Protein AF-A0A0V0QFM5-F1 (afdb_monomer)

Nearest PDB structures (foldseek):
  8ran-assembly1_O  TM=7.224E-01  e=2.387E-29  Saccharomyces cerevisiae
  2xzp-assembly1_A  TM=6.918E-01  e=2.657E-29  Homo sapiens
  8rap-assembly1_O  TM=6.846E-01  e=1.014E-28  Saccharomyces cerevisiae
  6ej5-assembly1_A  TM=7.082E-01  e=2.965E-26  Homo sapiens
  6i59-assembly1_A  TM=6.365E-01  e=1.072E-25  Saccharomyces cerevisiae S288C

Solvent-accessible surface area (backbone atoms only — not comparable to full-atom values): 64674 Å² total; per-residue (Å²): 109,86,78,59,77,82,50,79,75,51,70,72,55,48,51,50,42,64,74,36,41,45,44,37,43,36,54,76,48,43,46,67,66,60,52,52,48,52,51,51,48,54,50,59,77,44,34,83,80,78,42,88,81,52,44,21,42,34,37,30,14,74,39,69,65,56,36,50,58,51,51,62,57,42,52,79,74,45,85,51,45,36,39,47,70,78,87,66,93,48,76,87,48,42,75,32,21,54,72,46,48,50,58,56,49,50,74,79,39,91,77,76,68,96,43,72,65,62,51,32,55,58,53,37,71,21,58,32,38,38,22,26,42,70,41,34,51,75,41,31,70,47,49,58,74,45,42,36,42,35,41,38,30,43,55,26,14,44,35,41,37,72,56,58,56,51,63,60,56,94,52,51,60,36,44,38,38,33,26,32,68,68,34,59,54,19,90,65,92,50,63,74,47,47,77,68,52,63,32,54,9,52,52,37,50,40,52,76,68,70,47,77,60,49,74,48,36,54,28,61,48,38,27,66,84,62,43,53,64,50,28,80,77,68,38,86,66,54,37,79,38,78,80,24,75,74,67,76,80,46,74,48,36,65,61,42,48,39,40,30,29,57,88,68,75,49,87,72,46,46,46,70,44,87,99,52,96,36,51,32,25,58,62,61,26,42,35,51,33,43,49,50,48,45,42,40,72,75,55,64,48,57,50,76,40,41,29,41,37,18,73,36,65,47,31,34,57,47,28,54,47,39,36,47,50,52,50,53,63,72,54,59,49,70,78,69,51,55,51,51,51,52,48,45,67,74,51,41,47,68,39,26,44,90,74,46,65,99,55,74,25,42,26,32,40,35,39,60,57,54,49,57,84,81,44,66,63,70,75,69,63,40,56,25,56,48,43,54,53,59,68,27,25,30,56,20,42,40,37,41,34,34,50,67,47,50,50,64,43,103,51,102,76,46,54,48,42,57,48,50,53,50,26,53,77,70,65,26,52,26,80,50,29,45,52,34,23,43,82,90,74,67,49,76,44,82,33,68,47,42,67,46,45,48,47,46,72,76,63,54,80,67,88,67,87,75,90,73,83,76,70,97,81,80,84,88,84,77,45,54,38,80,42,77,44,76,45,68,75,78,84,85,50,101,83,72,66,95,78,43,81,84,50,60,32,61,42,20,30,33,38,40,22,46,93,82,62,46,76,96,52,52,45,50,27,29,22,72,40,45,47,73,42,73,66,35,52,55,41,31,75,73,69,58,34,41,65,39,34,33,34,28,61,67,52,55,65,65,61,49,50,57,54,53,58,70,40,78,88,55,71,78,43,77,50,74,49,87,52,48,38,78,68,46,48,32,26,54,56,36,49,72,67,64,47,94,88,55,52,58,62,46,52,48,76,74,65,50,41,56,80,65,55,56,24,78,67,58,44,89,95,57,65,81,74,72,84,80,90,61,95,78,62,86,67,76,93,78,82,90,84,70,98,79,81,80,90,71,92,82,68,99,84,68,76,68,69,69,53,61,77,74,35,55,73,39,52,36,51,37,54,53,48,41,76,48,20,22,62,24,41,38,38,29,54,78,46,30,44,54,69,58,53,53,48,52,51,50,51,52,49,60,72,38,35,78,64,68,36,79,80,37,46,29,38,38,38,31,13,70,41,61,66,59,36,50,57,53,48,54,57,48,50,76,78,41,81,52,46,39,41,50,63,84,80,77,84,58,71,88,49,42,84,34,18,51,53,50,61,67,70,62,80,81,85,83,86,67,99,83,59,91,56,55,71,59,41,55,54,47,76,71,41,76,91,68,72,51,78,73,52,58,59,42,50,24,68,35,50,34,40,37,24,25,42,62,50,39,18,68,42,39,67,57,48,64,71,56,37,35,39,37,40,39,30,42,52,29,12,42,31,43,34,67,51,56,57,19,65,65,46,65,49,41,43,30,43,40,35,33,26,32,66,66,33,58,54,28,88,77,74,53,63,72,50,49,74,69,54,70,43,51,7,52,54,37,52,41,51,77,56,61,34,68,63,30,61,32,30,51,27,63,48,37,27,62,82,56,43,54,66,49,30,77,77,66,36,85,64,55,36,78,40,76,83,24,73,73,63,74,79,42,80,44,36,82,54,42,47,40,40,32,26,50,76,92,83,60,99,67,56,45,42,72,45,96,68,70,81,30,52,30,24,59,65,57,30,47,33,50,33,37,50,51,48,52,52,48,52,36,68,81,55,61,52,67,42,37,33,40,35,17,74,36,68,45,29,32,54,52,33,50,52,50,36,52,54,52,52,52,57,51,23,75,74,40,76,69,36,34,64,70,46,53,68,44,83,80,44,40,49,72,39,30,43,83,80,46,64,97,54,74,28,44,27,33,42,37,38,57,53,53,60,58,94,84,33,68,52,69,76,71,61,40,60,25,57,48,44,52,54,61,61,26,25,28,54,22,43,39,36,41,34,30,50,70,40,45,48,64,27,90,54,90,84,43,51,44,42,58,53,50,53,51,26,51,77,70,65,24,51,26,80,48,30,48,63,37,22,46,75,86,76,68,50,73,43,81,34,67,45,41,67,48,43,46,45,49,68,74,62,41,73,52,78,49,73,42,61,48,68,34,100,72,68,52,60,39,87,49,57,33,60,71,47,74,84,83,77,78,92,60,95,73,121

Organism: Pseudocohnilembus persalinus (NCBI:txid266149)

Foldseek 3Di:
DLVPLPDFDDPVRLVLCLQANAFAAEAFQLCLLVVLLVVLLVCLVCVVVPPPPLFAAEEEEQDLVVLCVSVVVNVVRDPQEAEEDDAHPDPVCRCRYPVNVVVVVCVVDVPPDVDLVVSLVSNSRGNYYYDHLVRLLVNLVSLQSSLDQHYEYAQQQQDQQVSVVSNDDPSHRHYYYGHHVLADFHDDPDPVVVVSVSSGGPSNSCVVSVRDYHYRQEHQFAAPLLCVLVCVRVPDSNYYDPNLPPDDAQAFAPGFFAEEAADDDLPPAKDQDPPDRWIEGLFLLLQLLLVVVCCCPVVVDDLQQEAEEEQTQVHLVSNVVNNVVVLVQVPPDDPVVVVVVVVCVVRHHRGYLVVCPPAAHQEYEYEQRDRHPVLDSDCSQSSNSVSSRSSRHHGHYYYYDNLVSVCPDPDPDGSSVVVQVVCVVVVNYDYQWGWTADPQPRDIDTHRGSVSSVCCVPVVPPPDDGPDDDDPDDDDFDFWDKDKDWDQDDCPDPLDDPLFQQPLDAQWKKWKAFPVPDVLGIWIWHWHHRQPDPVNVVVCVVPVITITITITGTDDPVSNVVSVVVCVPTDMDMGTFNDGVVLCVLLVVLVVPDDPVQFPPCCCLPVVDLDFAAQPLQDPVRVDQDDDDDPPDPDPPDPPPDPDDDDDDDDDPDDDPVVPVVAPPLLVVLLVVQRGGLEAFAAEAFQLCLLVSVLVNLLSCVSRVVSRLVVLFAEEEEEQDLVVLLVSVLSVCVVDPLEAEEDDPHPDPSCLVRYLVNVVPPPPPDDDVPPVQVVLVSVCVVCVPDDDPVSLVSNSNRHYYYDYLSRLSVVLSVCQVSLHQHYEYEQQQQDQQSSVSSNRYSSHRHYHYGHHVLADFHDTDDPVVVVVVSSGGSSRVSVVSVRDHRYRAEGQFAAPLLCVLVCLRVPPSNYYDPNLPPDDAQFFAPHQFAEEAEDPPDPPQWDQDPHHRWIEGLQLLLQLLLVLVLSVQLVPDAQLQEAEEEQIQVHLVSNCVNNVVVLVVQLPPDVVSVVRSPPVVVRHHRYYLVVQPPAAHQEYEYEQRDDDPVLASDCSQSSNSVSSRSSRHHHHYYYYDNLVSQCPRDDDPRSSVVVVVSCVVVVNYDYQWGWTAQRQPRDTDTDRGSVSSVCVQVVLVQQDQRQDQEPLRDGRRDRRHSYDDHDDPDDRD

Secondary structure (DSSP, 8-state):
-TTTSSSPPPHHHHHHHHHHEEEEE--TTS-HHHHHHHHHHHHHHTHHHH-TT-PPEEEEESSHHHHHHHHHHHTTT-S-EEEESSPPSSHHHHTTBHHHHHHHHHHH-TT----HHHHHHHHHT-SEEEEEHHHHHHTHHHHHHH--SEEEEETGGGSBHHHHHHT--TT--EEEEEE-TTSPPPP-S-HHHHHTTTT-BHHHHHHHTT--EEE--EE-SS-HHHHHHHHHHH-TT-EE-GGGTTPPPPTTBSSSEEEEE----TTSSEEEPTTSS-EEEHHHHHHHHHHHHIIIIIS---GGGEEEEESSHHHHHHHHHHHHHHHHHH--S-HHHHHHHHHHHHHSEEEEGGG-TT--EEEEEEE-----TT---GGGG-HHHHHHHHTTEEEEEEEEE-HHHHHS-S-TT-HHHHHHHHHHHTT-EEES-EEEE-TTT--EEEE-SHHHHHHHHHH----SPP-----TTS------EEEEEEE------TT--TT-TTSS-TTEEEEEE-TT--GGG-EEEEESS-TTSHHHHHHHHHHS-EEEEEEESS--HHHHHHHHHTTTTSPPEEEEEEEEHHHHHHHHHHHTT--TTT-TTHHHHTS--S--PPPTT--GGG--------TTS---TT-------------TT---HHHHHHS-HHHHHHHHHHHH-SEEEEE--TTS-HHHHHHHHHHHHHHTHHHH-TT-PPEEEEESSHHHHHHHHHHHHHH-S-EEEESS----GGGGGGBHHHHHH----SS-TT-TTHHHHHHHTT-TT---HHHHHHHTT-SEEEEEHHHHHHTHHHHHHH--SEEEEESGGGSBHHHHHTT--TT--EEEEEE-TTSPPPP-S-HHHHHTTTT-BHHHHHHHTT--EEE--EE-SS-HHHHHHHHHHH-TT-EE-GGGTTPPP-TTBS-SEEEEEPP--STTSEEE-TTT--EEEHHHHHHHHHHHHHHHHTSSS-GGGEEEEESSHHHHHHHHHHHHHHHHHHHTT-HHHHHHHTTHHHHSEEEETGGGTT--EEEEEEE-----TT---GGGG-HHHHHHHHTTEEEEEEEEE-HHHHHH---TT-HHHHHHHHHHHTT-EEES-EEEE-TTT--EEEE-SHHHHHHHHHTT---SB--PBPTTSPBP-SB--SS------S---

pLDDT: mean 77.88, std 17.02, range [24.41, 98.19]

Mean predicted aligned error: 19.74 Å

Sequence (1165 aa):
MATVLDTPFTEDQKEYYVQYGRVNARPPGTGKTYLGLKIVEQLLLNKKKWNKNHAPVIVFCQTNHALDQFLRQALKITDNLIRVGSQSKEPLLEKYNLTEIRQEQQKYDFFIKNSLEDNVQILRGADIVGFTISGGAKYSEHIKLIEPQIVVIEEASEILESQTLSVINEGLKHLIMIGDHRQLTPILQCHELKEKNWNISLFERLIRNNIPSSFLGIQKRMRPEIANYIREIYGEDYKDDESVKSYEDVKGFQGNVQLFSYQVDQNKIEHRKKNTKTIVNKYEAEILANLLFYILEIQQYTMEQVTVLSMYTGQVDELQKQIYEILKFQLCISQEKYKQYFEYKEKLKITSVDSFQGQESEIILLSTVRSNKDNFAGFLTEENRVNVAFSRARKGLFVIGNFELLYDQWQEDNIWTKIIDLSKKQGHYQENHFKLQCLCHKQNFSVYSANDIQKFIYYQPCKLKCGQKLSCAQFFYRSGSLLRFEIKPHQIDNDFDWNDPGRLIYNQLVVITNKTFDEDKTFMATVVNTAFSEESKKQYKKNKRIKVKLLLFNQDICQFMDQIDSFKSEEIFIYESVTYFDQYRNTLNALKRIEKNNFPFQNQILKLSTSIKQPTYINDSNKVFSFTLNKQDPISYSDINNPSIQYQNLTSDQWNLDYKQVLNKFQYEAFKNTFQRELSLIQGPPGTGKTYLGLKIVEYLIQNKKKWSSNKRPIVIFCQTNHALDQFLRLVLQITKNLVRVGGQSKELELQENNLQYLKQKGKFRSTLQILKMADVVGILQNFKLIQQTQLQLIAILLFLGFTISGGAKYIDLLAELQPQIVIIEEAAEILESQTLSVINEGLKHLIMIGDHKQLRPIMQSQEIINNNWNISLFERLIRNNIPSSFLGIQKRMRPEIADYIRLIYGNEYQDDESVKTYEDVKGFSSNVQLFSYQVCDRKIEQKQKYTKTIVNKYEAETLANLLLYILEIKQYTMEQITVLSMYTGQVKELKQQIYIMLRNQMFKSKENEKYYQNFKERIRITSVDSFQGEESEIILLSTVRSNRKQIAGFLTEENRINVAFSRARKGLFVIGNFELLYKARQENNIWTKVVDLSKKKGHYQQNHFKLQCRCHKKSYIVQSAKEIQNFIDQKICKQPCGQKLGCGHECDQICHIQPCTKCTQECV

Radius of gyration: 39.43 Å; Cα contacts (8 Å, |Δi|>4): 1997; chains: 1; bounding box: 92×88×111 Å

Structure (mmCIF, N/CA/C/O backbone):
data_AF-A0A0V0QFM5-F1
#
_entry.id   AF-A0A0V0QFM5-F1
#
loop_
_atom_site.group_PDB
_atom_site.id
_atom_site.type_symbol
_atom_site.label_atom_id
_atom_site.label_alt_id
_atom_site.label_comp_id
_atom_site.label_asym_id
_atom_site.label_entity_id
_atom_site.label_seq_id
_atom_site.pdbx_PDB_ins_code
_atom_site.Cartn_x
_atom_site.Cartn_y
_atom_site.Cartn_z
_atom_site.occupancy
_atom_site.B_iso_or_equiv
_atom_site.auth_seq_id
_atom_site.auth_comp_id
_atom_site.auth_asym_id
_atom_site.auth_atom_id
_atom_site.pdbx_PDB_model_num
ATOM 1 N N . MET A 1 1 ? -13.012 48.674 20.396 1.00 36.03 1 MET A N 1
ATOM 2 C CA . MET A 1 1 ? -13.111 47.335 21.025 1.00 36.03 1 MET A CA 1
ATOM 3 C C . MET A 1 1 ? -12.049 47.116 22.102 1.00 36.03 1 MET A C 1
ATOM 5 O O . MET A 1 1 ? -12.454 46.766 23.195 1.00 36.03 1 MET A O 1
ATOM 9 N N . ALA A 1 2 ? -10.748 47.381 21.879 1.00 35.00 2 ALA A N 1
ATOM 10 C CA . ALA A 1 2 ? -9.710 47.217 22.923 1.00 35.00 2 ALA A CA 1
ATOM 11 C C . ALA A 1 2 ? -9.987 48.001 24.223 1.00 35.00 2 ALA A C 1
ATOM 13 O O . ALA A 1 2 ? -9.751 47.498 25.308 1.00 35.00 2 ALA A O 1
ATOM 14 N N . THR A 1 3 ? -10.544 49.208 24.110 1.00 41.72 3 THR A N 1
ATOM 15 C CA . THR A 1 3 ? -10.947 50.068 25.236 1.00 41.72 3 THR A CA 1
ATOM 16 C C . THR A 1 3 ? -12.261 49.651 25.917 1.00 41.72 3 THR A C 1
ATOM 18 O O . THR A 1 3 ? -12.597 50.200 26.960 1.00 41.72 3 THR A O 1
ATOM 21 N N . VAL A 1 4 ? -13.009 48.696 25.342 1.00 52.12 4 VAL A N 1
ATOM 22 C CA . VAL A 1 4 ? -14.375 48.298 25.759 1.00 52.12 4 VAL A CA 1
ATOM 23 C C . VAL A 1 4 ? -14.376 47.076 26.697 1.00 52.12 4 VAL A C 1
ATOM 25 O O . VAL A 1 4 ? -15.362 46.806 27.375 1.00 52.12 4 VAL A O 1
ATOM 28 N N . LEU A 1 5 ? -13.289 46.299 26.736 1.00 49.91 5 LEU A N 1
ATOM 29 C CA . LEU A 1 5 ? -13.230 45.056 27.522 1.00 49.91 5 LEU A CA 1
ATOM 30 C C . LEU A 1 5 ? -12.796 45.276 28.982 1.00 49.91 5 LEU A C 1
ATOM 32 O O . LEU A 1 5 ? -13.247 44.530 29.846 1.00 49.91 5 LEU A O 1
ATOM 36 N N . ASP A 1 6 ? -12.018 46.329 29.254 1.00 49.66 6 ASP A N 1
ATOM 37 C CA . ASP A 1 6 ? -11.597 46.735 30.608 1.00 49.66 6 ASP A CA 1
ATOM 38 C C . ASP A 1 6 ? -12.456 47.874 31.199 1.00 49.66 6 ASP A C 1
ATOM 40 O O . ASP A 1 6 ? -12.203 48.338 32.310 1.00 49.66 6 ASP A O 1
ATOM 44 N N . THR A 1 7 ? -13.468 48.359 30.472 1.00 60.91 7 THR A N 1
ATOM 45 C CA . THR A 1 7 ? -14.376 49.400 30.973 1.00 60.91 7 THR A CA 1
ATOM 46 C C . THR A 1 7 ? -15.475 48.774 31.838 1.00 60.91 7 THR A C 1
ATOM 48 O O . THR A 1 7 ? -16.159 47.856 31.376 1.00 60.91 7 THR A O 1
ATOM 51 N N . PRO A 1 8 ? -15.680 49.254 33.080 1.00 64.62 8 PRO A N 1
ATOM 52 C CA . PRO A 1 8 ? -16.818 48.844 33.894 1.00 64.62 8 PRO A CA 1
ATOM 53 C C . PRO A 1 8 ? -18.133 49.143 33.170 1.00 64.62 8 PRO A C 1
ATOM 55 O O . PRO A 1 8 ? -18.246 50.174 32.502 1.00 64.62 8 PRO A O 1
ATOM 58 N N . PHE A 1 9 ? -19.137 48.277 33.326 1.00 70.75 9 PHE A N 1
ATOM 59 C CA . PHE A 1 9 ? -20.483 48.604 32.846 1.00 70.75 9 PHE A CA 1
ATOM 60 C C . PHE A 1 9 ? -21.006 49.865 33.546 1.00 70.75 9 PHE A C 1
ATOM 62 O O . PHE A 1 9 ? -20.836 50.018 34.760 1.00 70.75 9 PHE A O 1
ATOM 69 N N . THR A 1 10 ? -21.666 50.748 32.792 1.00 74.69 10 THR A N 1
ATOM 70 C CA . THR A 1 10 ? -22.434 51.857 33.378 1.00 74.69 10 THR A CA 1
ATOM 71 C C . THR A 1 10 ? -23.592 51.306 34.217 1.00 74.69 10 THR A C 1
ATOM 73 O O . THR A 1 10 ? -24.007 50.162 34.024 1.00 74.69 10 THR A O 1
ATOM 76 N N . GLU A 1 11 ? -24.133 52.094 35.150 1.00 69.38 11 GLU A N 1
ATOM 77 C CA . GLU A 1 11 ? -25.279 51.649 35.964 1.00 69.38 11 GLU A CA 1
ATOM 78 C C . GLU A 1 11 ? -26.490 51.266 35.093 1.00 69.38 11 GLU A C 1
ATOM 80 O O . GLU A 1 11 ? -27.050 50.190 35.289 1.00 69.38 11 GLU A O 1
ATOM 85 N N . ASP A 1 12 ? -26.785 52.024 34.031 1.00 66.06 12 ASP A N 1
ATOM 86 C CA . ASP A 1 12 ? -27.843 51.685 33.060 1.00 66.06 12 ASP A CA 1
ATOM 87 C C . ASP A 1 12 ? -27.603 50.327 32.371 1.00 66.06 12 ASP A C 1
ATOM 89 O O . ASP A 1 12 ? -28.524 49.540 32.139 1.00 66.06 12 ASP A O 1
ATOM 93 N N . GLN A 1 13 ? -26.343 50.016 32.045 1.00 68.31 13 GLN A N 1
ATOM 94 C CA . GLN A 1 13 ? -25.974 48.730 31.449 1.00 68.31 13 GLN A CA 1
ATOM 95 C C . GLN A 1 13 ? -26.125 47.589 32.456 1.00 68.31 13 GLN A C 1
ATOM 97 O O . GLN A 1 13 ? -26.590 46.506 32.089 1.00 68.31 13 GLN A O 1
ATOM 102 N N . LYS A 1 14 ? -25.759 47.814 33.724 1.00 67.44 14 LYS A N 1
ATOM 103 C CA . LYS A 1 14 ? -25.972 46.831 34.792 1.00 67.44 14 LYS A CA 1
ATOM 104 C C . LYS A 1 14 ? -27.460 46.569 34.995 1.00 67.44 14 LYS A C 1
ATOM 106 O O . LYS A 1 14 ? -27.849 45.405 35.044 1.00 67.44 14 LYS A O 1
ATOM 111 N N . GLU A 1 15 ? -28.287 47.611 35.040 1.00 64.81 15 GLU A N 1
ATOM 112 C CA . GLU A 1 15 ? -29.737 47.490 35.208 1.00 64.81 15 GLU A CA 1
ATOM 113 C C . GLU A 1 15 ? -30.377 46.692 34.060 1.00 64.81 15 GLU A C 1
ATOM 115 O O . GLU A 1 15 ? -31.138 45.752 34.310 1.00 64.81 15 GLU A O 1
ATOM 120 N N . TYR A 1 16 ? -29.969 46.946 32.811 1.00 69.94 16 TYR A N 1
ATOM 121 C CA . TYR A 1 16 ? -30.407 46.166 31.648 1.00 69.94 16 TYR A CA 1
ATOM 122 C C . TYR A 1 16 ? -30.093 44.665 31.791 1.00 69.94 16 TYR A C 1
ATOM 124 O O . TYR A 1 16 ? -30.970 43.812 31.612 1.00 69.94 16 TYR A O 1
ATOM 132 N N . TYR A 1 17 ? -28.857 44.305 32.157 1.00 63.50 17 TYR A N 1
ATOM 133 C CA . TYR A 1 17 ? -28.485 42.896 32.333 1.00 63.50 17 TYR A CA 1
ATOM 134 C C . TYR A 1 17 ? -29.125 42.254 33.569 1.00 63.50 17 TYR A C 1
ATOM 136 O O . TYR A 1 17 ? -29.419 41.061 33.535 1.00 63.50 17 TYR A O 1
ATOM 144 N N . VAL A 1 18 ? -29.392 43.012 34.634 1.00 61.53 18 VAL A N 1
ATOM 145 C CA . VAL A 1 18 ? -30.143 42.533 35.807 1.00 61.53 18 VAL A CA 1
ATOM 146 C C . VAL A 1 18 ? -31.600 42.227 35.439 1.00 61.53 18 VAL A C 1
ATOM 148 O O . VAL A 1 18 ? -32.165 41.229 35.908 1.00 61.53 18 VAL A O 1
ATOM 151 N N . GLN A 1 19 ? -32.202 43.052 34.579 1.00 54.91 19 GLN A N 1
ATOM 152 C CA . GLN A 1 19 ? -33.594 42.921 34.160 1.00 54.91 19 GLN A CA 1
ATOM 153 C C . GLN A 1 19 ? -33.806 41.771 33.159 1.00 54.91 19 GLN A C 1
ATOM 155 O O . GLN A 1 19 ? -34.750 40.994 33.320 1.00 54.91 19 GLN A O 1
ATOM 160 N N . TYR A 1 20 ? -32.923 41.618 32.163 1.00 57.22 20 TYR A N 1
ATOM 161 C CA . TYR A 1 20 ? -33.127 40.697 31.029 1.00 57.22 20 TYR A CA 1
ATOM 162 C C . TYR A 1 20 ? -32.134 39.524 30.955 1.00 57.22 20 TYR A C 1
ATOM 164 O O . TYR A 1 20 ? -32.384 38.537 30.254 1.00 57.22 20 TYR A O 1
ATOM 172 N N . GLY A 1 21 ? -31.012 39.604 31.674 1.00 57.50 21 GLY A N 1
ATOM 173 C CA . GLY A 1 21 ? -29.964 38.588 31.706 1.00 57.50 21 GLY A CA 1
ATOM 174 C C . GLY A 1 21 ? -30.049 37.684 32.938 1.00 57.50 21 GLY A C 1
ATOM 175 O O . GLY A 1 21 ? -30.325 38.113 34.063 1.00 57.50 21 GLY A O 1
ATOM 176 N N . ARG A 1 22 ? -29.784 36.390 32.742 1.00 73.62 22 ARG A N 1
ATOM 177 C CA . ARG A 1 22 ? -29.572 35.435 33.838 1.00 73.62 22 ARG A CA 1
ATOM 178 C C . ARG A 1 22 ? -28.256 34.695 33.628 1.00 73.62 22 ARG A C 1
ATOM 180 O O . ARG A 1 22 ? -28.117 33.900 32.697 1.00 73.62 22 ARG A O 1
ATOM 187 N N . VAL A 1 23 ? -27.300 34.945 34.522 1.00 67.44 23 VAL A N 1
ATOM 188 C CA . VAL A 1 23 ? -25.955 34.358 34.496 1.00 67.44 23 VAL A CA 1
ATOM 189 C C . VAL A 1 23 ? -25.882 33.223 35.513 1.00 67.44 23 VAL A C 1
ATOM 191 O O . VAL A 1 23 ? -26.128 33.412 36.701 1.00 67.44 23 VAL A O 1
ATOM 194 N N . ASN A 1 24 ? -25.556 32.018 35.056 1.00 72.81 24 ASN A N 1
ATOM 195 C CA . ASN A 1 24 ? -25.462 30.844 35.917 1.00 72.81 24 ASN A CA 1
ATOM 196 C C . ASN A 1 24 ? -24.032 30.291 35.924 1.00 72.81 24 ASN A C 1
ATOM 198 O O . ASN A 1 24 ? -23.650 29.574 34.995 1.00 72.81 24 ASN A O 1
ATOM 202 N N . ALA A 1 25 ? -23.269 30.604 36.977 1.00 65.81 25 ALA A N 1
ATOM 203 C CA . ALA A 1 25 ? -21.909 30.118 37.209 1.00 65.81 25 ALA A CA 1
ATOM 204 C C . ALA A 1 25 ? -21.942 28.733 37.850 1.00 65.81 25 ALA A C 1
ATOM 206 O O . ALA A 1 25 ? -22.452 28.543 38.951 1.00 65.81 25 ALA A O 1
ATOM 207 N N . ARG A 1 26 ? -21.430 27.729 37.142 1.00 73.62 26 ARG A N 1
ATOM 208 C CA . ARG A 1 26 ? -21.587 26.341 37.576 1.00 73.62 26 ARG A CA 1
ATOM 209 C C . ARG A 1 26 ? -20.247 25.626 37.543 1.00 73.62 26 ARG A C 1
ATOM 211 O O . ARG A 1 26 ? -19.782 25.353 36.443 1.00 73.62 26 ARG A O 1
ATOM 218 N N . PRO A 1 27 ? -19.658 25.287 38.698 1.00 78.25 27 PRO A N 1
ATOM 219 C CA . PRO A 1 27 ? -18.465 24.449 38.791 1.00 78.25 27 PRO A CA 1
ATOM 220 C C . PRO A 1 27 ? -18.647 23.054 38.159 1.00 78.25 27 PRO A C 1
ATOM 222 O O . PRO A 1 27 ? -19.777 22.632 37.868 1.00 78.25 27 PRO A O 1
ATOM 225 N N . PRO A 1 28 ? -17.568 22.277 37.963 1.00 75.19 28 PRO A N 1
ATOM 226 C CA . PRO A 1 28 ? -17.642 20.912 37.450 1.00 75.19 28 PRO A CA 1
ATOM 227 C C . PRO A 1 28 ? -18.543 20.015 38.312 1.00 75.19 28 PRO A C 1
ATOM 229 O O . PRO A 1 28 ? -18.620 20.169 39.524 1.00 75.19 28 PRO A O 1
ATOM 232 N N . GLY A 1 29 ? -19.234 19.049 37.702 1.00 67.81 29 GLY A N 1
ATOM 233 C CA . GLY A 1 29 ? -20.018 18.046 38.442 1.00 67.81 29 GLY A CA 1
ATOM 234 C C . GLY A 1 29 ? -21.326 18.529 39.083 1.00 67.81 29 GLY A C 1
ATOM 235 O O . GLY A 1 29 ? -22.009 17.729 39.709 1.00 67.81 29 GLY A O 1
ATOM 236 N N . THR A 1 30 ? -21.715 19.791 38.890 1.00 79.31 30 THR A N 1
ATOM 237 C CA . THR A 1 30 ? -22.919 20.402 39.500 1.00 79.31 30 THR A CA 1
ATOM 238 C C . THR A 1 30 ? -24.183 20.292 38.633 1.00 79.31 30 THR A C 1
ATOM 240 O O . THR A 1 30 ? -25.245 20.794 38.991 1.00 79.31 30 THR A O 1
ATOM 243 N N . GLY A 1 31 ? -24.093 19.628 37.471 1.00 74.75 31 GLY A N 1
ATOM 244 C CA . GLY A 1 31 ? -25.234 19.392 36.575 1.00 74.75 31 GLY A CA 1
ATOM 245 C C . GLY A 1 31 ? -25.560 20.542 35.610 1.00 74.75 31 GLY A C 1
ATOM 246 O O . GLY A 1 31 ? -26.734 20.823 35.372 1.00 74.75 31 GLY A O 1
ATOM 247 N N . LYS A 1 32 ? -24.544 21.201 35.023 1.00 78.25 32 LYS A N 1
ATOM 248 C CA . LYS A 1 32 ? -24.706 22.379 34.136 1.00 78.25 32 LYS A CA 1
ATOM 249 C C . LYS A 1 32 ? -25.735 22.165 33.020 1.00 78.25 32 LYS A C 1
ATOM 251 O O . LYS A 1 32 ? -26.712 22.912 32.956 1.00 78.25 32 LYS A O 1
ATOM 256 N N . THR A 1 33 ? -25.540 21.124 32.208 1.00 76.25 33 THR A N 1
ATOM 257 C CA . THR A 1 33 ? -26.409 20.767 31.077 1.00 76.25 33 THR A CA 1
ATOM 258 C C . THR A 1 33 ? -27.793 20.318 31.553 1.00 76.25 33 THR A C 1
ATOM 260 O O . THR A 1 33 ? -28.795 20.736 30.984 1.00 76.25 33 THR A O 1
ATOM 263 N N . TYR A 1 34 ? -27.874 19.553 32.651 1.00 82.50 34 TYR A N 1
ATOM 264 C CA . TYR A 1 34 ? -29.149 19.113 33.235 1.00 82.50 34 TYR A CA 1
ATOM 265 C C . TYR A 1 34 ? -30.040 20.294 33.633 1.00 82.50 34 TYR A C 1
ATOM 267 O O . TYR A 1 34 ? -31.208 20.341 33.259 1.00 82.50 34 TYR A O 1
ATOM 275 N N . LEU A 1 35 ? -29.495 21.286 34.341 1.00 81.50 35 LEU A N 1
ATOM 276 C CA . LEU A 1 35 ? -30.279 22.462 34.707 1.00 81.50 35 LEU A CA 1
ATOM 277 C C . LEU A 1 35 ? -30.577 23.352 33.487 1.00 81.50 35 LEU A C 1
ATOM 279 O O . LEU A 1 35 ? -31.652 23.935 33.427 1.00 81.50 35 LEU A O 1
ATOM 283 N N . GLY A 1 36 ? -29.690 23.420 32.485 1.00 83.44 36 GLY A N 1
ATOM 284 C CA . GLY A 1 36 ? -30.018 24.053 31.198 1.00 83.44 36 GLY A CA 1
ATOM 285 C C . GLY A 1 36 ? -31.244 23.426 30.529 1.00 83.44 36 GLY A C 1
ATOM 286 O O . GLY A 1 36 ? -32.158 24.137 30.121 1.00 83.44 36 GLY A O 1
ATOM 287 N N . LEU A 1 37 ? -31.322 22.096 30.521 1.00 86.19 37 LEU A N 1
ATOM 288 C CA . LEU A 1 37 ? -32.476 21.355 30.012 1.00 86.19 37 LEU A CA 1
ATOM 289 C C . LEU A 1 37 ? -33.730 21.563 30.858 1.00 86.19 37 LEU A C 1
ATOM 291 O O . LEU A 1 37 ? -34.798 21.758 30.293 1.00 86.19 37 LEU A O 1
ATOM 295 N N . LYS A 1 38 ? -33.621 21.580 32.192 1.00 86.75 38 LYS A N 1
ATOM 296 C CA . LYS A 1 38 ? -34.759 21.878 33.079 1.00 86.75 38 LYS A CA 1
ATOM 297 C C . LYS A 1 38 ? -35.301 23.290 32.883 1.00 86.75 38 LYS A C 1
ATOM 299 O O . LYS A 1 38 ? -36.511 23.481 32.920 1.00 86.75 38 LYS A O 1
ATOM 304 N N . ILE A 1 39 ? -34.432 24.265 32.623 1.00 87.44 39 ILE A N 1
ATOM 305 C CA . ILE A 1 39 ? -34.851 25.619 32.251 1.00 87.44 39 ILE A CA 1
ATOM 306 C C . ILE A 1 39 ? -35.631 25.577 30.932 1.00 87.44 39 ILE A C 1
ATOM 308 O O . ILE A 1 39 ? -36.747 26.084 30.880 1.00 87.44 39 ILE A O 1
ATOM 312 N N . VAL A 1 40 ? -35.094 24.929 29.891 1.00 89.62 40 VAL A N 1
ATOM 313 C CA . VAL A 1 40 ? -35.786 24.796 28.596 1.00 89.62 40 VAL A CA 1
ATOM 314 C C . VAL A 1 40 ? -37.122 24.057 28.739 1.00 89.62 40 VAL A C 1
ATOM 316 O O . VAL A 1 40 ? -38.122 24.518 28.201 1.00 89.62 40 VAL A O 1
ATOM 319 N N . GLU A 1 41 ? -37.182 22.976 29.518 1.00 91.62 41 GLU A N 1
ATOM 320 C CA . GLU A 1 41 ? -38.417 22.244 29.832 1.00 91.62 41 GLU A CA 1
ATOM 321 C C . GLU A 1 41 ? -39.475 23.169 30.447 1.00 91.62 41 GLU A C 1
ATOM 323 O O . GLU A 1 41 ? -40.605 23.225 29.965 1.00 91.62 41 GLU A O 1
ATOM 328 N N . GLN A 1 42 ? -39.108 23.963 31.458 1.00 89.00 42 GLN A N 1
ATOM 329 C CA . GLN A 1 42 ? -40.030 24.912 32.089 1.00 89.00 42 GLN A CA 1
ATOM 330 C C . GLN A 1 42 ? -40.473 26.035 31.143 1.00 89.00 42 GLN A C 1
ATOM 332 O O . GLN A 1 42 ? -41.638 26.448 31.175 1.00 89.00 42 GLN A O 1
ATOM 337 N N . LEU A 1 43 ? -39.572 26.513 30.279 1.00 89.88 43 LEU A N 1
ATOM 338 C CA . LEU A 1 43 ? -39.891 27.506 29.255 1.00 89.88 43 LEU A CA 1
ATOM 339 C C . LEU A 1 43 ? -40.894 26.955 28.238 1.00 89.88 43 LEU A C 1
ATOM 341 O O . LEU A 1 43 ? -41.858 27.648 27.910 1.00 89.88 43 LEU A O 1
ATOM 345 N N . LEU A 1 44 ? -40.712 25.714 27.782 1.00 88.88 44 LEU A N 1
ATOM 346 C CA . LEU A 1 44 ? -41.622 25.059 26.843 1.00 88.88 44 LEU A CA 1
ATOM 347 C C . LEU A 1 44 ? -42.984 24.748 27.476 1.00 88.88 44 LEU A C 1
ATOM 349 O O . LEU A 1 44 ? -44.011 25.052 26.870 1.00 88.88 44 LEU A O 1
ATOM 353 N N . LEU A 1 45 ? -43.022 24.263 28.723 1.00 87.12 45 LEU A N 1
ATOM 354 C CA . LEU A 1 45 ? -44.274 24.054 29.470 1.00 87.12 45 LEU A CA 1
ATOM 355 C C . LEU A 1 45 ? -45.100 25.344 29.592 1.00 87.12 45 LEU A C 1
ATOM 357 O O . LEU A 1 45 ? -46.330 25.312 29.584 1.00 87.12 45 LEU A O 1
ATOM 361 N N . ASN A 1 46 ? -44.430 26.497 29.657 1.00 84.88 46 ASN A N 1
ATOM 362 C CA . ASN A 1 46 ? -45.065 27.808 29.746 1.00 84.88 46 ASN A CA 1
ATOM 363 C C . ASN A 1 46 ? -45.049 28.591 28.419 1.00 84.88 46 ASN A C 1
ATOM 365 O O . ASN A 1 46 ? -45.326 29.792 28.443 1.00 84.88 46 ASN A O 1
ATOM 369 N N . LYS A 1 47 ? -44.779 27.950 27.264 1.00 84.00 47 LYS A N 1
ATOM 370 C CA . LYS A 1 47 ? -44.614 28.611 25.946 1.00 84.00 47 LYS A CA 1
ATOM 371 C C . LYS A 1 47 ? -45.748 29.589 25.631 1.00 84.00 47 LYS A C 1
ATOM 373 O O . LYS A 1 47 ? -45.491 30.717 25.227 1.00 84.00 47 LYS A O 1
ATOM 378 N N . LYS A 1 48 ? -47.000 29.220 25.932 1.00 80.94 48 LYS A N 1
ATOM 379 C CA . LYS A 1 48 ? -48.193 30.063 25.705 1.00 80.94 48 LYS A CA 1
ATOM 380 C C . LYS A 1 48 ? -48.183 31.405 26.458 1.00 80.94 48 LYS A C 1
ATOM 382 O O . LYS A 1 48 ? -48.854 32.333 26.023 1.00 80.94 48 LYS A O 1
ATOM 387 N N . LYS A 1 49 ? -47.457 31.522 27.578 1.00 80.25 49 LYS A N 1
ATOM 388 C CA . LYS A 1 49 ? -47.435 32.738 28.414 1.00 80.25 49 LYS A CA 1
ATOM 389 C C . LYS A 1 49 ? -46.494 33.814 27.879 1.00 80.25 49 LYS A C 1
ATOM 391 O O . LYS A 1 49 ? -46.784 34.995 28.028 1.00 80.25 49 LYS A O 1
ATOM 396 N N . TRP A 1 50 ? -45.375 33.415 27.276 1.00 81.12 50 TRP A N 1
ATOM 397 C CA . TRP A 1 50 ? -44.350 34.348 26.801 1.00 81.12 50 TRP A CA 1
ATOM 398 C C . TRP A 1 50 ? -44.305 34.458 25.273 1.00 81.12 50 TRP A C 1
ATOM 400 O O . TRP A 1 50 ? -43.926 35.499 24.748 1.00 81.12 50 TRP A O 1
ATOM 410 N N . ASN A 1 51 ? -44.757 33.439 24.540 1.00 75.25 51 ASN A N 1
ATOM 411 C CA . ASN A 1 51 ? -44.543 33.338 23.103 1.00 75.25 51 ASN A CA 1
ATOM 412 C C . ASN A 1 51 ? -45.808 33.589 22.267 1.00 75.25 51 ASN A C 1
ATOM 414 O O . ASN A 1 51 ? -46.452 32.656 21.788 1.00 75.25 51 ASN A O 1
ATOM 418 N N . LYS A 1 52 ? -46.152 34.863 22.050 1.00 69.12 52 LYS A N 1
ATOM 419 C CA . LYS A 1 52 ? -47.290 35.242 21.187 1.00 69.12 52 LYS A CA 1
ATOM 420 C C . LYS A 1 52 ? -47.038 34.969 19.691 1.00 69.12 52 LYS A C 1
ATOM 422 O O . LYS A 1 52 ? -47.981 34.671 18.968 1.00 69.12 52 LYS A O 1
ATOM 427 N N . ASN A 1 53 ? -45.775 34.978 19.250 1.00 69.00 53 ASN A N 1
ATOM 428 C CA . ASN A 1 53 ? -45.380 34.881 17.832 1.00 69.00 53 ASN A CA 1
ATOM 429 C C . ASN A 1 53 ? -44.901 33.478 17.411 1.00 69.00 53 ASN A C 1
ATOM 431 O O . ASN A 1 53 ? -44.378 33.317 16.315 1.00 69.00 53 ASN A O 1
ATOM 435 N N . HIS A 1 54 ? -45.064 32.469 18.274 1.00 72.81 54 HIS A N 1
ATOM 436 C CA . HIS A 1 54 ? -44.651 31.081 18.022 1.00 72.81 54 HIS A CA 1
ATOM 437 C C . HIS A 1 54 ? -43.143 30.895 17.732 1.00 72.81 54 HIS A C 1
ATOM 439 O O . HIS A 1 54 ? -42.748 29.885 17.167 1.00 72.81 54 HIS A O 1
ATOM 445 N N . ALA A 1 55 ? -42.275 31.813 18.172 1.00 84.38 55 ALA A N 1
ATOM 446 C CA . ALA A 1 55 ? -40.829 31.729 17.951 1.00 84.38 55 ALA A CA 1
ATOM 447 C C . ALA A 1 55 ? -40.169 30.579 18.754 1.00 84.38 55 ALA A C 1
ATOM 449 O O . ALA A 1 55 ? -40.554 30.332 19.900 1.00 84.38 55 ALA A O 1
ATOM 450 N N . PRO A 1 56 ? -39.166 29.871 18.217 1.00 92.62 56 PRO A N 1
ATOM 451 C CA . PRO A 1 56 ? -38.478 28.803 18.939 1.00 92.62 56 PRO A CA 1
ATOM 452 C C . PRO A 1 56 ? -37.605 29.342 20.081 1.00 92.62 56 PRO A C 1
ATOM 454 O O . PRO A 1 56 ? -37.159 30.492 20.059 1.00 92.62 56 PRO A O 1
ATOM 457 N N . VAL A 1 57 ? -37.288 28.479 21.050 1.00 94.12 57 VAL A N 1
ATOM 458 C CA . VAL A 1 57 ? -36.151 28.708 21.955 1.00 94.12 57 VAL A CA 1
ATOM 459 C C . VAL A 1 57 ? -34.873 28.393 21.181 1.00 94.12 57 VAL A C 1
ATOM 461 O O . VAL A 1 57 ? -34.698 27.266 20.710 1.00 94.12 57 VAL A O 1
ATOM 464 N N . ILE A 1 58 ? -33.974 29.369 21.042 1.00 94.00 58 ILE A N 1
ATOM 465 C CA . ILE A 1 58 ? -32.695 29.140 20.362 1.00 94.00 58 ILE A CA 1
ATOM 466 C C . ILE A 1 58 ? -31.628 28.734 21.374 1.00 94.00 58 ILE A C 1
ATOM 468 O O . ILE A 1 58 ? -31.444 29.399 22.391 1.00 94.00 58 ILE A O 1
ATOM 472 N N . VAL A 1 59 ? -30.910 27.651 21.072 1.00 94.69 59 VAL A N 1
ATOM 473 C CA . VAL A 1 59 ? -29.796 27.143 21.877 1.00 94.69 59 VAL A CA 1
ATOM 474 C C . VAL A 1 59 ? -28.495 27.269 21.089 1.00 94.69 59 VAL A C 1
ATOM 476 O O . VAL A 1 59 ? -28.380 26.728 19.988 1.00 94.69 59 VAL A O 1
ATOM 479 N N . PHE A 1 60 ? -27.507 27.950 21.667 1.00 93.38 60 PHE A N 1
ATOM 480 C CA . PHE A 1 60 ? -26.145 28.024 21.146 1.00 93.38 60 PHE A CA 1
ATOM 481 C C . PHE A 1 60 ? -25.179 27.235 22.024 1.00 93.38 60 PHE A C 1
ATOM 483 O O . PHE A 1 60 ? -25.160 27.412 23.241 1.00 93.38 60 PHE A O 1
ATOM 490 N N . CYS A 1 61 ? -24.332 26.430 21.385 1.00 90.12 61 CYS A N 1
ATOM 491 C CA . CYS A 1 61 ? -23.200 25.754 22.021 1.00 90.12 61 CYS A CA 1
ATOM 492 C C . CYS A 1 61 ? -21.896 26.100 21.288 1.00 90.12 61 CYS A C 1
ATOM 494 O O . CYS A 1 61 ? -21.903 26.382 20.085 1.00 90.12 61 CYS A O 1
ATOM 496 N N . GLN A 1 62 ? -20.754 26.031 21.973 1.00 85.06 62 GLN A N 1
ATOM 497 C CA . GLN A 1 62 ? -19.454 26.322 21.357 1.00 85.06 62 GLN A CA 1
ATOM 498 C C . GLN A 1 62 ? -19.056 25.269 20.307 1.00 85.06 62 GLN A C 1
ATOM 500 O O . GLN A 1 62 ? -18.531 25.596 19.238 1.00 85.06 62 GLN A O 1
ATOM 505 N N . THR A 1 63 ? -19.340 23.990 20.575 1.00 84.19 63 THR A N 1
ATOM 506 C CA . THR A 1 63 ? -18.930 22.865 19.721 1.00 84.19 63 THR A CA 1
ATOM 507 C C . THR A 1 63 ? -20.117 22.047 19.208 1.00 84.19 63 THR A C 1
ATOM 509 O O . THR A 1 63 ? -21.184 22.009 19.817 1.00 84.19 63 THR A O 1
ATOM 512 N N . ASN A 1 64 ? -19.924 21.331 18.089 1.00 85.75 64 ASN A N 1
ATOM 513 C CA . ASN A 1 64 ? -20.920 20.371 17.588 1.00 85.75 64 ASN A CA 1
ATOM 514 C C . ASN A 1 64 ? -21.209 19.259 18.610 1.00 85.75 64 ASN A C 1
ATOM 516 O O . ASN A 1 64 ? -22.334 18.792 18.688 1.00 85.75 64 ASN A O 1
ATOM 520 N N . HIS A 1 65 ? -20.206 18.828 19.382 1.00 81.88 65 HIS A N 1
ATOM 521 C CA . HIS A 1 65 ? -20.391 17.781 20.387 1.00 81.88 65 HIS A CA 1
ATOM 522 C C . HIS A 1 65 ? -21.299 18.254 21.529 1.00 81.88 65 HIS A C 1
ATOM 524 O O . HIS A 1 65 ? -22.238 17.546 21.881 1.00 81.88 65 HIS A O 1
ATOM 530 N N . ALA A 1 66 ? -21.050 19.451 22.071 1.00 82.50 66 ALA A N 1
ATOM 531 C CA . ALA A 1 66 ? -21.897 20.049 23.103 1.00 82.50 66 ALA A CA 1
ATOM 532 C C . ALA A 1 66 ? -23.338 20.244 22.602 1.00 82.50 66 ALA A C 1
ATOM 534 O O . ALA A 1 66 ? -24.287 19.837 23.271 1.00 82.50 66 ALA A O 1
ATOM 535 N N . LEU A 1 67 ? -23.495 20.736 21.365 1.00 89.94 67 LEU A N 1
ATOM 536 C CA . LEU A 1 67 ? -24.806 20.870 20.729 1.00 89.94 67 LEU A CA 1
ATOM 537 C C . LEU A 1 67 ? -25.541 19.527 20.624 1.00 89.94 67 LEU A C 1
ATOM 539 O O . LEU A 1 67 ? -26.706 19.428 21.005 1.00 89.94 67 LEU A O 1
ATOM 543 N N . ASP A 1 68 ? -24.866 18.490 20.125 1.00 90.00 68 ASP A N 1
ATOM 544 C CA . ASP A 1 68 ? -25.451 17.159 19.953 1.00 90.00 68 ASP A CA 1
ATOM 545 C C . ASP A 1 68 ? -25.839 16.554 21.315 1.00 90.00 68 ASP A C 1
ATOM 547 O O . ASP A 1 68 ? -26.929 16.006 21.469 1.00 90.00 68 ASP A O 1
ATOM 551 N N . GLN A 1 69 ? -24.997 16.714 22.340 1.00 85.62 69 GLN A N 1
ATOM 552 C CA . GLN A 1 69 ? -25.273 16.236 23.696 1.00 85.62 69 GLN A CA 1
ATOM 553 C C . GLN A 1 69 ? -26.458 16.962 24.349 1.00 85.62 69 GLN A C 1
ATOM 555 O O . GLN A 1 69 ? -27.260 16.323 25.042 1.00 85.62 69 GLN A O 1
ATOM 560 N N . PHE A 1 70 ? -26.579 18.274 24.135 1.00 89.31 70 PHE A N 1
ATOM 561 C CA . PHE A 1 70 ? -27.706 19.064 24.619 1.00 89.31 70 PHE A CA 1
ATOM 562 C C . PHE A 1 70 ? -29.000 18.639 23.916 1.00 89.31 70 PHE A C 1
ATOM 564 O O . PHE A 1 70 ? -29.964 18.246 24.575 1.00 89.31 70 PHE A O 1
ATOM 571 N N . LEU A 1 71 ? -29.015 18.639 22.578 1.00 92.50 71 LEU A N 1
ATOM 572 C CA . LEU A 1 71 ? -30.207 18.315 21.788 1.00 92.50 71 LEU A CA 1
ATOM 573 C C . LEU A 1 71 ? -30.664 16.867 21.983 1.00 92.50 71 LEU A C 1
ATOM 575 O O . LEU A 1 71 ? -31.861 16.614 22.082 1.00 92.50 71 LEU A O 1
ATOM 579 N N . ARG A 1 72 ? -29.737 15.912 22.127 1.00 90.69 72 ARG A N 1
ATOM 580 C CA . ARG A 1 72 ? -30.077 14.513 22.424 1.00 90.69 72 ARG A CA 1
ATOM 581 C C . ARG A 1 72 ? -30.847 14.370 23.733 1.00 90.69 72 ARG A C 1
ATOM 583 O O . ARG A 1 72 ? -31.726 13.521 23.841 1.00 90.69 72 ARG A O 1
ATOM 590 N N . GLN A 1 73 ? -30.512 15.165 24.744 1.00 88.69 73 GLN A N 1
ATOM 591 C CA . GLN A 1 73 ? -31.272 15.169 25.990 1.00 88.69 73 GLN A CA 1
ATOM 592 C C . GLN A 1 73 ? -32.568 15.975 25.865 1.00 88.69 73 GLN A C 1
ATOM 594 O O . GLN A 1 73 ? -33.561 15.598 26.482 1.00 88.69 73 GLN A O 1
ATOM 599 N N . ALA A 1 74 ? -32.584 17.022 25.037 1.00 91.38 74 ALA A N 1
ATOM 600 C CA . ALA A 1 74 ? -33.789 17.787 24.733 1.00 91.38 74 ALA A CA 1
ATOM 601 C C . ALA A 1 74 ? -34.863 16.953 24.009 1.00 91.38 74 ALA A C 1
ATOM 603 O O . ALA A 1 74 ? -36.045 17.216 24.208 1.00 91.38 74 ALA A O 1
ATOM 604 N N . LEU A 1 75 ? -34.483 15.888 23.286 1.00 91.31 75 LEU A N 1
ATOM 605 C CA . LEU A 1 75 ? -35.429 14.899 22.738 1.00 91.31 75 LEU A CA 1
ATOM 606 C C . LEU A 1 75 ? -36.286 14.210 23.812 1.00 91.31 75 LEU A C 1
ATOM 608 O O . LEU A 1 75 ? -37.351 13.693 23.508 1.00 91.31 75 LEU A O 1
ATOM 612 N N . LYS A 1 76 ? -35.859 14.205 25.083 1.00 89.31 76 LYS A N 1
ATOM 613 C CA . LYS A 1 76 ? -36.696 13.708 26.190 1.00 89.31 76 LYS A CA 1
ATOM 614 C C . LYS A 1 76 ? -37.816 14.684 26.575 1.00 89.31 76 LYS A C 1
ATOM 616 O O . LYS A 1 76 ? -38.677 14.316 27.364 1.00 89.31 76 LYS A O 1
ATOM 621 N N . ILE A 1 77 ? -37.754 15.922 26.082 1.00 91.06 77 ILE A N 1
ATOM 622 C CA . ILE A 1 77 ? -38.667 17.026 26.402 1.00 91.06 77 ILE A CA 1
ATOM 623 C C . ILE A 1 77 ? -39.609 17.298 25.221 1.00 91.06 77 ILE A C 1
ATOM 625 O O . ILE A 1 77 ? -40.807 17.464 25.427 1.00 91.06 77 ILE A O 1
ATOM 629 N N . THR A 1 78 ? -39.080 17.365 23.995 1.00 89.88 78 THR A N 1
ATOM 630 C CA . THR A 1 78 ? -39.862 17.599 22.771 1.00 89.88 78 THR A CA 1
ATOM 631 C C . THR A 1 78 ? -39.240 16.879 21.577 1.00 89.88 78 THR A C 1
ATOM 633 O O . THR A 1 78 ? -38.018 16.852 21.425 1.00 89.88 78 THR A O 1
ATOM 636 N N . ASP A 1 79 ? -40.092 16.347 20.701 1.00 90.44 79 ASP A N 1
ATOM 637 C CA . ASP A 1 79 ? -39.699 15.826 19.389 1.00 90.44 79 ASP A CA 1
ATOM 638 C C . ASP A 1 79 ? -39.662 16.922 18.311 1.00 90.44 79 ASP A C 1
ATOM 640 O O . ASP A 1 79 ? -39.181 16.689 17.207 1.00 90.44 79 ASP A O 1
ATOM 644 N N . ASN A 1 80 ? -40.146 18.133 18.603 1.00 92.38 80 ASN A N 1
ATOM 645 C CA . ASN A 1 80 ? -40.180 19.239 17.651 1.00 92.38 80 ASN A CA 1
ATOM 646 C C . ASN A 1 80 ? -38.940 20.133 17.801 1.00 92.38 80 ASN A C 1
ATOM 648 O O . ASN A 1 80 ? -39.019 21.288 18.224 1.00 92.38 80 ASN A O 1
ATOM 652 N N . LEU A 1 81 ? -37.766 19.590 17.488 1.00 94.94 81 LEU A N 1
ATOM 653 C CA . LEU A 1 81 ? -36.510 20.338 17.503 1.00 94.94 81 LEU A CA 1
ATOM 654 C C . LEU A 1 81 ? -35.803 20.288 16.153 1.00 94.94 81 LEU A C 1
ATOM 656 O O . LEU A 1 81 ? -35.945 19.327 15.400 1.00 94.94 81 LEU A O 1
ATOM 660 N N . ILE A 1 82 ? -35.009 21.318 15.863 1.00 95.00 82 ILE A N 1
ATOM 661 C CA . ILE A 1 82 ? -34.208 21.399 14.642 1.00 95.00 82 ILE A CA 1
ATOM 662 C C . ILE A 1 82 ? -32.756 21.693 14.988 1.00 95.00 82 ILE A C 1
ATOM 664 O O . ILE A 1 82 ? -32.433 22.626 15.722 1.00 95.00 82 ILE A O 1
ATOM 668 N N . ARG A 1 83 ? -31.858 20.907 14.401 1.00 94.25 83 ARG A N 1
ATOM 669 C CA . ARG A 1 83 ? -30.413 21.083 14.496 1.00 94.25 83 ARG A CA 1
ATOM 670 C C . ARG A 1 83 ? -29.878 21.753 13.233 1.00 94.25 83 ARG A C 1
ATOM 672 O O . ARG A 1 83 ? -30.030 21.221 12.132 1.00 94.25 83 ARG A O 1
ATOM 679 N N . VAL A 1 84 ? -29.181 22.877 13.380 1.00 90.81 84 VAL A N 1
ATOM 680 C CA . VAL A 1 84 ? -28.644 23.657 12.255 1.00 90.81 84 VAL A CA 1
ATOM 681 C C . VAL A 1 84 ? -27.113 23.644 12.257 1.00 90.81 84 VAL A C 1
ATOM 683 O O . VAL A 1 84 ? -26.470 24.043 13.225 1.00 90.81 84 VAL A O 1
ATOM 686 N N . GLY A 1 85 ? -26.509 23.188 11.153 1.00 82.44 85 GLY A N 1
ATOM 687 C CA . GLY A 1 85 ? -25.053 23.067 10.998 1.00 82.44 85 GLY A CA 1
ATOM 688 C C . GLY A 1 85 ? -24.641 21.858 10.151 1.00 82.44 85 GLY A C 1
ATOM 689 O O . GLY A 1 85 ? -25.491 21.176 9.580 1.00 82.44 85 GLY A O 1
ATOM 690 N N . SER A 1 86 ? -23.334 21.577 10.066 1.00 74.25 86 SER A N 1
ATOM 691 C CA . SER A 1 86 ? -22.783 20.368 9.416 1.00 74.25 86 SER A CA 1
ATOM 692 C C . SER A 1 86 ? -23.408 19.079 9.967 1.00 74.25 86 SER A C 1
ATOM 694 O O . SER A 1 86 ? -23.926 19.108 11.078 1.00 74.25 86 SER A O 1
ATOM 696 N N . GLN A 1 87 ? -23.337 17.948 9.252 1.00 68.00 87 GLN A N 1
ATOM 697 C CA . GLN A 1 87 ? -23.914 16.667 9.705 1.00 68.00 87 GLN A CA 1
ATOM 698 C C . GLN A 1 87 ? -23.524 16.320 11.157 1.00 68.00 87 GLN A C 1
ATOM 700 O O . GLN A 1 87 ? -22.376 16.516 11.568 1.00 68.00 87 GLN A O 1
ATOM 705 N N . SER A 1 88 ? -24.512 15.867 11.939 1.00 75.12 88 SER A N 1
ATOM 706 C CA . SER A 1 88 ? -24.313 15.404 13.318 1.00 75.12 88 SER A CA 1
ATOM 707 C C . SER A 1 88 ? -23.542 14.090 13.312 1.00 75.12 88 SER A C 1
ATOM 709 O O . SER A 1 88 ? -23.686 13.297 12.385 1.00 75.12 88 SER A O 1
ATOM 711 N N . LYS A 1 89 ? -22.729 13.849 14.345 1.00 71.75 89 LYS A N 1
ATOM 712 C CA . LYS A 1 89 ? -22.136 12.520 14.573 1.00 71.75 89 LYS A CA 1
ATOM 713 C C . LYS A 1 89 ? -23.049 11.613 15.405 1.00 71.75 89 LYS A C 1
ATOM 715 O O . LYS A 1 89 ? -22.710 10.452 15.600 1.00 71.75 89 LYS A O 1
ATOM 720 N N . GLU A 1 90 ? -24.169 12.138 15.898 1.00 79.38 90 GLU A N 1
ATOM 721 C CA . GLU A 1 90 ? -25.181 11.411 16.659 1.00 79.38 90 GLU A CA 1
ATOM 722 C C . GLU A 1 90 ? -26.305 10.953 15.708 1.00 79.38 90 GLU A C 1
ATOM 724 O O . GLU A 1 90 ? -27.070 11.795 15.226 1.00 79.38 90 GLU A O 1
ATOM 729 N N . PRO A 1 91 ? -26.449 9.639 15.446 1.00 81.75 91 PRO A N 1
ATOM 730 C CA . PRO A 1 91 ? -27.438 9.122 14.495 1.00 81.75 91 PRO A CA 1
ATOM 731 C C . PRO A 1 91 ? -28.882 9.509 14.841 1.00 81.75 91 PRO A C 1
ATOM 733 O O . PRO A 1 91 ? -29.696 9.748 13.954 1.00 81.75 91 PRO A O 1
ATOM 736 N N . LEU A 1 92 ? -29.204 9.635 16.135 1.00 85.62 92 LEU A N 1
ATOM 737 C CA . LEU A 1 92 ? -30.541 10.033 16.590 1.00 85.62 92 LEU A CA 1
ATOM 738 C C . LEU A 1 92 ? -30.929 11.453 16.152 1.00 85.62 92 LEU A C 1
ATOM 740 O O . LEU A 1 92 ? -32.117 11.737 16.008 1.00 85.62 92 LEU A O 1
ATOM 744 N N . LEU A 1 93 ? -29.9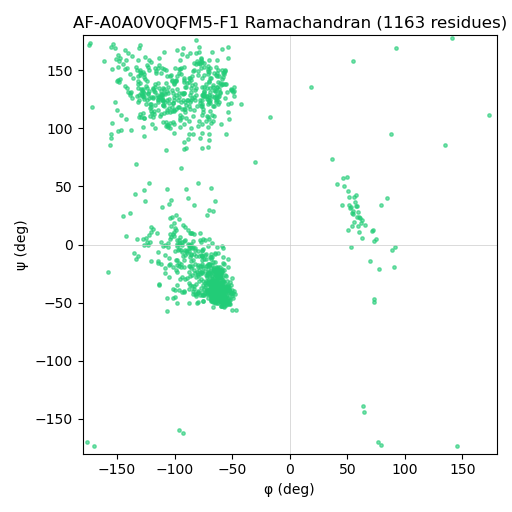47 12.336 15.942 1.00 90.19 93 LEU A N 1
ATOM 745 C CA . LEU A 1 93 ? -30.164 13.736 15.571 1.00 90.19 93 LEU A CA 1
ATOM 746 C C . LEU A 1 93 ? -30.136 13.982 14.059 1.00 90.19 93 LEU A C 1
ATOM 748 O O . LEU A 1 93 ? -30.439 15.092 13.623 1.00 90.19 93 LEU A O 1
ATOM 752 N N . GLU A 1 94 ? -29.795 12.974 13.253 1.00 87.00 94 GLU A N 1
ATOM 753 C CA . GLU A 1 94 ? -29.645 13.114 11.801 1.00 87.00 94 GLU A CA 1
ATOM 754 C C . GLU A 1 94 ? -30.958 13.547 11.133 1.00 87.00 94 GLU A C 1
ATOM 756 O O . GLU A 1 94 ? -30.974 14.537 10.401 1.00 87.00 94 GLU A O 1
ATOM 761 N N . LYS A 1 95 ? -32.078 12.909 11.499 1.00 88.19 95 LYS A N 1
ATOM 762 C CA . LYS A 1 95 ? -33.422 13.256 10.998 1.00 88.19 95 LYS A CA 1
ATOM 763 C C . LYS A 1 95 ? -33.918 14.645 11.425 1.00 88.19 95 LYS A C 1
ATOM 765 O O . LYS A 1 95 ? -34.803 15.199 10.789 1.00 88.19 95 LYS A O 1
ATOM 770 N N . TYR A 1 96 ? -33.342 15.218 12.482 1.00 92.25 96 TYR A N 1
ATOM 771 C CA . TYR A 1 96 ? -33.677 16.561 12.964 1.00 92.25 96 TYR A CA 1
ATOM 772 C C . TYR A 1 96 ? -32.753 17.642 12.373 1.00 92.25 96 TYR A C 1
ATOM 774 O O . TYR A 1 96 ? -32.851 18.817 12.732 1.00 92.25 96 TYR A O 1
ATOM 782 N N . ASN A 1 97 ? -31.817 17.278 11.487 1.00 91.75 97 ASN A N 1
ATOM 783 C CA . ASN A 1 97 ? -30.947 18.246 10.828 1.00 91.75 97 ASN A CA 1
ATOM 784 C C . ASN A 1 97 ? -31.720 19.020 9.754 1.00 91.75 97 ASN A C 1
ATOM 786 O O . ASN A 1 97 ? -32.342 18.415 8.882 1.00 91.75 97 ASN A O 1
ATOM 790 N N . LEU A 1 98 ? -31.600 20.352 9.743 1.00 89.31 98 LEU A N 1
ATOM 791 C CA . LEU A 1 98 ? -32.255 21.215 8.750 1.00 89.31 98 LEU A CA 1
ATOM 792 C C . LEU A 1 98 ? -31.992 20.765 7.298 1.00 89.31 98 LEU A C 1
ATOM 794 O O . LEU A 1 98 ? -32.865 20.877 6.444 1.00 89.31 98 LEU A O 1
ATOM 798 N N . THR A 1 99 ? -30.801 20.234 7.010 1.00 86.12 99 THR A N 1
ATOM 799 C CA . THR A 1 99 ? -30.424 19.764 5.665 1.00 86.12 99 THR A CA 1
ATOM 800 C C . THR A 1 99 ? -31.173 18.494 5.250 1.00 86.12 99 THR A C 1
ATOM 802 O O . THR A 1 99 ? -31.476 18.330 4.069 1.00 86.12 99 THR A O 1
ATOM 805 N N . GLU A 1 100 ? -31.468 17.602 6.196 1.00 86.75 100 GLU A N 1
ATOM 806 C CA . GLU A 1 100 ? -32.234 16.374 5.944 1.00 86.75 100 GLU A CA 1
ATOM 807 C C . GLU A 1 100 ? -33.729 16.681 5.848 1.00 86.75 100 GLU A C 1
ATOM 809 O O . GLU A 1 100 ? -34.368 16.268 4.884 1.00 86.75 100 GLU A O 1
ATOM 814 N N . ILE A 1 101 ? -34.250 17.528 6.746 1.00 85.38 101 ILE A N 1
ATOM 815 C CA . ILE A 1 101 ? -35.642 18.009 6.705 1.00 85.38 101 ILE A CA 1
ATOM 816 C C . ILE A 1 101 ? -35.956 18.643 5.338 1.00 85.38 101 ILE A C 1
ATOM 818 O O . ILE A 1 101 ? -36.981 18.343 4.728 1.00 85.38 101 ILE A O 1
ATOM 822 N N . ARG A 1 102 ? -35.039 19.457 4.793 1.00 79.69 102 ARG A N 1
ATOM 823 C CA . ARG A 1 102 ? -35.175 20.027 3.439 1.00 79.69 102 ARG A CA 1
ATOM 824 C C . ARG A 1 102 ? -35.194 18.970 2.339 1.00 79.69 102 ARG A C 1
ATOM 826 O O . ARG A 1 102 ? -36.003 19.064 1.420 1.00 79.69 102 ARG A O 1
ATOM 833 N N . GLN A 1 103 ? -34.274 18.005 2.395 1.00 79.88 103 GLN A N 1
ATOM 834 C CA . GLN A 1 103 ? -34.193 16.935 1.396 1.00 79.88 103 GLN A CA 1
ATOM 835 C C . GLN A 1 103 ? -35.459 16.078 1.401 1.00 79.88 103 GLN A C 1
ATOM 837 O O . GLN A 1 103 ? -35.879 15.603 0.349 1.00 79.88 103 GLN A O 1
ATOM 842 N N . GLU A 1 104 ? -36.063 15.876 2.569 1.00 77.19 104 GLU A N 1
ATOM 843 C CA . GLU A 1 104 ? -37.320 15.155 2.702 1.00 77.19 104 GLU A CA 1
ATOM 844 C C . GLU A 1 104 ? -38.496 15.961 2.140 1.00 77.19 104 GLU A C 1
ATOM 846 O O . GLU A 1 104 ? -39.242 15.431 1.323 1.00 77.19 104 GLU A O 1
ATOM 851 N N . GLN A 1 105 ? -38.610 17.253 2.460 1.00 71.44 105 GLN A N 1
ATOM 852 C CA . GLN A 1 105 ? -39.674 18.114 1.925 1.00 71.44 105 GLN A CA 1
ATOM 853 C C . GLN A 1 105 ? -39.591 18.296 0.398 1.00 71.44 105 GLN A C 1
ATOM 855 O O . GLN A 1 105 ? -40.614 18.251 -0.282 1.00 71.44 105 GLN A O 1
ATOM 860 N N . GLN A 1 106 ? -38.384 18.387 -0.174 1.00 70.31 106 GLN A N 1
ATOM 861 C CA . GLN A 1 106 ? -38.178 18.461 -1.631 1.00 70.31 106 GLN A CA 1
ATOM 862 C C . GLN A 1 106 ? -38.623 17.203 -2.391 1.00 70.31 106 GLN A C 1
ATOM 864 O O . GLN A 1 106 ? -38.835 17.272 -3.600 1.00 70.31 106 GLN A O 1
ATOM 869 N N . LYS A 1 107 ? -38.767 16.049 -1.722 1.00 68.50 107 LYS A N 1
ATOM 870 C CA . LYS A 1 107 ? -39.319 14.842 -2.363 1.00 68.50 107 LYS A CA 1
ATOM 871 C C . LYS A 1 107 ? -40.821 14.950 -2.614 1.00 68.50 107 LYS A C 1
ATOM 873 O O . LYS A 1 107 ? -41.311 14.276 -3.515 1.00 68.50 107 LYS A O 1
ATOM 878 N N . TYR A 1 108 ? -41.525 15.759 -1.824 1.00 58.97 108 TYR A N 1
ATOM 879 C CA . TYR A 1 108 ? -42.982 15.875 -1.871 1.00 58.97 108 TYR A CA 1
ATOM 880 C C . TYR A 1 108 ? -43.451 17.170 -2.544 1.00 58.97 108 TYR A C 1
ATOM 882 O O . TYR A 1 108 ? -44.504 17.152 -3.173 1.00 58.97 108 TYR A O 1
ATOM 890 N N . ASP A 1 109 ? -42.655 18.245 -2.496 1.00 55.47 109 ASP A N 1
ATOM 891 C CA . ASP A 1 109 ? -42.987 19.531 -3.117 1.00 55.47 109 ASP A CA 1
ATOM 892 C C . ASP A 1 109 ? -41.877 20.035 -4.055 1.00 55.47 109 ASP A C 1
ATOM 894 O O . ASP A 1 109 ? -40.812 20.492 -3.632 1.00 55.47 109 ASP A O 1
ATOM 898 N N . PHE A 1 110 ? -42.148 19.994 -5.366 1.00 52.75 110 PHE A N 1
ATOM 899 C CA . PHE A 1 110 ? -41.200 20.365 -6.431 1.00 52.75 110 PHE A CA 1
ATOM 900 C C . PHE A 1 110 ? -40.879 21.876 -6.473 1.00 52.75 110 PHE A C 1
ATOM 902 O O . PHE A 1 110 ? -39.942 22.297 -7.150 1.00 52.75 110 PHE A O 1
ATOM 909 N N . PHE A 1 111 ? -41.641 22.705 -5.749 1.00 51.81 111 PHE A N 1
ATOM 910 C CA . PHE A 1 111 ? -41.563 24.170 -5.797 1.00 51.81 111 PHE A CA 1
ATOM 911 C C . PHE A 1 111 ? -40.737 24.825 -4.676 1.00 51.81 111 PHE A C 1
ATOM 913 O O . PHE A 1 111 ? -40.567 26.045 -4.709 1.00 51.81 111 PHE A O 1
ATOM 920 N N . ILE A 1 112 ? -40.176 24.064 -3.724 1.00 56.34 112 ILE A N 1
ATOM 921 C CA . ILE A 1 112 ? -39.343 24.622 -2.641 1.00 56.34 112 ILE A CA 1
ATOM 922 C C . ILE A 1 112 ? -38.006 25.117 -3.217 1.00 56.34 112 ILE A C 1
ATOM 924 O O . ILE A 1 112 ? -37.038 24.366 -3.388 1.00 56.34 112 ILE A O 1
ATOM 928 N N . LYS A 1 113 ? -37.939 26.411 -3.535 1.00 53.94 113 LYS A N 1
ATOM 929 C CA . LYS A 1 113 ? -36.714 27.095 -3.956 1.00 53.94 113 LYS A CA 1
ATOM 930 C C . LYS A 1 113 ? -35.905 27.420 -2.712 1.00 53.94 113 LYS A C 1
ATOM 932 O O . LYS A 1 113 ? -36.226 28.426 -2.123 1.00 53.94 113 LYS A O 1
ATOM 937 N N . ASN A 1 114 ? -34.850 26.661 -2.382 1.00 61.75 114 ASN A N 1
ATOM 938 C CA . ASN A 1 114 ? -33.888 26.877 -1.271 1.00 61.75 114 ASN A CA 1
ATOM 939 C C . ASN A 1 114 ? -33.636 28.360 -0.866 1.00 61.75 114 ASN A C 1
ATOM 941 O O . ASN A 1 114 ? -32.549 28.898 -1.099 1.00 61.75 114 ASN A O 1
ATOM 945 N N . SER A 1 115 ? -34.610 29.013 -0.238 1.00 73.06 115 SER A N 1
ATOM 946 C CA . SER A 1 115 ? -34.640 30.458 -0.027 1.00 73.06 115 SER A CA 1
ATOM 947 C C . SER A 1 115 ? -34.423 30.764 1.448 1.00 73.06 115 SER A C 1
ATOM 949 O O . SER A 1 115 ? -34.455 29.886 2.317 1.00 73.06 115 SER A O 1
ATOM 951 N N . LEU A 1 116 ? -34.128 32.024 1.752 1.00 80.81 116 LEU A N 1
ATOM 952 C CA . LEU A 1 116 ? -34.046 32.497 3.131 1.00 80.81 116 LEU A CA 1
ATOM 953 C C . LEU A 1 116 ? -35.393 32.304 3.854 1.00 80.81 116 LEU A C 1
ATOM 955 O O . LEU A 1 116 ? -35.410 31.821 4.984 1.00 80.81 116 LEU A O 1
ATOM 959 N N . GLU A 1 117 ? -36.497 32.599 3.170 1.00 83.88 117 GLU A N 1
ATOM 960 C CA . GLU A 1 117 ? -37.865 32.575 3.700 1.00 83.88 117 GLU A CA 1
ATOM 961 C C . GLU A 1 117 ? -38.327 31.161 4.069 1.00 83.88 117 GLU A C 1
ATOM 963 O O . GLU A 1 117 ? -38.780 30.954 5.196 1.00 83.88 117 GLU A O 1
ATOM 968 N N . ASP A 1 118 ? -38.095 30.170 3.200 1.00 81.38 118 ASP A N 1
ATOM 969 C CA . ASP A 1 118 ? -38.457 28.766 3.469 1.00 81.38 118 ASP A CA 1
ATOM 970 C C . ASP A 1 118 ? -37.793 28.258 4.753 1.00 81.38 118 ASP A C 1
ATOM 972 O O . ASP A 1 118 ? -38.384 27.562 5.578 1.00 81.38 118 ASP A O 1
ATOM 976 N N . ASN A 1 119 ? -36.536 28.650 4.959 1.00 86.75 119 ASN A N 1
ATOM 977 C CA . ASN A 1 119 ? -35.783 28.261 6.141 1.00 86.75 119 ASN A CA 1
ATOM 978 C C . ASN A 1 119 ? -36.301 28.916 7.402 1.00 86.75 119 ASN A C 1
ATOM 980 O O . ASN A 1 119 ? -36.379 28.260 8.435 1.00 86.75 119 ASN A O 1
ATOM 984 N N . VAL A 1 120 ? -36.644 30.197 7.330 1.00 88.94 120 VAL A N 1
ATOM 985 C CA . VAL A 1 120 ? -37.242 30.898 8.464 1.00 88.94 120 VAL A CA 1
ATOM 986 C C . VAL A 1 120 ? -38.577 30.254 8.824 1.00 88.94 120 VAL A C 1
ATOM 988 O O . VAL A 1 120 ? -38.836 30.044 10.006 1.00 88.94 120 VAL A O 1
ATOM 991 N N . GLN A 1 121 ? -39.387 29.862 7.838 1.00 86.50 121 GLN A N 1
ATOM 992 C CA . GLN A 1 121 ? -40.659 29.185 8.078 1.00 86.50 121 GLN A CA 1
ATOM 993 C C . GLN A 1 121 ? -40.472 27.822 8.760 1.00 86.50 121 GLN A C 1
ATOM 995 O O . GLN A 1 121 ? -41.118 27.558 9.773 1.00 86.50 121 GLN A O 1
ATOM 1000 N N . ILE A 1 122 ? -39.547 26.992 8.265 1.00 88.69 122 ILE A N 1
ATOM 1001 C CA . ILE A 1 122 ? -39.212 25.695 8.877 1.00 88.69 122 ILE A CA 1
ATOM 1002 C C . ILE A 1 122 ? -38.712 25.889 10.316 1.00 88.69 122 ILE A C 1
ATOM 1004 O O . ILE A 1 122 ? -39.174 25.215 11.234 1.00 88.69 122 ILE A O 1
ATOM 1008 N N . LEU A 1 123 ? -37.792 26.833 10.532 1.00 91.94 123 LEU A N 1
ATOM 1009 C CA . LEU A 1 123 ? -37.193 27.083 11.844 1.00 91.94 123 LEU A CA 1
ATOM 1010 C C . LEU A 1 123 ? -38.193 27.674 12.848 1.00 91.94 123 LEU A C 1
ATOM 1012 O O . LEU A 1 123 ? -38.147 27.311 14.021 1.00 91.94 123 LEU A O 1
ATOM 1016 N N . ARG A 1 124 ? -39.130 28.523 12.403 1.00 89.88 124 ARG A N 1
ATOM 1017 C CA . ARG A 1 124 ? -40.240 29.024 13.235 1.00 89.88 124 ARG A CA 1
ATOM 1018 C C . ARG A 1 124 ? -41.201 27.914 13.669 1.00 89.88 124 ARG A C 1
ATOM 1020 O O . ARG A 1 124 ? -41.837 28.050 14.706 1.00 89.88 124 ARG A O 1
ATOM 1027 N N . GLY A 1 125 ? -41.292 26.824 12.908 1.00 86.88 125 GLY A N 1
ATOM 1028 C CA . GLY A 1 125 ? -42.121 25.668 13.254 1.00 86.88 125 GLY A CA 1
ATOM 1029 C C . GLY A 1 125 ? -41.612 24.856 14.450 1.00 86.88 125 GLY A C 1
ATOM 1030 O O . GLY A 1 125 ? -42.383 24.087 15.021 1.00 86.88 125 GLY A O 1
ATOM 1031 N N . ALA A 1 126 ? -40.350 25.025 14.853 1.00 92.94 126 ALA A N 1
ATOM 1032 C CA . ALA A 1 126 ? -39.734 24.245 15.922 1.00 92.94 126 ALA A CA 1
ATOM 1033 C C . ALA A 1 126 ? -40.052 24.778 17.335 1.00 92.94 126 ALA A C 1
ATOM 1035 O O . ALA A 1 126 ? -40.309 25.962 17.557 1.00 92.94 126 ALA A O 1
ATOM 1036 N N . ASP A 1 127 ? -39.966 23.904 18.338 1.00 92.75 127 ASP A N 1
ATOM 1037 C CA . ASP A 1 127 ? -39.913 24.301 19.748 1.00 92.75 127 ASP A CA 1
ATOM 1038 C C . ASP A 1 127 ? -38.510 24.751 20.148 1.00 92.75 127 ASP A C 1
ATOM 1040 O O . ASP A 1 127 ? -38.355 25.750 20.855 1.00 92.75 127 ASP A O 1
ATOM 1044 N N . ILE A 1 128 ? -37.497 24.021 19.675 1.00 95.38 128 ILE A N 1
ATOM 1045 C CA . ILE A 1 128 ? -36.084 24.279 19.952 1.00 95.38 128 ILE A CA 1
ATOM 1046 C C . ILE A 1 128 ? -35.317 24.314 18.634 1.00 95.38 128 ILE A C 1
ATOM 1048 O O . ILE A 1 128 ? -35.400 23.376 17.841 1.00 95.38 128 ILE A O 1
ATOM 1052 N N . VAL A 1 129 ? -34.505 25.350 18.432 1.00 95.50 129 VAL A N 1
ATOM 1053 C CA . VAL A 1 129 ? -33.527 25.377 17.339 1.00 95.50 129 VAL A CA 1
ATOM 1054 C C . VAL A 1 129 ? -32.122 25.454 17.917 1.00 95.50 129 VAL A C 1
ATOM 1056 O O . VAL A 1 129 ? -31.779 26.392 18.631 1.00 95.50 129 VAL A O 1
ATOM 1059 N N . GLY A 1 130 ? -31.304 24.457 17.600 1.00 95.00 130 GLY A N 1
ATOM 1060 C CA . GLY A 1 130 ? -29.929 24.361 18.065 1.00 95.00 130 GLY A CA 1
ATOM 1061 C C . GLY A 1 130 ? -28.913 24.764 17.000 1.00 95.00 130 GLY A C 1
ATOM 1062 O O . GLY A 1 130 ? -28.955 24.262 15.875 1.00 95.00 130 GLY A O 1
ATOM 1063 N N . PHE A 1 131 ? -27.953 25.602 17.381 1.00 94.00 131 PHE A N 1
ATOM 1064 C CA . PHE A 1 131 ? -26.830 26.032 16.551 1.00 94.00 131 PHE A CA 1
ATOM 1065 C C . PHE A 1 131 ? -25.506 25.867 17.303 1.00 94.00 131 PHE A C 1
ATOM 1067 O O . PHE A 1 131 ? -25.429 26.053 18.518 1.00 94.00 131 PHE A O 1
ATOM 1074 N N . THR A 1 132 ? -24.413 25.619 16.578 1.00 91.38 132 THR A N 1
ATOM 1075 C CA . THR A 1 132 ? -23.102 26.021 17.108 1.00 91.38 132 THR A CA 1
ATOM 1076 C C . THR A 1 132 ? -23.012 27.544 17.058 1.00 91.38 132 THR A C 1
ATOM 1078 O O . THR A 1 132 ? -23.596 28.145 16.159 1.00 91.38 132 THR A O 1
ATOM 1081 N N . ILE A 1 133 ? -22.266 28.200 17.948 1.00 88.44 133 ILE A N 1
ATOM 1082 C CA . ILE A 1 133 ? -22.187 29.673 17.939 1.00 88.44 133 ILE A CA 1
ATOM 1083 C C . ILE A 1 133 ? -21.665 30.223 16.598 1.00 88.44 133 ILE A C 1
ATOM 1085 O O . ILE A 1 133 ? -22.179 31.203 16.064 1.00 88.44 133 ILE A O 1
ATOM 1089 N N . SER A 1 134 ? -20.711 29.520 15.981 1.00 84.94 134 SER A N 1
ATOM 1090 C CA . SER A 1 134 ? -20.210 29.816 14.634 1.00 84.94 134 SER A CA 1
ATOM 1091 C C . SER A 1 134 ? -21.265 29.602 13.544 1.00 84.94 134 SER A C 1
ATOM 1093 O O . SER A 1 134 ? -21.324 30.357 12.574 1.00 84.94 134 SER A O 1
ATOM 1095 N N . GLY A 1 135 ? -22.120 28.589 13.710 1.00 85.56 135 GLY A N 1
ATOM 1096 C CA . GLY A 1 135 ? -23.300 28.377 12.881 1.00 85.56 135 GLY A CA 1
ATOM 1097 C C . GLY A 1 135 ? -24.290 29.525 13.046 1.00 85.56 135 GLY A C 1
ATOM 1098 O O . GLY A 1 135 ? -24.732 30.077 12.048 1.00 85.56 135 GLY A O 1
ATOM 1099 N N . GLY A 1 136 ? -24.559 29.951 14.278 1.00 86.12 136 GLY A N 1
ATOM 1100 C CA . GLY A 1 136 ? -25.395 31.108 14.582 1.00 86.12 136 GLY A CA 1
ATOM 1101 C C . GLY A 1 136 ? -24.951 32.360 13.835 1.00 86.12 136 GLY A C 1
ATOM 1102 O O . GLY A 1 136 ? -25.745 32.953 13.117 1.00 86.12 136 GLY A O 1
ATOM 1103 N N . ALA A 1 137 ? -23.660 32.691 13.891 1.00 84.88 137 ALA A N 1
ATOM 1104 C CA . ALA A 1 137 ? -23.112 33.825 13.146 1.00 84.88 137 ALA A CA 1
ATOM 1105 C C . ALA A 1 137 ? -23.339 33.706 11.622 1.00 84.88 137 ALA A C 1
ATOM 1107 O O . ALA A 1 137 ? -23.696 34.684 10.961 1.00 84.88 137 ALA A O 1
ATOM 1108 N N . LYS A 1 138 ? -23.188 32.498 11.056 1.00 85.25 138 LYS A N 1
ATOM 1109 C CA . LYS A 1 138 ? -23.449 32.219 9.631 1.00 85.25 138 LYS A CA 1
ATOM 1110 C C . LYS A 1 138 ? -24.932 32.350 9.259 1.00 85.25 138 LYS A C 1
ATOM 1112 O O . LYS A 1 138 ? -25.239 32.768 8.148 1.00 85.25 138 LYS A O 1
ATOM 1117 N N . TYR A 1 139 ? -25.830 31.971 10.162 1.00 87.88 139 TYR A N 1
ATOM 1118 C CA . TYR A 1 139 ? -27.285 32.037 9.998 1.00 87.88 139 TYR A CA 1
ATOM 1119 C C . TYR A 1 139 ? -27.879 33.285 10.674 1.00 87.88 139 TYR A C 1
ATOM 1121 O O . TYR A 1 139 ? -29.048 33.291 11.052 1.00 87.88 139 TYR A O 1
ATOM 1129 N N . SER A 1 140 ? -27.086 34.350 10.830 1.00 87.50 140 SER A N 1
ATOM 1130 C CA . SER A 1 140 ? -27.498 35.576 11.523 1.00 87.50 140 SER A CA 1
ATOM 1131 C C . SER A 1 140 ? -28.709 36.241 10.865 1.00 87.50 140 SER A C 1
ATOM 1133 O O . SER A 1 140 ? -29.614 36.663 11.575 1.00 87.50 140 SER A O 1
ATOM 1135 N N . GLU A 1 141 ? -28.794 36.249 9.532 1.00 87.19 141 GLU A N 1
ATOM 1136 C CA . GLU A 1 141 ? -29.974 36.741 8.802 1.00 87.19 141 GLU A CA 1
ATOM 1137 C C . GLU A 1 141 ? -31.231 35.901 9.082 1.00 87.19 141 GLU A C 1
ATOM 1139 O O . GLU A 1 141 ? -32.306 36.449 9.318 1.00 87.19 141 GLU A O 1
ATOM 1144 N N . HIS A 1 142 ? -31.108 34.571 9.158 1.00 90.31 142 HIS A N 1
ATOM 1145 C CA . HIS A 1 142 ? -32.221 33.708 9.567 1.00 90.31 142 HIS A CA 1
ATOM 1146 C C . HIS A 1 142 ? -32.650 34.002 11.001 1.00 90.31 142 HIS A C 1
ATOM 1148 O O . HIS A 1 142 ? -33.840 34.110 11.263 1.00 90.31 142 HIS A O 1
ATOM 1154 N N . ILE A 1 143 ? -31.699 34.150 11.926 1.00 89.31 143 ILE A N 1
ATOM 1155 C CA . ILE A 1 143 ? -31.979 34.432 13.340 1.00 89.31 143 ILE A CA 1
ATOM 1156 C C . ILE A 1 143 ? -32.668 35.791 13.502 1.00 89.31 143 ILE A C 1
ATOM 1158 O O . ILE A 1 143 ? -33.629 35.879 14.264 1.00 89.31 143 ILE A O 1
ATOM 1162 N N . LYS A 1 144 ? -32.230 36.819 12.761 1.00 87.81 144 LYS A N 1
ATOM 1163 C CA . LYS A 1 144 ? -32.894 38.131 12.723 1.00 87.81 144 LYS A CA 1
ATOM 1164 C C . LYS A 1 144 ? -34.347 37.999 12.288 1.00 87.81 144 LYS A C 1
ATOM 1166 O O . LYS A 1 144 ? -35.213 38.522 12.966 1.00 87.81 144 LYS A O 1
ATOM 1171 N N . LEU A 1 145 ? -34.618 37.253 11.216 1.00 89.00 145 LEU A N 1
ATOM 1172 C CA . LEU A 1 145 ? -35.982 37.045 10.722 1.00 89.00 145 LEU A CA 1
ATOM 1173 C C . LEU A 1 145 ? -36.820 36.126 11.622 1.00 89.00 145 LEU A C 1
ATOM 1175 O O . LEU A 1 145 ? -38.041 36.245 11.654 1.00 89.00 145 LEU A O 1
ATOM 1179 N N . ILE A 1 146 ? -36.208 35.194 12.356 1.00 89.31 146 ILE A N 1
ATOM 1180 C CA . ILE A 1 146 ? -36.915 34.350 13.331 1.00 89.31 146 ILE A CA 1
ATOM 1181 C C . ILE A 1 146 ? -37.390 35.178 14.535 1.00 89.31 146 ILE A C 1
ATOM 1183 O O . ILE A 1 146 ? -38.431 34.842 15.095 1.00 89.31 146 ILE A O 1
ATOM 1187 N N . GLU A 1 147 ? -36.659 36.239 14.900 1.00 89.31 147 GLU A N 1
ATOM 1188 C CA . GLU A 1 147 ? -36.916 37.099 16.069 1.00 89.31 147 GLU A CA 1
ATOM 1189 C C . GLU A 1 147 ? -37.118 36.299 17.377 1.00 89.31 147 GLU A C 1
ATOM 1191 O O . GLU A 1 147 ? -38.169 36.375 18.024 1.00 89.31 147 GLU A O 1
ATOM 1196 N N . PRO A 1 148 ? -36.135 35.473 17.788 1.00 89.75 148 PRO A N 1
ATOM 1197 C CA . PRO A 1 148 ? -36.234 34.685 19.011 1.00 89.75 148 PRO A CA 1
ATOM 1198 C C . PRO A 1 148 ? -36.341 35.575 20.255 1.00 89.75 148 PRO A C 1
ATOM 1200 O O . PRO A 1 148 ? -35.468 36.392 20.534 1.00 89.75 148 PRO A O 1
ATOM 1203 N N . GLN A 1 149 ? -37.369 35.341 21.072 1.00 90.81 149 GLN A N 1
ATOM 1204 C CA . GLN A 1 149 ? -37.532 36.054 22.346 1.00 90.81 149 GLN A CA 1
ATOM 1205 C C . GLN A 1 149 ? -36.633 35.504 23.458 1.00 90.81 149 GLN A C 1
ATOM 1207 O O . GLN A 1 149 ? -36.368 36.212 24.430 1.00 90.81 149 GLN A O 1
ATOM 1212 N N . ILE A 1 150 ? -36.184 34.250 23.332 1.00 91.06 150 ILE A N 1
ATOM 1213 C CA . ILE A 1 150 ? -35.360 33.568 24.330 1.00 91.06 150 ILE A CA 1
ATOM 1214 C C . ILE A 1 150 ? -34.175 32.889 23.651 1.00 91.06 150 ILE A C 1
ATOM 1216 O O . ILE A 1 150 ? -34.348 32.086 22.730 1.00 91.06 150 ILE A O 1
ATOM 1220 N N . VAL A 1 151 ? -32.982 33.179 24.164 1.00 92.19 151 VAL A N 1
ATOM 1221 C CA . VAL A 1 151 ? -31.726 32.556 23.745 1.00 92.19 151 VAL A CA 1
ATOM 1222 C C . VAL A 1 151 ? -31.055 31.919 24.955 1.00 92.19 151 VAL A C 1
ATOM 1224 O O . VAL A 1 151 ? -30.877 32.554 25.996 1.00 92.19 151 VAL A O 1
ATOM 1227 N N . VAL A 1 152 ? -30.663 30.657 24.800 1.00 92.50 152 VAL A N 1
ATOM 1228 C CA . VAL A 1 152 ? -29.868 29.902 25.767 1.00 92.50 152 VAL A CA 1
ATOM 1229 C C . VAL A 1 152 ? -28.480 29.684 25.184 1.00 92.50 152 VAL A C 1
ATOM 1231 O O . VAL A 1 152 ? -28.337 29.131 24.099 1.00 92.50 152 VAL A O 1
ATOM 1234 N N . ILE A 1 153 ? -27.452 30.102 25.911 1.00 91.88 153 ILE A N 1
ATOM 1235 C CA . ILE A 1 153 ? -26.054 29.874 25.557 1.00 91.88 153 ILE A CA 1
ATOM 1236 C C . ILE A 1 153 ? -25.467 28.902 26.575 1.00 91.88 153 ILE A C 1
ATOM 1238 O O . ILE A 1 153 ? -25.330 29.235 27.756 1.00 91.88 153 ILE A O 1
ATOM 1242 N N . GLU A 1 154 ? -25.144 27.698 26.118 1.00 88.31 154 GLU A N 1
ATOM 1243 C CA . GLU A 1 154 ? -24.455 26.679 26.903 1.00 88.31 154 GLU A CA 1
ATOM 1244 C C . GLU A 1 154 ? -22.944 26.721 26.621 1.00 88.31 154 GLU A C 1
ATOM 1246 O O . GLU A 1 154 ? -22.522 27.104 25.530 1.00 88.31 154 GLU A O 1
ATOM 1251 N N . GLU A 1 155 ? -22.130 26.400 27.634 1.00 86.38 155 GLU A N 1
ATOM 1252 C CA . GLU A 1 155 ? -20.671 26.615 27.622 1.00 86.38 155 GLU A CA 1
ATOM 1253 C C . GLU A 1 155 ? -20.293 28.091 27.372 1.00 86.38 155 GLU A C 1
ATOM 1255 O O . GLU A 1 155 ? -19.290 28.420 26.744 1.00 86.38 155 GLU A O 1
ATOM 1260 N N . ALA A 1 156 ? -21.092 29.019 27.915 1.00 88.88 156 ALA A N 1
ATOM 1261 C CA . ALA A 1 156 ? -20.978 30.455 27.651 1.00 88.88 156 ALA A CA 1
ATOM 1262 C C . ALA A 1 156 ? -19.617 31.068 28.039 1.00 88.88 156 ALA A C 1
ATOM 1264 O O . ALA A 1 156 ? -19.238 32.112 27.508 1.00 88.88 156 ALA A O 1
ATOM 1265 N N . SER A 1 157 ? -18.882 30.424 28.950 1.00 87.88 157 SER A N 1
ATOM 1266 C CA . SER A 1 157 ? -17.536 30.830 29.360 1.00 87.88 157 SER A CA 1
ATOM 1267 C C . SER A 1 157 ? -16.467 30.601 28.293 1.00 87.88 157 SER A C 1
ATOM 1269 O O . SER A 1 157 ? -15.404 31.192 28.418 1.00 87.88 157 SER A O 1
ATOM 1271 N N . GLU A 1 158 ?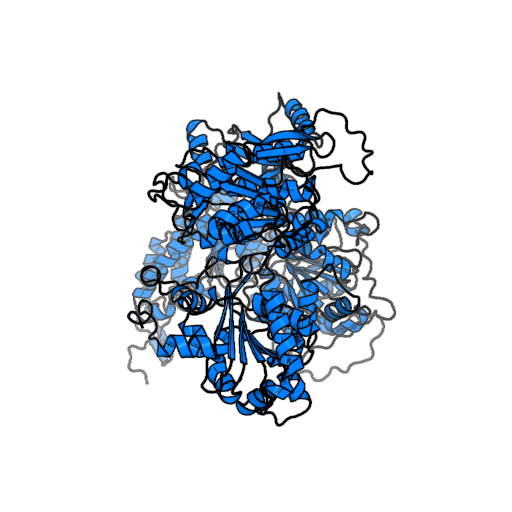 -16.736 29.783 27.268 1.00 87.06 158 GLU A N 1
ATOM 1272 C CA . GLU A 1 158 ? -15.797 29.386 26.202 1.00 87.06 158 GLU A CA 1
ATOM 1273 C C . GLU A 1 158 ? -15.985 30.173 24.896 1.00 87.06 158 GLU A C 1
ATOM 1275 O O . GLU A 1 158 ? -15.226 30.009 23.937 1.00 87.06 158 GLU A O 1
ATOM 1280 N N . ILE A 1 159 ? -17.016 31.017 24.841 1.00 88.69 159 ILE A N 1
ATOM 1281 C CA . ILE A 1 159 ? -17.435 31.733 23.637 1.00 88.69 159 ILE A CA 1
ATOM 1282 C C . ILE A 1 159 ? -16.884 33.158 23.672 1.00 88.69 159 ILE A C 1
ATOM 1284 O O . ILE A 1 159 ? -17.070 33.885 24.652 1.00 88.69 159 ILE A O 1
ATOM 1288 N N . LEU A 1 160 ? -16.212 33.571 22.590 1.00 87.31 160 LEU A N 1
ATOM 1289 C CA . LEU A 1 160 ? -15.719 34.944 22.458 1.00 87.31 160 LEU A CA 1
ATOM 1290 C C . LEU A 1 160 ? -16.892 35.923 22.537 1.00 87.31 160 LEU A C 1
ATOM 1292 O O . LEU A 1 160 ? -17.928 35.709 21.907 1.00 87.31 160 LEU A O 1
ATOM 1296 N N . GLU A 1 161 ? -16.712 37.038 23.245 1.00 87.19 161 GLU A N 1
ATOM 1297 C CA . GLU A 1 161 ? -17.749 38.067 23.373 1.00 87.19 161 GLU A CA 1
ATOM 1298 C C . GLU A 1 161 ? -18.311 38.507 22.012 1.00 87.19 161 GLU A C 1
ATOM 1300 O O . GLU A 1 161 ? -19.525 38.591 21.844 1.00 87.19 161 GLU A O 1
ATOM 1305 N N . SER A 1 162 ? -17.448 38.694 21.011 1.00 84.25 162 SER A N 1
ATOM 1306 C CA . SER A 1 162 ? -17.857 39.071 19.653 1.00 84.25 162 SER A CA 1
ATOM 1307 C C . SER A 1 162 ? -18.802 38.058 18.997 1.00 84.25 162 SER A C 1
ATOM 1309 O O . SER A 1 162 ? -19.718 38.446 18.274 1.00 84.25 162 SER A O 1
ATOM 1311 N N . GLN A 1 163 ? -18.615 36.764 19.265 1.00 86.69 163 GLN A N 1
ATOM 1312 C CA . GLN A 1 163 ? -19.478 35.705 18.743 1.00 86.69 163 GLN A CA 1
ATOM 1313 C C . GLN A 1 163 ? -20.828 35.701 19.460 1.00 86.69 163 GLN A C 1
ATOM 1315 O O . GLN A 1 163 ? -21.859 35.601 18.799 1.00 86.69 163 GLN A O 1
ATOM 1320 N N . THR A 1 164 ? -20.835 35.892 20.781 1.00 87.50 164 THR A N 1
ATOM 1321 C CA . THR A 1 164 ? -22.072 36.046 21.560 1.00 87.50 164 THR A CA 1
ATOM 1322 C C . THR A 1 164 ? -22.889 37.249 21.086 1.00 87.50 164 THR A C 1
ATOM 1324 O O . THR A 1 164 ? -24.087 37.123 20.858 1.00 87.50 164 THR A O 1
ATOM 1327 N N . LEU A 1 165 ? -22.247 38.398 20.860 1.00 85.75 165 LEU A N 1
ATOM 1328 C CA . LEU A 1 165 ? -22.923 39.604 20.373 1.00 85.75 165 LEU A CA 1
ATOM 1329 C C . LEU A 1 165 ? -23.505 39.430 18.963 1.00 85.75 165 LEU A C 1
ATOM 1331 O O . LEU A 1 165 ? -24.545 40.002 18.663 1.00 85.75 165 LEU A O 1
ATOM 1335 N N . SER A 1 166 ? -22.883 38.609 18.109 1.00 83.38 166 SER A N 1
ATOM 1336 C CA . SER A 1 166 ? -23.350 38.389 16.730 1.00 83.38 166 SER A CA 1
ATOM 1337 C C . SER A 1 166 ? -24.688 37.648 16.612 1.00 83.38 166 SER A C 1
ATOM 1339 O O . SER A 1 166 ? -25.307 37.675 15.548 1.00 83.38 166 SER A O 1
ATOM 1341 N N . VAL A 1 167 ? -25.124 36.974 17.681 1.00 83.75 167 VAL A N 1
ATOM 1342 C CA . VAL A 1 167 ? -26.363 36.179 17.707 1.00 83.75 167 VAL A CA 1
ATOM 1343 C C . VAL A 1 167 ? -27.463 36.796 18.578 1.00 83.75 167 VAL A C 1
ATOM 1345 O O . VAL A 1 167 ? -28.563 36.249 18.651 1.00 83.75 167 VAL A O 1
ATOM 1348 N N . ILE A 1 168 ? -27.184 37.935 19.217 1.00 83.94 168 ILE A N 1
ATOM 1349 C CA . ILE A 1 168 ? -28.165 38.742 19.948 1.00 83.94 168 ILE A CA 1
ATOM 1350 C C . ILE A 1 168 ? -28.853 39.683 18.949 1.00 83.94 168 ILE A C 1
ATOM 1352 O O . ILE A 1 168 ? -28.196 40.305 18.118 1.00 83.94 168 ILE A O 1
ATOM 1356 N N . ASN A 1 169 ? -30.180 39.782 19.017 1.00 80.38 169 ASN A N 1
ATOM 1357 C CA . ASN A 1 169 ? -30.989 40.650 18.156 1.00 80.38 169 ASN A CA 1
ATOM 1358 C C . ASN A 1 169 ? -31.970 41.491 18.986 1.00 80.38 169 ASN A C 1
ATOM 1360 O O . ASN A 1 169 ? -32.170 41.226 20.169 1.00 80.38 169 ASN A O 1
ATOM 1364 N N . GLU A 1 170 ? -32.597 42.482 18.348 1.00 79.50 170 GLU A N 1
ATOM 1365 C CA . GLU A 1 170 ? -33.538 43.416 18.988 1.00 79.50 170 GLU A CA 1
ATOM 1366 C C . GLU A 1 170 ? -34.793 42.735 19.567 1.00 79.50 170 GLU A C 1
ATOM 1368 O O . GLU A 1 170 ? -35.397 43.249 20.504 1.00 79.50 170 GLU A O 1
ATOM 1373 N N . GLY A 1 171 ? -35.173 41.559 19.055 1.00 79.50 171 GLY A N 1
ATOM 1374 C CA . GLY A 1 171 ? -36.323 40.787 19.536 1.00 79.50 171 GLY A CA 1
ATOM 1375 C C . GLY A 1 171 ? -36.067 39.996 20.827 1.00 79.50 171 GLY A C 1
ATOM 1376 O O . GLY A 1 171 ? -37.017 39.467 21.417 1.00 79.50 171 GLY A O 1
ATOM 1377 N N . LEU A 1 172 ? -34.812 39.910 21.281 1.00 87.06 172 LEU A N 1
ATOM 1378 C CA . LEU A 1 172 ? -34.418 39.127 22.448 1.00 87.06 172 LEU A CA 1
ATOM 1379 C C . LEU A 1 172 ? -34.915 39.770 23.750 1.00 87.06 172 LEU A C 1
ATOM 1381 O O . LEU A 1 172 ? -34.536 40.883 24.098 1.00 87.06 172 LEU A O 1
ATOM 1385 N N . LYS A 1 173 ? -35.716 39.025 24.518 1.00 86.81 173 LYS A N 1
ATOM 1386 C CA . LYS A 1 173 ? -36.249 39.459 25.822 1.00 86.81 173 LYS A CA 1
ATOM 1387 C C . LYS A 1 173 ? -35.615 38.741 27.004 1.00 86.81 173 LYS A C 1
ATOM 1389 O O . LYS A 1 173 ? -35.743 39.197 28.135 1.00 86.81 173 LYS A O 1
ATOM 1394 N N . HIS A 1 174 ? -35.001 37.584 26.771 1.00 88.31 174 HIS A N 1
ATOM 1395 C CA . HIS A 1 174 ? -34.441 36.776 27.842 1.00 88.31 174 HIS A CA 1
ATOM 1396 C C . HIS A 1 174 ? -33.185 36.037 27.373 1.00 88.31 174 HIS A C 1
ATOM 1398 O O . HIS A 1 174 ? -33.259 35.123 26.546 1.00 88.31 174 HIS A O 1
ATOM 1404 N N . LEU A 1 175 ? -32.033 36.430 27.918 1.00 89.81 175 LEU A N 1
ATOM 1405 C CA . LEU A 1 175 ? -30.738 35.814 27.633 1.00 89.81 175 LEU A CA 1
ATOM 1406 C C . LEU A 1 175 ? -30.300 34.944 28.815 1.00 89.81 175 LEU A C 1
ATOM 1408 O O . LEU A 1 175 ? -30.052 35.444 29.915 1.00 89.81 175 LEU A O 1
ATOM 1412 N N . ILE A 1 176 ? -30.166 33.638 28.578 1.00 90.38 176 ILE A N 1
ATOM 1413 C CA . ILE A 1 176 ? -29.738 32.662 29.585 1.00 90.38 176 ILE A CA 1
ATOM 1414 C C . ILE A 1 176 ? -28.334 32.195 29.245 1.00 90.38 176 ILE A C 1
ATOM 1416 O O . ILE A 1 176 ? -28.133 31.502 28.252 1.00 90.38 176 ILE A O 1
ATOM 1420 N N . MET A 1 177 ? -27.362 32.535 30.087 1.00 90.50 177 MET A N 1
ATOM 1421 C CA . MET A 1 177 ? -25.975 32.119 29.896 1.00 90.50 177 MET A CA 1
ATOM 1422 C C . MET A 1 177 ? -25.586 31.102 30.967 1.00 90.50 177 MET A C 1
ATOM 1424 O O . MET A 1 177 ? -25.697 31.365 32.169 1.00 90.50 177 MET A O 1
ATOM 1428 N N . ILE A 1 178 ? -25.141 29.928 30.527 1.00 89.00 178 ILE A N 1
ATOM 1429 C CA . ILE A 1 178 ? -24.759 28.806 31.383 1.00 89.00 178 ILE A CA 1
ATOM 1430 C C . ILE A 1 178 ? -23.301 28.477 31.092 1.00 89.00 178 ILE A C 1
ATOM 1432 O O . ILE A 1 178 ? -22.956 28.098 29.975 1.00 89.00 178 ILE A O 1
ATOM 1436 N N . GLY A 1 179 ? -22.438 28.605 32.096 1.00 88.06 179 GLY A N 1
ATOM 1437 C CA . GLY A 1 179 ? -21.005 28.420 31.904 1.00 88.06 179 GLY A CA 1
ATOM 1438 C C . GLY A 1 179 ? -20.222 28.364 33.206 1.00 88.06 179 GLY A C 1
ATOM 1439 O O . GLY A 1 179 ? -20.782 28.327 34.305 1.00 88.06 179 GLY A O 1
ATOM 1440 N N . ASP A 1 180 ? -18.903 28.336 33.069 1.00 87.88 180 ASP A N 1
ATOM 1441 C CA . ASP A 1 180 ? -17.961 28.236 34.175 1.00 87.88 180 ASP A CA 1
ATOM 1442 C C . ASP A 1 180 ? -16.691 29.010 33.863 1.00 87.88 180 ASP A C 1
ATOM 1444 O O . ASP A 1 180 ? -15.800 28.545 33.157 1.00 87.88 180 ASP A O 1
ATOM 1448 N N . HIS A 1 181 ? -16.636 30.225 34.395 1.00 87.31 181 HIS A N 1
ATOM 1449 C CA . HIS A 1 181 ? -15.564 31.178 34.139 1.00 87.31 181 HIS A CA 1
ATOM 1450 C C . HIS A 1 181 ? -14.208 30.749 34.729 1.00 87.31 181 HIS A C 1
ATOM 1452 O O . HIS A 1 181 ? -13.193 31.348 34.396 1.00 87.31 181 HIS A O 1
ATOM 1458 N N . ARG A 1 182 ? -14.176 29.712 35.581 1.00 86.88 182 ARG A N 1
ATOM 1459 C CA . ARG A 1 182 ? -12.944 29.124 36.139 1.00 86.88 182 ARG A CA 1
ATOM 1460 C C . ARG A 1 182 ? -12.465 27.889 35.357 1.00 86.88 182 ARG A C 1
ATOM 1462 O O . ARG A 1 182 ? -11.470 27.274 35.733 1.00 86.88 182 ARG A O 1
ATOM 1469 N N . GLN A 1 183 ? -13.172 27.482 34.297 1.00 86.31 183 GLN A N 1
ATOM 1470 C CA . GLN A 1 183 ? -12.719 26.477 33.321 1.00 86.31 183 GLN A CA 1
ATOM 1471 C C . GLN A 1 183 ? -12.100 27.163 32.089 1.00 86.31 183 GLN A C 1
ATOM 1473 O O . GLN A 1 183 ? -11.625 28.292 32.177 1.00 86.31 183 GLN A O 1
ATOM 1478 N N . LEU A 1 184 ? -12.007 26.483 30.941 1.00 84.06 184 LEU A N 1
ATOM 1479 C CA . LEU A 1 184 ? -11.334 27.031 29.761 1.00 84.06 184 LEU A CA 1
ATOM 1480 C C . LEU A 1 184 ? -12.019 28.307 29.250 1.00 84.06 184 LEU A C 1
ATOM 1482 O O . LEU A 1 184 ? -13.244 28.408 29.216 1.00 84.06 184 LEU A O 1
ATOM 1486 N N . THR A 1 185 ? -11.186 29.265 28.848 1.00 84.81 185 THR A N 1
ATOM 1487 C CA . THR A 1 185 ? -11.590 30.521 28.209 1.00 84.81 185 THR A CA 1
ATOM 1488 C C . THR A 1 185 ? -11.547 30.389 26.683 1.00 84.81 185 THR A C 1
ATOM 1490 O O . THR A 1 185 ? -10.914 29.463 26.161 1.00 84.81 185 THR A O 1
ATOM 1493 N N . PRO A 1 186 ? -12.192 31.305 25.941 1.00 85.50 186 PRO A N 1
ATOM 1494 C CA . PRO A 1 186 ? -12.157 31.312 24.491 1.00 85.50 186 PRO A CA 1
ATOM 1495 C C . PRO A 1 186 ? -10.737 31.249 23.915 1.00 85.50 186 PRO A C 1
ATOM 1497 O O . PRO A 1 186 ? -9.835 31.989 24.311 1.00 85.50 186 PRO A O 1
ATOM 1500 N N . ILE A 1 187 ? -10.535 30.378 22.926 1.00 77.75 187 ILE A N 1
ATOM 1501 C CA . ILE A 1 187 ? -9.220 30.171 22.310 1.00 77.75 187 ILE A CA 1
ATOM 1502 C C . ILE A 1 187 ? -8.889 31.341 21.368 1.00 77.75 187 ILE A C 1
ATOM 1504 O O . ILE A 1 187 ? -9.528 31.510 20.329 1.00 77.75 187 ILE A O 1
ATOM 1508 N N . LEU A 1 188 ? -7.831 32.097 21.684 1.00 73.94 188 LEU A N 1
ATOM 1509 C CA . LEU A 1 188 ? -7.225 33.104 20.804 1.00 73.94 188 LEU A CA 1
ATOM 1510 C C . LEU A 1 188 ? -5.891 32.612 20.233 1.00 73.94 188 LEU A C 1
ATOM 1512 O O . LEU A 1 188 ? -5.010 32.174 20.968 1.00 73.94 188 LEU A O 1
ATOM 1516 N N . GLN A 1 189 ? -5.720 32.721 18.912 1.00 72.50 189 GLN A N 1
ATOM 1517 C CA . GLN A 1 189 ? -4.464 32.349 18.241 1.00 72.50 189 GLN A CA 1
ATOM 1518 C C . GLN A 1 189 ? -3.352 33.396 18.422 1.00 72.50 189 GLN A C 1
ATOM 1520 O O . GLN A 1 189 ? -2.172 33.061 18.331 1.00 72.50 189 GLN A O 1
ATOM 1525 N N . CYS A 1 190 ? -3.720 34.656 18.670 1.00 75.31 190 CYS A N 1
ATOM 1526 C CA . CYS A 1 190 ? -2.783 35.756 18.877 1.00 75.31 190 CYS A CA 1
ATOM 1527 C C . CYS A 1 190 ? -2.449 35.896 20.369 1.00 75.31 190 CYS A C 1
ATOM 1529 O O . CYS A 1 190 ? -3.327 36.192 21.181 1.00 75.31 190 CYS A O 1
ATOM 1531 N N . HIS A 1 191 ? -1.175 35.691 20.714 1.00 72.31 191 HIS A N 1
ATOM 1532 C CA . HIS A 1 191 ? -0.685 35.793 22.092 1.00 72.31 191 HIS A CA 1
ATOM 1533 C C . HIS A 1 191 ? -0.818 37.217 22.647 1.00 72.31 191 HIS A C 1
ATOM 1535 O O . HIS A 1 191 ? -1.265 37.393 23.773 1.00 72.31 191 HIS A O 1
ATOM 1541 N N . GLU A 1 192 ? -0.517 38.228 21.829 1.00 76.56 192 GLU A N 1
ATOM 1542 C CA . GLU A 1 192 ? -0.584 39.647 22.211 1.00 76.56 192 GLU A CA 1
ATOM 1543 C C . GLU A 1 192 ? -2.012 40.052 22.611 1.00 76.56 192 GLU A C 1
ATOM 1545 O O . GLU A 1 192 ? -2.208 40.790 23.570 1.00 76.56 192 GLU A O 1
ATOM 1550 N N . LEU A 1 193 ? -3.034 39.524 21.925 1.00 77.25 193 LEU A N 1
ATOM 1551 C CA . LEU A 1 193 ? -4.435 39.768 22.285 1.00 77.25 193 LEU A CA 1
ATOM 1552 C C . LEU A 1 193 ? -4.846 39.034 23.568 1.00 77.25 193 LEU A C 1
ATOM 1554 O O . LEU A 1 193 ? -5.650 39.556 24.340 1.00 77.25 193 LEU A O 1
ATOM 1558 N N . LYS A 1 194 ? -4.280 37.849 23.824 1.00 73.06 194 LYS A N 1
ATOM 1559 C CA . LYS A 1 194 ? -4.505 37.110 25.074 1.00 73.06 194 LYS A CA 1
ATOM 1560 C C . LYS A 1 194 ? -3.920 37.860 26.276 1.00 73.06 194 LYS A C 1
ATOM 1562 O O . LYS A 1 194 ? -4.591 37.963 27.293 1.00 73.06 194 LYS A O 1
ATOM 1567 N N . GLU A 1 195 ? -2.732 38.452 26.143 1.00 74.94 195 GLU A N 1
ATOM 1568 C CA . GLU A 1 195 ? -2.141 39.326 27.177 1.00 74.94 195 GLU A CA 1
ATOM 1569 C C . GLU A 1 195 ? -2.992 40.572 27.462 1.00 74.94 195 GLU A C 1
ATOM 1571 O O . GLU A 1 195 ? -2.936 41.136 28.550 1.00 74.94 195 GLU A O 1
ATOM 1576 N N . LYS A 1 196 ? -3.811 40.992 26.493 1.00 77.19 196 LYS A N 1
ATOM 1577 C CA . LYS A 1 196 ? -4.789 42.077 26.637 1.00 77.19 196 LYS A CA 1
ATOM 1578 C C . LYS A 1 196 ? -6.168 41.591 27.100 1.00 77.19 196 LYS A C 1
ATOM 1580 O O . LYS A 1 196 ? -7.130 42.337 26.963 1.00 77.19 196 LYS A O 1
ATOM 1585 N N . ASN A 1 197 ? -6.289 40.359 27.604 1.00 80.88 197 ASN A N 1
ATOM 1586 C CA . ASN A 1 197 ? -7.535 39.770 28.110 1.00 80.88 197 ASN A CA 1
ATOM 1587 C C . ASN A 1 197 ? -8.679 39.643 27.082 1.00 80.88 197 ASN A C 1
ATOM 1589 O O . ASN A 1 197 ? -9.846 39.510 27.448 1.00 80.88 197 ASN A O 1
ATOM 1593 N N . TRP A 1 198 ? -8.382 39.612 25.779 1.00 80.75 198 TRP A N 1
ATOM 1594 C CA . TRP A 1 198 ? -9.422 39.459 24.746 1.00 80.75 198 TRP A CA 1
ATOM 1595 C C . TRP A 1 198 ? -10.070 38.070 24.722 1.00 80.75 198 TRP A C 1
ATOM 1597 O O . TRP A 1 198 ? -11.050 37.849 24.012 1.00 80.75 198 TRP A O 1
ATOM 1607 N N . ASN A 1 199 ? -9.503 37.114 25.454 1.00 83.06 199 ASN A N 1
ATOM 1608 C CA . ASN A 1 199 ? -10.068 35.787 25.650 1.00 83.06 199 ASN A CA 1
ATOM 1609 C C . ASN A 1 199 ? -11.100 35.750 26.785 1.00 83.06 199 ASN A C 1
ATOM 1611 O O . ASN A 1 199 ? -11.589 34.669 27.084 1.00 83.06 199 ASN A O 1
ATOM 1615 N N . ILE A 1 200 ? -11.440 36.873 27.427 1.00 86.19 200 ILE A N 1
ATOM 1616 C CA . ILE A 1 200 ? -12.550 36.919 28.384 1.00 86.19 200 ILE A CA 1
ATOM 1617 C C . ILE A 1 200 ? -13.874 36.824 27.615 1.00 86.19 200 ILE A C 1
ATOM 1619 O O . ILE A 1 200 ? -14.126 37.562 26.662 1.00 86.19 200 ILE A O 1
ATOM 1623 N N . SER A 1 201 ? -14.732 35.893 28.027 1.00 90.06 201 SER A N 1
ATOM 1624 C CA . SER A 1 201 ? -16.083 35.755 27.475 1.00 90.06 201 SER A CA 1
ATOM 1625 C C . SER A 1 201 ? -17.026 36.824 28.037 1.00 90.06 201 SER A C 1
ATOM 1627 O O . SER A 1 201 ? -16.835 37.310 29.153 1.00 90.06 201 SER A O 1
ATOM 1629 N N . LEU A 1 202 ? -18.121 37.124 27.324 1.00 89.00 202 LEU A N 1
ATOM 1630 C CA . LEU A 1 202 ? -19.176 38.000 27.860 1.00 89.00 202 LEU A CA 1
ATOM 1631 C C . LEU A 1 202 ? -19.706 37.473 29.205 1.00 89.00 202 LEU A C 1
ATOM 1633 O O . LEU A 1 202 ? -19.969 38.252 30.115 1.00 89.00 202 LEU A O 1
ATOM 1637 N N . PHE A 1 203 ? -19.811 36.148 29.340 1.00 89.94 203 PHE A N 1
ATOM 1638 C CA . PHE A 1 203 ? -20.223 35.476 30.570 1.00 89.94 203 PHE A CA 1
ATOM 1639 C C . PHE A 1 203 ? -19.318 35.831 31.752 1.00 89.94 203 PHE A C 1
ATOM 1641 O O . PHE A 1 203 ? -19.790 36.266 32.799 1.00 89.94 203 PHE A O 1
ATOM 1648 N N . GLU A 1 204 ? -18.010 35.661 31.574 1.00 88.88 204 GLU A N 1
ATOM 1649 C CA . GLU A 1 204 ? -17.029 35.972 32.604 1.00 88.88 204 GLU A CA 1
ATOM 1650 C C . GLU A 1 204 ? -16.984 37.474 32.899 1.00 88.88 204 GLU A C 1
ATOM 1652 O O . GLU A 1 204 ? -16.935 37.863 34.065 1.00 88.88 204 GLU A O 1
ATOM 1657 N N . ARG A 1 205 ? -17.081 38.329 31.873 1.00 86.94 205 ARG A N 1
ATOM 1658 C CA . ARG A 1 205 ? -17.112 39.783 32.064 1.00 86.94 205 ARG A CA 1
ATOM 1659 C C . ARG A 1 205 ? -18.321 40.234 32.887 1.00 86.94 205 ARG A C 1
ATOM 1661 O O . ARG A 1 205 ? -18.161 41.094 33.749 1.00 86.94 205 ARG A O 1
ATOM 1668 N N . LEU A 1 206 ? -19.505 39.652 32.667 1.00 87.44 206 LEU A N 1
ATOM 1669 C CA . LEU A 1 206 ? -20.706 39.935 33.468 1.00 87.44 206 LEU A CA 1
ATOM 1670 C C . LEU A 1 206 ? -20.490 39.571 34.946 1.00 87.44 206 LEU A C 1
ATOM 1672 O O . LEU A 1 206 ? -20.812 40.370 35.821 1.00 87.44 206 LEU A O 1
ATOM 1676 N N . ILE A 1 207 ? -19.877 38.416 35.227 1.00 86.88 207 ILE A N 1
ATOM 1677 C CA . ILE A 1 207 ? -19.552 37.990 36.601 1.00 86.88 207 ILE A CA 1
ATOM 1678 C C . ILE A 1 207 ? -18.543 38.946 37.246 1.00 86.88 207 ILE A C 1
ATOM 1680 O O . ILE A 1 207 ? -18.765 39.405 38.362 1.00 86.88 207 ILE A O 1
ATOM 1684 N N . ARG A 1 208 ? -17.464 39.297 36.532 1.00 85.94 208 ARG A N 1
ATOM 1685 C CA . ARG A 1 208 ? -16.436 40.238 37.017 1.00 85.94 208 ARG A CA 1
ATOM 1686 C C . ARG A 1 208 ? -16.995 41.637 37.313 1.00 85.94 208 ARG A C 1
ATOM 1688 O O . ARG A 1 208 ? -16.430 42.349 38.132 1.00 85.94 208 ARG A O 1
ATOM 1695 N N . ASN A 1 209 ? -18.103 42.017 36.675 1.00 82.69 209 ASN A N 1
ATOM 1696 C CA . ASN A 1 209 ? -18.807 43.283 36.904 1.00 82.69 209 ASN A CA 1
ATOM 1697 C C . ASN A 1 209 ? -19.938 43.179 37.948 1.00 82.69 209 ASN A C 1
ATOM 1699 O O . ASN A 1 209 ? -20.786 44.069 38.017 1.00 82.69 209 ASN A O 1
ATOM 1703 N N . ASN A 1 210 ? -19.956 42.121 38.766 1.00 82.12 210 ASN A N 1
ATOM 1704 C CA . ASN A 1 210 ? -20.933 41.899 39.838 1.00 82.12 210 ASN A CA 1
ATOM 1705 C C . ASN A 1 210 ? -22.395 41.839 39.363 1.00 82.12 210 ASN A C 1
ATOM 1707 O O . ASN A 1 210 ? -23.312 42.142 40.127 1.00 82.12 210 ASN A O 1
ATOM 1711 N N . ILE A 1 211 ? -22.639 41.421 38.115 1.00 82.75 211 ILE A N 1
ATOM 1712 C CA . ILE A 1 211 ? -23.999 41.090 37.682 1.00 82.75 211 ILE A CA 1
ATOM 1713 C C . ILE A 1 211 ? -24.472 39.868 38.488 1.00 82.75 211 ILE A C 1
ATOM 1715 O O . ILE A 1 211 ? -23.724 38.885 38.574 1.00 82.75 211 ILE A O 1
ATOM 1719 N N . PRO A 1 212 ? -25.691 39.890 39.068 1.00 80.00 212 PRO A N 1
ATOM 1720 C CA . PRO A 1 212 ? -26.209 38.784 39.861 1.00 80.00 212 PRO A CA 1
ATOM 1721 C C . PRO A 1 212 ? -26.091 37.457 39.114 1.00 80.00 212 PRO A C 1
ATOM 1723 O O . PRO A 1 212 ? -26.632 37.283 38.018 1.00 80.00 212 PRO A O 1
ATOM 1726 N N . SER A 1 213 ? -25.376 36.513 39.722 1.00 83.50 213 SER A N 1
ATOM 1727 C CA . SER A 1 213 ? -25.172 35.184 39.163 1.00 83.50 213 SER A CA 1
ATOM 1728 C C . SER A 1 213 ? -25.493 34.105 40.187 1.00 83.50 213 SER A C 1
ATOM 1730 O O . SER A 1 213 ? -25.305 34.282 41.389 1.00 83.50 213 SER A O 1
ATOM 1732 N N . SER A 1 214 ? -26.024 32.981 39.713 1.00 83.75 214 SER A N 1
ATOM 1733 C CA . SER A 1 214 ? -26.327 31.831 40.567 1.00 83.75 214 SER A CA 1
ATOM 1734 C C . SER A 1 214 ? -25.162 30.847 40.558 1.00 83.75 214 SER A C 1
ATOM 1736 O O . SER A 1 214 ? -24.796 30.356 39.488 1.00 83.75 214 SER A O 1
ATOM 1738 N N . PHE A 1 215 ? -24.619 30.545 41.742 1.00 83.56 215 PHE A N 1
ATOM 1739 C CA . PHE A 1 215 ? -23.573 29.544 41.956 1.00 83.56 215 PHE A CA 1
ATOM 1740 C C . PHE A 1 215 ? -24.173 28.198 42.381 1.00 83.56 215 PHE A C 1
ATOM 1742 O O . PHE A 1 215 ? -24.983 28.140 43.305 1.00 83.56 215 PHE A O 1
ATOM 1749 N N . LEU A 1 216 ? -23.779 27.103 41.725 1.00 83.94 216 LEU A N 1
ATOM 1750 C CA . LEU A 1 216 ? -24.160 25.749 42.148 1.00 83.94 216 LEU A CA 1
ATOM 1751 C C . LEU A 1 216 ? -23.016 25.082 42.914 1.00 83.94 216 LEU A C 1
ATOM 1753 O O . LEU A 1 216 ? -22.065 24.612 42.304 1.00 83.94 216 LEU A O 1
ATOM 1757 N N . GLY A 1 217 ? -23.120 24.997 44.239 1.00 84.75 217 GLY A N 1
ATOM 1758 C CA . GLY A 1 217 ? -22.039 24.471 45.081 1.00 84.75 217 GLY A CA 1
ATOM 1759 C C . GLY A 1 217 ? -21.958 22.946 45.207 1.00 84.75 217 GLY A C 1
ATOM 1760 O O . GLY A 1 217 ? -20.927 22.432 45.614 1.00 84.75 217 GLY A O 1
ATOM 1761 N N . ILE A 1 218 ? -23.007 22.188 44.871 1.00 88.56 218 ILE A N 1
ATOM 1762 C CA . ILE A 1 218 ? -23.053 20.738 45.146 1.00 88.56 218 ILE A CA 1
ATOM 1763 C C . ILE A 1 218 ? -22.557 19.934 43.939 1.00 88.56 218 ILE A C 1
ATOM 1765 O O . ILE A 1 218 ? -23.200 19.934 42.886 1.00 88.56 218 ILE A O 1
ATOM 1769 N N . GLN A 1 219 ? -21.454 19.202 44.096 1.00 89.81 219 GLN A N 1
ATOM 1770 C CA . GLN A 1 219 ? -20.881 18.343 43.061 1.00 89.81 219 GLN A CA 1
ATOM 1771 C C . GLN A 1 219 ? -21.290 16.876 43.236 1.00 89.81 219 GLN A C 1
ATOM 1773 O O . GLN A 1 219 ? -21.220 16.319 44.330 1.00 89.81 219 GLN A O 1
ATOM 1778 N N . LYS A 1 220 ? -21.706 16.244 42.133 1.00 89.31 220 LYS A N 1
ATOM 1779 C CA . LYS A 1 220 ? -22.210 14.858 42.079 1.00 89.31 220 LYS A CA 1
ATOM 1780 C C . LYS A 1 220 ? -21.388 13.944 41.164 1.00 89.31 220 LYS A C 1
ATOM 1782 O O . LYS A 1 220 ? -21.867 12.902 40.725 1.00 89.31 220 LYS A O 1
ATOM 1787 N N . ARG A 1 221 ? -20.180 14.363 40.776 1.00 88.19 221 ARG A N 1
ATOM 1788 C CA . ARG A 1 221 ? -19.378 13.692 39.741 1.00 88.19 221 ARG A CA 1
ATOM 1789 C C . ARG A 1 221 ? -18.203 12.923 40.321 1.00 88.19 221 ARG A C 1
ATOM 1791 O O . ARG A 1 221 ? -18.053 11.743 40.010 1.00 88.19 221 ARG A O 1
ATOM 1798 N N . MET A 1 222 ? -17.347 13.618 41.060 1.00 93.50 222 MET A N 1
ATOM 1799 C CA . MET A 1 222 ? -15.997 13.182 41.419 1.00 93.50 222 MET A CA 1
ATOM 1800 C C . MET A 1 222 ? -15.971 12.605 42.827 1.00 93.50 222 MET A C 1
ATOM 1802 O O . MET A 1 222 ? -16.731 13.049 43.679 1.00 93.50 222 MET A O 1
ATOM 1806 N N . ARG A 1 223 ? -15.058 11.676 43.114 1.00 93.31 223 ARG A N 1
ATOM 1807 C CA . ARG A 1 223 ? -14.756 11.309 44.506 1.00 93.31 223 ARG A CA 1
ATOM 1808 C C . ARG A 1 223 ? -14.328 12.530 45.334 1.00 93.31 223 ARG A C 1
ATOM 1810 O O . ARG A 1 223 ? -13.630 13.385 44.783 1.00 93.31 223 ARG A O 1
ATOM 1817 N N . PRO A 1 224 ? -14.602 12.551 46.653 1.00 93.56 224 PRO A N 1
ATOM 1818 C CA . PRO A 1 224 ? -14.109 13.594 47.558 1.00 93.56 224 PRO A CA 1
ATOM 1819 C C . PRO A 1 224 ? -12.593 13.838 47.464 1.00 93.56 224 PRO A C 1
ATOM 1821 O O . PRO A 1 224 ? -12.159 14.984 47.407 1.00 93.56 224 PRO A O 1
ATOM 1824 N N . GLU A 1 225 ? -11.795 12.767 47.356 1.00 93.31 225 GLU A N 1
ATOM 1825 C CA . GLU A 1 225 ? -10.328 12.823 47.199 1.00 93.31 225 GLU A CA 1
ATOM 1826 C C . GLU A 1 225 ? -9.883 13.620 45.961 1.00 93.31 225 GLU A C 1
ATOM 1828 O O . GLU A 1 225 ? -8.891 14.340 46.005 1.00 93.31 225 GLU A O 1
ATOM 1833 N N . ILE A 1 226 ? -10.633 13.521 44.857 1.00 94.62 226 ILE A N 1
ATOM 1834 C CA . ILE A 1 226 ? -10.366 14.261 43.615 1.00 94.62 226 ILE A CA 1
ATOM 1835 C C . ILE A 1 226 ? -10.936 15.682 43.725 1.00 94.62 226 ILE A C 1
ATOM 1837 O O . ILE A 1 226 ? -10.273 16.650 43.350 1.00 94.62 226 ILE A O 1
ATOM 1841 N N . ALA A 1 227 ? -12.149 15.820 44.272 1.00 92.69 227 ALA A N 1
ATOM 1842 C CA . ALA A 1 227 ? -12.833 17.100 44.443 1.00 92.69 227 ALA A CA 1
ATOM 1843 C C . ALA A 1 227 ? -12.057 18.071 45.348 1.00 92.69 227 ALA A C 1
ATOM 1845 O O . ALA A 1 227 ? -12.122 19.276 45.123 1.00 92.69 227 ALA A O 1
ATOM 1846 N N . ASN A 1 228 ? -11.268 17.567 46.305 1.00 93.12 228 ASN A N 1
ATOM 1847 C CA . ASN A 1 228 ? -10.382 18.378 47.142 1.00 93.12 228 ASN A CA 1
ATOM 1848 C C . ASN A 1 228 ? -9.440 19.275 46.323 1.00 93.12 228 ASN A C 1
ATOM 1850 O O . ASN A 1 228 ? -9.292 20.445 46.650 1.00 93.12 228 ASN A O 1
ATOM 1854 N N . TYR A 1 229 ? -8.862 18.776 45.226 1.00 93.56 229 TYR A N 1
ATOM 1855 C CA . TYR A 1 229 ? -8.004 19.598 44.361 1.00 93.56 229 TYR A CA 1
ATOM 1856 C C . TYR A 1 229 ? -8.774 20.702 43.632 1.00 93.56 229 TYR A C 1
ATOM 1858 O O . TYR A 1 229 ? -8.214 21.745 43.316 1.00 93.56 229 TYR A O 1
ATOM 1866 N N . ILE A 1 230 ? -10.061 20.479 43.363 1.00 92.38 230 ILE A N 1
ATOM 1867 C CA . ILE A 1 230 ? -10.943 21.459 42.722 1.00 92.38 230 ILE A CA 1
ATOM 1868 C C . ILE A 1 230 ? -11.430 22.510 43.735 1.00 92.38 230 ILE A C 1
ATOM 1870 O O . ILE A 1 230 ? -11.681 23.651 43.355 1.00 92.38 230 ILE A O 1
ATOM 1874 N N . ARG A 1 231 ? -11.509 22.180 45.032 1.00 91.38 231 ARG A N 1
ATOM 1875 C CA . ARG A 1 231 ? -11.843 23.148 46.097 1.00 91.38 231 ARG A CA 1
ATOM 1876 C C . ARG A 1 231 ? -10.815 24.261 46.240 1.00 91.38 231 ARG A C 1
ATOM 1878 O O . ARG A 1 231 ? -11.211 25.376 46.549 1.00 91.38 231 ARG A O 1
ATOM 1885 N N . GLU A 1 232 ? -9.548 24.003 45.924 1.00 90.56 232 GLU A N 1
ATOM 1886 C CA . GLU A 1 232 ? -8.513 25.050 45.878 1.00 90.56 232 GLU A CA 1
ATOM 1887 C C . GLU A 1 232 ? -8.835 26.160 44.856 1.00 90.56 232 GLU A C 1
ATOM 1889 O O . GLU A 1 232 ? -8.343 27.276 44.991 1.00 90.56 232 GLU A O 1
ATOM 1894 N N . ILE A 1 233 ? -9.682 25.867 43.857 1.00 89.00 233 ILE A N 1
ATOM 1895 C CA . ILE A 1 233 ? -10.083 26.785 42.775 1.00 89.00 233 ILE A CA 1
ATOM 1896 C C . ILE A 1 233 ? -11.420 27.480 43.087 1.00 89.00 233 ILE A C 1
ATOM 1898 O O . ILE A 1 233 ? -11.605 28.659 42.782 1.00 89.00 233 ILE A O 1
ATOM 1902 N N . TYR A 1 234 ? -12.381 26.755 43.673 1.00 88.25 234 TYR A N 1
ATOM 1903 C CA . TYR A 1 234 ? -13.754 27.246 43.890 1.00 88.25 234 TYR A CA 1
ATOM 1904 C C . TYR A 1 234 ? -14.090 27.631 45.337 1.00 88.25 234 TYR A C 1
ATOM 1906 O O . TYR A 1 234 ? -15.134 28.242 45.559 1.00 88.25 234 TYR A O 1
ATOM 1914 N N . GLY A 1 235 ? -13.242 27.294 46.308 1.00 86.81 235 GLY A N 1
ATOM 1915 C CA . GLY A 1 235 ? -13.471 27.555 47.728 1.00 86.81 235 GLY A CA 1
ATOM 1916 C C . GLY A 1 235 ? -14.418 26.564 48.417 1.00 86.81 235 GLY A C 1
ATOM 1917 O O . GLY A 1 235 ? -14.823 25.538 47.861 1.00 86.81 235 GLY A O 1
ATOM 1918 N N . GLU A 1 236 ? -14.768 26.876 49.666 1.00 82.75 236 GLU A N 1
ATOM 1919 C CA . GLU A 1 236 ? -15.485 25.976 50.588 1.00 82.75 236 GLU A CA 1
ATOM 1920 C C . GLU A 1 236 ? -16.968 25.757 50.245 1.00 82.75 236 GLU A C 1
ATOM 1922 O O . GLU A 1 236 ? -17.572 24.764 50.663 1.00 82.75 236 GLU A O 1
ATOM 1927 N N . ASP A 1 237 ? -17.557 26.639 49.436 1.00 83.94 237 ASP A N 1
ATOM 1928 C CA . ASP A 1 237 ? -18.937 26.496 48.965 1.00 83.94 237 ASP A CA 1
ATOM 1929 C C . ASP A 1 237 ? -19.111 25.319 47.988 1.00 83.94 237 ASP A C 1
ATOM 1931 O O . ASP A 1 237 ? -20.239 24.912 47.694 1.00 83.94 237 ASP A O 1
ATOM 1935 N N . TYR A 1 238 ? -18.006 24.729 47.514 1.00 90.19 238 TYR A N 1
ATOM 1936 C CA . TYR A 1 238 ? -17.987 23.551 46.654 1.00 90.19 238 TYR A CA 1
ATOM 1937 C C . TYR A 1 238 ? -17.999 22.233 47.460 1.00 90.19 238 TYR A C 1
ATOM 1939 O O . TYR A 1 238 ? -16.968 21.709 47.903 1.00 90.19 238 TYR A O 1
ATOM 1947 N N . LYS A 1 239 ? -19.198 21.673 47.649 1.00 90.69 239 LYS A N 1
ATOM 1948 C CA . LYS A 1 239 ? -19.501 20.544 48.547 1.00 90.69 239 LYS A CA 1
ATOM 1949 C C . LYS A 1 239 ? -19.828 19.257 47.789 1.00 90.69 239 LYS A C 1
ATOM 1951 O O . LYS A 1 239 ? -20.367 19.293 46.686 1.00 90.69 239 LYS A O 1
ATOM 1956 N N . ASP A 1 240 ? -19.529 18.114 48.401 1.00 92.50 240 ASP A N 1
ATOM 1957 C CA . ASP A 1 240 ? -19.850 16.793 47.844 1.00 92.50 240 ASP A CA 1
ATOM 1958 C C . ASP A 1 240 ? -21.296 16.389 48.139 1.00 92.50 240 ASP A C 1
ATOM 1960 O O . ASP A 1 240 ? -21.784 16.541 49.258 1.00 92.50 240 ASP A O 1
ATOM 1964 N N . ASP A 1 241 ? -21.959 15.816 47.141 1.00 93.25 241 ASP A N 1
ATOM 1965 C CA . ASP A 1 241 ? -23.214 15.086 47.312 1.00 93.25 241 ASP A CA 1
ATOM 1966 C C . ASP A 1 241 ? -22.960 13.685 47.901 1.00 93.25 241 ASP A C 1
ATOM 1968 O O . ASP A 1 241 ? -21.910 13.083 47.675 1.00 93.25 241 ASP A O 1
ATOM 1972 N N . GLU A 1 242 ? -23.927 13.118 48.626 1.00 91.00 242 GLU A N 1
ATOM 1973 C CA . GLU A 1 242 ? -23.781 11.768 49.199 1.00 91.00 242 GLU A CA 1
ATOM 1974 C C . GLU A 1 242 ? -23.526 10.689 48.130 1.00 91.00 242 GLU A C 1
ATOM 1976 O O . GLU A 1 242 ? -22.830 9.706 48.388 1.00 91.00 242 GLU A O 1
ATOM 1981 N N . SER A 1 243 ? -24.009 10.892 46.898 1.00 89.44 243 SER A N 1
ATOM 1982 C CA . SER A 1 243 ? -23.846 9.934 45.794 1.00 89.44 243 SER A CA 1
ATOM 1983 C C . SER A 1 243 ? -22.396 9.655 45.382 1.00 89.44 243 SER A C 1
ATOM 1985 O O . SER A 1 243 ? -22.134 8.598 44.811 1.00 89.44 243 SER A O 1
ATOM 1987 N N . VAL A 1 244 ? -21.443 10.551 45.665 1.00 90.56 244 VAL A N 1
ATOM 1988 C CA . VAL A 1 244 ? -20.034 10.363 45.263 1.00 90.56 244 VAL A CA 1
ATOM 1989 C C . VAL A 1 244 ? -19.168 9.685 46.324 1.00 90.56 244 VAL A C 1
ATOM 1991 O O . VAL A 1 244 ? -18.031 9.301 46.040 1.00 90.56 244 VAL A O 1
ATOM 1994 N N . LYS A 1 245 ? -19.687 9.526 47.547 1.00 89.19 245 LYS A N 1
ATOM 1995 C CA . LYS A 1 245 ? -18.951 8.911 48.662 1.00 89.19 245 LYS A CA 1
ATOM 1996 C C . LYS A 1 245 ? -18.936 7.382 48.589 1.00 89.19 245 LYS A C 1
ATOM 1998 O O . LYS A 1 245 ? -18.094 6.754 49.219 1.00 89.19 245 LYS A O 1
ATOM 2003 N N . SER A 1 246 ? -19.833 6.785 47.804 1.00 88.00 246 SER A N 1
ATOM 2004 C CA . SER A 1 246 ? -20.043 5.333 47.705 1.00 88.00 246 SER A CA 1
ATOM 2005 C C . SER A 1 246 ? -19.389 4.671 46.486 1.00 88.00 246 SER A C 1
ATOM 2007 O O . SER A 1 246 ? -19.670 3.511 46.190 1.00 88.00 246 SER A O 1
ATOM 2009 N N . TYR A 1 247 ? -18.525 5.373 45.745 1.00 90.06 247 TYR A N 1
ATOM 2010 C CA . TYR A 1 247 ? -17.840 4.772 44.600 1.00 90.06 247 TYR A CA 1
ATOM 2011 C C . TYR A 1 247 ? -16.905 3.617 45.020 1.00 90.06 247 TYR A C 1
ATOM 2013 O O . TYR A 1 247 ? -16.218 3.692 46.040 1.00 90.06 247 TYR A O 1
ATOM 2021 N N . GLU A 1 248 ? -16.792 2.589 44.171 1.00 89.81 248 GLU A N 1
ATOM 2022 C CA . GLU A 1 248 ? -15.865 1.448 44.323 1.00 89.81 248 GLU A CA 1
ATOM 2023 C C . GLU A 1 248 ? -14.405 1.799 44.003 1.00 89.81 248 GLU A C 1
ATOM 2025 O O . GLU A 1 248 ? -14.140 2.468 42.993 1.00 89.81 248 GLU A O 1
ATOM 2030 N N . ASP A 1 249 ? -13.464 1.354 44.839 1.00 90.38 249 ASP A N 1
ATOM 2031 C CA . ASP A 1 249 ? -12.031 1.635 44.675 1.00 90.38 249 ASP A CA 1
ATOM 2032 C C . ASP A 1 249 ? -11.468 1.172 43.324 1.00 90.38 249 ASP A C 1
ATOM 2034 O O . ASP A 1 249 ? -11.887 0.167 42.739 1.00 90.38 249 ASP A O 1
ATOM 2038 N N . VAL A 1 250 ? -10.473 1.910 42.831 1.00 92.06 250 VAL A N 1
ATOM 2039 C CA . VAL A 1 250 ? -9.794 1.599 41.574 1.00 92.06 250 VAL A CA 1
ATOM 2040 C C . VAL A 1 250 ? -8.939 0.334 41.731 1.00 92.06 250 VAL A C 1
ATOM 2042 O O . VAL A 1 250 ? -8.032 0.250 42.556 1.00 92.06 250 VAL A O 1
ATOM 2045 N N . LYS A 1 251 ? -9.209 -0.669 40.894 1.00 89.31 251 LYS A N 1
ATOM 2046 C CA . LYS A 1 251 ? -8.509 -1.953 40.831 1.00 89.31 251 LYS A CA 1
ATOM 2047 C C . LYS A 1 251 ? -7.070 -1.763 40.349 1.00 89.31 251 LYS A C 1
ATOM 2049 O O . LYS A 1 251 ? -6.819 -1.063 39.370 1.00 89.31 251 LYS A O 1
ATOM 2054 N N . GLY A 1 252 ? -6.134 -2.437 41.013 1.00 84.62 252 GLY A N 1
ATOM 2055 C CA . GLY A 1 252 ? -4.729 -2.507 40.603 1.00 84.62 252 GLY A CA 1
ATOM 2056 C C . GLY A 1 252 ? -3.826 -1.403 41.145 1.00 84.62 252 GLY A C 1
ATOM 2057 O O . GLY A 1 252 ? -2.611 -1.467 40.971 1.00 84.62 252 GLY A O 1
ATOM 2058 N N . PHE A 1 253 ? -4.376 -0.419 41.850 1.00 89.69 253 PHE A N 1
ATOM 2059 C CA . PHE A 1 253 ? -3.602 0.664 42.451 1.00 89.69 253 PHE A CA 1
ATOM 2060 C C . PHE A 1 253 ? -3.730 0.651 43.966 1.00 89.69 253 PHE A C 1
ATOM 2062 O O . PHE A 1 253 ? -4.736 0.218 44.524 1.00 89.69 253 PHE A O 1
ATOM 2069 N N . GLN A 1 254 ? -2.693 1.141 44.639 1.00 88.94 254 GLN A N 1
ATOM 2070 C CA . GLN A 1 254 ? -2.791 1.483 46.049 1.00 88.94 254 GLN A CA 1
ATOM 2071 C C . GLN A 1 254 ? -3.377 2.900 46.162 1.00 88.94 254 GLN A C 1
ATOM 2073 O O . GLN A 1 254 ? -2.645 3.883 46.050 1.00 88.94 254 GLN A O 1
ATOM 2078 N N . GLY A 1 255 ? -4.695 2.988 46.347 1.00 90.75 255 GLY A N 1
ATOM 2079 C CA . GLY A 1 255 ? -5.443 4.249 46.404 1.00 90.75 255 GLY A CA 1
ATOM 2080 C C . GLY A 1 255 ? -6.004 4.701 45.051 1.00 90.75 255 GLY A C 1
ATOM 2081 O O . GLY A 1 255 ? -5.674 4.146 44.001 1.00 90.75 255 GLY A O 1
ATOM 2082 N N . ASN A 1 256 ? -6.869 5.716 45.090 1.00 94.56 256 ASN A N 1
ATOM 2083 C CA . ASN A 1 256 ? -7.617 6.203 43.926 1.00 94.56 256 ASN A CA 1
ATOM 2084 C C . ASN A 1 256 ? -6.955 7.414 43.244 1.00 94.56 256 ASN A C 1
ATOM 2086 O O . ASN A 1 256 ? -7.278 7.735 42.096 1.00 94.56 256 ASN A O 1
ATOM 2090 N N . VAL A 1 257 ? -6.021 8.076 43.934 1.00 95.88 257 VAL A N 1
ATOM 2091 C CA . VAL A 1 257 ? -5.272 9.226 43.423 1.00 95.88 257 VAL A CA 1
ATOM 2092 C C . VAL A 1 257 ? -3.777 9.037 43.666 1.00 95.88 257 VAL A C 1
ATOM 2094 O O . VAL A 1 257 ? -3.358 8.769 44.790 1.00 95.88 257 VAL A O 1
ATOM 2097 N N . GLN A 1 258 ? -2.957 9.198 42.621 1.00 95.50 258 GLN A N 1
ATOM 2098 C CA . GLN A 1 258 ? -1.495 9.262 42.757 1.00 95.50 258 GLN A CA 1
ATOM 2099 C C . GLN A 1 258 ? -0.903 10.340 41.840 1.00 95.50 258 GLN A C 1
ATOM 2101 O O . GLN A 1 258 ? -1.185 10.372 40.639 1.00 95.50 258 GLN A O 1
ATOM 2106 N N . LEU A 1 259 ? -0.052 11.199 42.406 1.00 94.75 259 LEU A N 1
ATOM 2107 C CA . LEU A 1 259 ? 0.758 12.180 41.680 1.00 94.75 259 LEU A CA 1
ATOM 2108 C C . LEU A 1 259 ? 2.208 11.691 41.674 1.00 94.75 259 LEU A C 1
ATOM 2110 O O . LEU A 1 259 ? 2.907 11.798 42.678 1.00 94.75 259 LEU A O 1
ATOM 2114 N N . PHE A 1 260 ? 2.651 11.140 40.549 1.00 92.44 260 PHE A N 1
ATOM 2115 C CA . PHE A 1 260 ? 3.991 10.593 40.368 1.00 92.44 260 PHE A CA 1
ATOM 2116 C C . PHE A 1 260 ? 4.967 11.656 39.842 1.00 92.44 260 PHE A C 1
ATOM 2118 O O . PHE A 1 260 ? 4.894 12.059 38.676 1.00 92.44 260 PHE A O 1
ATOM 2125 N N . SER A 1 261 ? 5.883 12.083 40.718 1.00 90.88 261 SER A N 1
ATOM 2126 C CA . SER A 1 261 ? 7.006 12.963 40.382 1.00 90.88 261 SER A CA 1
ATOM 2127 C C . SER A 1 261 ? 8.220 12.134 39.988 1.00 90.88 261 SER A C 1
ATOM 2129 O O . SER A 1 261 ? 8.676 11.320 40.792 1.00 90.88 261 SER A O 1
ATOM 2131 N N . TYR A 1 262 ? 8.771 12.335 38.793 1.00 85.62 262 TYR A N 1
ATOM 2132 C CA . TYR A 1 262 ? 10.013 11.675 38.381 1.00 85.62 262 TYR A CA 1
ATOM 2133 C C . TYR A 1 262 ? 11.222 12.617 38.463 1.00 85.62 262 TYR A C 1
ATOM 2135 O O . TYR A 1 262 ? 11.143 13.779 38.071 1.00 85.62 262 TYR A O 1
ATOM 2143 N N . GLN A 1 263 ? 12.370 12.084 38.886 1.00 71.44 263 GLN A N 1
ATOM 2144 C CA . GLN A 1 263 ? 13.673 12.754 38.848 1.00 71.44 263 GLN A CA 1
ATOM 2145 C C . GLN A 1 263 ? 14.535 12.127 37.743 1.00 71.44 263 GLN A C 1
ATOM 2147 O O . GLN A 1 263 ? 15.073 11.030 37.889 1.00 71.44 263 GLN A O 1
ATOM 2152 N N . VAL A 1 264 ? 14.642 12.797 36.591 1.00 63.03 264 VAL A N 1
ATOM 2153 C CA . VAL A 1 264 ? 15.424 12.323 35.431 1.00 63.03 264 VAL A CA 1
ATOM 2154 C C . VAL A 1 264 ? 16.304 13.458 34.897 1.00 63.03 264 VAL A C 1
ATOM 2156 O O . VAL A 1 264 ? 15.936 14.625 34.996 1.00 63.03 264 VAL A O 1
ATOM 2159 N N . ASP A 1 265 ? 17.462 13.126 34.308 1.00 60.88 265 ASP A N 1
ATOM 2160 C CA . ASP A 1 265 ? 18.374 14.087 33.661 1.00 60.88 265 ASP A CA 1
ATOM 2161 C C . ASP A 1 265 ? 17.623 14.955 32.632 1.00 60.88 265 ASP A C 1
ATOM 2163 O O . ASP A 1 265 ? 17.239 14.499 31.546 1.00 60.88 265 ASP A O 1
ATOM 2167 N N . GLN A 1 266 ? 17.432 16.227 32.995 1.00 58.09 266 GLN A N 1
ATOM 2168 C CA . GLN A 1 266 ? 16.618 17.220 32.285 1.00 58.09 266 GLN A CA 1
ATOM 2169 C C . GLN A 1 266 ? 17.074 17.454 30.829 1.00 58.09 266 GLN A C 1
ATOM 2171 O O . GLN A 1 266 ? 16.320 17.987 30.022 1.00 58.09 266 GLN A O 1
ATOM 2176 N N . ASN A 1 267 ? 18.286 17.029 30.448 1.00 49.34 267 ASN A N 1
ATOM 2177 C CA . ASN A 1 267 ? 18.847 17.244 29.108 1.00 49.34 267 ASN A CA 1
ATOM 2178 C C . ASN A 1 267 ? 18.295 16.341 27.992 1.00 49.34 267 ASN A C 1
ATOM 2180 O O . ASN A 1 267 ? 18.681 16.531 26.836 1.00 49.34 267 ASN A O 1
ATOM 2184 N N . LYS A 1 268 ? 17.507 15.298 28.296 1.00 55.41 268 LYS A N 1
ATOM 2185 C CA . LYS A 1 268 ? 17.257 14.210 27.320 1.00 55.41 268 LYS A CA 1
ATOM 2186 C C . LYS A 1 268 ? 15.813 13.732 27.173 1.00 55.41 268 LYS A C 1
ATOM 2188 O O . LYS A 1 268 ? 15.564 12.906 26.293 1.00 55.41 268 LYS A O 1
ATOM 2193 N N . ILE A 1 269 ? 14.880 14.196 28.003 1.00 68.31 269 ILE A N 1
ATOM 2194 C CA . ILE A 1 269 ? 13.531 13.605 28.075 1.00 68.31 269 ILE A CA 1
ATOM 2195 C C . ILE A 1 269 ? 12.452 14.396 27.338 1.00 68.31 269 ILE A C 1
ATOM 2197 O O . ILE A 1 269 ? 11.617 13.777 26.667 1.00 68.31 269 ILE A O 1
ATOM 2201 N N . GLU A 1 270 ? 12.501 15.731 27.380 1.00 76.25 270 GLU A N 1
ATOM 2202 C CA . GLU A 1 270 ? 11.633 16.573 26.561 1.00 76.25 270 GLU A CA 1
ATOM 2203 C C . GLU A 1 270 ? 12.345 17.059 25.294 1.00 76.25 270 GLU A C 1
ATOM 2205 O O . GLU A 1 270 ? 13.550 17.308 25.277 1.00 76.25 270 GLU A O 1
ATOM 2210 N N . HIS A 1 271 ? 11.600 17.183 24.199 1.00 80.31 271 HIS A N 1
ATOM 2211 C CA . HIS A 1 271 ? 12.092 17.805 22.974 1.00 80.31 271 HIS A CA 1
ATOM 2212 C C . HIS A 1 271 ? 10.957 18.486 22.211 1.00 80.31 271 HIS A C 1
ATOM 2214 O O . HIS A 1 271 ? 9.790 18.091 22.279 1.00 80.31 271 HIS A O 1
ATOM 2220 N N . ARG A 1 272 ? 11.307 19.516 21.435 1.00 78.50 272 ARG A N 1
ATOM 2221 C CA . ARG A 1 272 ? 10.366 20.159 20.515 1.00 78.50 272 ARG A CA 1
ATOM 2222 C C . ARG A 1 272 ? 10.140 19.257 19.302 1.00 78.50 272 ARG A C 1
ATOM 2224 O O . ARG A 1 272 ? 11.092 18.811 18.655 1.00 78.50 272 ARG A O 1
ATOM 2231 N N . LYS A 1 273 ? 8.878 19.006 18.959 1.00 72.75 273 LYS A N 1
ATOM 2232 C CA . LYS A 1 273 ? 8.521 18.197 17.788 1.00 72.75 273 LYS A CA 1
ATOM 2233 C C . LYS A 1 273 ? 8.878 18.944 16.494 1.00 72.75 273 LYS A C 1
ATOM 2235 O O . LYS A 1 273 ? 8.537 20.118 16.334 1.00 72.75 273 LYS A O 1
ATOM 2240 N N . LYS A 1 274 ? 9.566 18.267 15.560 1.00 62.75 274 LYS A N 1
ATOM 2241 C CA . LYS A 1 274 ? 10.038 18.849 14.284 1.00 62.75 274 LYS A CA 1
ATOM 2242 C C . LYS A 1 274 ? 8.899 19.570 13.549 1.00 62.75 274 LYS A C 1
ATOM 2244 O O . LYS A 1 274 ? 7.822 19.003 13.396 1.00 62.75 274 LYS A O 1
ATOM 2249 N N . ASN A 1 275 ? 9.164 20.789 13.076 1.00 57.97 275 ASN A N 1
ATOM 2250 C CA . ASN A 1 275 ? 8.224 21.651 12.343 1.00 57.97 275 ASN A CA 1
ATOM 2251 C C . ASN A 1 275 ? 6.962 22.076 13.127 1.00 57.97 275 ASN A C 1
ATOM 2253 O O . ASN A 1 275 ? 5.986 22.504 12.519 1.00 57.97 275 ASN A O 1
ATOM 2257 N N . THR A 1 276 ? 6.962 21.990 14.462 1.00 64.88 276 THR A N 1
ATOM 2258 C CA . THR A 1 276 ? 5.850 22.458 15.312 1.00 64.88 276 THR A CA 1
ATOM 2259 C C . THR A 1 276 ? 6.369 23.214 16.540 1.00 64.88 276 THR A C 1
ATOM 2261 O O . THR A 1 276 ? 7.533 23.079 16.915 1.00 64.88 276 THR A O 1
ATOM 2264 N N . LYS A 1 277 ? 5.504 24.001 17.197 1.00 67.19 277 LYS A N 1
ATOM 2265 C CA . LYS A 1 277 ? 5.817 24.659 18.482 1.00 67.19 277 LYS A CA 1
ATOM 2266 C C . LYS A 1 277 ? 5.548 23.766 19.710 1.00 67.19 277 LYS A C 1
ATOM 2268 O O . LYS A 1 277 ? 5.808 24.194 20.828 1.00 67.19 277 LYS A O 1
ATOM 2273 N N . THR A 1 278 ? 5.032 22.546 19.530 1.00 76.94 278 THR A N 1
ATOM 2274 C CA . THR A 1 278 ? 4.601 21.671 20.636 1.00 76.94 278 THR A CA 1
ATOM 2275 C C . THR A 1 278 ? 5.755 20.870 21.239 1.00 76.94 278 THR A C 1
ATOM 2277 O O . THR A 1 278 ? 6.690 20.484 20.529 1.00 76.94 278 THR A O 1
ATOM 2280 N N . ILE A 1 279 ? 5.655 20.580 22.536 1.00 83.44 279 ILE A N 1
ATOM 2281 C CA . ILE A 1 279 ? 6.658 19.859 23.328 1.00 83.44 279 ILE A CA 1
ATOM 2282 C C . ILE A 1 279 ? 6.192 18.414 23.538 1.00 83.44 279 ILE A C 1
ATOM 2284 O O . ILE A 1 279 ? 4.990 18.154 23.621 1.00 83.44 279 ILE A O 1
ATOM 2288 N N . VAL A 1 280 ? 7.147 17.484 23.566 1.00 89.75 280 VAL A N 1
ATOM 2289 C CA . VAL A 1 280 ? 6.920 16.048 23.749 1.00 89.75 280 VAL A CA 1
ATOM 2290 C C . VAL A 1 280 ? 7.875 15.521 24.808 1.00 89.75 280 VAL A C 1
ATOM 2292 O O . VAL A 1 280 ? 9.072 15.795 24.733 1.00 89.75 280 VAL A O 1
ATOM 2295 N N . ASN A 1 281 ? 7.362 14.713 25.731 1.00 90.69 281 ASN A N 1
ATOM 2296 C CA . ASN A 1 281 ? 8.125 14.009 26.750 1.00 90.69 281 ASN A CA 1
ATOM 2297 C C . ASN A 1 281 ? 7.935 12.503 26.602 1.00 90.69 281 ASN A C 1
ATOM 2299 O O . ASN A 1 281 ? 6.899 11.932 26.953 1.00 90.69 281 ASN A O 1
ATOM 2303 N N . LYS A 1 282 ? 8.962 11.855 26.054 1.00 88.38 282 LYS A N 1
ATOM 2304 C CA . LYS A 1 282 ? 8.890 10.436 25.709 1.00 88.38 282 LYS A CA 1
ATOM 2305 C C . LYS A 1 282 ? 8.824 9.542 26.950 1.00 88.38 282 LYS A C 1
ATOM 2307 O O . LYS A 1 282 ? 8.176 8.505 26.897 1.00 88.38 282 LYS A O 1
ATOM 2312 N N . TYR A 1 283 ? 9.470 9.948 28.043 1.00 87.69 283 TYR A N 1
ATOM 2313 C CA . TYR A 1 283 ? 9.499 9.184 29.290 1.00 87.69 283 TYR A CA 1
ATOM 2314 C C . TYR A 1 283 ? 8.102 9.092 29.914 1.00 87.69 283 TYR A C 1
ATOM 2316 O O . TYR A 1 283 ? 7.623 7.992 30.189 1.00 87.69 283 TYR A O 1
ATOM 2324 N N . GLU A 1 284 ? 7.401 10.226 30.029 1.00 91.25 284 GLU A N 1
ATOM 2325 C CA . GLU A 1 284 ? 6.013 10.233 30.505 1.00 91.25 284 GLU A CA 1
ATOM 2326 C C . GLU A 1 284 ? 5.095 9.400 29.609 1.00 91.25 284 GLU A C 1
ATOM 2328 O O . GLU A 1 284 ? 4.278 8.619 30.100 1.00 91.25 284 GLU A O 1
ATOM 2333 N N . ALA A 1 285 ? 5.256 9.543 28.288 1.00 91.38 285 ALA A N 1
ATOM 2334 C CA . ALA A 1 285 ? 4.445 8.819 27.320 1.00 91.38 285 ALA A CA 1
ATOM 2335 C C . ALA A 1 285 ? 4.636 7.299 27.430 1.00 91.38 285 ALA A C 1
ATOM 2337 O O . ALA A 1 285 ? 3.666 6.549 27.346 1.00 91.38 285 ALA A O 1
ATOM 2338 N N . GLU A 1 286 ? 5.870 6.841 27.647 1.00 88.81 286 GLU A N 1
ATOM 2339 C CA . GLU A 1 286 ? 6.186 5.423 27.810 1.00 88.81 286 GLU A CA 1
ATOM 2340 C C . GLU A 1 286 ? 5.564 4.853 29.093 1.00 88.81 286 GLU A C 1
ATOM 2342 O O . GLU A 1 286 ? 4.966 3.777 29.061 1.00 88.81 286 GLU A O 1
ATOM 2347 N N . ILE A 1 287 ? 5.632 5.579 30.212 1.00 88.31 287 ILE A N 1
ATOM 2348 C CA . ILE A 1 287 ? 5.029 5.136 31.477 1.00 88.31 287 ILE A CA 1
ATOM 2349 C C . ILE A 1 287 ? 3.507 5.067 31.369 1.00 88.31 287 ILE A C 1
ATOM 2351 O O . ILE A 1 287 ? 2.930 4.028 31.692 1.00 88.31 287 ILE A O 1
ATOM 2355 N N . LEU A 1 288 ? 2.852 6.118 30.862 1.00 92.00 288 LEU A N 1
ATOM 2356 C CA . LEU A 1 288 ? 1.394 6.120 30.716 1.00 92.00 288 LEU A CA 1
ATOM 2357 C C . LEU A 1 288 ? 0.900 5.041 29.757 1.00 92.00 288 LEU A C 1
ATOM 2359 O O . LEU A 1 288 ? -0.126 4.423 30.022 1.00 92.00 288 LEU A O 1
ATOM 2363 N N . ALA A 1 289 ? 1.626 4.781 28.669 1.00 89.12 289 ALA A N 1
ATOM 2364 C CA . ALA A 1 289 ? 1.260 3.734 27.725 1.00 89.12 289 ALA A CA 1
ATOM 2365 C C . ALA A 1 289 ? 1.306 2.336 28.374 1.00 89.12 289 ALA A C 1
ATOM 2367 O O . ALA A 1 289 ? 0.401 1.528 28.165 1.00 89.12 289 ALA A O 1
ATOM 2368 N N . ASN A 1 290 ? 2.313 2.063 29.213 1.00 85.75 290 ASN A N 1
ATOM 2369 C CA . ASN A 1 290 ? 2.405 0.797 29.946 1.00 85.75 290 ASN A CA 1
ATOM 2370 C C . ASN A 1 290 ? 1.388 0.708 31.100 1.00 85.75 290 ASN A C 1
ATOM 2372 O O . ASN A 1 290 ? 0.828 -0.364 31.324 1.00 85.75 290 ASN A O 1
ATOM 2376 N N . LEU A 1 291 ? 1.103 1.811 31.805 1.00 88.19 291 LEU A N 1
ATOM 2377 C CA . LEU A 1 291 ? 0.040 1.856 32.820 1.00 88.19 291 LEU A CA 1
ATOM 2378 C C . LEU A 1 291 ? -1.336 1.609 32.208 1.00 88.19 291 LEU A C 1
ATOM 2380 O O . LEU A 1 291 ? -2.122 0.840 32.751 1.00 88.19 291 LEU A O 1
ATOM 2384 N N . LEU A 1 292 ? -1.620 2.228 31.065 1.00 88.62 292 LEU A N 1
ATOM 2385 C CA . LEU A 1 292 ? -2.871 2.016 30.354 1.00 88.62 292 LEU A CA 1
ATOM 2386 C C . LEU A 1 292 ? -3.044 0.547 29.976 1.00 88.62 292 LEU A C 1
ATOM 2388 O O . LEU A 1 292 ? -4.105 -0.028 30.196 1.00 88.62 292 LEU A O 1
ATOM 2392 N N . PHE A 1 293 ? -1.984 -0.073 29.463 1.00 82.06 293 PHE A N 1
ATOM 2393 C CA . PHE A 1 293 ? -2.000 -1.494 29.152 1.00 82.06 293 PHE A CA 1
ATOM 2394 C C . PHE A 1 293 ? -2.260 -2.358 30.396 1.00 82.06 293 PHE A C 1
ATOM 2396 O O . PHE A 1 293 ? -3.091 -3.262 30.363 1.00 82.06 293 PHE A O 1
ATOM 2403 N N . TYR A 1 294 ? -1.599 -2.051 31.515 1.00 83.56 294 TYR A N 1
ATOM 2404 C CA . TYR A 1 294 ? -1.835 -2.721 32.793 1.00 83.56 294 TYR A CA 1
ATOM 2405 C C . TYR A 1 294 ? -3.307 -2.629 33.241 1.00 83.56 294 TYR A C 1
ATOM 2407 O O . TYR A 1 294 ? -3.896 -3.633 33.647 1.00 83.56 294 TYR A O 1
ATOM 2415 N N . ILE A 1 295 ? -3.916 -1.448 33.119 1.00 85.50 295 ILE A N 1
ATOM 2416 C CA . ILE A 1 295 ? -5.318 -1.198 33.478 1.00 85.50 295 ILE A CA 1
ATOM 2417 C C . ILE A 1 295 ? -6.281 -2.002 32.596 1.00 85.50 295 ILE A C 1
ATOM 2419 O O . ILE A 1 295 ? -7.227 -2.606 33.104 1.00 85.50 295 ILE A O 1
ATOM 2423 N N . LEU A 1 296 ? -6.053 -2.018 31.284 1.00 81.38 296 LEU A N 1
ATOM 2424 C CA . LEU A 1 296 ? -6.965 -2.665 30.341 1.00 81.38 296 LEU A CA 1
ATOM 2425 C C . LEU A 1 296 ? -6.840 -4.193 30.388 1.00 81.38 296 LEU A C 1
ATOM 2427 O O . LEU A 1 296 ? -7.846 -4.881 30.538 1.00 81.38 296 LEU A O 1
ATOM 2431 N N . GLU A 1 297 ? -5.622 -4.735 30.336 1.00 74.44 297 GLU A N 1
ATOM 2432 C CA . GLU A 1 297 ? -5.434 -6.185 30.199 1.00 74.44 297 GLU A CA 1
ATOM 2433 C C . GLU A 1 297 ? -5.405 -6.935 31.530 1.00 74.44 297 GLU A C 1
ATOM 2435 O O . GLU A 1 297 ? -5.923 -8.045 31.626 1.00 74.44 297 GLU A O 1
ATOM 2440 N N . ILE A 1 298 ? -4.793 -6.357 32.569 1.00 72.75 298 ILE A N 1
ATOM 2441 C CA . ILE A 1 298 ? -4.624 -7.057 33.852 1.00 72.75 298 ILE A CA 1
ATOM 2442 C C . ILE A 1 298 ? -5.773 -6.730 34.802 1.00 72.75 298 ILE A C 1
ATOM 2444 O O . ILE A 1 298 ? -6.265 -7.617 35.496 1.00 72.75 298 ILE A O 1
ATOM 2448 N N . GLN A 1 299 ? -6.213 -5.469 34.838 1.00 79.50 299 GLN A N 1
ATOM 2449 C CA . GLN A 1 299 ? -7.296 -5.036 35.730 1.00 79.50 299 GLN A CA 1
ATOM 2450 C C . GLN A 1 299 ? -8.693 -5.145 35.097 1.00 79.50 299 GLN A C 1
ATOM 2452 O O . GLN A 1 299 ? -9.687 -4.968 35.803 1.00 79.50 299 GLN A O 1
ATOM 2457 N N . GLN A 1 300 ? -8.770 -5.491 33.805 1.00 79.06 300 GLN A N 1
ATOM 2458 C CA . GLN A 1 300 ? -10.010 -5.740 33.057 1.00 79.06 300 GLN A CA 1
ATOM 2459 C C . GLN A 1 300 ? -10.973 -4.542 33.029 1.00 79.06 300 GLN A C 1
ATOM 2461 O O . GLN A 1 300 ? -12.195 -4.709 33.017 1.00 79.06 300 GLN A O 1
ATOM 2466 N N . TYR A 1 301 ? -10.438 -3.319 33.020 1.00 85.44 301 TYR A N 1
ATOM 2467 C CA . TYR A 1 301 ? -11.245 -2.140 32.717 1.00 85.44 301 TYR A CA 1
ATOM 2468 C C . TYR A 1 301 ? -11.560 -2.072 31.222 1.00 85.44 301 TYR A C 1
ATOM 2470 O O . TYR A 1 301 ? -10.743 -2.422 30.373 1.00 85.44 301 TYR A O 1
ATOM 2478 N N . THR A 1 302 ? -12.746 -1.570 30.890 1.00 84.69 302 THR A N 1
ATOM 2479 C CA . THR A 1 302 ? -13.130 -1.310 29.496 1.00 84.69 302 THR A CA 1
ATOM 2480 C C . THR A 1 302 ? -12.494 -0.015 28.985 1.00 84.69 302 THR A C 1
ATOM 2482 O O . THR A 1 302 ? -12.192 0.899 29.754 1.00 84.69 302 THR A O 1
ATOM 2485 N N . MET A 1 303 ? -12.322 0.102 27.666 1.00 82.19 303 MET A N 1
ATOM 2486 C CA . MET A 1 303 ? -11.699 1.284 27.045 1.00 82.19 303 MET A CA 1
ATOM 2487 C C . MET A 1 303 ? -12.492 2.578 27.272 1.00 82.19 303 MET A C 1
ATOM 2489 O O . MET A 1 303 ? -11.910 3.655 27.288 1.00 82.19 303 MET A O 1
ATOM 2493 N N . GLU A 1 304 ? -13.808 2.483 27.470 1.00 84.44 304 GLU A N 1
ATOM 2494 C CA . GLU A 1 304 ? -14.681 3.633 27.736 1.00 84.44 304 GLU A CA 1
ATOM 2495 C C . GLU A 1 304 ? -14.534 4.162 29.173 1.00 84.44 304 GLU A C 1
ATOM 2497 O O . GLU A 1 304 ? -14.871 5.313 29.446 1.00 84.44 304 GLU A O 1
ATOM 2502 N N . GLN A 1 305 ? -14.010 3.341 30.091 1.00 90.31 305 GLN A N 1
ATOM 2503 C CA . GLN A 1 305 ? -13.790 3.714 31.491 1.00 90.31 305 GLN A CA 1
ATOM 2504 C C . GLN A 1 305 ? -12.466 4.459 31.708 1.00 90.31 305 GLN A C 1
ATOM 2506 O O . GLN A 1 305 ? -12.269 5.037 32.777 1.00 90.31 305 GLN A O 1
ATOM 2511 N N . VAL A 1 306 ? -11.551 4.454 30.734 1.00 91.88 306 VAL A N 1
ATOM 2512 C CA . VAL A 1 306 ? -10.194 4.986 30.901 1.00 91.88 306 VAL A CA 1
ATOM 2513 C C . VAL A 1 306 ? -9.882 5.986 29.800 1.00 91.88 306 VAL A C 1
ATOM 2515 O O . VAL A 1 306 ? -9.984 5.684 28.615 1.00 91.88 306 VAL A O 1
ATOM 2518 N N . THR A 1 307 ? -9.443 7.178 30.190 1.00 93.25 307 THR A N 1
ATOM 2519 C CA . THR A 1 307 ? -9.019 8.224 29.256 1.00 93.25 307 THR A CA 1
ATOM 2520 C C . THR A 1 307 ? -7.601 8.668 29.591 1.00 93.25 307 THR A C 1
ATOM 2522 O O . THR A 1 307 ? -7.263 8.885 30.756 1.00 93.25 307 THR A O 1
ATOM 2525 N N . VAL A 1 308 ? -6.777 8.837 28.556 1.00 94.38 308 VAL A N 1
ATOM 2526 C CA . VAL A 1 308 ? -5.432 9.408 28.679 1.00 94.38 308 VAL A CA 1
ATOM 2527 C C . VAL A 1 308 ? -5.463 10.860 28.218 1.00 94.38 308 VAL A C 1
ATOM 2529 O O . VAL A 1 308 ? -5.762 11.153 27.059 1.00 94.38 308 VAL A O 1
ATOM 2532 N N . LEU A 1 309 ? -5.145 11.773 29.130 1.00 94.50 309 LEU A N 1
ATOM 2533 C CA . LEU A 1 309 ? -5.089 13.204 28.879 1.00 94.50 309 LEU A CA 1
ATOM 2534 C C . LEU A 1 309 ? -3.648 13.696 28.834 1.00 94.50 309 LEU A C 1
ATOM 2536 O O . LEU A 1 309 ? -2.781 13.251 29.588 1.00 94.50 309 LEU A O 1
ATOM 2540 N N . SER A 1 310 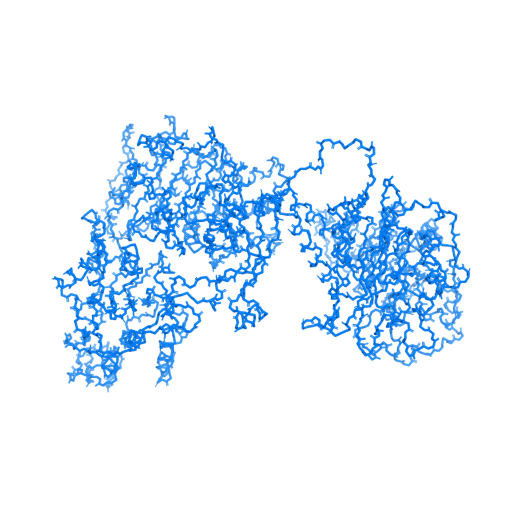? -3.401 14.677 27.974 1.00 94.19 310 SER A N 1
ATOM 2541 C CA . SER A 1 310 ? -2.159 15.437 28.010 1.00 94.19 310 SER A CA 1
ATOM 2542 C C . SER A 1 310 ? -2.400 16.936 27.954 1.00 94.19 310 SER A C 1
ATOM 2544 O O . SER A 1 310 ? -3.287 17.423 27.252 1.00 94.19 310 SER A O 1
ATOM 2546 N N . MET A 1 311 ? -1.555 17.681 28.658 1.00 90.25 311 MET A N 1
ATOM 2547 C CA . MET A 1 311 ? -1.531 19.137 28.590 1.00 90.25 311 MET A CA 1
ATOM 2548 C C . MET A 1 311 ? -1.064 19.663 27.222 1.00 90.25 311 MET A C 1
ATOM 2550 O O . MET A 1 311 ? -1.429 20.771 26.844 1.00 90.25 311 MET A O 1
ATOM 2554 N N . TYR A 1 312 ? -0.308 18.878 26.440 1.00 88.50 312 TYR A N 1
ATOM 2555 C CA . TYR A 1 312 ? 0.194 19.286 25.122 1.00 88.50 312 TYR A CA 1
ATOM 2556 C C . TYR A 1 312 ? -0.332 18.386 24.002 1.00 88.50 312 TYR A C 1
ATOM 2558 O O . TYR A 1 312 ? -0.244 17.163 24.061 1.00 88.50 312 TYR A O 1
ATOM 2566 N N . THR A 1 313 ? -0.780 18.990 22.901 1.00 85.62 313 THR A N 1
ATOM 2567 C CA . THR A 1 313 ? -1.245 18.253 21.711 1.00 85.62 313 THR A CA 1
ATOM 2568 C C . THR A 1 313 ? -0.144 17.409 21.066 1.00 85.62 313 THR A C 1
ATOM 2570 O O . THR A 1 313 ? -0.404 16.295 20.628 1.00 85.62 313 THR A O 1
ATOM 2573 N N . GLY A 1 314 ? 1.110 17.875 21.068 1.00 85.38 314 GLY A N 1
ATOM 2574 C CA . GLY A 1 314 ? 2.243 17.093 20.554 1.00 85.38 314 GLY A CA 1
ATOM 2575 C C . GLY A 1 314 ? 2.481 15.784 21.318 1.00 85.38 314 GLY A C 1
ATOM 2576 O O . GLY A 1 314 ? 2.890 14.792 20.715 1.00 85.38 314 GLY A O 1
ATOM 2577 N N . GLN A 1 315 ? 2.190 15.771 22.621 1.00 91.81 315 GLN A N 1
ATOM 2578 C CA . GLN A 1 315 ? 2.311 14.591 23.476 1.00 91.81 315 GLN A CA 1
ATOM 2579 C C . GLN A 1 315 ? 1.215 13.562 23.188 1.00 91.81 315 GLN A C 1
ATOM 2581 O O . GLN A 1 315 ? 1.479 12.369 23.291 1.00 91.81 315 GLN A O 1
ATOM 2586 N N . VAL A 1 316 ? 0.016 13.991 22.774 1.00 90.19 316 VAL A N 1
ATOM 2587 C CA . VAL A 1 316 ? -1.065 13.086 22.337 1.00 90.19 316 VAL A CA 1
ATOM 2588 C C . VAL A 1 316 ? -0.573 12.183 21.205 1.00 90.19 316 VAL A C 1
ATOM 2590 O O . VAL A 1 316 ? -0.750 10.969 21.269 1.00 90.19 316 VAL A O 1
ATOM 2593 N N . ASP A 1 317 ? 0.123 12.752 20.218 1.00 85.38 317 ASP A N 1
ATOM 2594 C CA . ASP A 1 317 ? 0.683 11.984 19.101 1.00 85.38 317 ASP A CA 1
ATOM 2595 C C . ASP A 1 317 ? 1.764 10.990 19.561 1.00 85.38 317 ASP A C 1
ATOM 2597 O O . ASP A 1 317 ? 1.838 9.868 19.054 1.00 85.38 317 ASP A O 1
ATOM 2601 N N . GLU A 1 318 ? 2.618 11.376 20.517 1.00 89.88 318 GLU A N 1
ATOM 2602 C CA . GLU A 1 318 ? 3.642 10.470 21.052 1.00 89.88 318 GLU A CA 1
ATOM 2603 C C . GLU A 1 318 ? 3.021 9.374 21.927 1.00 89.88 318 GLU A C 1
ATOM 2605 O O . GLU A 1 318 ? 3.422 8.224 21.796 1.00 89.88 318 GLU A O 1
ATOM 2610 N N . LEU A 1 319 ? 2.007 9.675 22.743 1.00 89.44 319 LEU A N 1
ATOM 2611 C CA . LEU A 1 319 ? 1.235 8.687 23.505 1.00 89.44 319 LEU A CA 1
ATOM 2612 C C . LEU A 1 319 ? 0.569 7.672 22.576 1.00 89.44 319 LEU A C 1
ATOM 2614 O O . LEU A 1 319 ? 0.733 6.469 22.764 1.00 89.44 319 LEU A O 1
ATOM 2618 N N . GLN A 1 320 ? -0.119 8.141 21.532 1.00 86.94 320 GLN A N 1
ATOM 2619 C CA . GLN A 1 320 ? -0.723 7.272 20.519 1.00 86.94 320 GLN A CA 1
ATOM 2620 C C . GLN A 1 320 ? 0.321 6.381 19.846 1.00 86.94 320 GLN A C 1
ATOM 2622 O O . GLN A 1 320 ? 0.075 5.197 19.621 1.00 86.94 320 GLN A O 1
ATOM 2627 N N . LYS A 1 321 ? 1.504 6.927 19.556 1.00 84.75 321 LYS A N 1
ATOM 2628 C CA . LYS A 1 321 ? 2.623 6.174 18.992 1.00 84.75 321 LYS A CA 1
ATOM 2629 C C . LYS A 1 321 ? 3.200 5.155 19.980 1.00 84.75 321 LYS A C 1
ATOM 2631 O O . LYS A 1 321 ? 3.442 4.030 19.569 1.00 84.75 321 LYS A O 1
ATOM 2636 N N . GLN A 1 322 ? 3.409 5.499 21.251 1.00 84.00 322 GLN A N 1
ATOM 2637 C CA . GLN A 1 322 ? 3.916 4.560 22.262 1.00 84.00 322 GLN A CA 1
ATOM 2638 C C . GLN A 1 322 ? 2.918 3.425 22.514 1.00 84.00 322 GLN A C 1
ATOM 2640 O O . GLN A 1 322 ? 3.300 2.259 22.503 1.00 84.00 322 GLN A O 1
ATOM 2645 N N . ILE A 1 323 ? 1.630 3.749 22.646 1.00 77.75 323 ILE A N 1
ATOM 2646 C CA . ILE A 1 323 ? 0.554 2.759 22.771 1.00 77.75 323 ILE A CA 1
ATOM 2647 C C . ILE A 1 323 ? 0.498 1.886 21.516 1.00 77.75 323 ILE A C 1
ATOM 2649 O O . ILE A 1 323 ? 0.405 0.668 21.628 1.00 77.75 323 ILE A O 1
ATOM 2653 N N . TYR A 1 324 ? 0.634 2.476 20.324 1.00 72.06 324 TYR A N 1
ATOM 2654 C CA . TYR A 1 324 ? 0.736 1.714 19.081 1.00 72.06 324 TYR A CA 1
ATOM 2655 C C . TYR A 1 324 ? 1.928 0.759 19.081 1.00 72.06 324 TYR A C 1
ATOM 2657 O O . TYR A 1 324 ? 1.763 -0.385 18.680 1.00 72.06 324 TYR A O 1
ATOM 2665 N N . GLU A 1 325 ? 3.108 1.190 19.522 1.00 70.69 325 GLU A N 1
ATOM 2666 C CA . GLU A 1 325 ? 4.290 0.328 19.576 1.00 70.69 325 GLU A CA 1
ATOM 2667 C C . GLU A 1 325 ? 4.128 -0.803 20.604 1.00 70.69 325 GLU A C 1
ATOM 2669 O O . GLU A 1 325 ? 4.472 -1.937 20.285 1.00 70.69 325 GLU A O 1
ATOM 2674 N N . ILE A 1 326 ? 3.544 -0.549 21.784 1.00 67.38 326 ILE A N 1
ATOM 2675 C CA . ILE A 1 326 ? 3.249 -1.588 22.794 1.00 67.38 326 ILE A CA 1
ATOM 2676 C C . ILE A 1 326 ? 2.226 -2.592 22.255 1.00 67.38 326 ILE A C 1
ATOM 2678 O O . ILE A 1 326 ? 2.464 -3.801 22.283 1.00 67.38 326 ILE A O 1
ATOM 2682 N N . LEU A 1 327 ? 1.123 -2.096 21.687 1.00 61.38 327 LEU A N 1
ATOM 2683 C CA . LEU A 1 327 ? 0.109 -2.937 21.062 1.00 61.38 327 LEU A CA 1
ATOM 2684 C C . LEU A 1 327 ? 0.705 -3.707 19.881 1.00 61.38 327 LEU A C 1
ATOM 2686 O O . LEU A 1 327 ? 0.478 -4.897 19.762 1.00 61.38 327 LEU A O 1
ATOM 2690 N N . LYS A 1 328 ? 1.532 -3.099 19.031 1.00 56.75 328 LYS A N 1
ATOM 2691 C CA . LYS A 1 328 ? 2.212 -3.788 17.922 1.00 56.75 328 LYS A CA 1
ATOM 2692 C C . LYS A 1 328 ? 3.185 -4.863 18.419 1.00 56.75 328 LYS A C 1
ATOM 2694 O O . LYS A 1 328 ? 3.258 -5.930 17.815 1.00 56.75 328 LYS A O 1
ATOM 2699 N N . PHE A 1 329 ? 3.910 -4.586 19.501 1.00 51.38 329 PHE A N 1
ATOM 2700 C CA . PHE A 1 329 ? 4.843 -5.502 20.156 1.00 51.38 329 PHE A CA 1
ATOM 2701 C C . PHE A 1 329 ? 4.125 -6.741 20.719 1.00 51.38 329 PHE A C 1
ATOM 2703 O O . PHE A 1 329 ? 4.613 -7.854 20.539 1.00 51.38 329 PHE A O 1
ATOM 2710 N N . GLN A 1 330 ? 2.937 -6.578 21.314 1.00 47.84 330 GLN A N 1
ATOM 2711 C CA . GLN A 1 330 ? 2.147 -7.687 21.874 1.00 47.84 330 GLN A CA 1
ATOM 2712 C C . GLN A 1 330 ? 1.182 -8.349 20.874 1.00 47.84 330 GLN A C 1
ATOM 2714 O O . GLN A 1 330 ? 0.907 -9.544 20.979 1.00 47.84 330 GLN A O 1
ATOM 2719 N N . LEU A 1 331 ? 0.691 -7.617 19.869 1.00 43.78 331 LEU A N 1
ATOM 2720 C CA . LEU A 1 331 ? -0.235 -8.089 18.828 1.00 43.78 331 LEU A CA 1
ATOM 2721 C C . LEU A 1 331 ? 0.502 -8.687 17.622 1.00 43.78 331 LEU A C 1
ATOM 2723 O O . LEU A 1 331 ? 0.063 -8.539 16.478 1.00 43.78 331 LEU A O 1
ATOM 2727 N N . CYS A 1 332 ? 1.576 -9.439 17.844 1.00 40.66 332 CYS A N 1
ATOM 2728 C CA . CYS A 1 332 ? 2.190 -10.268 16.806 1.00 40.66 332 CYS A CA 1
ATOM 2729 C C . CYS A 1 332 ? 1.261 -11.411 16.319 1.00 40.66 332 CYS A C 1
ATOM 2731 O O . CYS A 1 332 ? 1.717 -12.521 16.116 1.00 40.66 332 CYS A O 1
ATOM 2733 N N . ILE A 1 333 ? -0.061 -11.237 16.189 1.00 37.06 333 ILE A N 1
ATOM 2734 C CA . ILE A 1 333 ? -1.009 -12.358 16.112 1.00 37.06 333 ILE A CA 1
ATOM 2735 C C . ILE A 1 333 ? -2.263 -11.978 15.300 1.00 37.06 333 ILE A C 1
ATOM 2737 O O . ILE A 1 333 ? -2.995 -11.089 15.702 1.00 37.06 333 ILE A O 1
ATOM 2741 N N . SER A 1 334 ? -2.562 -12.731 14.228 1.00 43.47 334 SER A N 1
ATOM 2742 C CA . SER A 1 334 ? -3.886 -12.928 13.571 1.00 43.47 334 SER A CA 1
ATOM 2743 C C . SER A 1 334 ? -4.719 -11.715 13.076 1.00 43.47 334 SER A C 1
ATOM 2745 O O . SER A 1 334 ? -4.604 -10.585 13.540 1.00 43.47 334 SER A O 1
ATOM 2747 N N . GLN A 1 335 ? -5.635 -11.958 12.129 1.00 41.19 335 GLN A N 1
ATOM 2748 C CA . GLN A 1 335 ? -6.592 -10.948 11.645 1.00 41.19 335 GLN A CA 1
ATOM 2749 C C . GLN A 1 335 ? -7.652 -10.537 12.682 1.00 41.19 335 GLN A C 1
ATOM 2751 O O . GLN A 1 335 ? -8.281 -9.489 12.529 1.00 41.19 335 GLN A O 1
ATOM 2756 N N . GLU A 1 336 ? -7.905 -11.335 13.721 1.00 42.31 336 GLU A N 1
ATOM 2757 C CA . GLU A 1 336 ? -8.880 -11.017 14.777 1.00 42.31 336 GLU A CA 1
ATOM 2758 C C . GLU A 1 336 ? -8.400 -9.893 15.686 1.00 42.31 336 GLU A C 1
ATOM 2760 O O . GLU A 1 336 ? -9.147 -8.951 15.941 1.00 42.31 336 GLU A O 1
ATOM 2765 N N . LYS A 1 337 ? -7.116 -9.891 16.039 1.00 42.84 337 LYS A N 1
ATOM 2766 C CA . LYS A 1 337 ? -6.544 -8.886 16.939 1.00 42.84 337 LYS A CA 1
ATOM 2767 C C . LYS A 1 337 ? -6.228 -7.539 16.267 1.00 42.84 337 LYS A C 1
ATOM 2769 O O . LYS A 1 337 ? -6.191 -6.510 16.933 1.00 42.84 337 LYS A O 1
ATOM 2774 N N . TYR A 1 338 ? -6.116 -7.492 14.933 1.00 47.97 338 TYR A N 1
ATOM 2775 C CA . TYR A 1 338 ? -6.087 -6.217 14.188 1.00 47.97 338 TYR A CA 1
ATOM 2776 C C . TYR A 1 338 ? -7.437 -5.477 14.258 1.00 47.97 338 TYR A C 1
ATOM 2778 O O . TYR A 1 338 ? -7.474 -4.250 14.197 1.00 47.97 338 TYR A O 1
ATOM 2786 N N . LYS A 1 339 ? -8.545 -6.218 14.432 1.00 49.09 339 LYS A N 1
ATOM 2787 C CA . LYS A 1 339 ? -9.882 -5.651 14.681 1.00 49.09 339 LYS A CA 1
ATOM 2788 C C . LYS A 1 339 ? -9.930 -4.989 16.060 1.00 49.09 339 LYS A C 1
ATOM 2790 O O . LYS A 1 339 ? -10.352 -3.844 16.149 1.00 49.09 339 LYS A O 1
ATOM 2795 N N . GLN A 1 340 ? -9.376 -5.657 17.077 1.00 51.50 340 GLN A N 1
ATOM 2796 C CA . GLN A 1 340 ? -9.158 -5.071 18.401 1.00 51.50 340 GLN A CA 1
ATOM 2797 C C . GLN A 1 340 ? -8.329 -3.786 18.313 1.00 51.50 340 GLN A C 1
ATOM 2799 O O . GLN A 1 340 ? -8.733 -2.802 18.901 1.00 51.50 340 GLN A O 1
ATOM 2804 N N . TYR A 1 341 ? -7.239 -3.724 17.534 1.00 55.12 341 TYR A N 1
ATOM 2805 C CA . TYR A 1 341 ? -6.467 -2.479 17.344 1.00 55.12 341 TYR A CA 1
ATOM 2806 C C . TYR A 1 341 ? -7.294 -1.310 16.776 1.00 55.12 341 TYR A C 1
ATOM 2808 O O . TYR A 1 341 ? -7.167 -0.183 17.258 1.00 55.12 341 TYR A O 1
ATOM 2816 N N . PHE A 1 342 ? -8.139 -1.552 15.768 1.00 56.47 342 PHE A N 1
ATOM 2817 C CA . PHE A 1 342 ? -9.052 -0.515 15.274 1.00 56.47 342 PHE A CA 1
ATOM 2818 C C . PHE A 1 342 ? -10.103 -0.137 16.320 1.00 56.47 342 PHE A C 1
ATOM 2820 O O . PHE A 1 342 ? -10.373 1.049 16.477 1.00 56.47 342 PHE A O 1
ATOM 2827 N N . GLU A 1 343 ? -10.607 -1.100 17.095 1.00 58.94 343 GLU A N 1
ATOM 2828 C CA . GLU A 1 343 ? -11.463 -0.820 18.252 1.00 58.94 343 GLU A CA 1
ATOM 2829 C C . GLU A 1 343 ? -10.726 -0.006 19.331 1.00 58.94 343 GLU A C 1
ATOM 2831 O O . GLU A 1 343 ? -11.306 0.953 19.823 1.00 58.94 343 GLU A O 1
ATOM 2836 N N . TYR A 1 344 ? -9.446 -0.277 19.639 1.00 64.00 344 TYR A N 1
ATOM 2837 C CA . TYR A 1 344 ? -8.623 0.568 20.519 1.00 64.00 344 TYR A CA 1
ATOM 2838 C C . TYR A 1 344 ? -8.532 1.978 19.946 1.00 64.00 344 TYR A C 1
ATOM 2840 O O . TYR A 1 344 ? -8.759 2.940 20.662 1.00 64.00 344 TYR A O 1
ATOM 2848 N N . LYS A 1 345 ? -8.246 2.136 18.652 1.00 61.62 345 LYS A N 1
ATOM 2849 C CA . LYS A 1 345 ? -8.114 3.464 18.043 1.00 61.62 345 LYS A CA 1
ATOM 2850 C C . LYS A 1 345 ? -9.431 4.254 18.018 1.00 61.62 345 LYS A C 1
ATOM 2852 O O . LYS A 1 345 ? -9.386 5.478 18.096 1.00 61.62 345 LYS A O 1
ATOM 2857 N N . GLU A 1 346 ? -10.573 3.583 17.879 1.00 63.44 346 GLU A N 1
ATOM 2858 C CA . GLU A 1 346 ? -11.891 4.231 17.856 1.00 63.44 346 GLU A CA 1
ATOM 2859 C C . GLU A 1 346 ? -12.478 4.467 19.255 1.00 63.44 346 GLU A C 1
ATOM 2861 O O . GLU A 1 346 ? -13.125 5.492 19.466 1.00 63.44 346 GLU A O 1
ATOM 2866 N N . LYS A 1 347 ? -12.251 3.556 20.211 1.00 68.38 347 LYS A N 1
ATOM 2867 C CA . LYS A 1 347 ? -12.864 3.600 21.550 1.00 68.38 347 LYS A CA 1
ATOM 2868 C C . LYS A 1 347 ? -11.969 4.205 22.627 1.00 68.38 347 LYS A C 1
ATOM 2870 O O . LYS A 1 347 ? -12.484 4.857 23.533 1.00 68.38 347 LYS A O 1
ATOM 2875 N N . LEU A 1 348 ? -10.651 4.001 22.563 1.00 75.25 348 LEU A N 1
ATOM 2876 C CA . LEU A 1 348 ? -9.727 4.522 23.568 1.00 75.25 348 LEU A CA 1
ATOM 2877 C C . LEU A 1 348 ? -9.510 6.023 23.362 1.00 75.25 348 LEU A C 1
ATOM 2879 O O . LEU A 1 348 ? -8.979 6.468 22.341 1.00 75.25 348 LEU A O 1
ATOM 2883 N N . LYS A 1 349 ? -9.874 6.816 24.368 1.00 84.75 349 LYS A N 1
ATOM 2884 C CA . LYS A 1 349 ? -9.771 8.274 24.301 1.00 84.75 349 LYS A CA 1
ATOM 2885 C C . LYS A 1 349 ? -8.384 8.739 24.744 1.00 84.75 349 LYS A C 1
ATOM 2887 O O . LYS A 1 349 ? -8.065 8.740 25.930 1.00 84.75 349 LYS A O 1
ATOM 2892 N N . ILE A 1 350 ? -7.567 9.157 23.776 1.00 89.88 350 ILE A N 1
ATOM 2893 C CA . ILE A 1 350 ? -6.275 9.821 24.002 1.00 89.88 350 ILE A CA 1
ATOM 2894 C C . ILE A 1 350 ? -6.364 11.209 23.375 1.00 89.88 350 ILE A C 1
ATOM 2896 O O . ILE A 1 350 ? -6.433 11.326 22.150 1.00 89.88 350 ILE A O 1
ATOM 2900 N N . THR A 1 351 ? -6.400 12.256 24.194 1.00 90.81 351 THR A N 1
ATOM 2901 C CA . THR A 1 351 ? -6.632 13.622 23.706 1.00 90.81 351 THR A CA 1
ATOM 2902 C C . THR A 1 351 ? -5.974 14.678 24.594 1.00 90.81 351 THR A C 1
ATOM 2904 O O . THR A 1 351 ? -5.475 14.376 25.680 1.00 90.81 351 THR A O 1
ATOM 2907 N N . SER A 1 352 ? -5.929 15.924 24.122 1.00 90.50 352 SER A N 1
ATOM 2908 C CA . SER A 1 352 ? -5.466 17.038 24.943 1.00 90.50 352 SER A CA 1
ATOM 2909 C C . SER A 1 352 ? -6.563 17.509 25.896 1.00 90.50 352 SER A C 1
ATOM 2911 O O . SER A 1 352 ? -7.751 17.348 25.616 1.00 90.50 352 SER A O 1
ATOM 2913 N N . VAL A 1 353 ? -6.164 18.138 27.002 1.00 88.19 353 VAL A N 1
ATOM 2914 C CA . VAL A 1 353 ? -7.086 18.745 27.980 1.00 88.19 353 VAL A CA 1
ATOM 2915 C C . VAL A 1 353 ? -8.056 19.721 27.298 1.00 88.19 353 VAL A C 1
ATOM 2917 O O . VAL A 1 353 ? -9.265 19.599 27.481 1.00 88.19 353 VAL A O 1
ATOM 2920 N N . ASP A 1 354 ? -7.543 20.594 26.424 1.00 81.56 354 ASP A N 1
ATOM 2921 C CA . ASP A 1 354 ? -8.338 21.577 25.668 1.00 81.56 354 ASP A CA 1
ATOM 2922 C C . ASP A 1 354 ? -9.397 20.919 24.757 1.00 81.56 354 ASP A C 1
ATOM 2924 O O . ASP A 1 354 ? -10.431 21.508 24.471 1.00 81.56 354 ASP A O 1
ATOM 2928 N N . SER A 1 355 ? -9.160 19.686 24.292 1.00 79.50 355 SER A N 1
ATOM 2929 C CA . SER A 1 355 ? -10.083 18.947 23.413 1.00 79.50 355 SER A CA 1
ATOM 2930 C C . SER A 1 355 ? -10.996 17.961 24.157 1.00 79.50 355 SER A C 1
ATOM 2932 O O . SER A 1 355 ? -11.850 17.340 23.524 1.00 79.50 355 SER A O 1
ATOM 2934 N N . PHE A 1 356 ? -10.830 17.783 25.474 1.00 79.75 356 PHE A N 1
ATOM 2935 C CA . PHE A 1 356 ? -11.636 16.868 26.301 1.00 79.75 356 PHE A CA 1
ATOM 2936 C C . PHE A 1 356 ? -12.766 17.567 27.076 1.00 79.75 356 PHE A C 1
ATOM 2938 O O . PHE A 1 356 ? -13.377 17.004 27.988 1.00 79.75 356 PHE A O 1
ATOM 2945 N N . GLN A 1 357 ? -13.049 18.818 26.730 1.00 69.38 357 GLN A N 1
ATOM 2946 C CA . GLN A 1 357 ? -14.102 19.609 27.349 1.00 69.38 357 GLN A CA 1
ATOM 2947 C C . GLN A 1 357 ? -15.494 18.993 27.125 1.00 69.38 357 GLN A C 1
ATOM 2949 O O . GLN A 1 357 ? -15.714 18.245 26.175 1.00 69.38 357 GLN A O 1
ATOM 2954 N N . GLY A 1 358 ? -16.412 19.207 28.072 1.00 66.75 358 GLY A N 1
ATOM 2955 C CA . GLY A 1 358 ? -17.732 18.552 28.089 1.00 66.75 358 GLY A CA 1
ATOM 2956 C C . GLY A 1 358 ? -17.748 17.038 28.387 1.00 66.75 358 GLY A C 1
ATOM 2957 O O . GLY A 1 358 ? -18.796 16.509 28.747 1.00 66.75 358 GLY A O 1
ATOM 2958 N N . GLN A 1 359 ? -16.609 16.338 28.323 1.00 75.94 359 GLN A N 1
ATOM 2959 C CA . GLN A 1 359 ? -16.521 14.886 28.548 1.00 75.94 359 GLN A CA 1
ATOM 2960 C C . GLN A 1 359 ? -16.081 14.527 29.978 1.00 75.94 359 GLN A C 1
ATOM 2962 O O . GLN A 1 359 ? -15.623 15.384 30.738 1.00 75.94 359 GLN A O 1
ATOM 2967 N N . GLU A 1 360 ? -16.229 13.255 30.350 1.00 84.19 360 GLU A N 1
ATOM 2968 C CA . GLU A 1 360 ? -15.783 12.674 31.624 1.00 84.19 360 GLU A CA 1
ATOM 2969 C C . GLU A 1 360 ? -15.361 11.206 31.436 1.00 84.19 360 GLU A C 1
ATOM 2971 O O . GLU A 1 360 ? -15.714 10.579 30.434 1.00 84.19 360 GLU A O 1
ATOM 2976 N N . SER A 1 361 ? -14.576 10.680 32.381 1.00 90.75 361 SER A N 1
ATOM 2977 C CA . SER A 1 361 ? -14.065 9.303 32.390 1.00 90.75 361 SER A CA 1
ATOM 2978 C C . SER A 1 361 ? -14.035 8.755 33.817 1.00 90.75 361 SER A C 1
ATOM 2980 O O . SER A 1 361 ? -13.844 9.509 34.775 1.00 90.75 361 SER A O 1
ATOM 2982 N N . GLU A 1 362 ? -14.188 7.439 33.984 1.00 93.44 362 GLU A N 1
ATOM 2983 C CA . GLU A 1 362 ? -14.074 6.819 35.311 1.00 93.44 362 GLU A CA 1
ATOM 2984 C C . GLU A 1 362 ? -12.646 6.976 35.851 1.00 93.44 362 GLU A C 1
ATOM 2986 O O . GLU A 1 362 ? -12.460 7.372 37.001 1.00 93.44 362 GLU A O 1
ATOM 2991 N N . ILE A 1 363 ? -11.650 6.738 34.995 1.00 95.00 363 ILE A N 1
ATOM 2992 C CA . ILE A 1 363 ? -10.223 6.862 35.298 1.00 95.00 363 ILE A CA 1
ATOM 2993 C C . ILE A 1 363 ? -9.567 7.829 34.306 1.00 95.00 363 ILE A C 1
ATOM 2995 O O . ILE A 1 363 ? -9.795 7.733 33.093 1.00 95.00 363 ILE A O 1
ATOM 2999 N N . ILE A 1 364 ? -8.738 8.740 34.822 1.00 95.69 364 ILE A N 1
ATOM 3000 C CA . ILE A 1 364 ? -7.878 9.640 34.044 1.00 95.69 364 ILE A CA 1
ATOM 3001 C C . ILE A 1 364 ? -6.408 9.320 34.308 1.00 95.69 364 ILE A C 1
ATOM 3003 O O . ILE A 1 364 ? -5.961 9.307 35.455 1.00 95.69 364 ILE A O 1
ATOM 3007 N N . LEU A 1 365 ? -5.657 9.131 33.222 1.00 96.00 365 LEU A N 1
ATOM 3008 C CA . LEU A 1 365 ? -4.196 9.135 33.206 1.00 96.00 365 LEU A CA 1
ATOM 3009 C C . LEU A 1 365 ? -3.718 10.459 32.598 1.00 96.00 365 LEU A C 1
ATOM 3011 O O . LEU A 1 365 ? -3.970 10.703 31.421 1.00 96.00 365 LEU A O 1
ATOM 3015 N N . LEU A 1 366 ? -3.057 11.323 33.367 1.00 96.06 366 LEU A N 1
ATOM 3016 C CA . LEU A 1 366 ? -2.702 12.686 32.952 1.00 96.06 366 LEU A CA 1
ATOM 3017 C C . LEU A 1 366 ? -1.184 12.878 32.842 1.00 96.06 366 LEU A C 1
ATOM 3019 O O . LEU A 1 366 ? -0.473 12.658 33.814 1.00 96.06 366 LEU A O 1
ATOM 3023 N N . SER A 1 367 ? -0.700 13.357 31.691 1.00 95.25 367 SER A N 1
ATOM 3024 C CA . SER A 1 367 ? 0.703 13.767 31.468 1.00 95.25 367 SER A CA 1
ATOM 3025 C C . SER A 1 367 ? 0.852 15.293 31.448 1.00 95.25 367 SER A C 1
ATOM 3027 O O . SER A 1 367 ? 0.181 15.971 30.655 1.00 95.25 367 SER A O 1
ATOM 3029 N N . THR A 1 368 ? 1.744 15.834 32.292 1.00 93.00 368 THR A N 1
ATOM 3030 C CA . THR A 1 368 ? 2.062 17.277 32.348 1.00 93.00 368 THR A CA 1
ATOM 3031 C C . THR A 1 368 ? 3.148 17.694 31.352 1.00 93.00 368 THR A C 1
ATOM 3033 O O . THR A 1 368 ? 3.197 18.856 30.956 1.00 93.00 368 THR A O 1
ATOM 3036 N N . VAL A 1 369 ? 3.940 16.751 30.835 1.00 90.81 369 VAL A N 1
ATOM 3037 C CA . VAL A 1 369 ? 4.914 16.885 29.736 1.00 90.81 369 VAL A CA 1
ATOM 3038 C C . VAL A 1 369 ? 6.187 17.652 30.095 1.00 90.81 369 VAL A C 1
ATOM 3040 O O . VAL A 1 369 ? 7.275 17.217 29.718 1.00 90.81 369 VAL A O 1
ATOM 3043 N N . ARG A 1 370 ? 6.095 18.810 30.753 1.00 88.00 370 ARG A N 1
ATOM 3044 C CA . ARG A 1 370 ? 7.246 19.715 30.902 1.00 88.00 370 ARG A CA 1
ATOM 3045 C C . ARG A 1 370 ? 8.256 19.214 31.928 1.00 88.00 370 ARG A C 1
ATOM 3047 O O . ARG A 1 370 ? 7.922 18.956 33.075 1.00 88.00 370 ARG A O 1
ATOM 3054 N N . SER A 1 371 ? 9.510 19.159 31.497 1.00 86.38 371 SER A N 1
ATOM 3055 C CA . SER A 1 371 ? 10.700 18.888 32.291 1.00 86.38 371 SER A CA 1
ATOM 3056 C C . SER A 1 371 ? 11.935 19.475 31.590 1.00 86.38 371 SER A C 1
ATOM 3058 O O . SER A 1 371 ? 12.626 18.775 30.849 1.00 86.38 371 SER A O 1
ATOM 3060 N N . ASN A 1 372 ? 12.213 20.762 31.820 1.00 82.44 372 ASN A N 1
ATOM 3061 C CA . ASN A 1 372 ? 13.329 21.512 31.224 1.00 82.44 372 ASN A CA 1
ATOM 3062 C C . ASN A 1 372 ? 14.214 22.179 32.278 1.00 82.44 372 ASN A C 1
ATOM 3064 O O . ASN A 1 372 ? 13.782 22.402 33.400 1.00 82.44 372 ASN A O 1
ATOM 3068 N N . LYS A 1 373 ? 15.434 22.537 31.864 1.00 75.25 373 LYS A N 1
ATOM 3069 C CA . LYS A 1 373 ? 16.433 23.230 32.690 1.00 75.25 373 LYS A CA 1
ATOM 3070 C C . LYS A 1 373 ? 16.109 24.686 32.992 1.00 75.25 373 LYS A C 1
ATOM 3072 O O . LYS A 1 373 ? 16.597 25.217 33.980 1.00 75.25 373 LYS A O 1
ATOM 3077 N N . ASP A 1 374 ? 15.316 25.321 32.137 1.00 73.75 374 ASP A N 1
ATOM 3078 C CA . ASP A 1 374 ? 14.955 26.732 32.284 1.00 73.75 374 ASP A CA 1
ATOM 3079 C C . ASP A 1 374 ? 13.863 26.933 33.356 1.00 73.75 374 ASP A C 1
ATOM 3081 O O . ASP A 1 374 ? 13.359 28.043 33.505 1.00 73.75 374 ASP A O 1
ATOM 3085 N N . ASN A 1 375 ? 13.448 25.860 34.053 1.00 74.75 375 ASN A N 1
ATOM 3086 C CA . ASN A 1 375 ? 12.329 25.823 35.000 1.00 74.75 375 ASN A CA 1
ATOM 3087 C C . ASN A 1 375 ? 11.068 26.522 34.468 1.00 74.75 375 ASN A C 1
ATOM 3089 O O . ASN A 1 375 ? 10.294 27.115 35.210 1.00 74.75 375 ASN A O 1
ATOM 3093 N N . PHE A 1 376 ? 10.826 26.443 33.159 1.00 78.94 376 PHE A N 1
ATOM 3094 C CA . PHE A 1 376 ? 9.710 27.127 32.524 1.00 78.94 376 PHE A CA 1
ATOM 3095 C C . PHE A 1 376 ? 8.520 26.176 32.389 1.00 78.94 376 PHE A C 1
ATOM 3097 O O . PHE A 1 376 ? 8.541 25.278 31.542 1.00 78.94 376 PHE A O 1
ATOM 3104 N N . ALA A 1 377 ? 7.449 26.372 33.160 1.00 78.06 377 ALA A N 1
ATOM 3105 C CA . ALA A 1 377 ? 6.235 25.553 33.049 1.00 78.06 377 ALA A CA 1
ATOM 3106 C C . ALA A 1 377 ? 5.368 25.913 31.821 1.00 78.06 377 ALA A C 1
ATOM 3108 O O . ALA A 1 377 ? 4.653 25.065 31.281 1.00 78.06 377 ALA A O 1
ATOM 3109 N N . GLY A 1 378 ? 5.477 27.139 31.295 1.00 78.56 378 GLY A N 1
ATOM 3110 C CA . GLY A 1 378 ? 4.605 27.632 30.222 1.00 78.56 378 GLY A CA 1
ATOM 3111 C C . GLY A 1 378 ? 3.144 27.725 30.675 1.00 78.56 378 GLY A C 1
ATOM 3112 O O . GLY A 1 378 ? 2.878 28.107 31.804 1.00 78.56 378 GLY A O 1
ATOM 3113 N N . PHE A 1 379 ? 2.190 27.336 29.822 1.00 78.75 379 PHE A N 1
ATOM 3114 C CA . PHE A 1 379 ? 0.755 27.404 30.146 1.00 78.75 379 PHE A CA 1
ATOM 3115 C C . PHE A 1 379 ? 0.287 26.372 31.187 1.00 78.75 379 PHE A C 1
ATOM 3117 O O . PHE A 1 379 ? -0.897 26.336 31.512 1.00 78.75 379 PHE A O 1
ATOM 3124 N N . LEU A 1 380 ? 1.165 25.493 31.689 1.00 83.38 380 LEU A N 1
ATOM 3125 C CA . LEU A 1 380 ? 0.786 24.520 32.718 1.00 83.38 380 LEU A CA 1
ATOM 3126 C C . LEU A 1 380 ? 0.304 25.190 34.006 1.00 83.38 380 LEU A C 1
ATOM 3128 O O . LEU A 1 380 ? -0.489 24.585 34.717 1.00 83.38 380 LEU A O 1
ATOM 3132 N N . THR A 1 381 ? 0.749 26.415 34.289 1.00 83.19 381 THR A N 1
ATOM 3133 C CA . THR A 1 381 ? 0.312 27.210 35.446 1.00 83.19 381 THR A CA 1
ATOM 3134 C C . THR A 1 381 ? -1.078 27.825 35.267 1.00 83.19 381 THR A C 1
ATOM 3136 O O . THR A 1 381 ? -1.610 28.403 36.209 1.00 83.19 381 THR A O 1
ATOM 3139 N N . GLU A 1 382 ? -1.708 27.691 34.091 1.00 84.75 382 GLU A N 1
ATOM 3140 C CA . GLU A 1 382 ? -3.082 28.149 33.877 1.00 84.75 382 GLU A CA 1
ATOM 3141 C C . GLU A 1 382 ? -4.062 27.291 34.692 1.00 84.75 382 GLU A C 1
ATOM 3143 O O . GLU A 1 382 ? -4.406 26.167 34.311 1.00 84.75 382 GLU A O 1
ATOM 3148 N N . GLU A 1 383 ? -4.557 27.859 35.792 1.00 87.44 383 GLU A N 1
ATOM 3149 C CA . GLU A 1 383 ? -5.520 27.253 36.722 1.00 87.44 383 GLU A CA 1
ATOM 3150 C C . GLU A 1 383 ? -6.728 26.632 36.002 1.00 87.44 383 GLU A C 1
ATOM 3152 O O . GLU A 1 383 ? -7.124 25.502 36.287 1.00 87.44 383 GLU A O 1
ATOM 3157 N N . ASN A 1 384 ? -7.231 27.304 34.966 1.00 87.12 384 ASN A N 1
ATOM 3158 C CA . ASN A 1 384 ? -8.349 26.849 34.142 1.00 87.12 384 ASN A CA 1
ATOM 3159 C C . ASN A 1 384 ? -8.103 25.482 33.474 1.00 87.12 384 ASN A C 1
ATOM 3161 O O . ASN A 1 384 ? -9.012 24.650 33.390 1.00 87.12 384 ASN A O 1
ATOM 3165 N N . ARG A 1 385 ? -6.877 25.221 32.997 1.00 87.44 385 ARG A N 1
ATOM 3166 C CA . ARG A 1 385 ? -6.507 23.939 32.368 1.00 87.44 385 ARG A CA 1
ATOM 3167 C C . ARG A 1 385 ? -6.349 22.846 33.410 1.00 87.44 385 ARG A C 1
ATOM 3169 O O . ARG A 1 385 ? -6.750 21.712 33.166 1.00 87.44 385 ARG A O 1
ATOM 3176 N N . VAL A 1 386 ? -5.796 23.182 34.571 1.00 89.81 386 VAL A N 1
ATOM 3177 C CA . VAL A 1 386 ? -5.652 22.252 35.695 1.00 89.81 386 VAL A CA 1
ATOM 3178 C C . VAL A 1 386 ? -7.026 21.829 36.214 1.00 89.81 386 VAL A C 1
ATOM 3180 O O . VAL A 1 386 ? -7.292 20.631 36.323 1.00 89.81 386 VAL A O 1
ATOM 3183 N N . ASN A 1 387 ? -7.938 22.789 36.389 1.00 90.56 387 ASN A N 1
ATOM 3184 C CA . ASN A 1 387 ? -9.341 22.542 36.707 1.00 90.56 387 ASN A CA 1
ATOM 3185 C C . ASN A 1 387 ? -9.969 21.568 35.704 1.00 90.56 387 ASN A C 1
ATOM 3187 O O . ASN A 1 387 ? -10.538 20.540 36.079 1.00 90.56 387 ASN A O 1
ATOM 3191 N N . VAL A 1 388 ? -9.824 21.845 34.404 1.00 89.25 388 VAL A N 1
ATOM 3192 C CA . VAL A 1 388 ? -10.359 20.970 33.360 1.00 89.25 388 VAL A CA 1
ATOM 3193 C C . VAL A 1 388 ? -9.658 19.622 33.307 1.00 89.25 388 VAL A C 1
ATOM 3195 O O . VAL A 1 388 ? -10.329 18.668 32.965 1.00 89.25 388 VAL A O 1
ATOM 3198 N N . ALA A 1 389 ? -8.381 19.481 33.645 1.00 90.38 389 ALA A N 1
ATOM 3199 C CA . ALA A 1 389 ? -7.708 18.185 33.625 1.00 90.38 389 ALA A CA 1
ATOM 3200 C C . ALA A 1 389 ? -8.135 17.290 34.802 1.00 90.38 389 ALA A C 1
ATOM 3202 O O . ALA A 1 389 ? -8.415 16.106 34.611 1.00 90.38 389 ALA A O 1
ATOM 3203 N N . PHE A 1 390 ? -8.229 17.860 36.007 1.00 93.00 390 PHE A N 1
ATOM 3204 C CA . PHE A 1 390 ? -8.537 17.123 37.235 1.00 93.00 390 PHE A CA 1
ATOM 3205 C C . PHE A 1 390 ? -10.032 16.796 37.327 1.00 93.00 390 PHE A C 1
ATOM 3207 O O . PHE A 1 390 ? -10.404 15.682 37.695 1.00 93.00 390 PHE A O 1
ATOM 3214 N N . SER A 1 391 ? -10.905 17.714 36.893 1.00 90.88 391 SER A N 1
ATOM 3215 C CA . SER A 1 391 ? -12.361 17.564 37.040 1.00 90.88 391 SER A CA 1
ATOM 3216 C C . SER A 1 391 ? -13.038 16.548 36.104 1.00 90.88 391 SER A C 1
ATOM 3218 O O . SER A 1 391 ? -14.270 16.414 36.092 1.00 90.88 391 SER A O 1
ATOM 3220 N N . ARG A 1 392 ? -12.245 15.836 35.294 1.00 88.88 392 ARG A N 1
ATOM 3221 C CA . ARG A 1 392 ? -12.703 14.843 34.301 1.00 88.88 392 ARG A CA 1
ATOM 3222 C C . ARG A 1 392 ? -12.702 13.427 34.848 1.00 88.88 392 ARG A C 1
ATOM 3224 O O . ARG A 1 392 ? -13.347 12.566 34.253 1.00 88.88 392 ARG A O 1
ATOM 3231 N N . ALA A 1 393 ? -11.995 13.205 35.953 1.00 93.31 393 ALA A N 1
ATOM 3232 C CA . ALA A 1 393 ? -11.907 11.927 36.636 1.00 93.31 393 ALA A CA 1
ATOM 3233 C C . ALA A 1 393 ? -13.073 11.751 37.609 1.00 93.31 393 ALA A C 1
ATOM 3235 O O . ALA A 1 393 ? -13.263 12.571 38.503 1.00 93.31 393 ALA A O 1
ATOM 3236 N N . ARG A 1 394 ? -13.839 10.665 37.474 1.00 93.38 394 ARG A N 1
ATOM 3237 C CA . ARG A 1 394 ? -14.906 10.337 38.434 1.00 93.38 394 ARG A CA 1
ATOM 3238 C C . ARG A 1 394 ? -14.397 9.517 39.614 1.00 93.38 394 ARG A C 1
ATOM 3240 O O . ARG A 1 394 ? -14.671 9.877 40.756 1.00 93.38 394 ARG A O 1
ATOM 3247 N N . LYS A 1 395 ? -13.661 8.434 39.337 1.00 94.44 395 LYS A N 1
ATOM 3248 C CA . LYS A 1 395 ? -13.217 7.443 40.331 1.00 94.44 395 LYS A CA 1
ATOM 3249 C C . LYS A 1 395 ? -11.712 7.412 40.556 1.00 94.44 395 LYS A C 1
ATOM 3251 O O . LYS A 1 395 ? -11.321 7.128 41.679 1.00 94.44 395 LYS A O 1
ATOM 3256 N N . GLY A 1 396 ? -10.894 7.665 39.532 1.00 95.38 396 GLY A N 1
ATOM 3257 C CA . GLY A 1 396 ? -9.436 7.565 39.642 1.00 95.38 396 GLY A CA 1
ATOM 3258 C C . GLY A 1 396 ? -8.683 8.647 38.881 1.00 95.38 396 GLY A C 1
ATOM 3259 O O . GLY A 1 396 ? -8.997 8.910 37.718 1.00 95.38 396 GLY A O 1
ATOM 3260 N N . LEU A 1 397 ? -7.672 9.242 39.517 1.00 96.38 397 LEU A N 1
ATOM 3261 C CA . LEU A 1 397 ? -6.818 10.275 38.925 1.00 96.38 397 LEU A CA 1
ATOM 3262 C C . LEU A 1 397 ? -5.337 9.939 39.137 1.00 96.38 397 LEU A C 1
ATOM 3264 O O . LEU A 1 397 ? -4.825 10.001 40.252 1.00 96.38 397 LEU A O 1
ATOM 3268 N N . PHE A 1 398 ? -4.633 9.634 38.050 1.00 96.06 398 PHE A N 1
ATOM 3269 C CA . PHE A 1 398 ? -3.207 9.314 38.080 1.00 96.06 398 PHE A CA 1
ATOM 3270 C C . PHE A 1 398 ? -2.446 10.314 37.216 1.00 96.06 398 PHE A C 1
ATOM 3272 O O . PHE A 1 398 ? -2.623 10.350 35.997 1.00 96.06 398 PHE A O 1
ATOM 3279 N N . VAL A 1 399 ? -1.614 11.143 37.844 1.00 95.56 399 VAL A N 1
ATOM 3280 C CA . VAL A 1 399 ? -0.889 12.230 37.175 1.00 95.56 399 VAL A CA 1
ATOM 3281 C C . VAL A 1 399 ? 0.601 11.920 37.168 1.00 95.56 399 VAL A C 1
ATOM 3283 O O . VAL A 1 399 ? 1.165 11.586 38.206 1.00 95.56 399 VAL A O 1
ATOM 3286 N N . ILE A 1 400 ? 1.241 12.058 36.010 1.00 93.19 400 ILE A N 1
ATOM 3287 C CA . ILE A 1 400 ? 2.692 11.973 35.847 1.00 93.19 400 ILE A CA 1
ATOM 3288 C C . ILE A 1 400 ? 3.248 13.333 35.431 1.00 93.19 400 ILE A C 1
ATOM 3290 O O . ILE A 1 400 ? 2.707 13.986 34.534 1.00 93.19 400 ILE A O 1
ATOM 3294 N N . GLY A 1 401 ? 4.338 13.747 36.070 1.00 91.75 401 GLY A N 1
ATOM 3295 C CA . GLY A 1 401 ? 4.978 15.016 35.763 1.00 91.75 401 GLY A CA 1
ATOM 3296 C C . GLY A 1 401 ? 6.285 15.235 36.505 1.00 91.75 401 GLY A C 1
ATOM 3297 O O . GLY A 1 401 ? 6.631 14.489 37.415 1.00 91.75 401 GLY A O 1
ATOM 3298 N N . ASN A 1 402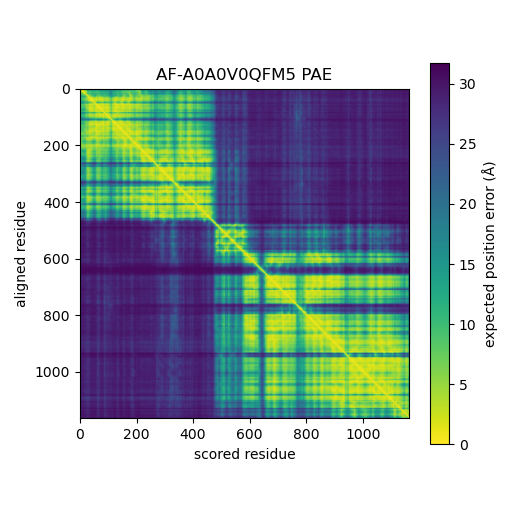 ? 7.000 16.293 36.131 1.00 89.31 402 ASN A N 1
ATOM 3299 C CA . ASN A 1 402 ? 8.078 16.839 36.946 1.00 89.31 402 ASN A CA 1
ATOM 3300 C C . ASN A 1 402 ? 7.479 17.879 37.909 1.00 89.31 402 ASN A C 1
ATOM 3302 O O . ASN A 1 402 ? 7.318 19.048 37.553 1.00 89.31 402 ASN A O 1
ATOM 3306 N N . PHE A 1 403 ? 7.079 17.444 39.108 1.00 89.75 403 PHE A N 1
ATOM 3307 C CA . PHE A 1 403 ? 6.437 18.339 40.076 1.00 89.75 403 PHE A CA 1
ATOM 3308 C C . PHE A 1 403 ? 7.422 19.267 40.785 1.00 89.75 403 PHE A C 1
ATOM 3310 O O . PHE A 1 403 ? 6.997 20.296 41.289 1.00 89.75 403 PHE A O 1
ATOM 3317 N N . GLU A 1 404 ? 8.720 18.963 40.773 1.00 85.50 404 GLU A N 1
ATOM 3318 C CA . GLU A 1 404 ? 9.754 19.873 41.278 1.00 85.50 404 GLU A CA 1
ATOM 3319 C C . GLU A 1 404 ? 9.806 21.150 40.428 1.00 85.50 404 GLU A C 1
ATOM 3321 O O . GLU A 1 404 ? 9.703 22.252 40.960 1.00 85.50 404 GLU A O 1
ATOM 3326 N N . LEU A 1 405 ? 9.806 21.000 39.096 1.00 85.50 405 LEU A N 1
ATOM 3327 C CA . LEU A 1 405 ? 9.694 22.128 38.168 1.00 85.50 405 LEU A CA 1
ATOM 3328 C C . LEU A 1 405 ? 8.398 22.916 38.388 1.00 85.50 405 LEU A C 1
ATOM 3330 O O . LEU A 1 405 ? 8.409 24.142 38.346 1.00 85.50 405 LEU A O 1
ATOM 3334 N N . LEU A 1 406 ? 7.269 22.232 38.596 1.00 86.31 406 LEU A N 1
ATOM 3335 C CA . LEU A 1 406 ? 5.965 22.887 38.762 1.00 86.31 406 LEU A CA 1
ATOM 3336 C C . LEU A 1 406 ? 5.793 23.581 40.119 1.00 86.31 406 LEU A C 1
ATOM 3338 O O . LEU A 1 406 ? 4.977 24.497 40.211 1.00 86.31 406 LEU A O 1
ATOM 3342 N N . TYR A 1 407 ? 6.546 23.158 41.134 1.00 84.44 407 TYR A N 1
ATOM 3343 C CA . TYR A 1 407 ? 6.568 23.769 42.460 1.00 84.44 407 TYR A CA 1
ATOM 3344 C C . TYR A 1 407 ? 7.376 25.075 42.463 1.00 84.44 407 TYR A C 1
ATOM 3346 O O . TYR A 1 407 ? 6.919 26.075 43.005 1.00 84.44 407 TYR A O 1
ATOM 3354 N N . ASP A 1 408 ? 8.539 25.086 41.802 1.00 67.69 408 ASP A N 1
ATOM 3355 C CA . ASP A 1 408 ? 9.497 26.204 41.796 1.00 67.69 408 ASP A CA 1
ATOM 3356 C C . ASP A 1 408 ? 9.250 27.210 40.652 1.00 67.69 408 ASP A C 1
ATOM 3358 O O . ASP A 1 408 ? 10.139 27.571 39.878 1.00 67.69 408 ASP A O 1
ATOM 3362 N N . GLN A 1 409 ? 7.995 27.629 40.477 1.00 63.53 409 GLN A N 1
ATOM 3363 C CA . GLN A 1 409 ? 7.667 28.715 39.550 1.00 63.53 409 GLN A CA 1
ATOM 3364 C C . GLN A 1 409 ? 7.783 30.057 40.283 1.00 63.53 409 GLN A C 1
ATOM 3366 O O . GLN A 1 409 ? 7.337 30.176 41.417 1.00 63.53 409 GLN A O 1
ATOM 3371 N N . TRP A 1 410 ? 8.326 31.079 39.613 1.00 56.00 410 TRP A N 1
ATOM 3372 C CA . TRP A 1 410 ? 8.593 32.441 40.118 1.00 56.00 410 TRP A CA 1
ATOM 3373 C C . TRP A 1 410 ? 7.317 33.259 40.454 1.00 56.00 410 TRP A C 1
ATOM 3375 O O . TRP A 1 410 ? 7.295 34.479 40.311 1.00 56.00 410 TRP A O 1
ATOM 3385 N N . GLN A 1 411 ? 6.223 32.597 40.832 1.00 59.47 411 GLN A N 1
ATOM 3386 C CA . GLN A 1 411 ? 4.923 33.175 41.159 1.00 59.47 411 GLN A CA 1
ATOM 3387 C C . GLN A 1 411 ? 4.506 32.712 42.558 1.00 59.47 411 GLN A C 1
ATOM 3389 O O . GLN A 1 411 ? 4.324 31.516 42.775 1.00 59.47 411 GLN A O 1
ATOM 3394 N N . GLU A 1 412 ? 4.294 33.661 43.475 1.00 55.94 412 GLU A N 1
ATOM 3395 C CA . GLU A 1 412 ? 3.933 33.408 44.884 1.00 55.94 412 GLU A CA 1
ATOM 3396 C C . GLU A 1 412 ? 2.583 32.677 45.073 1.00 55.94 412 GLU A C 1
ATOM 3398 O O . GLU A 1 412 ? 2.280 32.241 46.178 1.00 55.94 412 GLU A O 1
ATOM 3403 N N . ASP A 1 413 ? 1.795 32.473 44.008 1.00 68.19 413 ASP A N 1
ATOM 3404 C CA . ASP A 1 413 ? 0.413 31.974 44.090 1.00 68.19 413 ASP A CA 1
ATOM 3405 C C . ASP A 1 413 ? 0.033 30.930 43.010 1.00 68.19 413 ASP A C 1
ATOM 3407 O O . ASP A 1 413 ? -1.127 30.791 42.616 1.00 68.19 413 ASP A O 1
ATOM 3411 N N . ASN A 1 414 ? 1.008 30.170 42.497 1.00 82.19 414 ASN A N 1
ATOM 3412 C CA . ASN A 1 414 ? 0.759 29.141 41.477 1.00 82.19 414 ASN A CA 1
ATOM 3413 C C . ASN A 1 414 ? -0.109 27.976 42.012 1.00 82.19 414 ASN A C 1
ATOM 3415 O O . ASN A 1 414 ? 0.175 27.381 43.054 1.00 82.19 414 ASN A O 1
ATOM 3419 N N . ILE A 1 415 ? -1.126 27.575 41.239 1.00 87.81 415 ILE A N 1
ATOM 3420 C CA . ILE A 1 415 ? -2.033 26.455 41.543 1.00 87.81 415 ILE A CA 1
ATOM 3421 C C . ILE A 1 415 ? -1.300 25.130 41.814 1.00 87.81 415 ILE A C 1
ATOM 3423 O O . ILE A 1 415 ? -1.728 24.344 42.660 1.00 87.81 415 ILE A O 1
ATOM 3427 N N . TRP A 1 416 ? -0.180 24.865 41.133 1.00 89.81 416 TRP A N 1
ATOM 3428 C CA . TRP A 1 416 ? 0.563 23.618 41.333 1.00 89.81 416 TRP A CA 1
ATOM 3429 C C . TRP A 1 416 ? 1.190 23.517 42.720 1.00 89.81 416 TRP A C 1
ATOM 3431 O O . TRP A 1 416 ? 1.229 22.414 43.257 1.00 89.81 416 TRP A O 1
ATOM 3441 N N . THR A 1 417 ? 1.599 24.629 43.333 1.00 89.31 417 THR A N 1
ATOM 3442 C CA . THR A 1 417 ? 2.104 24.645 44.714 1.00 89.31 417 THR A CA 1
ATOM 3443 C C . THR A 1 417 ? 1.018 24.157 45.674 1.00 89.31 417 THR A C 1
ATOM 3445 O O . THR A 1 417 ? 1.238 23.207 46.425 1.00 89.31 417 THR A O 1
ATOM 3448 N N . LYS A 1 418 ? -0.205 24.695 45.540 1.00 90.31 418 LYS A N 1
ATOM 3449 C CA . LYS A 1 418 ? -1.385 24.289 46.326 1.00 90.31 418 LYS A CA 1
ATOM 3450 C C . LYS A 1 418 ? -1.715 22.807 46.122 1.00 90.31 418 LYS A C 1
ATOM 3452 O O . LYS A 1 418 ? -1.875 22.062 47.088 1.00 90.31 418 LYS A O 1
ATOM 3457 N N . ILE A 1 419 ? -1.733 22.343 44.870 1.00 92.88 419 ILE A N 1
ATOM 3458 C CA . ILE A 1 419 ? -2.003 20.936 44.527 1.00 92.88 419 ILE A CA 1
ATOM 3459 C C . ILE A 1 419 ? -0.936 19.994 45.086 1.00 92.88 419 ILE A C 1
ATOM 3461 O O . ILE A 1 419 ? -1.273 18.936 45.622 1.00 92.88 419 ILE A O 1
ATOM 3465 N N . ILE A 1 420 ? 0.344 20.345 44.963 1.00 92.38 420 ILE A N 1
ATOM 3466 C CA . ILE A 1 420 ? 1.452 19.509 45.428 1.00 92.38 420 ILE A CA 1
ATOM 3467 C C . ILE A 1 420 ? 1.428 19.424 46.956 1.00 92.38 420 ILE A C 1
ATOM 3469 O O . ILE A 1 420 ? 1.489 18.315 47.491 1.00 92.38 420 ILE A O 1
ATOM 3473 N N . ASP A 1 421 ? 1.245 20.538 47.662 1.00 92.06 421 ASP A N 1
ATOM 3474 C CA . ASP A 1 421 ? 1.153 20.547 49.125 1.00 92.06 421 ASP A CA 1
ATOM 3475 C C . ASP A 1 421 ? -0.054 19.762 49.630 1.00 92.06 421 ASP A C 1
ATOM 3477 O O . ASP A 1 421 ? 0.068 18.946 50.551 1.00 92.06 421 ASP A O 1
ATOM 3481 N N . LEU A 1 422 ? -1.208 19.924 48.982 1.00 93.31 422 LEU A N 1
ATOM 3482 C CA . LEU A 1 422 ? -2.399 19.142 49.284 1.00 93.31 422 LEU A CA 1
ATOM 3483 C C . LEU A 1 422 ? -2.173 17.647 49.017 1.00 93.31 422 LEU A C 1
ATOM 3485 O O . LEU A 1 422 ? -2.561 16.807 49.828 1.00 93.31 422 LEU A O 1
ATOM 3489 N N . SER A 1 423 ? -1.488 17.296 47.925 1.00 94.38 423 SER A N 1
ATOM 3490 C CA . SER A 1 423 ? -1.163 15.903 47.600 1.00 94.38 423 SER A CA 1
ATOM 3491 C C . SER A 1 423 ? -0.195 15.264 48.597 1.00 94.38 423 SER A C 1
ATOM 3493 O O . SER A 1 423 ? -0.338 14.079 48.893 1.00 94.38 423 SER A O 1
ATOM 3495 N N . LYS A 1 424 ? 0.748 16.032 49.161 1.00 93.56 424 LYS A N 1
ATOM 3496 C CA . LYS A 1 424 ? 1.629 15.574 50.244 1.00 93.56 424 LYS A CA 1
ATOM 3497 C C . LYS A 1 424 ? 0.832 15.351 51.528 1.00 93.56 424 LYS A C 1
ATOM 3499 O O . LYS A 1 424 ? 0.948 14.285 52.125 1.00 93.56 424 LYS A O 1
ATOM 3504 N N . LYS A 1 425 ? -0.034 16.302 51.907 1.00 93.31 425 LYS A N 1
ATOM 3505 C CA . LYS A 1 425 ? -0.919 16.191 53.085 1.00 93.31 425 LYS A CA 1
ATOM 3506 C C . LYS A 1 425 ? -1.859 14.983 53.002 1.00 93.31 425 LYS A C 1
ATOM 3508 O O . LYS A 1 425 ? -2.085 14.325 54.009 1.00 93.31 425 LYS A O 1
ATOM 3513 N N . GLN A 1 426 ? -2.378 14.678 51.812 1.00 91.88 426 GLN A N 1
ATOM 3514 C CA . GLN A 1 426 ? -3.289 13.549 51.580 1.00 91.88 426 GLN A CA 1
ATOM 3515 C C . GLN A 1 426 ? -2.570 12.217 51.285 1.00 91.88 426 GLN A C 1
ATOM 3517 O O . GLN A 1 426 ? -3.223 11.195 51.110 1.00 91.88 426 GLN A O 1
ATOM 3522 N N . GLY A 1 427 ? -1.233 12.194 51.217 1.00 91.88 427 GLY A N 1
ATOM 3523 C CA . GLY A 1 427 ? -0.465 10.981 50.903 1.00 91.88 427 GLY A CA 1
ATOM 3524 C C . GLY A 1 427 ? -0.552 10.519 49.440 1.00 91.88 427 GLY A C 1
ATOM 3525 O O . GLY A 1 427 ? -0.122 9.411 49.114 1.00 91.88 427 GLY A O 1
ATOM 3526 N N . HIS A 1 428 ? -1.080 11.358 48.546 1.00 95.00 428 HIS A N 1
ATOM 3527 C CA . HIS A 1 428 ? -1.204 11.083 47.112 1.00 95.00 428 HIS A CA 1
ATOM 3528 C C . HIS A 1 428 ? 0.110 11.321 46.346 1.00 95.00 428 HIS A C 1
ATOM 3530 O O . HIS A 1 428 ? 0.313 10.731 45.283 1.00 95.00 428 HIS A O 1
ATOM 3536 N N . TYR A 1 429 ? 1.014 12.156 46.870 1.00 94.06 429 TYR A N 1
ATOM 3537 C CA . TYR A 1 429 ? 2.315 12.439 46.252 1.00 94.06 429 TYR A CA 1
ATOM 3538 C C . TYR A 1 429 ? 3.246 11.218 46.314 1.00 94.06 429 TYR A C 1
ATOM 3540 O O . TYR A 1 429 ? 3.515 10.697 47.397 1.00 94.06 429 TYR A O 1
ATOM 3548 N N . GLN A 1 430 ? 3.759 10.773 45.165 1.00 92.31 430 GLN A N 1
ATOM 3549 C CA . GLN A 1 430 ? 4.733 9.687 45.070 1.00 92.31 430 GLN A CA 1
ATOM 3550 C C . GLN A 1 430 ? 6.017 10.170 44.393 1.00 92.31 430 GLN A C 1
ATOM 3552 O O . GLN A 1 430 ? 6.017 10.602 43.239 1.00 92.31 430 GLN A O 1
ATOM 3557 N N . GLU A 1 431 ? 7.131 10.060 45.111 1.00 89.06 431 GLU A N 1
ATOM 3558 C CA . GLU A 1 431 ? 8.450 10.429 44.608 1.00 89.06 431 GLU A CA 1
ATOM 3559 C C . GLU A 1 431 ? 9.116 9.226 43.931 1.00 89.06 431 GLU A C 1
ATOM 3561 O O . GLU A 1 431 ? 9.337 8.184 44.548 1.00 89.06 431 GLU A O 1
ATOM 3566 N N . ASN A 1 432 ? 9.434 9.356 42.645 1.00 84.88 432 ASN A N 1
ATOM 3567 C CA . ASN A 1 432 ? 10.160 8.379 41.833 1.00 84.88 432 ASN A CA 1
ATOM 3568 C C . ASN A 1 432 ? 9.494 7.002 41.629 1.00 84.88 432 ASN A C 1
ATOM 3570 O O . ASN A 1 432 ? 10.072 6.174 40.931 1.00 84.88 432 ASN A O 1
ATOM 3574 N N . HIS A 1 433 ? 8.259 6.767 42.091 1.00 85.44 433 HIS A N 1
ATOM 3575 C CA . HIS A 1 433 ? 7.524 5.536 41.775 1.00 85.44 433 HIS A CA 1
ATOM 3576 C C . HIS A 1 433 ? 5.994 5.683 41.740 1.00 85.44 433 HIS A C 1
ATOM 3578 O O . HIS A 1 433 ? 5.433 6.573 42.362 1.00 85.44 433 HIS A O 1
ATOM 3584 N N . PHE A 1 434 ? 5.316 4.748 41.070 1.00 85.31 434 PHE A N 1
ATOM 3585 C CA . PHE A 1 434 ? 3.896 4.429 41.261 1.00 85.31 434 PHE A CA 1
ATOM 3586 C C . PHE A 1 434 ? 3.732 3.263 42.236 1.00 85.31 434 PHE A C 1
ATOM 3588 O O . PHE A 1 434 ? 4.587 2.379 42.289 1.00 85.31 434 PHE A O 1
ATOM 3595 N N . LYS A 1 435 ? 2.603 3.207 42.948 1.00 88.69 435 LYS A N 1
ATOM 3596 C CA . LYS A 1 435 ? 2.240 2.065 43.802 1.00 88.69 435 LYS A CA 1
ATOM 3597 C C . LYS A 1 435 ? 1.101 1.264 43.177 1.00 88.69 435 LYS A C 1
ATOM 3599 O O . LYS A 1 435 ? -0.055 1.693 43.198 1.00 88.69 435 LYS A O 1
ATOM 3604 N N . LEU A 1 436 ? 1.435 0.095 42.636 1.00 87.44 436 LEU A N 1
ATOM 3605 C CA . LEU A 1 436 ? 0.470 -0.888 42.141 1.00 87.44 436 LEU A CA 1
ATOM 3606 C C . LEU A 1 436 ? 0.110 -1.886 43.246 1.00 87.44 436 LEU A C 1
ATOM 3608 O O . LEU A 1 436 ? 0.924 -2.154 44.129 1.00 87.44 436 LEU A O 1
ATOM 3612 N N . GLN A 1 437 ? -1.084 -2.472 43.189 1.00 83.19 437 GLN A N 1
ATOM 3613 C CA . GLN A 1 437 ? -1.544 -3.468 44.159 1.00 83.19 437 GLN A CA 1
ATOM 3614 C C . GLN A 1 437 ? -2.053 -4.737 43.463 1.00 83.19 437 GLN A C 1
ATOM 3616 O O . GLN A 1 437 ? -2.856 -4.685 42.533 1.00 83.19 437 GLN A O 1
ATOM 3621 N N . CYS A 1 438 ? -1.617 -5.909 43.936 1.00 73.81 438 CYS A N 1
ATOM 3622 C CA . CYS A 1 438 ? -2.163 -7.192 43.492 1.00 73.81 438 CYS A CA 1
ATOM 3623 C C . CYS A 1 438 ? -3.616 -7.346 43.960 1.00 73.81 438 CYS A C 1
ATOM 3625 O O . CYS A 1 438 ? -3.901 -7.252 45.154 1.00 73.81 438 CYS A O 1
ATOM 3627 N N . LEU A 1 439 ? -4.532 -7.662 43.041 1.00 70.06 439 LEU A N 1
ATOM 3628 C CA . LEU A 1 439 ? -5.944 -7.863 43.377 1.00 70.06 439 LEU A CA 1
ATOM 3629 C C . LEU A 1 439 ? -6.191 -9.067 44.288 1.00 70.06 439 LEU A C 1
ATOM 3631 O O . LEU A 1 439 ? -7.051 -8.992 45.161 1.00 70.06 439 LEU A O 1
ATOM 3635 N N . CYS A 1 440 ? -5.440 -10.155 44.097 1.00 67.06 440 CYS A N 1
ATOM 3636 C CA . CYS A 1 440 ? -5.667 -11.412 44.812 1.00 67.06 440 CYS A CA 1
ATOM 3637 C C . CYS A 1 440 ? -5.163 -11.373 46.257 1.00 67.06 440 CYS A C 1
ATOM 3639 O O . CYS A 1 440 ? -5.823 -11.892 47.150 1.00 67.06 440 CYS A O 1
ATOM 3641 N N . HIS A 1 441 ? -3.997 -10.764 46.492 1.00 73.00 441 HIS A N 1
ATOM 3642 C CA . HIS A 1 441 ? -3.309 -10.834 47.790 1.00 73.00 441 HIS A CA 1
ATOM 3643 C C . HIS A 1 441 ? -3.066 -9.473 48.441 1.00 73.00 441 HIS A C 1
ATOM 3645 O O . HIS A 1 441 ? -2.422 -9.410 49.481 1.00 73.00 441 HIS A O 1
ATOM 3651 N N . LYS A 1 442 ? -3.529 -8.380 47.818 1.00 79.38 442 LYS A N 1
ATOM 3652 C CA . LYS A 1 442 ? -3.380 -6.996 48.309 1.00 79.38 442 LYS A CA 1
ATOM 3653 C C . LYS A 1 442 ? -1.933 -6.560 48.585 1.00 79.38 442 LYS A C 1
ATOM 3655 O O . LYS A 1 442 ? -1.694 -5.565 49.260 1.00 79.38 442 LYS A O 1
ATOM 3660 N N . GLN A 1 443 ? -0.960 -7.270 48.012 1.00 80.25 443 GLN A N 1
ATOM 3661 C CA . GLN A 1 443 ? 0.455 -6.915 48.078 1.00 80.25 443 GLN A CA 1
ATOM 3662 C C . GLN A 1 443 ? 0.734 -5.680 47.212 1.00 80.25 443 GLN A C 1
ATOM 3664 O O . GLN A 1 443 ? 0.279 -5.620 46.068 1.00 80.25 443 GLN A O 1
ATOM 3669 N N . ASN A 1 444 ? 1.494 -4.726 47.751 1.00 82.31 444 ASN A N 1
ATOM 3670 C CA . ASN A 1 444 ? 1.852 -3.479 47.073 1.00 82.31 444 ASN A CA 1
ATOM 3671 C C . ASN A 1 444 ? 3.215 -3.591 46.377 1.00 82.31 444 ASN A C 1
ATOM 3673 O O . ASN A 1 444 ? 4.121 -4.265 46.872 1.00 82.31 444 ASN A O 1
ATOM 3677 N N . PHE A 1 445 ? 3.364 -2.902 45.247 1.00 83.00 445 PHE A N 1
ATOM 3678 C CA . PHE A 1 445 ? 4.560 -2.911 44.412 1.00 83.00 445 PHE A CA 1
ATOM 3679 C C . PHE A 1 445 ? 4.898 -1.499 43.954 1.00 83.00 445 PHE A C 1
ATOM 3681 O O . PHE A 1 445 ? 4.066 -0.822 43.349 1.00 83.00 445 PHE A O 1
ATOM 3688 N N . SER A 1 446 ? 6.135 -1.082 44.206 1.00 86.00 446 SER A N 1
ATOM 3689 C CA . SER A 1 446 ? 6.663 0.188 43.715 1.00 86.00 446 SER A CA 1
ATOM 3690 C C . SER A 1 446 ? 7.235 0.017 42.312 1.00 86.00 446 SER A C 1
ATOM 3692 O O . SER A 1 446 ? 8.053 -0.869 42.064 1.00 86.00 446 SER A O 1
ATOM 3694 N N . VAL A 1 447 ? 6.803 0.875 41.395 1.00 81.62 447 VAL A N 1
ATOM 3695 C CA . VAL A 1 447 ? 7.179 0.846 39.984 1.00 81.62 447 VAL A CA 1
ATOM 3696 C C . VAL A 1 447 ? 7.829 2.171 39.603 1.00 81.62 447 VAL A C 1
ATOM 3698 O O . VAL A 1 447 ? 7.175 3.206 39.640 1.00 81.62 447 VAL A O 1
ATOM 3701 N N . TYR A 1 448 ? 9.097 2.128 39.195 1.00 83.25 448 TYR A N 1
ATOM 3702 C CA . TYR A 1 448 ? 9.931 3.315 38.954 1.00 83.25 448 TYR A CA 1
ATOM 3703 C C . TYR A 1 448 ? 10.059 3.671 37.465 1.00 83.25 448 TYR A C 1
ATOM 3705 O O . TYR A 1 448 ? 10.444 4.778 37.093 1.00 83.25 448 TYR A O 1
ATOM 3713 N N . SER A 1 449 ? 9.775 2.715 36.581 1.00 83.44 449 SER A N 1
ATOM 3714 C CA . SER A 1 449 ? 9.951 2.871 35.141 1.00 83.44 449 SER A CA 1
ATOM 3715 C C . SER A 1 449 ? 8.933 2.058 34.349 1.00 83.44 449 SER A C 1
ATOM 3717 O O . SER A 1 449 ? 8.349 1.096 34.851 1.00 83.44 449 SER A O 1
ATOM 3719 N N . ALA A 1 450 ? 8.783 2.386 33.065 1.00 79.56 450 ALA A N 1
ATOM 3720 C CA . ALA A 1 450 ? 7.990 1.597 32.125 1.00 79.56 450 ALA A CA 1
ATOM 3721 C C . ALA A 1 450 ? 8.393 0.111 32.108 1.00 79.56 450 ALA A C 1
ATOM 3723 O O . ALA A 1 450 ? 7.537 -0.771 32.062 1.00 79.56 450 ALA A O 1
ATOM 3724 N N . ASN A 1 451 ? 9.694 -0.175 32.219 1.00 76.56 451 ASN A N 1
ATOM 3725 C CA . ASN A 1 451 ? 10.213 -1.538 32.267 1.00 76.56 451 ASN A CA 1
ATOM 3726 C C . ASN A 1 451 ? 9.767 -2.288 33.534 1.00 76.56 451 ASN A C 1
ATOM 3728 O O . ASN A 1 451 ? 9.543 -3.493 33.488 1.00 76.56 451 ASN A O 1
ATOM 3732 N N . ASP A 1 452 ? 9.600 -1.599 34.663 1.00 74.44 452 ASP A N 1
ATOM 3733 C CA . ASP A 1 452 ? 9.106 -2.233 35.889 1.00 74.44 452 ASP A CA 1
ATOM 3734 C C . ASP A 1 452 ? 7.607 -2.544 35.795 1.00 74.44 452 ASP A C 1
ATOM 3736 O O . ASP A 1 452 ? 7.187 -3.601 36.261 1.00 74.44 452 ASP A O 1
ATOM 3740 N N . ILE A 1 453 ? 6.821 -1.711 35.097 1.00 75.31 453 ILE A N 1
ATOM 3741 C CA . ILE A 1 453 ? 5.413 -2.019 34.777 1.00 75.31 453 ILE A CA 1
ATOM 3742 C C . ILE A 1 453 ? 5.352 -3.253 33.876 1.00 75.31 453 ILE A C 1
ATOM 3744 O O . ILE A 1 453 ? 4.575 -4.168 34.128 1.00 75.31 453 ILE A O 1
ATOM 3748 N N . GLN A 1 454 ? 6.208 -3.323 32.853 1.00 70.31 454 GLN A N 1
ATOM 3749 C CA . GLN A 1 454 ? 6.290 -4.492 31.976 1.00 70.31 454 GLN A CA 1
ATOM 3750 C C . GLN A 1 454 ? 6.647 -5.752 32.760 1.00 70.31 454 GLN A C 1
ATOM 3752 O O . GLN A 1 454 ? 5.977 -6.772 32.615 1.00 70.31 454 GLN A O 1
ATOM 3757 N N . LYS A 1 455 ? 7.646 -5.693 33.648 1.00 66.75 455 LYS A N 1
ATOM 3758 C CA . LYS A 1 455 ? 7.958 -6.829 34.524 1.00 66.75 455 LYS A CA 1
ATOM 3759 C C . LYS A 1 455 ? 6.755 -7.224 35.380 1.00 66.75 455 LYS A C 1
ATOM 3761 O O . LYS A 1 455 ? 6.495 -8.412 35.537 1.00 66.75 455 LYS A O 1
ATOM 3766 N N . PHE A 1 456 ? 6.022 -6.244 35.906 1.00 66.19 456 PHE A N 1
ATOM 3767 C CA . PHE A 1 456 ? 4.821 -6.484 36.699 1.00 66.19 456 PHE A CA 1
ATOM 3768 C C . PHE A 1 456 ? 3.740 -7.225 35.898 1.00 66.19 456 PHE A C 1
ATOM 3770 O O . PHE A 1 456 ? 3.194 -8.219 36.374 1.00 66.19 456 PHE A O 1
ATOM 3777 N N . ILE A 1 457 ? 3.493 -6.782 34.662 1.00 65.00 457 ILE A N 1
ATOM 3778 C CA . ILE A 1 457 ? 2.551 -7.389 33.713 1.00 65.00 457 ILE A CA 1
ATOM 3779 C C . ILE A 1 457 ? 2.944 -8.838 33.385 1.00 65.00 457 ILE A C 1
ATOM 3781 O O . ILE A 1 457 ? 2.091 -9.721 33.419 1.00 65.00 457 ILE A O 1
ATOM 3785 N N . TYR A 1 458 ? 4.215 -9.089 33.055 1.00 59.25 458 TYR A N 1
ATOM 3786 C CA . TYR A 1 458 ? 4.641 -10.379 32.498 1.00 59.25 458 TYR A CA 1
ATOM 3787 C C . TYR A 1 458 ? 5.012 -11.431 33.542 1.00 59.25 458 TYR A C 1
ATOM 3789 O O . TYR A 1 458 ? 4.811 -12.617 33.296 1.00 59.25 458 TYR A O 1
ATOM 3797 N N . TYR A 1 459 ? 5.571 -11.024 34.681 1.00 53.66 459 TYR A N 1
ATOM 3798 C CA . TYR A 1 459 ? 6.122 -11.958 35.667 1.00 53.66 459 TYR A CA 1
ATOM 3799 C C . TYR A 1 459 ? 5.250 -12.127 36.912 1.00 53.66 459 TYR A C 1
ATOM 3801 O O . TYR A 1 459 ? 5.631 -12.915 37.771 1.00 53.66 459 TYR A O 1
ATOM 3809 N N . GLN A 1 460 ? 4.125 -11.401 37.024 1.00 55.84 460 GLN A N 1
ATOM 3810 C CA . GLN A 1 460 ? 3.209 -11.417 38.178 1.00 55.84 460 GLN A CA 1
ATOM 3811 C C . GLN A 1 460 ? 3.955 -11.554 39.523 1.00 55.84 460 GLN A C 1
ATOM 3813 O O . GLN A 1 460 ? 3.940 -12.612 40.147 1.00 55.84 460 GLN A O 1
ATOM 3818 N N . PRO A 1 461 ? 4.628 -10.497 40.005 1.00 51.09 461 PRO A N 1
ATOM 3819 C CA . PRO A 1 461 ? 5.642 -10.601 41.062 1.00 51.09 461 PRO A CA 1
ATOM 3820 C C . PRO A 1 461 ? 5.104 -10.944 42.463 1.00 51.09 461 PRO A C 1
ATOM 3822 O O . PRO A 1 461 ? 5.875 -10.974 43.426 1.00 51.09 461 PRO A O 1
ATOM 3825 N N . CYS A 1 462 ? 3.804 -11.216 42.607 1.00 56.69 462 CYS A N 1
ATOM 3826 C CA . CYS A 1 462 ? 3.252 -11.738 43.847 1.00 56.69 462 CYS A CA 1
ATOM 3827 C C . CYS A 1 462 ? 3.698 -13.194 44.036 1.00 56.69 462 CYS A C 1
ATOM 3829 O O . CYS A 1 462 ? 3.257 -14.095 43.332 1.00 56.69 462 CYS A O 1
ATOM 3831 N N . LYS A 1 463 ? 4.581 -13.431 45.013 1.00 54.81 463 LYS A N 1
ATOM 3832 C CA . LYS A 1 463 ? 5.151 -14.760 45.304 1.00 54.81 463 LYS A CA 1
ATOM 3833 C C . LYS A 1 463 ? 4.191 -15.699 46.057 1.00 54.81 463 LYS A C 1
ATOM 3835 O O . LYS A 1 463 ? 4.583 -16.802 46.429 1.00 54.81 463 LYS A O 1
ATOM 3840 N N . LEU A 1 464 ? 2.959 -15.265 46.326 1.00 53.12 464 LEU A N 1
ATOM 3841 C CA . LEU A 1 464 ? 1.957 -16.022 47.075 1.00 53.12 464 LEU A CA 1
ATOM 3842 C C . LEU A 1 464 ? 1.115 -16.875 46.116 1.00 53.12 464 LEU A C 1
ATOM 3844 O O . LEU A 1 464 ? 0.660 -16.392 45.081 1.00 53.12 464 LEU A O 1
ATOM 3848 N N . LYS A 1 465 ? 0.862 -18.145 46.459 1.00 49.16 465 LYS A N 1
ATOM 3849 C CA . LYS A 1 465 ? -0.028 -19.012 45.665 1.00 49.16 465 LYS A CA 1
ATOM 3850 C C . LYS A 1 465 ? -1.438 -18.406 45.637 1.00 49.16 465 LYS A C 1
ATOM 3852 O O . LYS A 1 465 ? -2.030 -18.176 46.691 1.00 49.16 465 LYS A O 1
ATOM 3857 N N . CYS A 1 466 ? -1.983 -18.130 44.451 1.00 54.94 466 CYS A N 1
ATOM 3858 C CA . CYS A 1 466 ? -3.389 -17.747 44.308 1.00 54.94 466 CYS A CA 1
ATOM 3859 C C . CYS A 1 466 ? -4.253 -19.017 44.211 1.00 54.94 466 CYS A C 1
ATOM 3861 O O . CYS A 1 466 ? -3.922 -19.946 43.480 1.00 54.94 466 CYS A O 1
ATOM 3863 N N . GLY A 1 467 ? -5.335 -19.092 44.991 1.00 45.00 467 GLY A N 1
ATOM 3864 C CA . GLY A 1 467 ? -6.249 -20.244 45.018 1.00 45.00 467 GLY A CA 1
ATOM 3865 C C . GLY A 1 467 ? -7.317 -20.231 43.917 1.00 45.00 467 GLY A C 1
ATOM 3866 O O . GLY A 1 467 ? -8.249 -21.030 43.969 1.00 45.00 467 GLY A O 1
ATOM 3867 N N . GLN A 1 468 ? -7.233 -19.316 42.946 1.00 45.72 468 GLN A N 1
ATOM 3868 C CA . GLN A 1 468 ? -8.208 -19.232 41.861 1.00 45.72 468 GLN A CA 1
ATOM 3869 C C . GLN A 1 468 ? -7.934 -20.312 40.807 1.00 45.72 468 GLN A C 1
ATOM 3871 O O . GLN A 1 468 ? -6.858 -20.366 40.214 1.00 45.72 468 GLN A O 1
ATOM 3876 N N . LYS A 1 469 ? -8.930 -21.170 40.551 1.00 35.69 469 LYS A N 1
ATOM 3877 C CA . LYS A 1 469 ? -8.931 -22.066 39.389 1.00 35.69 469 LYS A CA 1
ATOM 3878 C C . LYS A 1 469 ? -9.027 -21.213 38.124 1.00 35.69 469 LYS A C 1
ATOM 3880 O O . LYS A 1 469 ? -10.067 -20.615 37.864 1.00 35.69 469 LYS A O 1
ATOM 3885 N N . LEU A 1 470 ? -7.948 -21.171 37.349 1.00 34.12 470 LEU A N 1
ATOM 3886 C CA . LEU A 1 470 ? -7.946 -20.581 36.014 1.00 34.12 470 LEU A CA 1
ATOM 3887 C C . LEU A 1 470 ? -8.927 -21.371 35.135 1.00 34.12 470 LEU A C 1
ATOM 3889 O O . LEU A 1 470 ? -8.767 -22.580 34.960 1.00 34.12 470 LEU A O 1
ATOM 3893 N N . SER A 1 471 ? -9.946 -20.703 34.592 1.00 28.31 471 SER A N 1
ATOM 3894 C CA . SER A 1 471 ? -10.714 -21.259 33.481 1.00 28.31 471 SER A CA 1
ATOM 3895 C C . SER A 1 471 ? -9.749 -21.464 32.311 1.00 28.31 471 SER A C 1
ATOM 3897 O O . SER A 1 471 ? -8.890 -20.628 32.024 1.00 28.31 471 SER A O 1
ATOM 3899 N N . CYS A 1 472 ? -9.835 -22.628 31.683 1.00 25.67 472 CYS A N 1
ATOM 3900 C CA . CYS A 1 472 ? -8.917 -23.163 30.681 1.00 25.67 472 CYS A CA 1
ATOM 3901 C C . CYS A 1 472 ? -8.936 -22.415 29.328 1.00 25.67 472 CYS A C 1
ATOM 3903 O O . CYS A 1 472 ? -9.006 -23.042 28.277 1.00 25.67 472 CYS A O 1
ATOM 3905 N N . ALA A 1 473 ? -8.844 -21.080 29.327 1.00 25.78 473 ALA A N 1
ATOM 3906 C CA . ALA A 1 473 ? -8.890 -20.279 28.103 1.00 25.78 473 ALA A CA 1
ATOM 3907 C C . ALA A 1 473 ? -7.965 -19.045 28.046 1.00 25.78 473 ALA A C 1
ATOM 3909 O O . ALA A 1 473 ? -8.075 -18.293 27.082 1.00 25.78 473 ALA A O 1
ATOM 3910 N N . GLN A 1 474 ? -7.056 -18.791 29.002 1.00 27.89 474 GLN A N 1
ATOM 3911 C CA . GLN A 1 474 ? -6.321 -17.505 28.996 1.00 27.89 474 GLN A CA 1
ATOM 3912 C C . GLN A 1 474 ? -4.797 -17.507 29.042 1.00 27.89 474 GLN A C 1
ATOM 3914 O O . GLN A 1 474 ? -4.206 -16.442 28.906 1.00 27.89 474 GLN A O 1
ATOM 3919 N N . PHE A 1 475 ? -4.124 -18.648 29.100 1.00 28.45 475 PHE A N 1
ATOM 3920 C CA . PHE A 1 475 ? -2.673 -18.662 28.935 1.00 28.45 475 PHE A CA 1
ATOM 3921 C C . PHE A 1 475 ? -2.277 -19.894 28.156 1.00 28.45 475 PHE A C 1
ATOM 3923 O O . PHE A 1 475 ? -2.368 -20.973 28.713 1.00 28.45 475 PHE A O 1
ATOM 3930 N N . PHE A 1 476 ? -1.874 -19.713 26.893 1.00 24.41 476 PHE A N 1
ATOM 3931 C CA . PHE A 1 476 ? -0.800 -20.472 26.250 1.00 24.41 476 PHE A CA 1
ATOM 3932 C C . PHE A 1 476 ? -0.442 -19.878 24.860 1.00 24.41 476 PHE A C 1
ATOM 3934 O O . PHE A 1 476 ? -1.253 -19.843 23.941 1.00 24.41 476 PHE A O 1
ATOM 3941 N N . TYR A 1 477 ? 0.821 -19.436 24.764 1.00 28.14 477 TYR A N 1
ATOM 3942 C CA . TYR A 1 477 ? 1.702 -19.281 23.585 1.00 28.14 477 TYR A CA 1
ATOM 3943 C C . TYR A 1 477 ? 1.729 -17.995 22.718 1.00 28.14 477 TYR A C 1
ATOM 3945 O O . TYR A 1 477 ? 1.012 -17.817 21.739 1.00 28.14 477 TYR A O 1
ATOM 3953 N N . ARG A 1 478 ? 2.702 -17.142 23.093 1.00 33.56 478 ARG A N 1
ATOM 3954 C CA . ARG A 1 478 ? 3.813 -16.528 22.322 1.00 33.56 478 ARG A CA 1
ATOM 3955 C C . ARG A 1 478 ? 3.768 -16.486 20.786 1.00 33.56 478 ARG A C 1
ATOM 3957 O O . ARG A 1 478 ? 3.749 -17.519 20.128 1.00 33.56 478 ARG A O 1
ATOM 3964 N N . SER A 1 479 ? 4.126 -15.315 20.252 1.00 32.19 479 SER A N 1
ATOM 3965 C CA . SER A 1 479 ? 5.010 -15.228 19.079 1.00 32.19 479 SER A CA 1
ATOM 3966 C C . SER A 1 479 ? 5.748 -13.887 19.060 1.00 32.19 479 SER A C 1
ATOM 3968 O O . SER A 1 479 ? 5.141 -12.866 18.753 1.00 32.19 479 SER A O 1
ATOM 3970 N N . GLY A 1 480 ? 7.037 -13.872 19.398 1.00 36.66 480 GLY A N 1
ATOM 3971 C CA . GLY A 1 480 ? 7.853 -12.658 19.345 1.00 36.66 480 GLY A CA 1
ATOM 3972 C C . GLY A 1 480 ? 8.728 -12.462 20.571 1.00 36.66 480 GLY A C 1
ATOM 3973 O O . GLY A 1 480 ? 8.353 -11.735 21.482 1.00 36.66 480 GLY A O 1
ATOM 3974 N N . SER A 1 481 ? 9.911 -13.061 20.587 1.00 45.59 481 SER A N 1
ATOM 3975 C CA . SER A 1 481 ? 10.911 -12.785 21.618 1.00 45.59 481 SER A CA 1
ATOM 3976 C C . SER A 1 481 ? 11.934 -11.796 21.076 1.00 45.59 481 SER A C 1
ATOM 3978 O O . SER A 1 481 ? 12.609 -12.098 20.091 1.00 45.59 4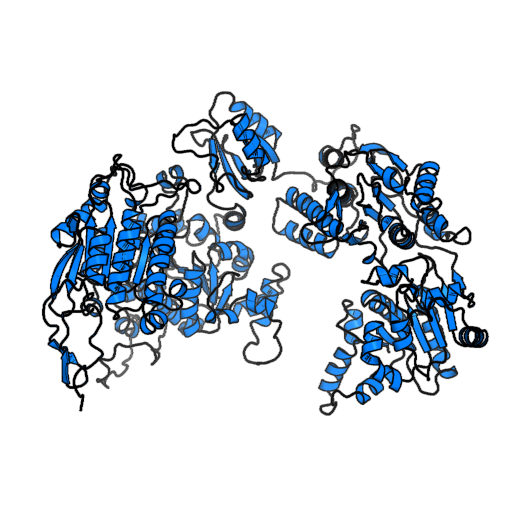81 SER A O 1
ATOM 3980 N N . LEU A 1 482 ? 12.019 -10.600 21.673 1.00 40.75 482 LEU A N 1
ATOM 3981 C CA . LEU A 1 482 ? 12.996 -9.583 21.286 1.00 40.75 482 LEU A CA 1
ATOM 3982 C C . LEU A 1 482 ? 14.363 -9.923 21.882 1.00 40.75 482 LEU A C 1
ATOM 3984 O O . LEU A 1 482 ? 14.603 -9.712 23.069 1.00 40.75 482 LEU A O 1
ATOM 3988 N N . LEU A 1 483 ? 15.277 -10.385 21.042 1.00 51.28 483 LEU A N 1
ATOM 3989 C CA . LEU A 1 483 ? 16.646 -10.687 21.432 1.00 51.28 483 LEU A CA 1
ATOM 3990 C C . LEU A 1 483 ? 17.599 -9.630 20.907 1.00 51.28 483 LEU A C 1
ATOM 3992 O O . LEU A 1 483 ? 17.520 -9.200 19.755 1.00 51.28 483 LEU A O 1
ATOM 3996 N N . ARG A 1 484 ? 18.518 -9.203 21.771 1.00 50.53 484 ARG A N 1
ATOM 3997 C CA . ARG A 1 484 ? 19.581 -8.268 21.419 1.00 50.53 484 ARG A CA 1
ATOM 3998 C C . ARG A 1 484 ? 20.869 -9.051 21.226 1.00 50.53 484 ARG A C 1
ATOM 4000 O O . ARG A 1 484 ? 21.502 -9.433 22.202 1.00 50.53 484 ARG A O 1
ATOM 4007 N N . PHE A 1 485 ? 21.274 -9.222 19.976 1.00 59.31 485 PHE A N 1
ATOM 4008 C CA . PHE A 1 485 ? 22.568 -9.794 19.640 1.00 59.31 485 PHE A CA 1
ATOM 4009 C C . PHE A 1 485 ? 23.615 -8.693 19.536 1.00 59.31 485 PHE A C 1
ATOM 4011 O O . PHE A 1 485 ? 23.366 -7.623 18.970 1.00 59.31 485 PHE A O 1
ATOM 4018 N N . GLU A 1 486 ? 24.805 -8.972 20.059 1.00 54.62 486 GLU A N 1
ATOM 4019 C CA . GLU A 1 486 ? 26.015 -8.265 19.668 1.00 54.62 486 GLU A CA 1
ATOM 4020 C C . GLU A 1 486 ? 26.833 -9.203 18.783 1.00 54.62 486 GLU A C 1
ATOM 4022 O O . GLU A 1 486 ? 27.459 -10.146 19.256 1.00 54.62 486 GLU A O 1
ATOM 4027 N N . ILE A 1 487 ? 26.783 -8.966 17.476 1.00 62.25 487 ILE A N 1
ATOM 4028 C CA . ILE A 1 487 ? 27.413 -9.843 16.493 1.00 62.25 487 ILE A CA 1
ATOM 4029 C C . ILE A 1 487 ? 28.814 -9.306 16.220 1.00 62.25 487 ILE A C 1
ATOM 4031 O O . ILE A 1 487 ? 28.987 -8.114 15.933 1.00 62.25 487 ILE A O 1
ATOM 4035 N N . LYS A 1 488 ? 29.816 -10.187 16.300 1.00 56.31 488 LYS A N 1
ATOM 4036 C CA . LYS A 1 488 ? 31.151 -9.953 15.745 1.00 56.31 488 LYS A CA 1
ATOM 4037 C C . LYS A 1 488 ? 31.177 -10.594 14.356 1.00 56.31 488 LYS A C 1
ATOM 4039 O O . LYS A 1 488 ? 31.187 -11.816 14.268 1.00 56.31 488 LYS A O 1
ATOM 4044 N N . PRO A 1 489 ? 31.162 -9.811 13.272 1.00 56.72 489 PRO A N 1
ATOM 4045 C CA . PRO A 1 489 ? 31.189 -10.378 11.937 1.00 56.72 489 PRO A CA 1
ATOM 4046 C C . PRO A 1 489 ? 32.484 -11.144 11.694 1.00 56.72 489 PRO A C 1
ATOM 4048 O O . PRO A 1 489 ? 33.562 -10.552 11.803 1.00 56.72 489 PRO A O 1
ATOM 4051 N N . HIS A 1 490 ? 32.394 -12.416 11.317 1.00 51.66 490 HIS A N 1
ATOM 4052 C CA . HIS A 1 490 ? 33.539 -13.093 10.727 1.00 51.66 490 HIS A CA 1
ATOM 4053 C C . HIS A 1 490 ? 33.664 -12.613 9.274 1.00 51.66 490 HIS A C 1
ATOM 4055 O O . HIS A 1 490 ? 32.725 -12.727 8.486 1.00 51.66 490 HIS A O 1
ATOM 4061 N N . GLN A 1 491 ? 34.791 -11.990 8.917 1.00 46.47 491 GLN A N 1
ATOM 4062 C CA . GLN A 1 491 ? 35.097 -11.667 7.520 1.00 46.47 491 GLN A CA 1
ATOM 4063 C C . GLN A 1 491 ? 35.385 -12.974 6.779 1.00 46.47 491 GLN A C 1
ATOM 4065 O O . GLN A 1 491 ? 36.523 -13.426 6.764 1.00 46.47 491 GLN A O 1
ATOM 4070 N N . ILE A 1 492 ? 34.349 -13.592 6.217 1.00 43.06 492 ILE A N 1
ATOM 4071 C CA . ILE A 1 492 ? 34.503 -14.780 5.367 1.00 43.06 492 ILE A CA 1
ATOM 4072 C C . ILE A 1 492 ? 34.802 -14.365 3.914 1.00 43.06 492 ILE A C 1
ATOM 4074 O O . ILE A 1 492 ? 35.392 -15.137 3.172 1.00 43.06 492 ILE A O 1
ATOM 4078 N N . ASP A 1 493 ? 34.523 -13.112 3.524 1.00 39.44 493 ASP A N 1
ATOM 4079 C CA . ASP A 1 493 ? 34.826 -12.619 2.178 1.00 39.44 493 ASP A CA 1
ATOM 4080 C C . ASP A 1 493 ? 35.283 -11.154 2.143 1.00 39.44 493 ASP A C 1
ATOM 4082 O O . ASP A 1 493 ? 34.670 -10.265 2.742 1.00 39.44 493 ASP A O 1
ATOM 4086 N N . ASN A 1 494 ? 36.321 -10.881 1.347 1.00 39.56 494 ASN A N 1
ATOM 4087 C CA . ASN A 1 494 ? 36.854 -9.535 1.078 1.00 39.56 494 ASN A CA 1
ATOM 4088 C C . ASN A 1 494 ? 35.852 -8.598 0.352 1.00 39.56 494 ASN A C 1
ATOM 4090 O O . ASN A 1 494 ? 36.157 -7.427 0.127 1.00 39.56 494 ASN A O 1
ATOM 4094 N N . ASP A 1 495 ? 34.654 -9.085 0.002 1.00 40.06 495 ASP A N 1
ATOM 4095 C CA . ASP A 1 495 ? 33.561 -8.348 -0.657 1.00 40.06 495 ASP A CA 1
ATOM 4096 C C . ASP A 1 495 ? 32.403 -7.942 0.299 1.00 40.06 495 ASP A C 1
ATOM 4098 O O . ASP A 1 495 ? 31.368 -7.402 -0.124 1.00 40.06 495 ASP A O 1
ATOM 4102 N N . PHE A 1 496 ? 32.561 -8.161 1.610 1.00 47.38 496 PHE A N 1
ATOM 4103 C CA . PHE A 1 496 ? 31.526 -7.916 2.620 1.00 47.38 496 PHE A CA 1
ATOM 4104 C C . PHE A 1 496 ? 31.660 -6.530 3.295 1.00 47.38 496 PHE A C 1
ATOM 4106 O O . PHE A 1 496 ? 32.472 -6.336 4.198 1.00 47.38 496 PHE A O 1
ATOM 4113 N N . ASP A 1 497 ? 30.837 -5.555 2.883 1.00 53.97 497 ASP A N 1
ATOM 4114 C CA . ASP A 1 497 ? 30.788 -4.206 3.481 1.00 53.97 497 ASP A CA 1
ATOM 4115 C C . ASP A 1 497 ? 29.608 -4.036 4.457 1.00 53.97 497 ASP A C 1
ATOM 4117 O O . ASP A 1 497 ? 28.445 -4.040 4.050 1.00 53.97 497 ASP A O 1
ATOM 4121 N N . TRP A 1 498 ? 29.920 -3.834 5.740 1.00 56.38 498 TRP A N 1
ATOM 4122 C CA . TRP A 1 498 ? 28.958 -3.489 6.797 1.00 56.38 498 TRP A CA 1
ATOM 4123 C C . TRP A 1 498 ? 28.475 -2.033 6.743 1.00 56.38 498 TRP A C 1
ATOM 4125 O O . TRP A 1 498 ? 27.750 -1.616 7.640 1.00 56.38 498 TRP A O 1
ATOM 4135 N N . ASN A 1 499 ? 28.862 -1.256 5.724 1.00 49.91 499 ASN A N 1
ATOM 4136 C CA . ASN A 1 499 ? 28.330 0.081 5.448 1.00 49.91 499 ASN A CA 1
ATOM 4137 C C . ASN A 1 499 ? 27.199 0.106 4.392 1.00 49.91 499 ASN A C 1
ATOM 4139 O O . ASN A 1 499 ? 26.707 1.191 4.076 1.00 49.91 499 ASN A O 1
ATOM 4143 N N . ASP A 1 500 ? 26.756 -1.052 3.888 1.00 54.38 500 ASP A N 1
ATOM 4144 C CA . ASP A 1 500 ? 25.613 -1.183 2.974 1.00 54.38 500 ASP A CA 1
ATOM 4145 C C . ASP A 1 500 ? 24.248 -0.941 3.670 1.00 54.38 500 ASP A C 1
ATOM 4147 O O . ASP A 1 500 ? 23.809 -1.789 4.452 1.00 54.38 500 ASP A O 1
ATOM 4151 N N . PRO A 1 501 ? 23.531 0.167 3.376 1.00 52.50 501 PRO A N 1
ATOM 4152 C CA . PRO A 1 501 ? 22.271 0.522 4.037 1.00 52.50 501 PRO A CA 1
ATOM 4153 C C . PRO A 1 501 ? 21.111 -0.455 3.774 1.00 52.50 501 PRO A C 1
ATOM 4155 O O . PRO A 1 501 ? 20.060 -0.302 4.393 1.00 52.50 501 PRO A O 1
ATOM 4158 N N . GLY A 1 502 ? 21.273 -1.424 2.865 1.00 54.78 502 GLY A N 1
ATOM 4159 C CA . GLY A 1 502 ? 20.281 -2.457 2.558 1.00 54.78 502 GLY A CA 1
ATOM 4160 C C . GLY A 1 502 ? 20.319 -3.694 3.461 1.00 54.78 502 GLY A C 1
ATOM 4161 O O . GLY A 1 502 ? 19.513 -4.594 3.245 1.00 54.78 502 GLY A O 1
ATOM 4162 N N . ARG A 1 503 ? 21.224 -3.758 4.450 1.00 64.06 503 ARG A N 1
ATOM 4163 C CA . ARG A 1 503 ? 21.407 -4.940 5.313 1.00 64.06 503 ARG A CA 1
ATOM 4164 C C . ARG A 1 503 ? 20.789 -4.805 6.690 1.00 64.06 503 ARG A C 1
ATOM 4166 O O . ARG A 1 503 ? 20.906 -3.749 7.317 1.00 64.06 503 ARG A O 1
ATOM 4173 N N . LEU A 1 504 ? 20.204 -5.902 7.176 1.00 66.44 504 LEU A N 1
ATOM 4174 C CA . LEU A 1 504 ? 19.494 -5.982 8.458 1.00 66.44 504 LEU A CA 1
ATOM 4175 C C . LEU A 1 504 ? 18.632 -4.727 8.688 1.00 66.44 504 LEU A C 1
ATOM 4177 O O . LEU A 1 504 ? 18.762 -3.999 9.683 1.00 66.44 504 LEU A O 1
ATOM 4181 N N . ILE A 1 505 ? 17.812 -4.418 7.685 1.00 63.34 505 ILE A N 1
ATOM 4182 C CA . ILE A 1 505 ? 16.883 -3.295 7.698 1.00 63.34 505 ILE A CA 1
ATOM 4183 C C . ILE A 1 505 ? 15.660 -3.651 8.534 1.00 63.34 505 ILE A C 1
ATOM 4185 O O . ILE A 1 505 ? 15.314 -4.815 8.707 1.00 63.34 505 ILE A O 1
ATOM 4189 N N . TYR A 1 506 ? 14.982 -2.632 9.054 1.00 61.19 506 TYR A N 1
ATOM 4190 C CA . TYR A 1 506 ? 13.767 -2.825 9.835 1.00 61.19 506 TYR A CA 1
ATOM 4191 C C . TYR A 1 506 ? 12.764 -3.729 9.104 1.00 61.19 506 TYR A C 1
ATOM 4193 O O . TYR A 1 506 ? 12.478 -3.501 7.932 1.00 61.19 506 TYR A O 1
ATOM 4201 N N . ASN A 1 507 ? 12.204 -4.706 9.815 1.00 61.38 507 ASN A N 1
ATOM 4202 C CA . ASN A 1 507 ? 11.207 -5.667 9.351 1.00 61.38 507 ASN A CA 1
ATOM 4203 C C . ASN A 1 507 ? 11.698 -6.647 8.268 1.00 61.38 507 ASN A C 1
ATOM 4205 O O . ASN A 1 507 ? 10.891 -7.278 7.590 1.00 61.38 507 ASN A O 1
ATOM 4209 N N . GLN A 1 508 ? 13.011 -6.788 8.083 1.00 68.88 508 GLN A N 1
ATOM 4210 C CA . GLN A 1 508 ? 13.592 -7.820 7.225 1.00 68.88 508 GLN A CA 1
ATOM 4211 C C . GLN A 1 508 ? 13.504 -9.182 7.923 1.00 68.88 508 GLN A C 1
ATOM 4213 O O . GLN A 1 508 ? 13.863 -9.290 9.097 1.00 68.88 508 GLN A O 1
ATOM 4218 N N . LEU A 1 509 ? 13.011 -10.206 7.221 1.00 71.38 509 LEU A N 1
ATOM 4219 C CA . LEU A 1 509 ? 13.037 -11.592 7.700 1.00 71.38 509 LEU A CA 1
ATOM 4220 C C . LEU A 1 509 ? 14.488 -12.084 7.705 1.00 71.38 509 LEU A C 1
ATOM 4222 O O . LEU A 1 509 ? 15.203 -11.873 6.730 1.00 71.38 509 LEU A O 1
ATOM 4226 N N . VAL A 1 510 ? 14.912 -12.741 8.776 1.00 71.06 510 VAL A N 1
ATOM 4227 C CA . VAL A 1 510 ? 16.216 -13.390 8.885 1.00 71.06 510 VAL A CA 1
ATOM 4228 C C . VAL A 1 510 ? 16.048 -14.831 9.352 1.00 71.06 510 VAL A C 1
ATOM 4230 O O . VAL A 1 510 ? 15.138 -15.133 10.122 1.00 71.06 510 VAL A O 1
ATOM 4233 N N . VAL A 1 511 ? 16.932 -15.706 8.891 1.00 74.56 511 VAL A N 1
ATOM 4234 C CA . VAL A 1 511 ? 17.071 -17.085 9.358 1.00 74.56 511 VAL A CA 1
ATOM 4235 C C . VAL A 1 511 ? 18.401 -17.198 10.092 1.00 74.56 511 VAL A C 1
ATOM 4237 O O . VAL A 1 511 ? 19.421 -16.767 9.568 1.00 74.56 511 VAL A O 1
ATOM 4240 N N . ILE A 1 512 ? 18.390 -17.738 11.303 1.00 74.69 512 ILE A N 1
ATOM 4241 C CA . ILE A 1 512 ? 19.566 -18.000 12.133 1.00 74.69 512 ILE A CA 1
ATOM 4242 C C . ILE A 1 512 ? 19.757 -19.514 12.149 1.00 74.69 512 ILE A C 1
ATOM 4244 O O . ILE A 1 512 ? 18.827 -20.220 12.518 1.00 74.69 512 ILE A O 1
ATOM 4248 N N . THR A 1 513 ? 20.911 -20.016 11.730 1.00 75.19 513 THR A N 1
ATOM 4249 C CA . THR A 1 513 ? 21.159 -21.463 11.619 1.00 75.19 513 THR A CA 1
ATOM 4250 C C . THR A 1 513 ? 22.649 -21.790 11.714 1.00 75.19 513 THR A C 1
ATOM 4252 O O . THR A 1 513 ? 23.483 -20.888 11.662 1.00 75.19 513 THR A O 1
ATOM 4255 N N . ASN A 1 514 ? 23.006 -23.069 11.829 1.00 73.25 514 ASN A N 1
ATOM 4256 C CA . ASN A 1 514 ? 24.346 -23.555 11.500 1.00 73.25 514 ASN A CA 1
ATOM 4257 C C . ASN A 1 514 ? 24.504 -23.773 9.978 1.00 73.25 514 ASN A C 1
ATOM 4259 O O . ASN A 1 514 ? 23.557 -23.624 9.203 1.00 73.25 514 ASN A O 1
ATOM 4263 N N . LYS A 1 515 ? 25.718 -24.135 9.548 1.00 64.69 515 LYS A N 1
ATOM 4264 C CA . LYS A 1 515 ? 26.087 -24.305 8.131 1.00 64.69 515 LYS A CA 1
ATOM 4265 C C . LYS A 1 515 ? 25.309 -25.411 7.397 1.00 64.69 515 LYS A C 1
ATOM 4267 O O . LYS A 1 515 ? 25.270 -25.397 6.172 1.00 64.69 515 LYS A O 1
ATOM 4272 N N . THR A 1 516 ? 24.732 -26.374 8.114 1.00 65.75 516 THR A N 1
ATOM 4273 C CA . THR A 1 516 ? 24.029 -27.532 7.536 1.00 65.75 516 THR A CA 1
ATOM 4274 C C . THR A 1 516 ? 22.515 -27.349 7.434 1.00 65.75 516 THR A C 1
ATOM 4276 O O . THR A 1 516 ? 21.868 -28.193 6.823 1.00 65.75 516 THR A O 1
ATOM 4279 N N . PHE A 1 517 ? 21.960 -26.233 7.932 1.00 66.81 517 PHE A N 1
ATOM 4280 C CA . PHE A 1 517 ? 20.511 -25.971 7.952 1.00 66.81 517 PHE A CA 1
ATOM 4281 C C . PHE A 1 517 ? 19.710 -27.070 8.669 1.00 66.81 517 PHE A C 1
ATOM 4283 O O . PHE A 1 517 ? 18.631 -27.453 8.217 1.00 66.81 517 PHE A O 1
ATOM 4290 N N . ASP A 1 518 ? 20.224 -27.581 9.793 1.00 69.75 518 ASP A N 1
ATOM 4291 C CA . ASP A 1 518 ? 19.500 -28.599 10.560 1.00 69.75 518 ASP A CA 1
ATOM 4292 C C . ASP A 1 518 ? 18.183 -27.999 11.090 1.00 69.75 518 ASP A C 1
ATOM 4294 O O . ASP A 1 518 ? 18.176 -26.898 11.656 1.00 69.75 518 ASP A O 1
ATOM 4298 N N . GLU A 1 519 ? 17.059 -28.704 10.922 1.00 63.84 519 GLU A N 1
ATOM 4299 C CA . GLU A 1 519 ? 15.725 -28.192 11.287 1.00 63.84 519 GLU A CA 1
ATOM 4300 C C . GLU A 1 519 ? 15.639 -27.805 12.773 1.00 63.84 519 GLU A C 1
ATOM 4302 O O . GLU A 1 519 ? 15.109 -26.744 13.108 1.00 63.84 519 GLU A O 1
ATOM 4307 N N . ASP A 1 520 ? 16.262 -28.595 13.653 1.00 65.50 520 ASP A N 1
ATOM 4308 C CA . ASP A 1 520 ? 16.287 -28.369 15.106 1.00 65.50 520 ASP A CA 1
ATOM 4309 C C . ASP A 1 520 ? 17.182 -27.190 15.536 1.00 65.50 520 ASP A C 1
ATOM 4311 O O . ASP A 1 520 ? 17.120 -26.731 16.679 1.00 65.50 520 ASP A O 1
ATOM 4315 N N . LYS A 1 521 ? 18.017 -26.688 14.616 1.00 67.94 521 LYS A N 1
ATOM 4316 C CA . LYS A 1 521 ? 18.982 -25.596 14.813 1.00 67.94 521 LYS A CA 1
ATOM 4317 C C . LYS A 1 521 ? 18.693 -24.388 13.913 1.00 67.94 521 LYS A C 1
ATOM 4319 O O . LYS A 1 521 ? 19.535 -23.499 13.794 1.00 67.94 521 LYS A O 1
ATOM 4324 N N . THR A 1 522 ? 17.513 -24.330 13.295 1.00 69.06 522 THR A N 1
ATOM 4325 C CA . THR A 1 522 ? 17.116 -23.250 12.386 1.00 69.06 522 THR A CA 1
ATOM 4326 C C . THR A 1 522 ? 16.012 -22.388 12.995 1.00 69.06 522 THR A C 1
ATOM 4328 O O . THR A 1 522 ? 14.927 -22.855 13.333 1.00 69.06 522 THR A O 1
ATOM 4331 N N . PHE A 1 523 ? 16.255 -21.082 13.076 1.00 71.81 523 PHE A N 1
ATOM 4332 C CA . PHE A 1 523 ? 15.359 -20.111 13.698 1.00 71.81 523 PHE A CA 1
ATOM 4333 C C . PHE A 1 523 ? 14.995 -19.001 12.730 1.00 71.81 523 PHE A C 1
ATOM 4335 O O . PHE A 1 523 ? 15.846 -18.490 12.012 1.00 71.81 523 PHE A O 1
ATOM 4342 N N . MET A 1 524 ? 13.743 -18.555 12.745 1.00 68.19 524 MET A N 1
ATOM 4343 C CA . MET A 1 524 ? 13.312 -17.404 11.953 1.00 68.19 524 MET A CA 1
ATOM 4344 C C . MET A 1 524 ? 13.067 -16.199 12.858 1.00 68.19 524 MET A C 1
ATOM 4346 O O . MET A 1 524 ? 12.448 -16.316 13.917 1.00 68.19 524 MET A O 1
ATOM 4350 N N . ALA A 1 525 ? 13.488 -15.019 12.414 1.00 68.88 525 ALA A N 1
ATOM 4351 C CA . ALA A 1 525 ? 13.276 -13.768 13.130 1.00 68.88 525 ALA A CA 1
ATOM 4352 C C . ALA A 1 525 ? 13.000 -12.601 12.178 1.00 68.88 525 ALA A C 1
ATOM 4354 O O . ALA A 1 525 ? 13.250 -12.688 10.982 1.00 68.88 525 ALA A O 1
ATOM 4355 N N . THR A 1 526 ? 12.535 -11.468 12.697 1.00 65.56 526 THR A N 1
ATOM 4356 C CA . THR A 1 526 ? 12.549 -10.193 11.961 1.00 65.56 526 THR A CA 1
ATOM 4357 C C . THR A 1 526 ? 13.440 -9.171 12.630 1.00 65.56 526 THR A C 1
ATOM 4359 O O . THR A 1 526 ? 13.566 -9.141 13.851 1.00 65.56 526 THR A O 1
ATOM 4362 N N . VAL A 1 527 ? 14.068 -8.308 11.842 1.00 63.88 527 VAL A N 1
ATOM 4363 C CA . VAL A 1 527 ? 14.934 -7.256 12.372 1.00 63.88 527 VAL A CA 1
ATOM 4364 C C . VAL A 1 527 ? 14.097 -6.091 12.911 1.00 63.88 527 VAL A C 1
ATOM 4366 O O . VAL A 1 527 ? 13.301 -5.496 12.193 1.00 63.88 527 VAL A O 1
ATOM 4369 N N . VAL A 1 528 ? 14.286 -5.721 14.176 1.00 59.88 528 VAL A N 1
ATOM 4370 C CA . VAL A 1 528 ? 13.476 -4.702 14.878 1.00 59.88 528 VAL A CA 1
ATOM 4371 C C . VAL A 1 528 ? 14.149 -3.332 14.908 1.00 59.88 528 VAL A C 1
ATOM 4373 O O . VAL A 1 528 ? 13.488 -2.309 15.061 1.00 59.88 528 VAL A O 1
ATOM 4376 N N . ASN A 1 529 ? 15.466 -3.270 14.739 1.00 64.19 529 ASN A N 1
ATOM 4377 C CA . ASN A 1 529 ? 16.196 -2.019 14.574 1.00 64.19 529 ASN A CA 1
ATOM 4378 C C . ASN A 1 529 ? 17.086 -2.109 13.336 1.00 64.19 529 ASN A C 1
ATOM 4380 O O . ASN A 1 529 ? 17.808 -3.081 13.155 1.00 64.19 529 ASN A O 1
ATOM 4384 N N . THR A 1 530 ? 17.081 -1.072 12.499 1.00 56.72 530 THR A N 1
ATOM 4385 C CA . THR A 1 530 ? 18.060 -0.983 11.411 1.00 56.72 530 THR A CA 1
ATOM 4386 C C . THR A 1 530 ? 19.463 -1.053 12.007 1.00 56.72 530 THR A C 1
ATOM 4388 O O . THR A 1 530 ? 19.803 -0.217 12.854 1.00 56.72 530 THR A O 1
ATOM 4391 N N . ALA A 1 531 ? 20.298 -1.975 11.527 1.00 52.19 531 ALA A N 1
ATOM 4392 C CA . ALA A 1 531 ? 21.711 -2.064 11.915 1.00 52.19 531 ALA A CA 1
ATOM 4393 C C . ALA A 1 531 ? 22.505 -0.762 11.630 1.00 52.19 531 ALA A C 1
ATOM 4395 O O . ALA A 1 531 ? 23.616 -0.584 12.123 1.00 52.19 531 ALA A O 1
ATOM 4396 N N . PHE A 1 532 ? 21.903 0.180 10.894 1.00 54.16 532 PHE A N 1
ATOM 4397 C CA . PHE A 1 532 ? 22.468 1.436 10.400 1.00 54.16 532 PHE A CA 1
ATOM 4398 C C . PHE A 1 532 ? 22.117 2.713 11.179 1.00 54.16 532 PHE A C 1
ATOM 4400 O O . PHE A 1 532 ? 22.295 3.812 10.641 1.00 54.16 532 PHE A O 1
ATOM 4407 N N . SER A 1 533 ? 21.660 2.623 12.432 1.00 56.50 533 SER A N 1
ATOM 4408 C CA . SER A 1 533 ? 21.558 3.825 13.276 1.00 56.50 533 SER A CA 1
ATOM 4409 C C . SER A 1 533 ? 22.936 4.498 13.427 1.00 56.50 533 SER A C 1
ATOM 4411 O O . SER A 1 533 ? 23.976 3.832 13.384 1.00 56.50 533 SER A O 1
ATOM 4413 N N . GLU A 1 534 ? 22.979 5.826 13.601 1.00 56.47 534 GLU A N 1
ATOM 4414 C CA . GLU A 1 534 ? 24.254 6.538 13.822 1.00 56.47 534 GLU A CA 1
ATOM 4415 C C . GLU A 1 534 ? 25.054 5.957 14.998 1.00 56.47 534 GLU A C 1
ATOM 4417 O O . GLU A 1 534 ? 26.285 5.932 14.986 1.00 56.47 534 GLU A O 1
ATOM 4422 N N . GLU A 1 535 ? 24.339 5.442 15.991 1.00 56.09 535 GLU A N 1
ATOM 4423 C CA . GLU A 1 535 ? 24.876 4.804 17.183 1.00 56.09 535 GLU A CA 1
ATOM 4424 C C . GLU A 1 535 ? 25.588 3.476 16.863 1.00 56.09 535 GLU A C 1
ATOM 4426 O O . GLU A 1 535 ? 26.733 3.271 17.274 1.00 56.09 535 GLU A O 1
ATOM 4431 N N . SER A 1 536 ? 24.981 2.619 16.033 1.00 54.41 536 SER A N 1
ATOM 4432 C CA . SER A 1 536 ? 25.590 1.369 15.560 1.00 54.41 536 SER A CA 1
ATOM 4433 C C . SER A 1 536 ? 26.823 1.618 14.683 1.00 54.41 536 SER A C 1
ATOM 4435 O O . SER A 1 536 ? 27.822 0.912 14.820 1.00 54.41 536 SER A O 1
ATOM 4437 N N . LYS A 1 537 ? 26.817 2.668 13.844 1.00 58.28 537 LYS A N 1
ATOM 4438 C CA . LYS A 1 537 ? 27.990 3.070 13.037 1.00 58.28 537 LYS A CA 1
ATOM 4439 C C . LYS A 1 537 ? 29.168 3.509 13.908 1.00 58.28 537 LYS A C 1
ATOM 4441 O O . LYS A 1 537 ? 30.309 3.136 13.632 1.00 58.28 537 LYS A O 1
ATOM 4446 N N . LYS A 1 538 ? 28.906 4.293 14.962 1.00 62.28 538 LYS A N 1
ATOM 4447 C CA . LYS A 1 538 ? 29.931 4.706 15.937 1.00 62.28 538 LYS A CA 1
ATOM 4448 C C . LYS A 1 538 ? 30.505 3.493 16.675 1.00 62.28 538 LYS A C 1
ATOM 4450 O O . LYS A 1 538 ? 31.721 3.393 16.821 1.00 62.28 538 LYS A O 1
ATOM 4455 N N . GLN A 1 539 ? 29.657 2.543 17.072 1.00 57.34 539 GLN A N 1
ATOM 4456 C CA . GLN A 1 539 ? 30.088 1.342 17.788 1.00 57.34 539 GLN A CA 1
ATOM 4457 C C . GLN A 1 539 ? 30.872 0.357 16.897 1.00 57.34 539 GLN A C 1
ATOM 4459 O O . GLN A 1 539 ? 31.897 -0.167 17.336 1.00 57.34 539 GLN A O 1
ATOM 4464 N N . TYR A 1 540 ? 30.471 0.166 15.633 1.00 61.78 540 TYR A N 1
ATOM 4465 C CA . TYR A 1 540 ? 31.212 -0.661 14.671 1.00 61.78 540 TYR A CA 1
ATOM 4466 C C . TYR A 1 540 ? 32.605 -0.091 14.376 1.00 61.78 540 TYR A C 1
ATOM 4468 O O . TYR A 1 540 ? 33.584 -0.840 14.357 1.00 61.78 540 TYR A O 1
ATOM 4476 N N . LYS A 1 541 ? 32.723 1.238 14.218 1.00 62.69 541 LYS A N 1
ATOM 4477 C CA . LYS A 1 541 ? 34.025 1.910 14.062 1.00 62.69 541 LYS A CA 1
ATOM 4478 C C . LYS A 1 541 ? 34.941 1.705 15.271 1.00 62.69 541 LYS A C 1
ATOM 4480 O O . LYS A 1 541 ? 36.145 1.599 15.079 1.00 62.69 541 LYS A O 1
ATOM 4485 N N . LYS A 1 542 ? 34.378 1.635 16.482 1.00 65.38 542 LYS A N 1
ATOM 4486 C CA . LYS A 1 542 ? 35.138 1.480 17.730 1.00 65.38 542 LYS A CA 1
ATOM 4487 C C . LYS A 1 542 ? 35.574 0.031 17.982 1.00 65.38 542 LYS A C 1
ATOM 4489 O O . LYS A 1 542 ? 36.742 -0.208 18.247 1.00 65.38 542 LYS A O 1
ATOM 4494 N N . ASN A 1 543 ? 34.649 -0.930 17.868 1.00 61.84 543 ASN A N 1
ATOM 4495 C CA . ASN A 1 543 ? 34.850 -2.293 18.385 1.00 61.84 543 ASN A CA 1
ATOM 4496 C C . ASN A 1 543 ? 34.590 -3.411 17.355 1.00 61.84 543 ASN A C 1
ATOM 4498 O O . ASN A 1 543 ? 34.602 -4.581 17.730 1.00 61.84 543 ASN A O 1
ATOM 4502 N N . LYS A 1 544 ? 34.300 -3.093 16.082 1.00 62.62 544 LYS A N 1
ATOM 4503 C CA . LYS A 1 544 ? 33.934 -4.076 15.033 1.00 62.62 544 LYS A CA 1
ATOM 4504 C C . LYS A 1 544 ? 32.740 -4.978 15.393 1.00 62.62 544 LYS A C 1
ATOM 4506 O O . LYS A 1 544 ? 32.616 -6.081 14.871 1.00 62.62 544 LYS A O 1
ATOM 4511 N N . ARG A 1 545 ? 31.846 -4.506 16.266 1.00 59.62 545 ARG A N 1
ATOM 4512 C CA . ARG A 1 545 ? 30.628 -5.210 16.697 1.00 59.62 545 ARG A CA 1
ATOM 4513 C C . ARG A 1 545 ? 29.376 -4.452 16.277 1.00 59.62 545 ARG A C 1
ATOM 4515 O O . ARG A 1 545 ? 29.398 -3.221 16.217 1.00 59.62 545 ARG A O 1
ATOM 4522 N N . ILE A 1 546 ? 28.294 -5.181 16.011 1.00 61.94 546 ILE A N 1
ATOM 4523 C CA . ILE A 1 546 ? 27.009 -4.614 15.584 1.00 61.94 546 ILE A CA 1
ATOM 4524 C C . ILE A 1 546 ? 25.907 -5.116 16.507 1.00 61.94 546 ILE A C 1
ATOM 4526 O O . ILE A 1 546 ? 25.791 -6.314 16.760 1.00 61.94 546 ILE A O 1
ATOM 4530 N N . LYS A 1 547 ? 25.090 -4.183 17.005 1.00 61.81 547 LYS A N 1
ATOM 4531 C CA . LYS A 1 547 ? 23.915 -4.497 17.821 1.00 61.81 547 LYS A CA 1
ATOM 4532 C C . LYS A 1 547 ? 22.690 -4.654 16.934 1.00 61.81 547 LYS A C 1
ATOM 4534 O O . LYS A 1 547 ? 22.200 -3.669 16.378 1.00 61.81 547 LYS A O 1
ATOM 4539 N N . VAL A 1 548 ? 22.166 -5.870 16.876 1.00 61.62 548 VAL A N 1
ATOM 4540 C CA . VAL A 1 548 ? 20.960 -6.205 16.115 1.00 61.62 548 VAL A CA 1
ATOM 4541 C C . VAL A 1 548 ? 19.903 -6.704 17.088 1.00 61.62 548 VAL A C 1
ATOM 4543 O O . VAL A 1 548 ? 20.182 -7.506 17.976 1.00 61.62 548 VAL A O 1
ATOM 4546 N N . LYS A 1 549 ? 18.691 -6.181 16.955 1.00 63.38 549 LYS A N 1
ATOM 4547 C CA . LYS A 1 549 ? 17.511 -6.633 17.677 1.00 63.38 549 LYS A CA 1
ATOM 4548 C C . LYS A 1 549 ? 16.690 -7.491 16.732 1.00 63.38 549 LYS A C 1
ATOM 4550 O O . LYS A 1 549 ? 16.281 -7.006 15.678 1.00 63.38 549 LYS A O 1
ATOM 4555 N N . LEU A 1 550 ? 16.457 -8.735 17.119 1.00 62.44 550 LEU A N 1
ATOM 4556 C CA . LEU A 1 550 ? 15.681 -9.701 16.355 1.00 62.44 550 LEU A CA 1
ATOM 4557 C C . LEU A 1 550 ? 14.412 -10.056 17.125 1.00 62.44 550 LEU A C 1
ATOM 4559 O O . LEU A 1 550 ? 14.457 -10.214 18.339 1.00 62.44 550 LEU A O 1
ATOM 4563 N N . LEU A 1 551 ? 13.291 -10.163 16.423 1.00 62.41 551 LEU A N 1
ATOM 4564 C CA . LEU A 1 551 ? 12.020 -10.657 16.938 1.00 62.41 551 LEU A CA 1
ATOM 4565 C C . LEU A 1 551 ? 11.818 -12.079 16.421 1.00 62.41 551 LEU A C 1
ATOM 4567 O O . LEU A 1 551 ? 11.518 -12.249 15.240 1.00 62.41 551 LEU A O 1
ATOM 4571 N N . LEU A 1 552 ? 12.012 -13.078 17.280 1.00 58.84 552 LEU A N 1
ATOM 4572 C CA . LEU A 1 552 ? 11.863 -14.491 16.914 1.00 58.84 552 LEU A CA 1
ATOM 4573 C C . LEU A 1 552 ? 10.401 -14.870 16.665 1.00 58.84 552 LEU A C 1
ATOM 4575 O O . LEU A 1 552 ? 9.516 -14.485 17.432 1.00 58.84 552 LEU A O 1
ATOM 4579 N N . PHE A 1 553 ? 10.152 -15.695 15.650 1.00 56.47 553 PHE A N 1
ATOM 4580 C CA . PHE A 1 553 ? 8.839 -16.297 15.428 1.00 56.47 553 PHE A CA 1
ATOM 4581 C C . PHE A 1 553 ? 8.643 -17.528 16.322 1.00 56.47 553 PHE A C 1
ATOM 4583 O O . PHE A 1 553 ? 9.465 -18.433 16.311 1.00 56.47 553 PHE A O 1
ATOM 4590 N N . ASN A 1 554 ? 7.522 -17.578 17.052 1.00 49.75 554 ASN A N 1
ATOM 4591 C CA . ASN A 1 554 ? 6.990 -18.783 17.712 1.00 49.75 554 ASN A CA 1
ATOM 4592 C C . ASN A 1 554 ? 7.946 -19.577 18.636 1.00 49.75 554 ASN A C 1
ATOM 4594 O O . ASN A 1 554 ? 7.775 -20.785 18.765 1.00 49.75 554 ASN A O 1
ATOM 4598 N N . GLN A 1 555 ? 8.903 -18.940 19.321 1.00 51.16 555 GLN A N 1
ATOM 4599 C CA . GLN A 1 555 ? 9.796 -19.641 20.258 1.00 51.16 555 GLN A CA 1
ATOM 4600 C C . GLN A 1 555 ? 9.841 -19.023 21.659 1.00 51.16 555 GLN A C 1
ATOM 4602 O O . GLN A 1 555 ? 9.766 -17.802 21.834 1.00 51.16 555 GLN A O 1
ATOM 4607 N N . ASP A 1 556 ? 9.960 -19.894 22.666 1.00 55.62 556 ASP A N 1
ATOM 4608 C CA . ASP A 1 556 ? 10.331 -19.520 24.032 1.00 55.62 556 ASP A CA 1
ATOM 4609 C C . ASP A 1 556 ? 11.748 -18.926 24.037 1.00 55.62 556 ASP A C 1
ATOM 4611 O O . ASP A 1 556 ? 12.640 -19.490 23.412 1.00 55.62 556 ASP A O 1
ATOM 4615 N N . ILE A 1 557 ? 11.967 -17.813 24.751 1.00 51.03 557 ILE A N 1
ATOM 4616 C CA . ILE A 1 557 ? 13.318 -17.270 24.982 1.00 51.03 557 ILE A CA 1
ATOM 4617 C C . ILE A 1 557 ? 14.196 -18.318 25.647 1.00 51.03 557 ILE A C 1
ATOM 4619 O O . ILE A 1 557 ? 15.338 -18.469 25.247 1.00 51.03 557 ILE A O 1
ATOM 4623 N N . CYS A 1 558 ? 13.673 -19.036 26.639 1.00 50.22 558 CYS A N 1
ATOM 4624 C CA . CYS A 1 558 ? 14.424 -20.034 27.384 1.00 50.22 558 CYS A CA 1
ATOM 4625 C C . CYS A 1 558 ? 14.828 -21.197 26.474 1.00 50.22 558 CYS A C 1
ATOM 4627 O O . CYS A 1 558 ? 16.008 -21.500 26.384 1.00 50.22 558 CYS A O 1
ATOM 4629 N N . GLN A 1 559 ? 13.890 -21.745 25.694 1.00 56.69 559 GLN A N 1
ATOM 4630 C CA . GLN A 1 559 ? 14.181 -22.829 24.747 1.00 56.69 559 GLN A CA 1
ATOM 4631 C C . GLN A 1 559 ? 15.169 -22.392 23.658 1.00 56.69 559 GLN A C 1
ATOM 4633 O O . GLN A 1 559 ? 16.084 -23.136 23.325 1.00 56.69 559 GLN A O 1
ATOM 4638 N N . PHE A 1 560 ? 15.023 -21.170 23.139 1.00 61.38 560 PHE A N 1
ATOM 4639 C CA . PHE A 1 560 ? 15.977 -20.606 22.191 1.00 61.38 560 PHE A CA 1
ATOM 4640 C C . PHE A 1 560 ? 17.364 -20.409 22.815 1.00 61.38 560 PHE A C 1
ATOM 4642 O O . PHE A 1 560 ? 18.361 -20.697 22.166 1.00 61.38 560 PHE A O 1
ATOM 4649 N N . MET A 1 561 ? 17.452 -19.915 24.054 1.00 59.31 561 MET A N 1
ATOM 4650 C CA . MET A 1 561 ? 18.729 -19.715 24.748 1.00 59.31 561 MET A CA 1
ATOM 4651 C C . MET A 1 561 ? 19.409 -21.051 25.058 1.00 59.31 561 MET A C 1
ATOM 4653 O O . MET A 1 561 ? 20.609 -21.158 24.834 1.00 59.31 561 MET A O 1
ATOM 4657 N N . ASP A 1 562 ? 18.656 -22.074 25.469 1.00 64.62 562 ASP A N 1
ATOM 4658 C CA . ASP A 1 562 ? 19.167 -23.434 25.688 1.00 64.62 562 ASP A CA 1
ATOM 4659 C C . ASP A 1 562 ? 19.679 -24.056 24.378 1.00 64.62 562 ASP A C 1
ATOM 4661 O O . ASP A 1 562 ? 20.748 -24.668 24.334 1.00 64.62 562 ASP A O 1
ATOM 4665 N N . GLN A 1 563 ? 18.949 -23.852 23.278 1.00 64.06 563 GLN A N 1
ATOM 4666 C CA . GLN A 1 563 ? 19.349 -24.323 21.955 1.00 64.06 563 GLN A CA 1
ATOM 4667 C C . GLN A 1 563 ? 20.541 -23.540 21.406 1.00 64.06 563 GLN A C 1
ATOM 4669 O O . GLN A 1 563 ? 21.454 -24.170 20.896 1.00 64.06 563 GLN A O 1
ATOM 4674 N N . ILE A 1 564 ? 20.600 -22.211 21.542 1.00 62.78 564 ILE A N 1
ATOM 4675 C CA . ILE A 1 564 ? 21.769 -21.394 21.167 1.00 62.78 564 ILE A CA 1
ATOM 4676 C C . ILE A 1 564 ? 23.000 -21.758 21.997 1.00 62.78 564 ILE A C 1
ATOM 4678 O O . ILE A 1 564 ? 24.105 -21.813 21.459 1.00 62.78 564 ILE A O 1
ATOM 4682 N N . ASP A 1 565 ? 22.826 -22.071 23.277 1.00 63.84 565 ASP A N 1
ATOM 4683 C CA . ASP A 1 565 ? 23.907 -22.570 24.119 1.00 63.84 565 ASP A CA 1
ATOM 4684 C C . ASP A 1 565 ? 24.450 -23.925 23.633 1.00 63.84 565 ASP A C 1
ATOM 4686 O O . ASP A 1 565 ? 25.622 -24.223 23.869 1.00 63.84 565 ASP A O 1
ATOM 4690 N N . SER A 1 566 ? 23.668 -24.709 22.881 1.00 62.38 566 SER A N 1
ATOM 4691 C CA . SER A 1 566 ? 24.171 -25.908 22.191 1.00 62.38 566 SER A CA 1
ATOM 4692 C C . SER A 1 566 ? 25.107 -25.591 21.009 1.00 62.38 566 SER A C 1
ATOM 4694 O O . SER A 1 566 ? 25.900 -26.444 20.619 1.00 62.38 566 SER A O 1
ATOM 4696 N N . PHE A 1 567 ? 25.107 -24.353 20.489 1.00 60.19 567 PHE A N 1
ATOM 4697 C CA . PHE A 1 567 ? 26.027 -23.884 19.437 1.00 60.19 567 PHE A CA 1
ATOM 4698 C C . PHE A 1 567 ? 27.363 -23.378 19.997 1.00 60.19 567 PHE A C 1
ATOM 4700 O O . PHE A 1 567 ? 28.142 -22.788 19.251 1.00 60.19 567 PHE A O 1
ATOM 4707 N N . LYS A 1 568 ? 27.672 -23.575 21.291 1.00 56.22 568 LYS A N 1
ATOM 4708 C CA . LYS A 1 568 ? 28.878 -23.028 21.957 1.00 56.22 568 LYS A CA 1
ATOM 4709 C C . LYS A 1 568 ? 30.219 -23.356 21.266 1.00 56.22 568 LYS A C 1
ATOM 4711 O O . LYS A 1 568 ? 31.220 -22.722 21.595 1.00 56.22 568 LYS A O 1
ATOM 4716 N N . SER A 1 569 ? 30.247 -24.277 20.299 1.00 54.91 569 SER A N 1
ATOM 4717 C CA . SER A 1 569 ? 31.408 -24.633 19.470 1.00 54.91 569 SER A CA 1
ATOM 4718 C C . SER A 1 569 ? 31.199 -24.511 17.946 1.00 54.91 569 SER A C 1
ATOM 4720 O O . SER A 1 569 ? 32.119 -24.833 17.197 1.00 54.91 569 SER A O 1
ATOM 4722 N N . GLU A 1 570 ? 30.033 -24.065 17.465 1.00 61.88 570 GLU A N 1
ATOM 4723 C CA . GLU A 1 570 ? 29.682 -23.990 16.033 1.00 61.88 570 GLU A CA 1
ATOM 4724 C C . GLU A 1 570 ? 29.551 -22.533 15.542 1.00 61.88 570 GLU A C 1
ATOM 4726 O O . GLU A 1 570 ? 29.135 -21.635 16.275 1.00 61.88 570 GLU A O 1
ATOM 4731 N N . GLU A 1 571 ? 29.891 -22.276 14.274 1.00 60.47 571 GLU A N 1
ATOM 4732 C CA . GLU A 1 571 ? 29.630 -20.978 13.640 1.00 60.47 571 GLU A CA 1
ATOM 4733 C C . GLU A 1 571 ? 28.125 -20.798 13.381 1.00 60.47 571 GLU A C 1
ATOM 4735 O O . GLU A 1 571 ? 27.495 -21.612 12.702 1.00 60.47 571 GLU A O 1
ATOM 4740 N N . ILE A 1 572 ? 27.556 -19.703 13.893 1.00 67.31 572 ILE A N 1
ATOM 4741 C CA . ILE A 1 572 ? 26.154 -19.328 13.675 1.00 67.31 572 ILE A CA 1
ATOM 4742 C C . ILE A 1 572 ? 26.062 -18.391 12.466 1.00 67.31 572 ILE A C 1
ATOM 4744 O O . ILE A 1 572 ? 26.673 -17.319 12.438 1.00 67.31 572 ILE A O 1
ATOM 4748 N N . PHE A 1 573 ? 25.242 -18.766 11.491 1.00 66.62 573 PHE A N 1
ATOM 4749 C CA . PHE A 1 573 ? 24.962 -18.009 10.278 1.00 66.62 573 PHE A CA 1
ATOM 4750 C C . PHE A 1 573 ? 23.629 -17.276 10.404 1.00 66.62 573 PHE A C 1
ATOM 4752 O O . PHE A 1 573 ? 22.646 -17.816 10.906 1.00 66.62 573 PHE A O 1
ATOM 4759 N N . ILE A 1 574 ? 23.593 -16.030 9.928 1.00 70.38 574 ILE A N 1
ATOM 4760 C CA . ILE A 1 574 ? 22.364 -15.241 9.812 1.00 70.38 574 ILE A CA 1
ATOM 4761 C C . ILE A 1 574 ? 22.148 -14.920 8.337 1.00 70.38 574 ILE A C 1
ATOM 4763 O O . ILE A 1 574 ? 22.896 -14.142 7.744 1.00 70.38 574 ILE A O 1
ATOM 4767 N N . TYR A 1 575 ? 21.101 -15.498 7.764 1.00 68.38 575 TYR A N 1
ATOM 4768 C CA . TYR A 1 575 ? 20.667 -15.281 6.393 1.00 68.38 575 TYR A CA 1
ATOM 4769 C C . TYR A 1 575 ? 19.551 -14.244 6.355 1.00 68.38 575 TYR A C 1
ATOM 4771 O O . TYR A 1 575 ? 18.533 -14.405 7.017 1.00 68.38 575 TYR A O 1
ATOM 4779 N N . GLU A 1 576 ? 19.718 -13.174 5.582 1.00 66.81 576 GLU A N 1
ATOM 4780 C CA . GLU A 1 576 ? 18.728 -12.100 5.458 1.00 66.81 576 GLU A CA 1
ATOM 4781 C C . GLU A 1 576 ? 17.853 -12.250 4.201 1.00 66.81 576 GLU A C 1
ATOM 4783 O O . GLU A 1 576 ? 18.325 -12.628 3.129 1.00 66.81 576 GLU A O 1
ATOM 4788 N N . SER A 1 577 ? 16.559 -11.947 4.323 1.00 63.69 577 SER A N 1
ATOM 4789 C CA . SER A 1 577 ? 15.613 -11.893 3.204 1.00 63.69 577 SER A CA 1
ATOM 4790 C C . SER A 1 577 ? 15.745 -10.589 2.424 1.00 63.69 577 SER A C 1
ATOM 4792 O O . SER A 1 577 ? 15.996 -9.531 2.984 1.00 63.69 577 SER A O 1
ATOM 4794 N N . VAL A 1 578 ? 15.471 -10.639 1.124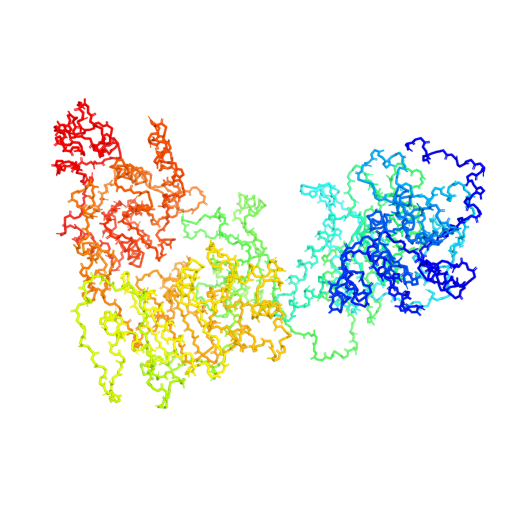 1.00 54.12 578 VAL A N 1
ATOM 4795 C CA . VAL A 1 578 ? 15.544 -9.513 0.172 1.00 54.12 578 VAL A CA 1
ATOM 4796 C C . VAL A 1 578 ? 14.561 -8.381 0.459 1.00 54.12 578 VAL A C 1
ATOM 4798 O O . VAL A 1 578 ? 14.737 -7.253 0.001 1.00 54.12 578 VAL A O 1
ATOM 4801 N N . THR A 1 579 ? 13.470 -8.696 1.151 1.00 53.81 579 THR A N 1
ATOM 4802 C CA . THR A 1 579 ? 12.296 -7.829 1.269 1.00 53.81 579 THR A CA 1
ATOM 4803 C C . THR A 1 579 ? 11.721 -7.874 2.681 1.00 53.81 579 THR A C 1
ATOM 4805 O O . THR A 1 579 ? 12.047 -8.749 3.488 1.00 53.81 579 THR A O 1
ATOM 4808 N N . TYR A 1 580 ? 10.856 -6.909 2.987 1.00 56.59 580 TYR A N 1
ATOM 4809 C CA . TYR A 1 580 ? 10.178 -6.818 4.275 1.00 56.59 580 TYR A CA 1
ATOM 4810 C C . TYR A 1 580 ? 9.262 -8.027 4.509 1.00 56.59 580 TYR A C 1
ATOM 4812 O O . TYR A 1 580 ? 8.482 -8.393 3.631 1.00 56.59 580 TYR A O 1
ATOM 4820 N N . PHE A 1 581 ? 9.295 -8.596 5.715 1.00 62.94 581 PHE A N 1
ATOM 4821 C CA . PHE A 1 581 ? 8.457 -9.724 6.126 1.00 62.94 581 PHE A CA 1
ATOM 4822 C C . PHE A 1 581 ? 6.966 -9.477 5.868 1.00 62.94 581 PHE A C 1
ATOM 4824 O O . PHE A 1 581 ? 6.275 -10.371 5.386 1.00 62.94 581 PHE A O 1
ATOM 4831 N N . ASP A 1 582 ? 6.477 -8.252 6.091 1.00 55.44 582 ASP A N 1
ATOM 4832 C CA . ASP A 1 582 ? 5.079 -7.890 5.822 1.00 55.44 582 ASP A CA 1
ATOM 4833 C C . ASP A 1 582 ? 4.642 -8.150 4.369 1.00 55.44 582 ASP A C 1
ATOM 4835 O O . ASP A 1 582 ? 3.458 -8.392 4.126 1.00 55.44 582 ASP A O 1
ATOM 4839 N N . GLN A 1 583 ? 5.570 -8.146 3.401 1.00 56.44 583 GLN A N 1
ATOM 4840 C CA . GLN A 1 583 ? 5.257 -8.469 2.005 1.00 56.44 583 GLN A CA 1
ATOM 4841 C C . GLN A 1 583 ? 4.938 -9.960 1.810 1.00 56.44 583 GLN A C 1
ATOM 4843 O O . GLN A 1 583 ? 4.076 -10.285 0.997 1.00 56.44 583 GLN A O 1
ATOM 4848 N N . TYR A 1 584 ? 5.567 -10.853 2.582 1.00 66.81 584 TYR A N 1
ATOM 4849 C CA . TYR A 1 584 ? 5.339 -12.303 2.528 1.00 66.81 584 TYR A CA 1
ATOM 4850 C C . TYR A 1 584 ? 4.382 -12.820 3.600 1.00 66.81 584 TYR A C 1
ATOM 4852 O O . TYR A 1 584 ? 3.838 -13.910 3.446 1.00 66.81 584 TYR A O 1
ATOM 4860 N N . ARG A 1 585 ? 4.126 -12.058 4.669 1.00 70.06 585 ARG A N 1
ATOM 4861 C CA . ARG A 1 585 ? 3.233 -12.455 5.768 1.00 70.06 585 ARG A CA 1
ATOM 4862 C C . ARG A 1 585 ? 1.879 -12.951 5.260 1.00 70.06 585 ARG A C 1
ATOM 4864 O O . ARG A 1 585 ? 1.377 -13.968 5.728 1.00 70.06 585 ARG A O 1
ATOM 4871 N N . ASN A 1 586 ? 1.303 -12.243 4.292 1.00 70.38 586 ASN A N 1
ATOM 4872 C CA . ASN A 1 586 ? 0.014 -12.605 3.708 1.00 70.38 586 ASN A CA 1
ATOM 4873 C C . ASN A 1 586 ? 0.100 -13.899 2.887 1.00 70.38 586 ASN A C 1
ATOM 4875 O O . ASN A 1 586 ? -0.761 -14.760 3.030 1.00 70.38 586 ASN A O 1
ATOM 4879 N N . THR A 1 587 ? 1.170 -14.073 2.106 1.00 74.38 587 THR A N 1
ATOM 4880 C CA . THR A 1 587 ? 1.466 -15.316 1.377 1.00 74.38 587 THR A CA 1
ATOM 4881 C C . THR A 1 587 ? 1.594 -16.496 2.340 1.00 74.38 587 THR A C 1
ATOM 4883 O O . THR A 1 587 ? 0.941 -17.513 2.142 1.00 74.38 587 THR A O 1
ATOM 4886 N N . LEU A 1 588 ? 2.355 -16.353 3.429 1.00 74.88 588 LEU A N 1
ATOM 4887 C CA . LEU A 1 588 ? 2.517 -17.401 4.443 1.00 74.88 588 LEU A CA 1
ATOM 4888 C C . LEU A 1 588 ? 1.193 -17.737 5.144 1.00 74.88 588 LEU A C 1
ATOM 4890 O O . LEU A 1 588 ? 0.888 -18.907 5.357 1.00 74.88 588 LEU A O 1
ATOM 4894 N N . ASN A 1 589 ? 0.383 -16.730 5.479 1.00 72.06 589 ASN A N 1
ATOM 4895 C CA . ASN A 1 589 ? -0.941 -16.946 6.065 1.00 72.06 589 ASN A CA 1
ATOM 4896 C C . ASN A 1 589 ? -1.890 -17.673 5.109 1.00 72.06 589 ASN A C 1
ATOM 4898 O O . ASN A 1 589 ? -2.671 -18.507 5.554 1.00 72.06 589 ASN A O 1
ATOM 4902 N N . ALA A 1 590 ? -1.827 -17.363 3.816 1.00 75.19 590 ALA A N 1
ATOM 4903 C CA . ALA A 1 590 ? -2.619 -18.040 2.802 1.00 75.19 590 ALA A CA 1
ATOM 4904 C C . ALA A 1 590 ? -2.179 -19.501 2.621 1.00 75.19 590 ALA A C 1
ATOM 4906 O O . ALA A 1 590 ? -3.026 -20.386 2.615 1.00 75.19 590 ALA A O 1
ATOM 4907 N N . LEU A 1 591 ? -0.868 -19.770 2.584 1.00 80.31 591 LEU A N 1
ATOM 4908 C CA . LEU A 1 591 ? -0.336 -21.138 2.518 1.00 80.31 591 LEU A CA 1
ATOM 4909 C C . LEU A 1 591 ? -0.777 -21.994 3.715 1.00 80.31 591 LEU A C 1
ATOM 4911 O O . LEU A 1 591 ? -1.086 -23.165 3.536 1.00 80.31 591 LEU A O 1
ATOM 4915 N N . LYS A 1 592 ? -0.887 -21.410 4.918 1.00 79.75 592 LYS A N 1
ATOM 4916 C CA . LYS A 1 592 ? -1.406 -22.107 6.113 1.00 79.75 592 LYS A CA 1
ATOM 4917 C C . LYS A 1 592 ? -2.862 -22.569 5.990 1.00 79.75 592 LYS A C 1
ATOM 4919 O O . LYS A 1 592 ? -3.274 -23.412 6.776 1.00 79.75 592 LYS A O 1
ATOM 4924 N N . ARG A 1 593 ? -3.643 -22.011 5.059 1.00 74.50 593 ARG A N 1
ATOM 4925 C CA . ARG A 1 593 ? -5.039 -22.415 4.806 1.00 74.50 593 ARG A CA 1
ATOM 4926 C C . ARG A 1 593 ? -5.154 -23.574 3.826 1.00 74.50 593 ARG A C 1
ATOM 4928 O O . ARG A 1 593 ? -6.249 -24.091 3.640 1.00 74.50 593 ARG A O 1
ATOM 4935 N N . ILE A 1 594 ? -4.063 -23.940 3.155 1.00 76.81 594 ILE A N 1
ATOM 4936 C CA . ILE A 1 594 ? -4.081 -25.035 2.194 1.00 76.81 594 ILE A CA 1
ATOM 4937 C C . ILE A 1 594 ? -4.181 -26.343 2.975 1.00 76.81 594 ILE A C 1
ATOM 4939 O O . ILE A 1 594 ? -3.216 -26.800 3.585 1.00 76.81 594 ILE A O 1
ATOM 4943 N N . GLU A 1 595 ? -5.359 -26.954 2.937 1.00 74.69 595 GLU A N 1
ATOM 4944 C CA . GLU A 1 595 ? -5.577 -28.289 3.475 1.00 74.69 595 GLU A CA 1
ATOM 4945 C C . GLU A 1 595 ? -5.264 -29.355 2.423 1.00 74.69 595 GLU A C 1
ATOM 4947 O O . GLU A 1 595 ? -5.572 -29.208 1.236 1.00 74.69 595 GLU A O 1
ATOM 4952 N N . LYS A 1 596 ? -4.683 -30.475 2.866 1.00 66.69 596 LYS A N 1
ATOM 4953 C CA . LYS A 1 596 ? -4.255 -31.574 1.986 1.00 66.69 596 LYS A CA 1
ATOM 4954 C C . LYS A 1 596 ? -5.400 -32.154 1.147 1.00 66.69 596 LYS A C 1
ATOM 4956 O O . LYS A 1 596 ? -5.153 -32.616 0.040 1.00 66.69 596 LYS A O 1
ATOM 4961 N N . ASN A 1 597 ? -6.631 -32.121 1.657 1.00 68.38 597 ASN A N 1
ATOM 4962 C CA . ASN A 1 597 ? -7.778 -32.758 1.011 1.00 68.38 597 ASN A CA 1
ATOM 4963 C C . ASN A 1 597 ? -8.482 -31.848 -0.012 1.00 68.38 597 ASN A C 1
ATOM 4965 O O . ASN A 1 597 ? -9.056 -32.366 -0.965 1.00 68.38 597 ASN A O 1
ATOM 4969 N N . ASN A 1 598 ? -8.348 -30.521 0.108 1.00 71.50 598 ASN A N 1
ATOM 4970 C CA . ASN A 1 598 ? -9.117 -29.543 -0.678 1.00 71.50 598 ASN A CA 1
ATOM 4971 C C . ASN A 1 598 ? -8.256 -28.682 -1.623 1.00 71.50 598 ASN A C 1
ATOM 4973 O O . ASN A 1 598 ? -8.731 -27.708 -2.203 1.00 71.50 598 ASN A O 1
ATOM 4977 N N . PHE A 1 599 ? -6.975 -29.018 -1.801 1.00 84.88 599 PHE A N 1
ATOM 4978 C CA . PHE A 1 599 ? -6.096 -28.289 -2.717 1.00 84.88 599 PHE A CA 1
ATOM 4979 C C . PHE A 1 599 ? -6.452 -28.582 -4.198 1.00 84.88 599 PHE A C 1
ATOM 4981 O O . PHE A 1 599 ? -6.478 -29.753 -4.586 1.00 84.88 599 PHE A O 1
ATOM 4988 N N . PRO A 1 600 ? -6.718 -27.575 -5.052 1.00 87.75 600 PRO A N 1
ATOM 4989 C CA . PRO A 1 600 ? -6.956 -27.787 -6.483 1.00 87.75 600 PRO A CA 1
ATOM 4990 C C . PRO A 1 600 ? -5.729 -28.340 -7.215 1.00 87.75 600 PRO A C 1
ATOM 4992 O O . PRO A 1 600 ? -4.589 -28.081 -6.838 1.00 87.75 600 PRO A O 1
ATOM 4995 N N . PHE A 1 601 ? -5.959 -29.076 -8.306 1.00 90.12 601 PHE A N 1
ATOM 4996 C CA . PHE A 1 601 ? -4.907 -29.596 -9.196 1.00 90.12 601 PHE A CA 1
ATOM 4997 C C . PHE A 1 601 ? -3.818 -30.431 -8.496 1.00 90.12 601 PHE A C 1
ATOM 4999 O O . PHE A 1 601 ? -2.686 -30.500 -8.974 1.00 90.12 601 PHE A O 1
ATOM 5006 N N . GLN A 1 602 ? -4.132 -31.109 -7.383 1.00 89.19 602 GLN A N 1
ATOM 5007 C CA . GLN A 1 602 ? -3.182 -31.976 -6.661 1.00 89.19 602 GLN A CA 1
ATOM 5008 C C . GLN A 1 602 ? -2.473 -32.980 -7.574 1.00 89.19 602 GLN A C 1
ATOM 5010 O O . GLN A 1 602 ? -1.277 -33.227 -7.419 1.00 89.19 602 GLN A O 1
ATOM 5015 N N . ASN A 1 603 ? -3.196 -33.555 -8.538 1.00 89.50 603 ASN A N 1
ATOM 5016 C CA . ASN A 1 603 ? -2.615 -34.523 -9.461 1.00 89.50 603 ASN A CA 1
ATOM 5017 C C . ASN A 1 603 ? -1.513 -33.890 -10.320 1.00 89.50 603 ASN A C 1
ATOM 5019 O O . ASN A 1 603 ? -0.496 -34.534 -10.530 1.00 89.50 603 ASN A O 1
ATOM 5023 N N . GLN A 1 604 ? -1.670 -32.644 -10.772 1.00 93.06 604 GLN A N 1
ATOM 5024 C CA . GLN A 1 604 ? -0.670 -31.955 -11.590 1.00 93.06 604 GLN A CA 1
ATOM 5025 C C . GLN A 1 604 ? 0.422 -31.291 -10.740 1.00 93.06 604 GLN A C 1
ATOM 5027 O O . GLN A 1 604 ? 1.595 -31.390 -11.077 1.00 93.06 604 GLN A O 1
ATOM 5032 N N . ILE A 1 605 ? 0.067 -30.635 -9.629 1.00 91.44 605 ILE A N 1
ATOM 5033 C CA . ILE A 1 605 ? 1.007 -29.843 -8.818 1.00 91.44 605 ILE A CA 1
ATOM 5034 C C . ILE A 1 605 ? 1.860 -30.720 -7.891 1.00 91.44 605 ILE A C 1
ATOM 5036 O O . ILE A 1 605 ? 3.058 -30.449 -7.753 1.00 91.44 605 ILE A O 1
ATOM 5040 N N . LEU A 1 606 ? 1.259 -31.746 -7.268 1.00 88.62 606 LEU A N 1
ATOM 5041 C CA . LEU A 1 606 ? 1.921 -32.624 -6.291 1.00 88.62 606 LEU A CA 1
ATOM 5042 C C . LEU A 1 606 ? 2.342 -33.964 -6.900 1.00 88.62 606 LEU A C 1
ATOM 5044 O O . LEU A 1 606 ? 3.464 -34.401 -6.679 1.00 88.62 606 LEU A O 1
ATOM 5048 N N . LYS A 1 607 ? 1.452 -34.621 -7.660 1.00 89.88 607 LYS A N 1
ATOM 5049 C CA . LYS A 1 607 ? 1.728 -35.950 -8.246 1.00 89.88 607 LYS A CA 1
ATOM 5050 C C . LYS A 1 607 ? 2.342 -35.896 -9.647 1.00 89.88 607 LYS A C 1
ATOM 5052 O O . LYS A 1 607 ? 2.658 -36.946 -10.193 1.00 89.88 607 LYS A O 1
ATOM 5057 N N . LEU A 1 608 ? 2.476 -34.700 -10.228 1.00 90.56 608 LEU A N 1
ATOM 5058 C CA . LEU A 1 608 ? 3.052 -34.463 -11.557 1.00 90.56 608 LEU A CA 1
ATOM 5059 C C . LEU A 1 608 ? 2.413 -35.306 -12.682 1.00 90.56 608 LEU A C 1
ATOM 5061 O O . LEU A 1 608 ? 3.061 -35.678 -13.656 1.00 90.56 608 LEU A O 1
ATOM 5065 N N . SER A 1 609 ? 1.117 -35.598 -12.562 1.00 92.50 609 SER A N 1
ATOM 5066 C CA . SER A 1 609 ? 0.343 -36.290 -13.591 1.00 92.50 609 SER A CA 1
ATOM 5067 C C . SER A 1 609 ? 0.262 -35.444 -14.857 1.00 92.50 609 SER A C 1
ATOM 5069 O O . SER A 1 609 ? -0.288 -34.342 -14.843 1.00 92.50 609 SER A O 1
ATOM 5071 N N . THR A 1 610 ? 0.716 -36.004 -15.975 1.00 91.31 610 THR A N 1
ATOM 5072 C CA . THR A 1 610 ? 0.641 -35.373 -17.300 1.00 91.31 610 THR A CA 1
ATOM 5073 C C . THR A 1 610 ? -0.762 -35.430 -17.909 1.00 91.31 610 THR A C 1
ATOM 5075 O O . THR A 1 610 ? -1.078 -34.650 -18.804 1.00 91.31 610 THR A O 1
ATOM 5078 N N . SER A 1 611 ? -1.645 -36.297 -17.401 1.00 91.00 611 SER A N 1
ATOM 5079 C CA . SER A 1 611 ? -3.057 -36.319 -17.790 1.00 91.00 611 SER A CA 1
ATOM 5080 C C . SER A 1 611 ? -3.808 -35.156 -17.133 1.00 91.00 611 SER A C 1
ATOM 5082 O O . SER A 1 611 ? -3.973 -35.125 -15.909 1.00 91.00 611 SER A O 1
ATOM 5084 N N . ILE A 1 612 ? -4.281 -34.208 -17.946 1.00 91.00 612 ILE A N 1
ATOM 5085 C CA . ILE A 1 612 ? -5.048 -33.033 -17.506 1.00 91.00 612 ILE A CA 1
ATOM 5086 C C . ILE A 1 612 ? -6.487 -33.170 -18.000 1.00 91.00 612 ILE A C 1
ATOM 5088 O O . ILE A 1 612 ? -6.721 -33.400 -19.185 1.00 91.00 612 ILE A O 1
ATOM 5092 N N . LYS A 1 613 ? -7.452 -33.048 -17.085 1.00 88.31 613 LYS A N 1
ATOM 5093 C CA . LYS A 1 613 ? -8.880 -33.136 -17.412 1.00 88.31 613 LYS A CA 1
ATOM 5094 C C . LYS A 1 613 ? -9.377 -31.824 -18.018 1.00 88.31 613 LYS A C 1
ATOM 5096 O O . LYS A 1 613 ? -8.722 -30.791 -17.908 1.00 88.31 613 LYS A O 1
ATOM 5101 N N . GLN A 1 614 ? -10.554 -31.858 -18.632 1.00 85.69 614 GLN A N 1
ATOM 5102 C CA . GLN A 1 614 ? -11.239 -30.649 -19.087 1.00 85.69 614 GLN A CA 1
ATOM 5103 C C . GLN A 1 614 ? -11.777 -29.836 -17.891 1.00 85.69 614 GLN A C 1
ATOM 5105 O O . GLN A 1 614 ? -12.189 -30.450 -16.902 1.00 85.69 614 GLN A O 1
ATOM 5110 N N . PRO A 1 615 ? -11.826 -28.484 -17.958 1.00 87.56 615 PRO A N 1
ATOM 5111 C CA . PRO A 1 615 ? -12.439 -27.682 -16.903 1.00 87.56 615 PRO A CA 1
ATOM 5112 C C . PRO A 1 615 ? -13.876 -28.125 -16.616 1.00 87.56 615 PRO A C 1
ATOM 5114 O O . PRO A 1 615 ? -14.695 -28.222 -17.525 1.00 87.56 615 PRO A O 1
ATOM 5117 N N . THR A 1 616 ? -14.214 -28.328 -15.342 1.00 84.62 616 THR A N 1
ATOM 5118 C CA . THR A 1 616 ? -15.501 -28.930 -14.927 1.00 84.62 616 THR A CA 1
ATOM 5119 C C . THR A 1 616 ? -16.746 -28.101 -15.256 1.00 84.62 616 THR A C 1
ATOM 5121 O O . THR A 1 616 ? -17.860 -28.614 -15.200 1.00 84.62 616 THR A O 1
ATOM 5124 N N . TYR A 1 617 ? -16.595 -26.817 -15.592 1.00 81.00 617 TYR A N 1
ATOM 5125 C CA . TYR A 1 617 ? -17.705 -25.998 -16.090 1.00 81.00 617 TYR A CA 1
ATOM 5126 C C . TYR A 1 617 ? -18.004 -26.233 -17.583 1.00 81.00 617 TYR A C 1
ATOM 5128 O O . TYR A 1 617 ? -18.976 -25.689 -18.105 1.00 81.00 617 TYR A O 1
ATOM 5136 N N . ILE A 1 618 ? -17.183 -27.026 -18.278 1.00 75.12 618 ILE A N 1
ATOM 5137 C CA . ILE A 1 618 ? -17.406 -27.466 -19.654 1.00 75.12 618 ILE A CA 1
ATOM 5138 C C . ILE A 1 618 ? -17.911 -28.911 -19.606 1.00 75.12 618 ILE A C 1
ATOM 5140 O O . ILE A 1 618 ? -17.200 -29.805 -19.160 1.00 75.12 618 ILE A O 1
ATOM 5144 N N . ASN A 1 619 ? -19.151 -29.137 -20.042 1.00 68.44 619 ASN A N 1
ATOM 5145 C CA . ASN A 1 619 ? -19.803 -30.451 -20.071 1.00 68.44 619 ASN A CA 1
ATOM 5146 C C . ASN A 1 619 ? -20.419 -30.726 -21.453 1.00 68.44 619 ASN A C 1
ATOM 5148 O O . ASN A 1 619 ? -20.479 -29.819 -22.286 1.00 68.44 619 ASN A O 1
ATOM 5152 N N . ASP A 1 620 ? -20.908 -31.947 -21.691 1.00 55.72 620 ASP A N 1
ATOM 5153 C CA . ASP A 1 620 ? -21.476 -32.362 -22.985 1.00 55.72 620 ASP A CA 1
ATOM 5154 C C . ASP A 1 620 ? -22.585 -31.429 -23.499 1.00 55.72 620 ASP A C 1
ATOM 5156 O O . ASP A 1 620 ? -22.606 -31.102 -24.683 1.00 55.72 620 ASP A O 1
ATOM 5160 N N . SER A 1 621 ? -23.429 -30.895 -22.608 1.00 53.91 621 SER A N 1
ATOM 5161 C CA . SER A 1 621 ? -24.483 -29.927 -22.955 1.00 53.91 621 SER A CA 1
ATOM 5162 C C . SER A 1 621 ? -23.979 -28.520 -23.322 1.00 53.91 621 SER A C 1
ATOM 5164 O O . SER A 1 621 ? -24.709 -27.758 -23.948 1.00 53.91 621 SER A O 1
ATOM 5166 N N . ASN A 1 622 ? -22.740 -28.156 -22.961 1.00 59.25 622 ASN A N 1
ATOM 5167 C CA . ASN A 1 622 ? -22.145 -26.831 -23.193 1.00 59.25 622 ASN A CA 1
ATOM 5168 C C . ASN A 1 622 ? -20.844 -26.857 -24.020 1.00 59.25 622 ASN A C 1
ATOM 5170 O O . ASN A 1 622 ? -20.219 -25.803 -24.173 1.00 59.25 622 ASN A O 1
ATOM 5174 N N . LYS A 1 623 ? -20.465 -28.011 -24.594 1.00 57.59 623 LYS A N 1
ATOM 5175 C CA . LYS A 1 623 ? -19.217 -28.230 -25.355 1.00 57.59 623 LYS A CA 1
ATOM 5176 C C . LYS A 1 623 ? -18.987 -27.233 -26.498 1.00 57.59 623 LYS A C 1
ATOM 5178 O O . LYS A 1 623 ? -17.846 -26.853 -26.746 1.00 57.59 623 LYS A O 1
ATOM 5183 N N . VAL A 1 624 ? -20.047 -26.783 -27.173 1.00 55.72 624 VAL A N 1
ATOM 5184 C CA . VAL A 1 624 ? -19.946 -25.910 -28.358 1.00 55.72 624 VAL A CA 1
ATOM 5185 C C . VAL A 1 624 ? -20.005 -24.438 -27.960 1.00 55.72 624 VAL A C 1
ATOM 5187 O O . VAL A 1 624 ? -21.078 -23.850 -27.860 1.00 55.72 624 VAL A O 1
ATOM 5190 N N . PHE A 1 625 ? -18.865 -23.829 -27.659 1.00 57.38 625 PHE A N 1
ATOM 5191 C CA . PHE A 1 625 ? -18.752 -22.387 -27.408 1.00 57.38 625 PHE A CA 1
ATOM 5192 C C . PHE A 1 625 ? -18.953 -21.590 -28.705 1.00 57.38 625 PHE A C 1
ATOM 5194 O O . PHE A 1 625 ? -18.277 -21.853 -29.694 1.00 57.38 625 PHE A O 1
ATOM 5201 N N . SER A 1 626 ? -19.840 -20.596 -28.699 1.00 52.34 626 SER A N 1
ATOM 5202 C CA . SER A 1 626 ? -20.069 -19.713 -29.850 1.00 52.34 626 SER A CA 1
ATOM 5203 C C . SER A 1 626 ? -19.086 -18.542 -29.830 1.00 52.34 626 SER A C 1
ATOM 5205 O O . SER A 1 626 ? -18.791 -18.012 -28.755 1.00 52.34 626 SER A O 1
ATOM 5207 N N . PHE A 1 627 ? -18.612 -18.119 -31.001 1.00 51.62 627 PHE A N 1
ATOM 5208 C CA . PHE A 1 627 ? -17.816 -16.903 -31.165 1.00 51.62 627 PHE A CA 1
ATOM 5209 C C . PHE A 1 627 ? -18.432 -16.004 -32.242 1.00 51.62 627 PHE A C 1
ATOM 5211 O O . PHE A 1 627 ? -19.023 -16.498 -33.198 1.00 51.62 627 PHE A O 1
ATOM 5218 N N . THR A 1 628 ? -18.313 -14.686 -32.086 1.00 50.28 628 THR A N 1
ATOM 5219 C CA . THR A 1 628 ? -18.687 -13.709 -33.120 1.00 50.28 628 THR A CA 1
ATOM 5220 C C . THR A 1 628 ? -17.549 -12.707 -33.285 1.00 50.28 628 THR A C 1
ATOM 5222 O O . THR A 1 628 ? -17.149 -12.065 -32.310 1.00 50.28 628 THR A O 1
ATOM 5225 N N . LEU A 1 629 ? -17.018 -12.590 -34.508 1.00 48.78 629 LEU A N 1
ATOM 5226 C CA . LEU A 1 629 ? -15.986 -11.612 -34.868 1.00 48.78 629 LEU A CA 1
ATOM 5227 C C . LEU A 1 629 ? -16.550 -10.189 -34.757 1.00 48.78 629 LEU A C 1
ATOM 5229 O O . LEU A 1 629 ? -17.571 -9.866 -35.368 1.00 48.78 629 LEU A O 1
ATOM 5233 N N . ASN A 1 630 ? -15.873 -9.318 -34.008 1.00 46.09 630 ASN A N 1
ATOM 5234 C CA . ASN A 1 630 ? -16.185 -7.891 -34.003 1.00 46.09 630 ASN A CA 1
ATOM 5235 C C . ASN A 1 630 ? -15.504 -7.219 -35.205 1.00 46.09 630 ASN A C 1
ATOM 5237 O O . ASN A 1 630 ? -14.305 -7.374 -35.407 1.00 46.09 630 ASN A O 1
ATOM 5241 N N . LYS A 1 631 ? -16.239 -6.384 -35.957 1.00 40.16 631 LYS A N 1
ATOM 5242 C CA . LYS A 1 631 ? -15.742 -5.623 -37.132 1.00 40.16 631 LYS A CA 1
ATOM 5243 C C . LYS A 1 631 ? -14.567 -4.657 -36.854 1.00 40.16 631 LYS A C 1
ATOM 5245 O O . LYS A 1 631 ? -14.121 -3.976 -37.768 1.00 40.16 631 LYS A O 1
ATOM 5250 N N . GLN A 1 632 ? -14.109 -4.548 -35.608 1.00 40.28 632 GLN A N 1
ATOM 5251 C CA . GLN A 1 632 ? -13.045 -3.639 -35.166 1.00 40.28 632 GLN A CA 1
ATOM 5252 C C . GLN A 1 632 ? -11.733 -4.356 -34.821 1.00 40.28 632 GLN A C 1
ATOM 5254 O O . GLN A 1 632 ? -10.767 -3.690 -34.453 1.00 40.28 632 GLN A O 1
ATOM 5259 N N . ASP A 1 633 ? -11.673 -5.687 -34.942 1.00 39.56 633 ASP A N 1
ATOM 5260 C CA . ASP A 1 633 ? -10.390 -6.382 -34.903 1.00 39.56 633 ASP A CA 1
ATOM 5261 C C . ASP A 1 633 ? -9.530 -5.885 -36.081 1.00 39.56 633 ASP A C 1
ATOM 5263 O O . ASP A 1 633 ? -10.015 -5.868 -37.216 1.00 39.56 633 ASP A O 1
ATOM 5267 N N . PRO A 1 634 ? -8.279 -5.442 -35.852 1.00 33.25 634 PRO A N 1
ATOM 5268 C CA . PRO A 1 634 ? -7.410 -4.962 -36.915 1.00 33.25 634 PRO A CA 1
ATOM 5269 C C . PRO A 1 634 ? -6.968 -6.154 -37.769 1.00 33.25 634 PRO A C 1
ATOM 5271 O O . PRO A 1 634 ? -5.907 -6.740 -37.566 1.00 33.25 634 PRO A O 1
ATOM 5274 N N . ILE A 1 635 ? -7.815 -6.528 -38.724 1.00 33.97 635 ILE A N 1
ATOM 5275 C CA . ILE A 1 635 ? -7.436 -7.311 -39.891 1.00 33.97 635 ILE A CA 1
ATOM 5276 C C . ILE A 1 635 ? -6.463 -6.420 -40.668 1.00 33.97 635 ILE A C 1
ATOM 5278 O O . ILE A 1 635 ? -6.777 -5.268 -40.978 1.00 33.97 635 ILE A O 1
ATOM 5282 N N . SER A 1 636 ? -5.257 -6.915 -40.941 1.00 32.16 636 SER A N 1
ATOM 5283 C CA . SER A 1 636 ? -4.372 -6.271 -41.908 1.00 32.16 636 SER A CA 1
ATOM 5284 C C . SER A 1 636 ? -5.137 -6.114 -43.220 1.00 32.16 636 SER A C 1
ATOM 5286 O O . SER A 1 636 ? -5.625 -7.097 -43.772 1.00 32.16 636 SER A O 1
ATOM 5288 N N . TYR A 1 637 ? -5.280 -4.875 -43.683 1.00 29.38 637 TYR A N 1
ATOM 5289 C CA . TYR A 1 637 ? -5.898 -4.529 -44.959 1.00 29.38 637 TYR A CA 1
ATOM 5290 C C . TYR A 1 637 ? -5.202 -5.282 -46.110 1.00 29.38 637 TYR A C 1
ATOM 5292 O O . TYR A 1 637 ? -4.188 -4.812 -46.618 1.00 29.38 637 TYR A O 1
ATOM 5300 N N . SER A 1 638 ? -5.737 -6.434 -46.522 1.00 31.75 638 SER A N 1
ATOM 5301 C CA . SER A 1 638 ? -5.454 -7.026 -47.840 1.00 31.75 638 SER A CA 1
ATOM 5302 C C . SER A 1 638 ? -6.501 -8.018 -48.361 1.00 31.75 638 SER A C 1
ATOM 5304 O O . SER A 1 638 ? -6.611 -8.123 -49.574 1.00 31.75 638 SER A O 1
ATOM 5306 N N . ASP A 1 639 ? -7.333 -8.675 -47.538 1.00 35.88 639 ASP A N 1
ATOM 5307 C CA . ASP A 1 639 ? -8.112 -9.839 -48.030 1.00 35.88 639 ASP A CA 1
ATOM 5308 C C . ASP A 1 639 ? -9.645 -9.779 -47.826 1.00 35.88 639 ASP A C 1
ATOM 5310 O O . ASP A 1 639 ? -10.287 -10.797 -47.584 1.00 35.88 639 ASP A O 1
ATOM 5314 N N . ILE A 1 640 ? -10.279 -8.604 -47.962 1.00 32.06 640 ILE A N 1
ATOM 5315 C CA . ILE A 1 640 ? -11.756 -8.447 -47.876 1.00 32.06 640 ILE A CA 1
ATOM 5316 C C . ILE A 1 640 ? -12.390 -8.191 -49.258 1.00 32.06 640 ILE A C 1
ATOM 5318 O O . ILE A 1 640 ? -13.215 -7.300 -49.419 1.00 32.06 640 ILE A O 1
ATOM 5322 N N . ASN A 1 641 ? -12.029 -8.978 -50.273 1.00 29.80 641 ASN A N 1
ATOM 5323 C CA . ASN A 1 641 ? -12.710 -8.959 -51.578 1.00 29.80 641 ASN A CA 1
ATOM 5324 C C . ASN A 1 641 ? -13.173 -10.359 -52.006 1.00 29.80 641 ASN A C 1
ATOM 5326 O O . ASN A 1 641 ? -12.971 -10.766 -53.147 1.00 29.80 641 ASN A O 1
ATOM 5330 N N . ASN A 1 642 ? -13.819 -11.112 -51.110 1.00 30.64 642 ASN A N 1
ATOM 5331 C CA . ASN A 1 642 ? -14.546 -12.308 -51.535 1.00 30.64 642 ASN A CA 1
ATOM 5332 C C . ASN A 1 642 ? -15.909 -12.442 -50.824 1.00 30.64 642 ASN A C 1
ATOM 5334 O O . ASN A 1 642 ? -15.965 -12.890 -49.680 1.00 30.64 642 ASN A O 1
ATOM 5338 N N . PRO A 1 643 ? -17.026 -12.044 -51.465 1.00 30.36 643 PRO A N 1
ATOM 5339 C CA . PRO A 1 643 ? -18.355 -12.021 -50.852 1.00 30.36 643 PRO A CA 1
ATOM 5340 C C . PRO A 1 643 ? -19.071 -13.388 -50.884 1.00 30.36 643 PRO A C 1
ATOM 5342 O O . PRO A 1 643 ? -20.291 -13.448 -51.001 1.00 30.36 643 PRO A O 1
ATOM 5345 N N . SER A 1 644 ? -18.344 -14.504 -50.777 1.00 32.16 644 SER A N 1
ATOM 5346 C CA . SER A 1 644 ? -18.919 -15.851 -50.902 1.00 32.16 644 SER A CA 1
ATOM 5347 C C . SER A 1 644 ? -18.459 -16.806 -49.796 1.00 32.16 644 SER A C 1
ATOM 5349 O O . SER A 1 644 ? -17.739 -17.767 -50.034 1.00 32.16 644 SER A O 1
ATOM 5351 N N . ILE A 1 645 ? -18.905 -16.578 -48.558 1.00 34.75 645 ILE A N 1
ATOM 5352 C CA . ILE A 1 645 ? -18.861 -17.621 -47.521 1.00 34.75 645 ILE A CA 1
ATOM 5353 C C . ILE A 1 645 ? -20.265 -17.763 -46.931 1.00 34.75 645 ILE A C 1
ATOM 5355 O O . ILE A 1 645 ? -20.675 -17.021 -46.042 1.00 34.75 645 ILE A O 1
ATOM 5359 N N . GLN A 1 646 ? -21.029 -18.702 -47.492 1.00 28.77 646 GLN A N 1
ATOM 5360 C CA . GLN A 1 646 ? -22.290 -19.175 -46.926 1.00 28.77 646 GLN A CA 1
ATOM 5361 C C . GLN A 1 646 ? -21.996 -20.099 -45.736 1.00 28.77 646 GLN A C 1
ATOM 5363 O O . GLN A 1 646 ? -21.240 -21.061 -45.858 1.00 28.77 646 GLN A O 1
ATOM 5368 N N . TYR A 1 647 ? -22.620 -19.821 -44.592 1.00 33.88 647 TYR A N 1
ATOM 5369 C CA . TYR A 1 647 ? -22.569 -20.664 -43.399 1.00 33.88 647 TYR A CA 1
ATOM 5370 C C . TYR A 1 647 ? -23.374 -21.953 -43.637 1.00 33.88 647 TYR A C 1
ATOM 5372 O O . TYR A 1 647 ? -24.601 -21.938 -43.577 1.00 33.88 647 TYR A O 1
ATOM 5380 N N . GLN A 1 648 ? -22.697 -23.068 -43.926 1.00 29.17 648 GLN A N 1
ATOM 5381 C CA . GLN A 1 648 ? -23.313 -24.400 -43.936 1.00 29.17 648 GLN A CA 1
ATOM 5382 C C . GLN A 1 648 ? -23.176 -25.083 -42.569 1.00 29.17 648 GLN A C 1
ATOM 5384 O O . GLN A 1 648 ? -22.167 -24.935 -41.888 1.00 29.17 648 GLN A O 1
ATOM 5389 N N . ASN A 1 649 ? -24.225 -25.820 -42.191 1.00 32.16 649 ASN A N 1
ATOM 5390 C CA . ASN A 1 649 ? -24.413 -26.560 -40.938 1.00 32.16 649 ASN A CA 1
ATOM 5391 C C . ASN A 1 649 ? -23.204 -27.435 -40.549 1.00 32.16 649 ASN A C 1
ATOM 5393 O O . ASN A 1 649 ? -22.765 -28.264 -41.343 1.00 32.16 649 ASN A O 1
ATOM 5397 N N . LEU A 1 650 ? -22.707 -27.296 -39.312 1.00 35.91 650 LEU A N 1
ATOM 5398 C CA . LEU A 1 650 ? -21.483 -27.962 -38.843 1.00 35.91 650 LEU A CA 1
ATOM 5399 C C . LEU A 1 650 ? -21.770 -29.026 -37.772 1.00 35.91 650 LEU A C 1
ATOM 5401 O O . LEU A 1 650 ? -22.440 -28.766 -36.773 1.00 35.91 650 LEU A O 1
ATOM 5405 N N . THR A 1 651 ? -21.237 -30.227 -38.004 1.00 33.88 651 THR A N 1
ATOM 5406 C CA . THR A 1 651 ? -21.251 -31.408 -37.126 1.00 33.88 651 THR A CA 1
ATOM 5407 C C . THR A 1 651 ? -20.199 -31.324 -36.003 1.00 33.88 651 THR A C 1
ATOM 5409 O O . THR A 1 651 ? -19.333 -30.450 -35.984 1.00 33.88 651 THR A O 1
ATOM 5412 N N . SER A 1 652 ? -20.287 -32.255 -35.047 1.00 38.88 652 SER A N 1
ATOM 5413 C CA . SER A 1 652 ? -19.677 -32.283 -33.703 1.00 38.88 652 SER A CA 1
ATOM 5414 C C . SER A 1 652 ? -18.143 -32.195 -33.570 1.00 38.88 652 SER A C 1
ATOM 5416 O O . SER A 1 652 ? -17.666 -32.106 -32.440 1.00 38.88 652 SER A O 1
ATOM 5418 N N . ASP A 1 653 ? -17.371 -32.162 -34.661 1.00 40.97 653 ASP A N 1
ATOM 5419 C CA . ASP A 1 653 ? -15.893 -32.162 -34.631 1.00 40.97 653 ASP A CA 1
ATOM 5420 C C . ASP A 1 653 ? -15.232 -30.798 -34.913 1.00 40.97 653 ASP A C 1
ATOM 5422 O O . ASP A 1 653 ? -14.003 -30.681 -34.955 1.00 40.97 653 ASP A O 1
ATOM 5426 N N . GLN A 1 654 ? -16.009 -29.725 -35.067 1.00 47.72 654 GLN A N 1
ATOM 5427 C CA . GLN A 1 654 ? -15.471 -28.427 -35.477 1.00 47.72 654 GLN A CA 1
ATOM 5428 C C . GLN A 1 654 ? -15.284 -27.452 -34.305 1.00 47.72 654 GLN A C 1
ATOM 5430 O O . GLN A 1 654 ? -16.190 -26.725 -33.907 1.00 47.72 654 GLN A O 1
ATOM 5435 N N . TRP A 1 655 ? -14.065 -27.390 -33.761 1.00 48.47 655 TRP A N 1
ATOM 5436 C CA . TRP A 1 655 ? -13.634 -26.240 -32.956 1.00 48.47 655 TRP A CA 1
ATOM 5437 C C . TRP A 1 655 ? -13.559 -24.990 -33.855 1.00 48.47 655 TRP A C 1
ATOM 5439 O O . TRP A 1 655 ? -12.791 -24.986 -34.813 1.00 48.47 655 TRP A O 1
ATOM 5449 N N . ASN A 1 656 ? -14.351 -23.956 -33.535 1.00 54.28 656 ASN A N 1
ATOM 5450 C CA . ASN A 1 656 ? -14.539 -22.675 -34.250 1.00 54.28 656 ASN A CA 1
ATOM 5451 C C . ASN A 1 656 ? -13.449 -22.303 -35.281 1.00 54.28 656 ASN A C 1
ATOM 5453 O O . ASN A 1 656 ? -12.332 -21.923 -34.914 1.00 54.28 656 ASN A O 1
ATOM 5457 N N . LEU A 1 657 ? -13.815 -22.357 -36.569 1.00 50.44 657 LEU A N 1
ATOM 5458 C CA . LEU A 1 657 ? -12.973 -22.025 -37.729 1.00 50.44 657 LEU A CA 1
ATOM 5459 C C . LEU A 1 657 ? -12.531 -20.546 -37.768 1.00 50.44 657 LEU A C 1
ATOM 5461 O O . LEU A 1 657 ? -11.478 -20.247 -38.323 1.00 50.44 657 LEU A O 1
ATOM 5465 N N . ASP A 1 658 ? -13.262 -19.639 -37.117 1.00 56.72 658 ASP A N 1
ATOM 5466 C CA . ASP A 1 658 ? -13.019 -18.189 -37.194 1.00 56.72 658 ASP A CA 1
ATOM 5467 C C . ASP A 1 658 ? -11.726 -17.740 -36.487 1.00 56.72 658 ASP A C 1
ATOM 5469 O O . ASP A 1 658 ? -10.978 -16.916 -37.008 1.00 56.72 658 ASP A O 1
ATOM 5473 N N . TYR A 1 659 ? -11.373 -18.330 -35.336 1.00 59.88 659 TYR A N 1
ATOM 5474 C CA . TYR A 1 659 ? -10.094 -18.018 -34.676 1.00 59.88 659 TYR A CA 1
ATOM 5475 C C . TYR A 1 659 ? -8.889 -18.581 -35.426 1.00 59.88 659 TYR A C 1
ATOM 5477 O O . TYR A 1 659 ? -7.796 -18.037 -35.294 1.00 59.88 659 TYR A O 1
ATOM 5485 N N . LYS A 1 660 ? -9.073 -19.640 -36.223 1.00 57.94 660 LYS A N 1
ATOM 5486 C CA . LYS A 1 660 ? -8.012 -20.195 -37.076 1.00 57.94 660 LYS A CA 1
ATOM 5487 C C . LYS A 1 660 ? -7.602 -19.210 -38.180 1.00 57.94 660 LYS A C 1
ATOM 5489 O O . LYS A 1 660 ? -6.498 -19.321 -38.698 1.00 57.94 660 LYS A O 1
ATOM 5494 N N . GLN A 1 661 ? -8.474 -18.257 -38.523 1.00 61.16 661 GLN A N 1
ATOM 5495 C CA . GLN A 1 661 ? -8.193 -17.200 -39.500 1.00 61.16 661 GLN A CA 1
ATOM 5496 C C . GLN A 1 661 ? -7.465 -15.995 -38.878 1.00 61.16 661 GLN A C 1
ATOM 5498 O O . GLN A 1 661 ? -6.736 -15.300 -39.577 1.00 61.16 661 GLN A O 1
ATOM 5503 N N . VAL A 1 662 ? -7.629 -15.757 -37.569 1.00 72.62 662 VAL A N 1
ATOM 5504 C CA . VAL A 1 662 ? -7.051 -14.595 -36.859 1.00 72.62 662 VAL A CA 1
ATOM 5505 C C . VAL A 1 662 ? -5.767 -14.948 -36.096 1.00 72.62 662 VAL A C 1
ATOM 5507 O O . VAL A 1 662 ? -4.823 -14.160 -36.050 1.00 72.62 662 VAL A O 1
ATOM 5510 N N . LEU A 1 663 ? -5.719 -16.128 -35.477 1.00 83.44 663 LEU A N 1
ATOM 5511 C CA . LEU A 1 663 ? -4.566 -16.621 -34.728 1.00 83.44 663 LEU A CA 1
ATOM 5512 C C . LEU A 1 663 ? -3.654 -17.436 -35.639 1.00 83.44 663 LEU A C 1
ATOM 5514 O O . LEU A 1 663 ? -4.113 -18.249 -36.438 1.00 83.44 663 LEU A O 1
ATOM 5518 N N . ASN A 1 664 ? -2.342 -17.293 -35.458 1.00 87.38 664 ASN A N 1
ATOM 5519 C CA . ASN A 1 664 ? -1.412 -18.206 -36.119 1.00 87.38 664 ASN A CA 1
ATOM 5520 C C . ASN A 1 664 ? -1.543 -19.634 -35.551 1.00 87.38 664 ASN A C 1
ATOM 5522 O O . ASN A 1 664 ? -2.101 -19.834 -34.471 1.00 87.38 664 ASN A O 1
ATOM 5526 N N . LYS A 1 665 ? -0.976 -20.628 -36.249 1.00 88.31 665 LYS A N 1
ATOM 5527 C CA . LYS A 1 665 ? -1.097 -22.054 -35.886 1.00 88.31 665 LYS A CA 1
ATOM 5528 C C . LYS A 1 665 ? -0.791 -22.351 -34.408 1.00 88.31 665 LYS A C 1
ATOM 5530 O O . LYS A 1 665 ? -1.580 -23.016 -33.749 1.00 88.31 665 LYS A O 1
ATOM 5535 N N . PHE A 1 666 ? 0.294 -21.790 -33.867 1.00 92.06 666 PHE A N 1
ATOM 5536 C CA . PHE A 1 666 ? 0.719 -22.033 -32.486 1.00 92.06 666 PHE A CA 1
ATOM 5537 C C . PHE A 1 666 ? -0.206 -21.349 -31.476 1.00 92.06 666 PHE A C 1
ATOM 5539 O O . PHE A 1 666 ? -0.558 -21.928 -30.451 1.00 92.06 666 PHE A O 1
ATOM 5546 N N . GLN A 1 667 ? -0.628 -20.116 -31.768 1.00 91.50 667 GLN A N 1
ATOM 5547 C CA . GLN A 1 667 ? -1.585 -19.389 -30.934 1.00 91.50 667 GLN A CA 1
ATOM 5548 C C . GLN A 1 667 ? -2.955 -20.074 -30.924 1.00 91.50 667 GLN A C 1
ATOM 5550 O O . GLN A 1 667 ? -3.567 -20.175 -29.864 1.00 91.50 667 GLN A O 1
ATOM 5555 N N . TYR A 1 668 ? -3.420 -20.577 -32.070 1.00 89.00 668 TYR A N 1
ATOM 5556 C CA . TYR A 1 668 ? -4.682 -21.308 -32.186 1.00 89.00 668 TYR A CA 1
ATOM 5557 C C . TYR A 1 668 ? -4.648 -22.633 -31.414 1.00 89.00 668 TYR A C 1
ATOM 5559 O O . TYR A 1 668 ? -5.579 -22.936 -30.669 1.00 89.00 668 TYR A O 1
ATOM 5567 N N . GLU A 1 669 ? -3.564 -23.403 -31.524 1.00 88.88 669 GLU A N 1
ATOM 5568 C CA . GLU A 1 669 ? -3.391 -24.629 -30.738 1.00 88.88 669 GLU A CA 1
ATOM 5569 C C . GLU A 1 669 ? -3.337 -24.344 -29.233 1.00 88.88 669 GLU A C 1
ATOM 5571 O O . GLU A 1 669 ? -4.016 -25.016 -28.457 1.00 88.88 669 GLU A O 1
ATOM 5576 N N . ALA A 1 670 ? -2.605 -23.309 -28.808 1.00 92.75 670 ALA A N 1
ATOM 5577 C CA . ALA A 1 670 ? -2.560 -22.885 -27.409 1.00 92.75 670 ALA A CA 1
ATOM 5578 C C . ALA A 1 670 ? -3.934 -22.425 -26.891 1.00 92.75 670 ALA A C 1
ATOM 5580 O O . ALA A 1 670 ? -4.338 -22.776 -25.777 1.00 92.75 670 ALA A O 1
ATOM 5581 N N . PHE A 1 671 ? -4.680 -21.683 -27.711 1.00 90.56 671 PHE A N 1
ATOM 5582 C CA . PHE A 1 671 ? -6.053 -21.276 -27.427 1.00 90.56 671 PHE A CA 1
ATOM 5583 C C . PHE A 1 671 ? -6.966 -22.495 -27.244 1.00 90.56 671 PHE A C 1
ATOM 5585 O O . PHE A 1 671 ? -7.662 -22.603 -26.235 1.00 90.56 671 PHE A O 1
ATOM 5592 N N . LYS A 1 672 ? -6.911 -23.456 -28.175 1.00 85.94 672 LYS A N 1
ATOM 5593 C CA . LYS A 1 672 ? -7.676 -24.707 -28.108 1.00 85.94 672 LYS A CA 1
ATOM 5594 C C . LYS A 1 672 ? -7.341 -25.508 -26.850 1.00 85.94 672 LYS A C 1
ATOM 5596 O O . LYS A 1 672 ? -8.241 -25.844 -26.082 1.00 85.94 672 LYS A O 1
ATOM 5601 N N . ASN A 1 673 ? -6.055 -25.755 -26.604 1.00 89.94 673 ASN A N 1
ATOM 5602 C CA . ASN A 1 673 ? -5.578 -26.505 -25.441 1.00 89.94 673 ASN A CA 1
ATOM 5603 C C . ASN A 1 673 ? -6.032 -25.870 -24.123 1.00 89.94 673 ASN A C 1
ATOM 5605 O O . ASN A 1 673 ? -6.370 -26.595 -23.190 1.00 89.94 673 ASN A O 1
ATOM 5609 N N . THR A 1 674 ? -6.101 -24.536 -24.062 1.00 92.12 674 THR A N 1
ATOM 5610 C CA . THR A 1 674 ? -6.566 -23.814 -22.871 1.00 92.12 674 THR A CA 1
ATOM 5611 C C . THR A 1 674 ? -7.982 -24.217 -22.477 1.00 92.12 674 THR A C 1
ATOM 5613 O O . THR A 1 674 ? -8.230 -24.495 -21.317 1.00 92.12 674 THR A O 1
ATOM 5616 N N . PHE A 1 675 ? -8.917 -24.354 -23.415 1.00 87.25 675 PHE A N 1
ATOM 5617 C CA . PHE A 1 675 ? -10.294 -24.752 -23.079 1.00 87.25 675 PHE A CA 1
ATOM 5618 C C . PHE A 1 675 ? -10.513 -26.276 -23.040 1.00 87.25 675 PHE A C 1
ATOM 5620 O O . PHE A 1 675 ? -11.615 -26.743 -22.748 1.00 87.25 675 PHE A O 1
ATOM 5627 N N . GLN A 1 676 ? -9.469 -27.065 -23.306 1.00 86.19 676 GLN A N 1
ATOM 5628 C CA . GLN A 1 676 ? -9.471 -28.525 -23.159 1.00 86.19 676 GLN A CA 1
ATOM 5629 C C . GLN A 1 676 ? -8.833 -28.997 -21.849 1.00 86.19 676 GLN A C 1
ATOM 5631 O O . GLN A 1 676 ? -8.993 -30.162 -21.494 1.00 86.19 676 GLN A O 1
ATOM 5636 N N . ARG A 1 677 ? -8.124 -28.117 -21.134 1.00 90.00 677 ARG A N 1
ATOM 5637 C CA . ARG A 1 677 ? -7.321 -28.457 -19.955 1.00 90.00 677 ARG A CA 1
ATOM 5638 C C . ARG A 1 677 ? -7.679 -27.545 -18.787 1.00 90.00 677 ARG A C 1
ATOM 5640 O O . ARG A 1 677 ? -7.647 -26.334 -18.915 1.00 90.00 677 ARG A O 1
ATOM 5647 N N . GLU A 1 678 ? -7.984 -28.121 -17.631 1.00 92.38 678 GLU A N 1
ATOM 5648 C CA . GLU A 1 678 ? -8.244 -27.387 -16.383 1.00 92.38 678 GLU A CA 1
ATOM 5649 C C . GLU A 1 678 ? -7.002 -26.659 -15.840 1.00 92.38 678 GLU A C 1
ATOM 5651 O O . GLU A 1 678 ? -7.122 -25.682 -15.105 1.00 92.38 678 GLU A O 1
ATOM 5656 N N . LEU A 1 679 ? -5.810 -27.096 -16.247 1.00 95.44 679 LEU A N 1
ATOM 5657 C CA . LEU A 1 679 ? -4.542 -26.412 -16.032 1.00 95.44 679 LEU A CA 1
ATOM 5658 C C . LEU A 1 679 ? -3.898 -26.143 -17.395 1.00 95.44 679 LEU A C 1
ATOM 5660 O O . LEU A 1 679 ? -3.463 -27.077 -18.071 1.00 95.44 679 LEU A O 1
ATOM 5664 N N . SER A 1 680 ? -3.835 -24.875 -17.797 1.00 96.25 680 SER A N 1
ATOM 5665 C CA . SER A 1 680 ? -3.223 -24.452 -19.059 1.00 96.25 680 SER A CA 1
ATOM 5666 C C . SER A 1 680 ? -1.925 -23.697 -18.796 1.00 96.25 680 SER A C 1
ATOM 5668 O O . SER A 1 680 ? -1.924 -22.655 -18.142 1.00 96.25 680 SER A O 1
ATOM 5670 N N . LEU A 1 681 ? -0.816 -24.221 -19.319 1.00 97.81 681 LEU A N 1
ATOM 5671 C CA . LEU A 1 681 ? 0.492 -23.571 -19.297 1.00 97.81 681 LEU A CA 1
ATOM 5672 C C . LEU A 1 681 ? 0.808 -23.072 -20.708 1.00 97.81 681 LEU A C 1
ATOM 5674 O O . LEU A 1 681 ? 0.991 -23.879 -21.620 1.00 97.81 681 LEU A O 1
ATOM 5678 N N . ILE A 1 682 ? 0.878 -21.758 -20.899 1.00 97.94 682 ILE A N 1
ATOM 5679 C CA . ILE A 1 682 ? 1.194 -21.138 -22.189 1.00 97.94 682 ILE A CA 1
ATOM 5680 C C . ILE A 1 682 ? 2.576 -20.502 -22.094 1.00 97.94 682 ILE A C 1
ATOM 5682 O O . ILE A 1 682 ? 2.750 -19.447 -21.480 1.00 97.94 682 ILE A O 1
ATOM 5686 N N . GLN A 1 683 ? 3.560 -21.148 -22.717 1.00 96.50 683 GLN A N 1
ATOM 5687 C CA . GLN A 1 683 ? 4.887 -20.588 -22.887 1.00 96.50 683 GLN A CA 1
ATOM 5688 C C . GLN A 1 683 ? 4.931 -19.744 -24.154 1.00 96.50 683 GLN A C 1
ATOM 5690 O O . GLN A 1 683 ? 4.820 -20.259 -25.265 1.00 96.50 683 GLN A O 1
ATOM 5695 N N . GLY A 1 684 ? 5.175 -18.449 -23.995 1.00 94.00 684 GLY A N 1
ATOM 5696 C CA . GLY A 1 684 ? 5.429 -17.583 -25.137 1.00 94.00 684 GLY A CA 1
ATOM 5697 C C . GLY A 1 684 ? 6.798 -16.925 -25.060 1.00 94.00 684 GLY A C 1
ATOM 5698 O O . GLY A 1 684 ? 6.997 -16.069 -24.204 1.00 94.00 684 GLY A O 1
ATOM 5699 N N . PRO A 1 685 ? 7.718 -17.227 -25.981 1.00 94.75 685 PRO A N 1
ATOM 5700 C CA . PRO A 1 685 ? 8.935 -16.450 -26.193 1.00 94.75 685 PRO A CA 1
ATOM 5701 C C . PRO A 1 685 ? 8.662 -14.947 -26.435 1.00 94.75 685 PRO A C 1
ATOM 5703 O O . PRO A 1 685 ? 7.511 -14.533 -26.645 1.00 94.75 685 PRO A O 1
ATOM 5706 N N . PRO A 1 686 ? 9.691 -14.084 -26.447 1.00 92.56 686 PRO A N 1
ATOM 5707 C CA . PRO A 1 686 ? 9.529 -12.672 -26.787 1.00 92.56 686 PRO A CA 1
ATOM 5708 C C . PRO A 1 686 ? 8.878 -12.462 -28.165 1.00 92.56 686 PRO A C 1
ATOM 5710 O O . PRO A 1 686 ? 9.206 -13.148 -29.129 1.00 92.56 686 PRO A O 1
ATOM 5713 N N . GLY A 1 687 ? 7.955 -11.501 -28.274 1.00 90.06 687 GLY A N 1
ATOM 5714 C CA . GLY A 1 687 ? 7.335 -11.127 -29.554 1.00 90.06 687 GLY A CA 1
ATOM 5715 C C . GLY A 1 687 ? 6.294 -12.102 -30.119 1.00 90.06 687 GLY A C 1
ATOM 5716 O O . GLY A 1 687 ? 5.795 -11.860 -31.211 1.00 90.06 687 GLY A O 1
ATOM 5717 N N . THR A 1 688 ? 5.930 -13.170 -29.404 1.00 93.06 688 THR A N 1
ATOM 5718 C CA . THR A 1 688 ? 5.009 -14.218 -29.908 1.00 93.06 688 THR A CA 1
ATOM 5719 C C . THR A 1 688 ? 3.530 -13.969 -29.603 1.00 93.06 688 THR A C 1
ATOM 5721 O O . THR A 1 688 ? 2.661 -14.784 -29.916 1.00 93.06 688 THR A O 1
ATOM 5724 N N . GLY A 1 689 ? 3.220 -12.819 -28.998 1.00 89.31 689 GLY A N 1
ATOM 5725 C CA . GLY A 1 689 ? 1.849 -12.402 -28.716 1.00 89.31 689 GLY A CA 1
ATOM 5726 C C . GLY A 1 689 ? 1.219 -13.056 -27.484 1.00 89.31 689 GLY A C 1
ATOM 5727 O O . GLY A 1 689 ? 0.014 -13.265 -27.490 1.00 89.31 689 GLY A O 1
ATOM 5728 N N . LYS A 1 690 ? 1.987 -13.344 -26.419 1.00 91.19 690 LYS A N 1
ATOM 5729 C CA . LYS A 1 690 ? 1.456 -13.822 -25.119 1.00 91.19 690 LYS A CA 1
ATOM 5730 C C . LYS A 1 690 ? 0.254 -13.011 -24.631 1.00 91.19 690 LYS A C 1
ATOM 5732 O O . LYS A 1 690 ? -0.819 -13.560 -24.406 1.00 91.19 690 LYS A O 1
ATOM 5737 N N . THR A 1 691 ? 0.438 -11.697 -24.514 1.00 87.94 691 THR A N 1
ATOM 5738 C CA . THR A 1 691 ? -0.578 -10.747 -24.045 1.00 87.94 691 THR A CA 1
ATOM 5739 C C . THR A 1 691 ? -1.778 -10.705 -24.994 1.00 87.94 691 THR A C 1
ATOM 5741 O O . THR A 1 691 ? -2.917 -10.682 -24.541 1.00 87.94 691 THR A O 1
ATOM 5744 N N . TYR A 1 692 ? -1.534 -10.774 -26.308 1.00 89.69 692 TYR A N 1
ATOM 5745 C CA . TYR A 1 692 ? -2.584 -10.826 -27.331 1.00 89.69 692 TYR A CA 1
ATOM 5746 C C . TYR A 1 692 ? -3.420 -12.111 -27.240 1.00 89.69 692 TYR A C 1
ATOM 5748 O O . TYR A 1 692 ? -4.646 -12.052 -27.241 1.00 89.69 692 TYR A O 1
ATOM 5756 N N . LEU A 1 693 ? -2.780 -13.272 -27.081 1.00 91.25 693 LEU A N 1
ATOM 5757 C CA . LEU A 1 693 ? -3.477 -14.537 -26.867 1.00 91.25 693 LEU A CA 1
ATOM 5758 C C . LEU A 1 693 ? -4.258 -14.530 -25.544 1.00 91.25 693 LEU A C 1
ATOM 5760 O O . LEU A 1 693 ? -5.411 -14.952 -25.518 1.00 91.25 693 LEU A O 1
ATOM 5764 N N . GLY A 1 694 ? -3.671 -13.996 -24.467 1.00 91.81 694 GLY A N 1
ATOM 5765 C CA . GLY A 1 694 ? -4.365 -13.783 -23.194 1.00 91.81 694 GLY A CA 1
ATOM 5766 C C . GLY A 1 694 ? -5.618 -12.915 -23.347 1.00 91.81 694 GLY A C 1
ATOM 5767 O O . GLY A 1 694 ? -6.663 -13.236 -22.782 1.00 91.81 694 GLY A O 1
ATOM 5768 N N . LEU A 1 695 ? -5.551 -11.870 -24.178 1.00 90.00 695 LEU A N 1
ATOM 5769 C CA . LEU A 1 695 ? -6.693 -11.021 -24.512 1.00 90.00 695 LEU A CA 1
ATOM 5770 C C . LEU A 1 695 ? -7.780 -11.793 -25.274 1.00 90.00 695 LEU A C 1
ATOM 5772 O O . LEU A 1 695 ? -8.948 -11.720 -24.903 1.00 90.00 695 LEU A O 1
ATOM 5776 N N . LYS A 1 696 ? -7.410 -12.600 -26.278 1.00 88.19 696 LYS A N 1
ATOM 5777 C CA . LYS A 1 696 ? -8.366 -13.444 -27.017 1.00 88.19 696 LYS A CA 1
ATOM 5778 C C . LYS A 1 696 ? -9.019 -14.512 -26.135 1.00 88.19 696 LYS A C 1
ATOM 5780 O O . LYS A 1 696 ? -10.214 -14.765 -26.274 1.00 88.19 696 LYS A O 1
ATOM 5785 N N . ILE A 1 697 ? -8.285 -15.082 -25.178 1.00 90.75 697 ILE A N 1
ATOM 5786 C CA . ILE A 1 697 ? -8.842 -15.970 -24.141 1.00 90.75 697 ILE A CA 1
ATOM 5787 C C . ILE A 1 697 ? -9.892 -15.222 -23.304 1.00 90.75 697 ILE A C 1
ATOM 5789 O O . ILE A 1 697 ? -10.984 -15.744 -23.078 1.00 90.75 697 ILE A O 1
ATOM 5793 N N . VAL A 1 698 ? -9.591 -13.991 -22.878 1.00 89.94 698 VAL A N 1
ATOM 5794 C CA . VAL A 1 698 ? -10.525 -13.133 -22.134 1.00 89.94 698 VAL A CA 1
ATOM 5795 C C . VAL A 1 698 ? -11.777 -12.811 -22.959 1.00 89.94 698 VAL A C 1
ATOM 5797 O O . VAL A 1 698 ? -12.884 -12.992 -22.453 1.00 89.94 698 VAL A O 1
ATOM 5800 N N . GLU A 1 699 ? -11.639 -12.398 -24.222 1.00 86.25 699 GLU A N 1
ATOM 5801 C CA . GLU A 1 699 ? -12.771 -12.138 -25.127 1.00 86.25 699 GLU A CA 1
ATOM 5802 C C . GLU A 1 699 ? -13.693 -13.354 -25.242 1.00 86.25 699 GLU A C 1
ATOM 5804 O O . GLU A 1 699 ? -14.909 -13.245 -25.066 1.00 86.25 699 GLU A O 1
ATOM 5809 N N . TYR A 1 700 ? -13.114 -14.532 -25.469 1.00 84.06 700 TYR A N 1
ATOM 5810 C CA . TYR A 1 700 ? -13.868 -15.770 -25.608 1.00 84.06 700 TYR A CA 1
ATOM 5811 C C . TYR A 1 700 ? -14.618 -16.155 -24.329 1.00 84.06 700 TYR A C 1
ATOM 5813 O O . TYR A 1 700 ? -15.788 -16.556 -24.385 1.00 84.06 700 TYR A O 1
ATOM 5821 N N . LEU A 1 701 ? -13.977 -15.988 -23.166 1.00 86.31 701 LEU A N 1
ATOM 5822 C CA . LEU A 1 701 ? -14.622 -16.170 -21.867 1.00 86.31 701 LEU A CA 1
ATOM 5823 C C . LEU A 1 701 ? -15.796 -15.196 -21.701 1.00 86.31 701 LEU A C 1
ATOM 5825 O O . LEU A 1 701 ? -16.874 -15.615 -21.288 1.00 86.31 701 LEU A O 1
ATOM 5829 N N . ILE A 1 702 ? -15.648 -13.922 -22.067 1.00 82.94 702 ILE A N 1
ATOM 5830 C CA . ILE A 1 702 ? -16.731 -12.930 -21.968 1.00 82.94 702 ILE A CA 1
ATOM 5831 C C . ILE A 1 702 ? -17.928 -13.328 -22.836 1.00 82.94 702 ILE A C 1
ATOM 5833 O O . ILE A 1 702 ? -19.058 -13.348 -22.341 1.00 82.94 702 ILE A O 1
ATOM 5837 N N . GLN A 1 703 ? -17.695 -13.685 -24.101 1.00 80.00 703 GLN A N 1
ATOM 5838 C CA . GLN A 1 703 ? -18.764 -14.071 -25.029 1.00 80.00 703 GLN A CA 1
ATOM 5839 C C . GLN A 1 703 ? -19.527 -15.312 -24.549 1.00 80.00 703 GLN A C 1
ATOM 5841 O O . GLN A 1 703 ? -20.736 -15.428 -24.739 1.00 80.00 703 GLN A O 1
ATOM 5846 N N . ASN A 1 704 ? -18.843 -16.203 -23.830 1.00 78.50 704 ASN A N 1
ATOM 5847 C CA . ASN A 1 704 ? -19.419 -17.431 -23.297 1.00 78.50 704 ASN A CA 1
ATOM 5848 C C . ASN A 1 704 ? -19.713 -17.361 -21.791 1.00 78.50 704 ASN A C 1
ATOM 5850 O O . ASN A 1 704 ? -19.857 -18.398 -21.139 1.00 78.50 704 ASN A O 1
ATOM 5854 N N . LYS A 1 705 ? -19.871 -16.149 -21.230 1.00 79.88 705 LYS A N 1
ATOM 5855 C CA . LYS A 1 705 ? -20.141 -15.914 -19.799 1.00 79.88 705 LYS A CA 1
ATOM 5856 C C . LYS A 1 705 ? -21.257 -16.794 -19.242 1.00 79.88 705 LYS A C 1
ATOM 5858 O O . LYS A 1 705 ? -21.120 -17.329 -18.147 1.00 79.88 705 LYS A O 1
ATOM 5863 N N . LYS A 1 706 ? -22.353 -16.974 -19.988 1.00 76.50 706 LYS A N 1
ATOM 5864 C CA . LYS A 1 706 ? -23.511 -17.772 -19.543 1.00 76.50 706 LYS A CA 1
ATOM 5865 C C . LYS A 1 706 ? -23.159 -19.237 -19.244 1.00 76.50 706 LYS A C 1
ATOM 5867 O O . LYS A 1 706 ? -23.846 -19.856 -18.443 1.00 76.50 706 LYS A O 1
ATOM 5872 N N . LYS A 1 707 ? -22.097 -19.773 -19.855 1.00 75.75 707 LYS A N 1
ATOM 5873 C CA . LYS A 1 707 ? -21.702 -21.183 -19.730 1.00 75.75 707 LYS A CA 1
ATOM 5874 C C . LYS A 1 707 ? -20.878 -21.474 -18.481 1.00 75.75 707 LYS A C 1
ATOM 5876 O O . LYS A 1 707 ? -21.066 -22.512 -17.864 1.00 75.75 707 LYS A O 1
ATOM 5881 N N . TRP A 1 708 ? -19.984 -20.561 -18.102 1.00 78.75 708 TRP A N 1
ATOM 5882 C CA . TRP A 1 708 ? -19.100 -20.742 -16.942 1.00 78.75 708 TRP A CA 1
ATOM 5883 C C . TRP A 1 708 ? -19.520 -19.915 -15.718 1.00 78.75 708 TRP A C 1
ATOM 5885 O O . TRP A 1 708 ? -19.122 -20.229 -14.605 1.00 78.75 708 TRP A O 1
ATOM 5895 N N . SER A 1 709 ? -20.354 -18.882 -15.883 1.00 71.62 709 SER A N 1
ATOM 5896 C CA . SER A 1 709 ? -20.774 -17.967 -14.808 1.00 71.62 709 SER A CA 1
ATOM 5897 C C . SER A 1 709 ? -22.200 -18.249 -14.306 1.00 71.62 709 SER A C 1
ATOM 5899 O O . SER A 1 709 ? -22.946 -17.323 -13.986 1.00 71.62 709 SER A O 1
ATOM 5901 N N . SER A 1 710 ? -22.603 -19.522 -14.209 1.00 64.50 710 SER A N 1
ATOM 5902 C CA . SER A 1 710 ? -23.912 -19.912 -13.644 1.00 64.50 710 SER A CA 1
ATOM 5903 C C . SER A 1 710 ? -24.105 -19.409 -12.205 1.00 64.50 710 SER A C 1
ATOM 5905 O O . SER A 1 710 ? -25.206 -19.023 -11.823 1.00 64.50 710 SER A O 1
ATOM 5907 N N . ASN A 1 711 ? -23.010 -19.298 -11.446 1.00 62.66 711 ASN A N 1
ATOM 5908 C CA . ASN A 1 711 ? -22.993 -18.830 -10.056 1.00 62.66 711 ASN A CA 1
ATOM 5909 C C . ASN A 1 711 ? -22.582 -17.355 -9.897 1.00 62.66 711 ASN A C 1
ATOM 5911 O O . ASN A 1 711 ? -22.243 -16.949 -8.788 1.00 62.66 711 ASN A O 1
ATOM 5915 N N . LYS A 1 712 ? -22.562 -16.562 -10.983 1.00 69.50 712 LYS A N 1
ATOM 5916 C CA . LYS A 1 712 ? -22.155 -15.142 -10.968 1.00 69.50 712 LYS A CA 1
ATOM 5917 C C . LYS A 1 712 ? -20.793 -14.918 -10.274 1.00 69.50 712 LYS A C 1
ATOM 5919 O O . LYS A 1 712 ? -20.664 -14.058 -9.424 1.00 69.50 712 LYS A O 1
ATOM 5924 N N . ARG A 1 713 ? -19.760 -15.713 -10.560 1.00 79.19 713 ARG A N 1
ATOM 5925 C CA . ARG A 1 713 ? -18.421 -15.512 -9.957 1.00 79.19 713 ARG A CA 1
ATOM 5926 C C . ARG A 1 713 ? -17.500 -14.751 -10.922 1.00 79.19 713 ARG A C 1
ATOM 5928 O O . ARG A 1 713 ? -17.587 -15.021 -12.123 1.00 79.19 713 ARG A O 1
ATOM 5935 N N . PRO A 1 714 ? -16.642 -13.829 -10.444 1.00 86.00 714 PRO A N 1
ATOM 5936 C CA . PRO A 1 714 ? -15.723 -13.088 -11.308 1.00 86.00 714 PRO A CA 1
ATOM 5937 C C . PRO A 1 714 ? -14.542 -13.955 -11.768 1.00 86.00 714 PRO A C 1
ATOM 5939 O O . PRO A 1 714 ? -14.154 -14.910 -11.090 1.00 86.00 714 PRO A O 1
ATOM 5942 N N . ILE A 1 715 ? -13.935 -13.579 -12.896 1.00 90.81 715 ILE A N 1
ATOM 5943 C CA . ILE A 1 715 ? -12.602 -14.044 -13.300 1.00 90.81 715 ILE A CA 1
ATOM 5944 C C . ILE A 1 715 ? -11.566 -13.207 -12.553 1.00 90.81 715 ILE A C 1
ATOM 5946 O O . ILE A 1 715 ? -11.677 -11.978 -12.495 1.00 90.81 715 ILE A O 1
ATOM 5950 N N . VAL A 1 716 ? -10.546 -13.858 -12.001 1.00 93.12 716 VAL A N 1
ATOM 5951 C CA . VAL A 1 716 ? -9.455 -13.164 -11.310 1.00 93.12 716 VAL A CA 1
ATOM 5952 C C . VAL A 1 716 ? -8.193 -13.190 -12.161 1.00 93.12 716 VAL A C 1
ATOM 5954 O O . VAL A 1 716 ? -7.810 -14.233 -12.685 1.00 93.12 716 VAL A O 1
ATOM 5957 N N . ILE A 1 717 ? -7.560 -12.028 -12.296 1.00 95.19 717 ILE A N 1
ATOM 5958 C CA . ILE A 1 717 ? -6.311 -11.835 -13.029 1.00 95.19 717 ILE A CA 1
ATOM 5959 C C . ILE A 1 717 ? -5.212 -11.463 -12.031 1.00 95.19 717 ILE A C 1
ATOM 5961 O O . ILE A 1 717 ? -5.368 -10.503 -11.268 1.00 95.19 717 ILE A O 1
ATOM 5965 N N . PHE A 1 718 ? -4.098 -12.192 -12.066 1.00 95.19 718 PHE A N 1
ATOM 5966 C CA . PHE A 1 718 ? -2.896 -11.903 -11.289 1.00 95.19 718 PHE A CA 1
ATOM 5967 C C . PHE A 1 718 ? -1.700 -11.600 -12.186 1.00 95.19 718 PHE A C 1
ATOM 5969 O O . PHE A 1 718 ? -1.450 -12.321 -13.146 1.00 95.19 718 PHE A O 1
ATOM 5976 N N . CYS A 1 719 ? -0.915 -10.595 -11.800 1.00 92.06 719 CYS A N 1
ATOM 5977 C CA . CYS A 1 719 ? 0.403 -10.320 -12.380 1.00 92.06 719 CYS A CA 1
ATOM 5978 C C . CYS A 1 719 ? 1.442 -10.109 -11.268 1.00 92.06 719 CYS A C 1
ATOM 5980 O O . CYS A 1 719 ? 1.095 -9.737 -10.141 1.00 92.06 719 CYS A O 1
ATOM 5982 N N . GLN A 1 720 ? 2.730 -10.281 -11.572 1.00 86.38 720 GLN A N 1
ATOM 5983 C CA . GLN A 1 720 ? 3.803 -10.041 -10.596 1.00 86.38 720 GLN A CA 1
ATOM 5984 C C . GLN A 1 720 ? 3.935 -8.554 -10.223 1.00 86.38 720 GLN A C 1
ATOM 5986 O O . GLN A 1 720 ? 4.060 -8.197 -9.048 1.00 86.38 720 GLN A O 1
ATOM 5991 N N . THR A 1 721 ? 3.888 -7.667 -11.220 1.00 86.00 721 THR A N 1
ATOM 5992 C CA . THR A 1 721 ? 4.141 -6.228 -11.051 1.00 86.00 721 THR A CA 1
ATOM 5993 C C . THR A 1 721 ? 2.885 -5.393 -11.307 1.00 86.00 721 THR A C 1
ATOM 5995 O O . THR A 1 721 ? 1.994 -5.793 -12.053 1.00 86.00 721 THR A O 1
ATOM 5998 N N . ASN A 1 722 ? 2.812 -4.195 -10.707 1.00 87.00 722 ASN A N 1
ATOM 5999 C CA . ASN A 1 722 ? 1.722 -3.250 -10.996 1.00 87.00 722 ASN A CA 1
ATOM 6000 C C . ASN A 1 722 ? 1.706 -2.833 -12.471 1.00 87.00 722 ASN A C 1
ATOM 6002 O O . ASN A 1 722 ? 0.638 -2.623 -13.024 1.00 87.00 722 ASN A O 1
ATOM 6006 N N . HIS A 1 723 ? 2.880 -2.717 -13.094 1.00 83.50 723 HIS A N 1
ATOM 6007 C CA . HIS A 1 723 ? 2.996 -2.318 -14.491 1.00 83.50 723 HIS A CA 1
ATOM 6008 C C . HIS A 1 723 ? 2.401 -3.372 -15.434 1.00 83.50 723 HIS A C 1
ATOM 6010 O O . HIS A 1 723 ? 1.555 -3.029 -16.252 1.00 83.50 723 HIS A O 1
ATOM 6016 N N . ALA A 1 724 ? 2.773 -4.649 -15.272 1.00 85.56 724 ALA A N 1
ATOM 6017 C CA . ALA A 1 724 ? 2.206 -5.747 -16.061 1.00 85.56 724 ALA A CA 1
ATOM 6018 C C . ALA A 1 724 ? 0.683 -5.851 -15.871 1.00 85.56 724 ALA A C 1
ATOM 6020 O O . ALA A 1 724 ? -0.066 -5.933 -16.845 1.00 85.56 724 ALA A O 1
ATOM 6021 N N . LEU A 1 725 ? 0.218 -5.731 -14.618 1.00 91.69 725 LEU A N 1
ATOM 6022 C CA . LEU A 1 725 ? -1.211 -5.702 -14.309 1.00 91.69 725 LEU A CA 1
ATOM 6023 C C . LEU A 1 725 ? -1.926 -4.572 -15.052 1.00 91.69 725 LEU A C 1
ATOM 6025 O O . LEU A 1 725 ? -2.918 -4.816 -15.730 1.00 91.69 725 LEU A O 1
ATOM 6029 N N . ASP A 1 726 ? -1.436 -3.342 -14.921 1.00 90.69 726 ASP A N 1
ATOM 6030 C CA . ASP A 1 726 ? -2.071 -2.172 -15.516 1.00 90.69 726 ASP A CA 1
ATOM 6031 C C . ASP A 1 726 ? -2.087 -2.271 -17.054 1.00 90.69 726 ASP A C 1
ATOM 6033 O O . ASP A 1 726 ? -3.116 -2.013 -17.677 1.00 90.69 726 ASP A O 1
ATOM 6037 N N . GLN A 1 727 ? -0.998 -2.733 -17.680 1.00 87.19 727 GLN A N 1
ATOM 6038 C CA . GLN A 1 727 ? -0.951 -2.944 -19.130 1.00 87.19 727 GLN A CA 1
ATOM 6039 C C . GLN A 1 727 ? -1.984 -3.971 -19.606 1.00 87.19 727 GLN A C 1
ATOM 6041 O O . GLN A 1 727 ? -2.710 -3.705 -20.568 1.00 87.19 727 GLN A O 1
ATOM 6046 N N . PHE A 1 728 ? -2.078 -5.121 -18.934 1.00 89.88 728 PHE A N 1
ATOM 6047 C CA . PHE A 1 728 ? -3.036 -6.162 -19.299 1.00 89.88 728 PHE A CA 1
ATOM 6048 C C . PHE A 1 728 ? -4.479 -5.697 -19.070 1.00 89.88 728 PHE A C 1
ATOM 6050 O O . PHE A 1 728 ? -5.327 -5.815 -19.955 1.00 89.88 728 PHE A O 1
ATOM 6057 N N . LEU A 1 729 ? -4.758 -5.088 -17.914 1.00 91.50 729 LEU A N 1
ATOM 6058 C CA . LEU A 1 729 ? -6.083 -4.573 -17.573 1.00 91.50 729 LEU A CA 1
ATOM 6059 C C . LEU A 1 729 ? -6.546 -3.448 -18.501 1.00 91.50 729 LEU A C 1
ATOM 6061 O O . LEU A 1 729 ? -7.738 -3.371 -18.791 1.00 91.50 729 LEU A O 1
ATOM 6065 N N . ARG A 1 730 ? -5.636 -2.605 -19.003 1.00 89.94 730 ARG A N 1
ATOM 6066 C CA . ARG A 1 730 ? -5.955 -1.577 -20.004 1.00 89.94 730 ARG A CA 1
ATOM 6067 C C . ARG A 1 730 ? -6.505 -2.192 -21.291 1.00 89.94 730 ARG A C 1
ATOM 6069 O O . ARG A 1 730 ? -7.492 -1.698 -21.825 1.00 89.94 730 ARG A O 1
ATOM 6076 N N . LEU A 1 731 ? -5.916 -3.293 -21.758 1.00 87.56 731 LEU A N 1
ATOM 6077 C CA . LEU A 1 731 ? -6.422 -4.024 -22.925 1.00 87.56 731 LEU A CA 1
ATOM 6078 C C . LEU A 1 731 ? -7.781 -4.672 -22.628 1.00 87.56 731 LEU A C 1
ATOM 6080 O O . LEU A 1 731 ? -8.703 -4.572 -23.432 1.00 87.56 731 LEU A O 1
ATOM 6084 N N . VAL A 1 732 ? -7.957 -5.255 -21.438 1.00 87.69 732 VAL A N 1
ATOM 6085 C CA . VAL A 1 732 ? -9.263 -5.790 -21.007 1.00 87.69 732 VAL A CA 1
ATOM 6086 C C . VAL A 1 732 ? -10.333 -4.689 -20.955 1.00 87.69 732 VAL A C 1
ATOM 6088 O O . VAL A 1 732 ? -11.482 -4.930 -21.329 1.00 87.69 732 VAL A O 1
ATOM 6091 N N . LEU A 1 733 ? -9.962 -3.465 -20.562 1.00 85.12 733 LEU A N 1
ATOM 6092 C CA . LEU A 1 733 ? -10.859 -2.307 -20.482 1.00 85.12 733 LEU A CA 1
ATOM 6093 C C . LEU A 1 733 ? -11.395 -1.851 -21.853 1.00 85.12 733 LEU A C 1
ATOM 6095 O O . LEU A 1 733 ? -12.443 -1.197 -21.910 1.00 85.12 733 LEU A O 1
ATOM 6099 N N . GLN A 1 734 ? -10.702 -2.195 -22.944 1.00 83.62 734 GLN A N 1
ATOM 6100 C CA . GLN A 1 734 ? -11.176 -1.971 -24.316 1.00 83.62 734 GLN A CA 1
ATOM 6101 C C . GLN A 1 734 ? -12.315 -2.931 -24.689 1.00 83.62 734 GLN A C 1
ATOM 6103 O O . GLN A 1 734 ? -13.163 -2.582 -25.504 1.00 83.62 734 GLN A O 1
ATOM 6108 N N . ILE A 1 735 ? -12.377 -4.107 -24.055 1.00 81.06 735 ILE A N 1
ATOM 6109 C CA . ILE A 1 735 ? -13.420 -5.116 -24.289 1.00 81.06 735 ILE A CA 1
ATOM 6110 C C . ILE A 1 735 ? -14.598 -4.929 -23.328 1.00 81.06 735 ILE A C 1
ATOM 6112 O O . ILE A 1 735 ? -15.756 -5.090 -23.711 1.00 81.06 735 ILE A O 1
ATOM 6116 N N . THR A 1 736 ? -14.330 -4.627 -22.053 1.00 80.50 736 THR A N 1
ATOM 6117 C CA . THR A 1 736 ? -15.371 -4.527 -21.023 1.00 80.50 736 THR A CA 1
ATOM 6118 C C . THR A 1 736 ? -15.045 -3.503 -19.945 1.00 80.50 736 THR A C 1
ATOM 6120 O O . THR A 1 736 ? -13.930 -3.433 -19.439 1.00 80.50 736 THR A O 1
ATOM 6123 N N . LYS A 1 737 ? -16.061 -2.747 -19.516 1.00 79.31 737 LYS A N 1
ATOM 6124 C CA . LYS A 1 737 ? -15.972 -1.844 -18.355 1.00 79.31 737 LYS A CA 1
ATOM 6125 C C . LYS A 1 737 ? -16.256 -2.543 -17.019 1.00 79.31 737 LYS A C 1
ATOM 6127 O O . LYS A 1 737 ? -16.032 -1.949 -15.969 1.00 79.31 737 LYS A O 1
ATOM 6132 N N . ASN A 1 738 ? -16.702 -3.807 -17.035 1.00 80.00 738 ASN A N 1
ATOM 6133 C CA . ASN A 1 738 ? -17.025 -4.600 -15.837 1.00 80.00 738 ASN A CA 1
ATOM 6134 C C . ASN A 1 738 ? -15.767 -5.18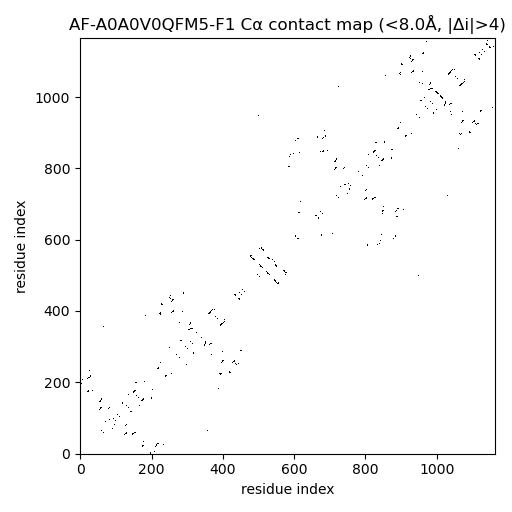8 -15.168 1.00 80.00 738 ASN A C 1
ATOM 6136 O O . ASN A 1 738 ? -15.671 -6.398 -14.942 1.00 80.00 738 ASN A O 1
ATOM 6140 N N . LEU A 1 739 ? -14.804 -4.319 -14.873 1.00 85.06 739 LEU A N 1
ATOM 6141 C CA . LEU A 1 739 ? -13.487 -4.636 -14.338 1.00 85.06 739 LEU A CA 1
ATOM 6142 C C . LEU A 1 739 ? -13.197 -3.761 -13.113 1.00 85.06 739 LEU A C 1
ATOM 6144 O O . LEU A 1 739 ? -13.447 -2.556 -13.134 1.00 85.06 739 LEU A O 1
ATOM 6148 N N . VAL A 1 740 ? -12.606 -4.353 -12.073 1.00 85.38 740 VAL A N 1
ATOM 6149 C CA . VAL A 1 740 ? -12.003 -3.615 -10.954 1.00 85.38 740 VAL A CA 1
ATOM 6150 C C . VAL A 1 740 ? -10.518 -3.922 -10.871 1.00 85.38 740 VAL A C 1
ATOM 6152 O O . VAL A 1 740 ? -10.118 -5.080 -10.748 1.00 85.38 740 VAL A O 1
ATOM 6155 N N . ARG A 1 741 ? -9.700 -2.869 -10.846 1.00 88.50 741 ARG A N 1
ATOM 6156 C CA . ARG A 1 741 ? -8.287 -2.953 -10.482 1.00 88.50 741 ARG A CA 1
ATOM 6157 C C . ARG A 1 741 ? -8.145 -2.768 -8.974 1.00 88.50 741 ARG A C 1
ATOM 6159 O O . ARG A 1 741 ? -8.525 -1.728 -8.427 1.00 88.50 741 ARG A O 1
ATOM 6166 N N . VAL A 1 742 ? -7.523 -3.732 -8.299 1.00 83.75 742 VAL A N 1
ATOM 6167 C CA . VAL A 1 742 ? -7.292 -3.706 -6.851 1.00 83.75 742 VAL A CA 1
ATOM 6168 C C . VAL A 1 742 ? -5.821 -3.424 -6.533 1.00 83.75 742 VAL A C 1
ATOM 6170 O O . VAL A 1 742 ? -4.916 -4.128 -6.969 1.00 83.75 742 VAL A O 1
ATOM 6173 N N . GLY A 1 743 ? -5.578 -2.381 -5.735 1.00 77.94 743 GLY A N 1
ATOM 6174 C CA . GLY A 1 743 ? -4.244 -1.928 -5.322 1.00 77.94 743 GLY A CA 1
ATOM 6175 C C . GLY A 1 743 ? -4.161 -0.401 -5.290 1.00 77.94 743 GLY A C 1
ATOM 6176 O O . GLY A 1 743 ? -5.114 0.272 -5.664 1.00 77.94 743 GLY A O 1
ATOM 6177 N N . GLY A 1 744 ? -3.022 0.169 -4.881 1.00 73.38 744 GLY A N 1
ATOM 6178 C CA . GLY A 1 744 ? -2.857 1.631 -4.763 1.00 73.38 744 GLY A CA 1
ATOM 6179 C C . GLY A 1 744 ? -1.857 2.284 -5.715 1.00 73.38 744 GLY A C 1
ATOM 6180 O O . GLY A 1 744 ? -1.865 3.494 -5.875 1.00 73.38 744 GLY A O 1
ATOM 6181 N N . GLN A 1 745 ? -1.009 1.494 -6.375 1.00 74.75 745 GLN A N 1
ATOM 6182 C CA . GLN A 1 745 ? 0.174 2.005 -7.085 1.00 74.75 745 GLN A CA 1
ATOM 6183 C C . GLN A 1 745 ? 0.011 2.091 -8.612 1.00 74.75 745 GLN A C 1
ATOM 6185 O O . GLN A 1 745 ? 1.007 2.025 -9.327 1.00 74.75 745 GLN A O 1
ATOM 6190 N N . SER A 1 746 ? -1.223 2.178 -9.115 1.00 80.88 746 SER A N 1
ATOM 6191 C CA . SER A 1 746 ? -1.427 2.327 -10.562 1.00 80.88 746 SER A CA 1
ATOM 6192 C C . SER A 1 746 ? -1.042 3.736 -11.001 1.00 80.88 746 SER A C 1
ATOM 6194 O O . SER A 1 746 ? -1.339 4.700 -10.291 1.00 80.88 746 SER A O 1
ATOM 6196 N N . LYS A 1 747 ? -0.363 3.841 -12.145 1.00 77.75 747 LYS A N 1
ATOM 6197 C CA . LYS A 1 747 ? 0.026 5.122 -12.762 1.00 77.75 747 LYS A CA 1
ATOM 6198 C C . LYS A 1 747 ? -0.770 5.438 -14.029 1.00 77.75 747 LYS A C 1
ATOM 6200 O O . LYS A 1 747 ? -0.664 6.549 -14.535 1.00 77.75 747 LYS A O 1
ATOM 6205 N N . GLU A 1 748 ? -1.556 4.482 -14.517 1.00 78.31 748 GLU A N 1
ATOM 6206 C CA . GLU A 1 748 ? -2.343 4.619 -15.738 1.00 78.31 748 GLU A CA 1
ATOM 6207 C C . GLU A 1 748 ? -3.631 5.401 -15.471 1.00 78.31 748 GLU A C 1
ATOM 6209 O O . GLU A 1 748 ? -4.487 4.977 -14.689 1.00 78.31 748 GLU A O 1
ATOM 6214 N N . LEU A 1 749 ? -3.781 6.544 -16.144 1.00 80.69 749 LEU A N 1
ATOM 6215 C CA . LEU A 1 749 ? -4.948 7.419 -15.991 1.00 80.69 749 LEU A CA 1
ATOM 6216 C C . LEU A 1 749 ? -6.240 6.741 -16.472 1.00 80.69 749 LEU A C 1
ATOM 6218 O O . LEU A 1 749 ? -7.281 6.898 -15.841 1.00 80.69 749 LEU A O 1
ATOM 6222 N N . GLU A 1 750 ? -6.171 5.927 -17.532 1.00 80.94 750 GLU A N 1
ATOM 6223 C CA . GLU A 1 750 ? -7.329 5.203 -18.087 1.00 80.94 750 GLU A CA 1
ATOM 6224 C C . GLU A 1 750 ? -7.947 4.206 -17.093 1.00 80.94 750 GLU A C 1
ATOM 6226 O O . GLU A 1 750 ? -9.149 3.954 -17.128 1.00 80.94 750 GLU A O 1
ATOM 6231 N N . LEU A 1 751 ? -7.141 3.655 -16.178 1.00 82.94 751 LEU A N 1
ATOM 6232 C CA . LEU A 1 751 ? -7.595 2.710 -15.153 1.00 82.94 751 LEU A CA 1
ATOM 6233 C C . LEU A 1 751 ? -8.048 3.396 -13.864 1.00 82.94 751 LEU A C 1
ATOM 6235 O O . LEU A 1 751 ? -8.533 2.722 -12.953 1.00 82.94 751 LEU A O 1
ATOM 6239 N N . GLN A 1 752 ? -7.892 4.717 -13.755 1.00 82.19 752 GLN A N 1
ATOM 6240 C CA . GLN A 1 752 ? -8.173 5.455 -12.529 1.00 82.19 752 GLN A CA 1
ATOM 6241 C C . GLN A 1 752 ? -9.639 5.302 -12.098 1.00 82.19 752 GLN A C 1
ATOM 6243 O O . GLN A 1 752 ? -9.903 5.091 -10.917 1.00 82.19 752 GLN A O 1
ATOM 6248 N N . GLU A 1 753 ? -10.584 5.309 -13.042 1.00 76.25 753 GLU A N 1
ATOM 6249 C CA . GLU A 1 753 ? -12.019 5.128 -12.767 1.00 76.25 753 GLU A CA 1
ATOM 6250 C C . GLU A 1 753 ? -12.384 3.697 -12.347 1.00 76.25 753 GLU A C 1
ATOM 6252 O O . GLU A 1 753 ? -13.339 3.495 -11.603 1.00 76.25 753 GLU A O 1
ATOM 6257 N N . ASN A 1 754 ? -11.588 2.703 -12.742 1.00 78.38 754 ASN A N 1
ATOM 6258 C CA . ASN A 1 754 ? -11.760 1.297 -12.366 1.00 78.38 754 ASN A CA 1
ATOM 6259 C C . ASN A 1 754 ? -10.902 0.898 -11.151 1.00 78.38 754 ASN A C 1
ATOM 6261 O O . ASN A 1 754 ? -10.906 -0.264 -10.733 1.00 78.38 754 ASN A O 1
ATOM 6265 N N . ASN A 1 755 ? -10.148 1.839 -10.575 1.00 81.00 755 ASN A N 1
ATOM 6266 C CA . ASN A 1 755 ? -9.251 1.596 -9.454 1.00 81.00 755 ASN A CA 1
ATOM 6267 C C . ASN A 1 755 ? -9.991 1.709 -8.120 1.00 81.00 755 ASN A C 1
ATOM 6269 O O . ASN A 1 755 ? -10.503 2.768 -7.751 1.00 81.00 755 ASN A O 1
ATOM 6273 N N . LEU A 1 756 ? -9.951 0.632 -7.336 1.00 74.06 756 LEU A N 1
ATOM 6274 C CA . LEU A 1 756 ? -10.626 0.552 -6.045 1.00 74.06 756 LEU A CA 1
ATOM 6275 C C . LEU A 1 756 ? -10.278 1.707 -5.089 1.00 74.06 756 LEU A C 1
ATOM 6277 O O . LEU A 1 756 ? -11.148 2.197 -4.375 1.00 74.06 756 LEU A O 1
ATOM 6281 N N . GLN A 1 757 ? -9.018 2.142 -5.032 1.00 68.69 757 GLN A N 1
ATOM 6282 C CA . GLN A 1 757 ? -8.605 3.204 -4.110 1.00 68.69 757 GLN A CA 1
ATOM 6283 C C . GLN A 1 757 ? -9.110 4.582 -4.546 1.00 68.69 757 GLN A C 1
ATOM 6285 O O . GLN A 1 757 ? -9.467 5.399 -3.699 1.00 68.69 757 GLN A O 1
ATOM 6290 N N . TYR A 1 758 ? -9.175 4.833 -5.851 1.00 69.00 758 TYR A N 1
ATOM 6291 C CA . TYR A 1 758 ? -9.738 6.071 -6.379 1.00 69.00 758 TYR A CA 1
ATOM 6292 C C . TYR A 1 758 ? -11.252 6.132 -6.159 1.00 69.00 758 TYR A C 1
ATOM 6294 O O . TYR A 1 758 ? -11.771 7.140 -5.677 1.00 69.00 758 TYR A O 1
ATOM 6302 N N . LEU A 1 759 ? -11.937 5.010 -6.405 1.00 62.47 759 LEU A N 1
ATOM 6303 C CA . LEU A 1 759 ? -13.358 4.845 -6.105 1.00 62.47 759 LEU A CA 1
ATOM 6304 C C . LEU A 1 759 ? -13.666 5.114 -4.617 1.00 62.47 759 LEU A C 1
ATOM 6306 O O . LEU A 1 759 ? -14.680 5.734 -4.310 1.00 62.47 759 LEU A O 1
ATOM 6310 N N . LYS A 1 760 ? -12.756 4.751 -3.695 1.00 59.09 760 LYS A N 1
ATOM 6311 C CA . LYS A 1 760 ? -12.860 5.075 -2.255 1.00 59.09 760 LYS A CA 1
ATOM 6312 C C . LYS A 1 760 ? -12.761 6.571 -1.944 1.00 59.09 760 LYS A C 1
ATOM 6314 O O . LYS A 1 760 ? -13.419 7.038 -1.023 1.00 59.09 760 LYS A O 1
ATOM 6319 N N . GLN A 1 761 ? -11.909 7.313 -2.649 1.00 56.59 761 GLN A N 1
ATOM 6320 C CA . GLN A 1 761 ? -11.572 8.699 -2.297 1.00 56.59 761 GLN A CA 1
ATOM 6321 C C . GLN A 1 761 ? -12.599 9.726 -2.778 1.00 56.59 761 GLN A C 1
ATOM 6323 O O . GLN A 1 761 ? -12.713 10.791 -2.177 1.00 56.59 761 GLN A O 1
ATOM 6328 N N . LYS A 1 762 ? -13.321 9.455 -3.872 1.00 48.16 762 LYS A N 1
ATOM 6329 C CA . LYS A 1 762 ? -14.064 10.514 -4.565 1.00 48.16 762 LYS A CA 1
ATOM 6330 C C . LYS A 1 762 ? -15.462 10.826 -4.039 1.00 48.16 762 LYS A C 1
ATOM 6332 O O . LYS A 1 762 ? -15.983 11.853 -4.454 1.00 48.16 762 LYS A O 1
ATOM 6337 N N . GLY A 1 763 ? -16.091 9.998 -3.201 1.00 44.62 763 GLY A N 1
ATOM 6338 C CA . GLY A 1 763 ? -17.411 10.295 -2.607 1.00 44.62 763 GLY A CA 1
ATOM 6339 C C . GLY A 1 763 ? -18.528 10.726 -3.587 1.00 44.62 763 GLY A C 1
ATOM 6340 O O . GLY A 1 763 ? -19.560 11.230 -3.154 1.00 44.62 763 GLY A O 1
ATOM 6341 N N . LYS A 1 764 ? -18.354 10.567 -4.908 1.00 36.28 764 LYS A N 1
ATOM 6342 C CA . LYS A 1 764 ? -19.288 11.017 -5.951 1.00 36.28 764 LYS A CA 1
ATOM 6343 C C . LYS A 1 764 ? -20.281 9.897 -6.249 1.00 36.28 764 LYS A C 1
ATOM 6345 O O . LYS A 1 764 ? -20.105 9.142 -7.195 1.00 36.28 764 LYS A O 1
ATOM 6350 N N . PHE A 1 765 ? -21.322 9.812 -5.426 1.00 41.34 765 PHE A N 1
ATOM 6351 C CA . PHE A 1 765 ? -22.376 8.792 -5.513 1.00 41.34 765 PHE A CA 1
ATOM 6352 C C . PHE A 1 765 ? -23.679 9.270 -6.192 1.00 41.34 765 PHE A C 1
ATOM 6354 O O . PHE A 1 765 ? -24.661 8.539 -6.165 1.00 41.34 765 PHE A O 1
ATOM 6361 N N . ARG A 1 766 ? -23.754 10.480 -6.779 1.00 30.45 766 ARG A N 1
ATOM 6362 C CA . ARG A 1 766 ? -25.066 11.109 -7.079 1.00 30.45 766 ARG A CA 1
ATOM 6363 C C . ARG A 1 766 ? -25.390 11.553 -8.513 1.00 30.45 766 ARG A C 1
ATOM 6365 O O . ARG A 1 766 ? -26.478 12.073 -8.715 1.00 30.45 766 ARG A O 1
ATOM 6372 N N . SER A 1 767 ? -24.578 11.294 -9.535 1.00 29.06 767 SER A N 1
ATOM 6373 C CA . SER A 1 767 ? -25.042 11.546 -10.913 1.00 29.06 767 SER A CA 1
ATOM 6374 C C . SER A 1 767 ? -24.312 10.699 -11.945 1.00 29.06 767 SER A C 1
ATOM 6376 O O . SER A 1 767 ? -23.245 11.066 -12.420 1.00 29.06 767 SER A O 1
ATOM 6378 N N . THR A 1 768 ? -24.875 9.526 -12.243 1.00 27.34 768 THR A N 1
ATOM 6379 C CA . THR A 1 768 ? -25.106 8.949 -13.586 1.00 27.34 768 THR A CA 1
ATOM 6380 C C . THR A 1 768 ? -25.606 7.519 -13.366 1.00 27.34 768 THR A C 1
ATOM 6382 O O . THR A 1 768 ? -24.880 6.646 -12.890 1.00 27.34 768 THR A O 1
ATOM 6385 N N . LEU A 1 769 ? -26.872 7.285 -13.699 1.00 31.47 769 LEU A N 1
ATOM 6386 C CA . LEU A 1 769 ? -27.652 6.068 -13.451 1.00 31.47 769 LEU A CA 1
ATOM 6387 C C . LEU A 1 769 ? -27.218 4.834 -14.287 1.00 31.47 769 LEU A C 1
ATOM 6389 O O . LEU A 1 769 ? -28.023 3.953 -14.557 1.00 31.47 769 LEU A O 1
ATOM 6393 N N . GLN A 1 770 ? -25.939 4.724 -14.665 1.00 39.91 770 GLN A N 1
ATOM 6394 C CA . GLN A 1 770 ? -25.357 3.538 -15.323 1.00 39.91 770 GLN A CA 1
ATOM 6395 C C . GLN A 1 770 ? -24.290 2.811 -14.474 1.00 39.91 770 GLN A C 1
ATOM 6397 O O . GLN A 1 770 ? -23.881 1.709 -14.827 1.00 39.91 770 GLN A O 1
ATOM 6402 N N . ILE A 1 771 ? -23.896 3.357 -13.312 1.00 41.81 771 ILE A N 1
ATOM 6403 C CA . ILE A 1 771 ? -22.847 2.811 -12.416 1.00 41.81 771 ILE A CA 1
ATOM 6404 C C . ILE A 1 771 ? -23.460 2.286 -11.095 1.00 41.81 771 ILE A C 1
ATOM 6406 O O . ILE A 1 771 ? -22.853 2.313 -10.029 1.00 41.81 771 ILE A O 1
ATOM 6410 N N . LEU A 1 772 ? -24.692 1.770 -11.132 1.00 32.69 772 LEU A N 1
ATOM 6411 C CA . LEU A 1 772 ? -25.430 1.282 -9.951 1.00 32.69 772 LEU A CA 1
ATOM 6412 C C . LEU A 1 772 ? -24.902 -0.043 -9.343 1.00 32.69 772 LEU A C 1
ATOM 6414 O O . LEU A 1 772 ? -25.653 -0.768 -8.708 1.00 32.69 772 LEU A O 1
ATOM 6418 N N . LYS A 1 773 ? -23.620 -0.395 -9.521 1.00 44.62 773 LYS A N 1
ATOM 6419 C CA . LYS A 1 773 ? -23.027 -1.646 -8.990 1.00 44.62 773 LYS A CA 1
ATOM 6420 C C . LYS A 1 773 ? -21.676 -1.498 -8.281 1.00 44.62 773 LYS A C 1
ATOM 6422 O O . LYS A 1 773 ? -21.247 -2.441 -7.631 1.00 44.62 773 LYS A O 1
ATOM 6427 N N . MET A 1 774 ? -20.983 -0.358 -8.382 1.00 43.53 774 MET A N 1
ATOM 6428 C CA . MET A 1 774 ? -19.617 -0.221 -7.826 1.00 43.53 774 MET A CA 1
ATOM 6429 C C . MET A 1 774 ? -19.563 0.455 -6.454 1.00 43.53 774 MET A C 1
ATOM 6431 O O . MET A 1 774 ? -18.624 0.223 -5.694 1.00 43.53 774 MET A O 1
ATOM 6435 N N . ALA A 1 775 ? -20.588 1.245 -6.134 1.00 38.94 775 ALA A N 1
ATOM 6436 C CA . ALA A 1 775 ? -20.810 1.862 -4.833 1.00 38.94 775 ALA A CA 1
ATOM 6437 C C . ALA A 1 775 ? -20.774 0.832 -3.690 1.00 38.94 775 ALA A C 1
ATOM 6439 O O . ALA A 1 775 ? -20.035 0.994 -2.718 1.00 38.94 775 ALA A O 1
ATOM 6440 N N . ASP A 1 776 ? -21.498 -0.271 -3.876 1.00 44.97 776 ASP A N 1
ATOM 6441 C CA . ASP A 1 776 ? -21.588 -1.342 -2.892 1.00 44.97 776 ASP A CA 1
ATOM 6442 C C . ASP A 1 776 ? -20.287 -2.141 -2.805 1.00 44.97 776 ASP A C 1
ATOM 6444 O O . ASP A 1 776 ? -19.790 -2.386 -1.714 1.00 44.97 776 ASP A O 1
ATOM 6448 N N . VAL A 1 777 ? -19.652 -2.467 -3.939 1.00 46.00 777 VAL A N 1
ATOM 6449 C CA . VAL A 1 777 ? -18.375 -3.211 -3.985 1.00 46.00 777 VAL A CA 1
ATOM 6450 C C . VAL A 1 777 ? -17.292 -2.537 -3.139 1.00 46.00 777 VAL A C 1
ATOM 6452 O O . VAL A 1 777 ? -16.531 -3.211 -2.446 1.00 46.00 777 VAL A O 1
ATOM 6455 N N . VAL A 1 778 ? -17.219 -1.205 -3.162 1.00 47.97 778 VAL A N 1
ATOM 6456 C CA . VAL A 1 778 ? -16.226 -0.448 -2.389 1.00 47.97 778 VAL A CA 1
ATOM 6457 C C . VAL A 1 778 ? -16.488 -0.543 -0.881 1.00 47.97 778 VAL A C 1
ATOM 6459 O O . VAL A 1 778 ? -15.527 -0.725 -0.129 1.00 47.97 778 VAL A O 1
ATOM 6462 N N . GLY A 1 779 ? -17.755 -0.479 -0.453 1.00 49.03 779 GLY A N 1
ATOM 6463 C CA . GLY A 1 779 ? -18.164 -0.675 0.945 1.00 49.03 779 GLY A CA 1
ATOM 6464 C C . GLY A 1 779 ? -17.955 -2.114 1.434 1.00 49.03 779 GLY A C 1
ATOM 6465 O O . GLY A 1 779 ? -17.510 -2.336 2.559 1.00 49.03 779 GLY A O 1
ATOM 6466 N N . ILE A 1 780 ? -18.152 -3.100 0.556 1.00 47.94 780 ILE A N 1
ATOM 6467 C CA . ILE A 1 780 ? -17.934 -4.528 0.845 1.00 47.94 780 ILE A CA 1
ATOM 6468 C C . ILE A 1 780 ? -16.444 -4.829 1.035 1.00 47.94 780 ILE A C 1
ATOM 6470 O O . ILE A 1 780 ? -16.052 -5.525 1.968 1.00 47.94 780 ILE A O 1
ATOM 6474 N N . LEU A 1 781 ? -15.586 -4.224 0.207 1.00 46.06 781 LEU A N 1
ATOM 6475 C CA . LEU A 1 781 ? -14.129 -4.340 0.321 1.00 46.06 781 LEU A CA 1
ATOM 6476 C C . LEU A 1 781 ? -13.542 -3.539 1.503 1.00 46.06 781 LEU A C 1
ATOM 6478 O O . LEU A 1 781 ? -12.344 -3.644 1.780 1.00 46.06 781 LEU A O 1
ATOM 6482 N N . GLN A 1 782 ? -14.344 -2.702 2.173 1.00 46.62 782 GLN A N 1
ATOM 6483 C CA . GLN A 1 782 ? -13.980 -1.991 3.406 1.00 46.62 782 GLN A CA 1
ATOM 6484 C C . GLN A 1 782 ? -14.354 -2.787 4.671 1.00 46.62 782 GLN A C 1
ATOM 6486 O O . GLN A 1 782 ? -13.615 -2.706 5.649 1.00 46.62 782 GLN A O 1
ATOM 6491 N N . ASN A 1 783 ? -15.413 -3.610 4.626 1.00 45.00 783 ASN A N 1
ATOM 6492 C CA . ASN A 1 783 ? -16.007 -4.299 5.782 1.00 45.00 783 ASN A CA 1
ATOM 6493 C C . ASN A 1 783 ? -16.048 -5.834 5.631 1.00 45.00 783 ASN A C 1
ATOM 6495 O O . ASN A 1 783 ? -17.076 -6.474 5.841 1.00 45.00 783 ASN A O 1
ATOM 6499 N N . PHE A 1 784 ? -14.904 -6.452 5.329 1.00 46.47 784 PHE A N 1
ATOM 6500 C CA . PHE A 1 784 ? -14.780 -7.898 5.078 1.00 46.47 784 PHE A CA 1
ATOM 6501 C C . PHE A 1 784 ? -15.322 -8.845 6.163 1.00 46.47 784 PHE A C 1
ATOM 6503 O O . PHE A 1 784 ? -15.573 -10.007 5.874 1.00 46.47 784 PHE A O 1
ATOM 6510 N N . LYS A 1 785 ? -15.506 -8.378 7.404 1.00 39.16 785 LYS A N 1
ATOM 6511 C CA . LYS A 1 785 ? -15.990 -9.207 8.525 1.00 39.16 785 LYS A CA 1
ATOM 6512 C C . LYS A 1 785 ? -17.507 -9.157 8.749 1.00 39.16 785 LYS A C 1
ATOM 6514 O O . LYS A 1 785 ? -17.984 -9.788 9.682 1.00 39.16 785 LYS A O 1
ATOM 6519 N N . LEU A 1 786 ? -18.248 -8.393 7.945 1.00 40.56 786 LEU A N 1
ATOM 6520 C CA . LEU A 1 786 ? -19.697 -8.178 8.083 1.00 40.56 786 LEU A CA 1
ATOM 6521 C C . LEU A 1 786 ? -20.398 -8.302 6.724 1.00 40.56 786 LEU A C 1
ATOM 6523 O O . LEU A 1 786 ? -21.254 -7.502 6.358 1.00 40.56 786 LEU A O 1
ATOM 6527 N N . ILE A 1 787 ? -20.005 -9.312 5.951 1.00 41.34 787 ILE A N 1
ATOM 6528 C CA . ILE A 1 787 ? -20.625 -9.593 4.663 1.00 41.34 787 ILE A CA 1
ATOM 6529 C C . ILE A 1 787 ? -21.978 -10.273 4.916 1.00 41.34 787 ILE A C 1
ATOM 6531 O O . ILE A 1 787 ? -22.050 -11.455 5.241 1.00 41.34 787 ILE A O 1
ATOM 6535 N N . GLN A 1 788 ? -23.067 -9.522 4.763 1.00 45.81 788 GLN A N 1
ATOM 6536 C CA . GLN A 1 788 ? -24.401 -10.103 4.583 1.00 45.81 788 GLN A CA 1
ATOM 6537 C C . GLN A 1 788 ? -24.491 -10.739 3.182 1.00 45.81 788 GLN A C 1
ATOM 6539 O O . GLN A 1 788 ? -23.873 -10.249 2.237 1.00 45.81 788 GLN A O 1
ATOM 6544 N N . GLN A 1 789 ? -25.279 -11.807 3.004 1.00 45.16 789 GLN A N 1
ATOM 6545 C CA . GLN A 1 789 ? -25.435 -12.519 1.716 1.00 45.16 789 GLN A CA 1
ATOM 6546 C C . GLN A 1 789 ? -25.753 -11.601 0.513 1.00 45.16 789 GLN A C 1
ATOM 6548 O O . GLN A 1 789 ? -25.363 -11.901 -0.615 1.00 45.16 789 GLN A O 1
ATOM 6553 N N . THR A 1 790 ? -26.411 -10.462 0.742 1.00 39.59 790 THR A N 1
ATOM 6554 C CA . THR A 1 790 ? -26.743 -9.435 -0.263 1.00 39.59 790 THR A CA 1
ATOM 6555 C C . THR A 1 790 ? -25.517 -8.733 -0.859 1.00 39.59 790 THR A C 1
ATOM 6557 O O . THR A 1 790 ? -25.538 -8.323 -2.016 1.00 39.59 790 THR A O 1
ATOM 6560 N N . GLN A 1 791 ? -24.416 -8.639 -0.115 1.00 45.25 791 GLN A N 1
ATOM 6561 C CA . GLN A 1 791 ? -23.193 -7.952 -0.528 1.00 45.25 791 GLN A CA 1
ATOM 6562 C C . GLN A 1 791 ? -22.318 -8.798 -1.470 1.00 45.25 791 GLN A C 1
ATOM 6564 O O . GLN A 1 791 ? -21.837 -8.304 -2.491 1.00 45.25 791 GLN A O 1
ATOM 6569 N N . LEU A 1 792 ? -22.183 -10.107 -1.225 1.00 48.47 792 LEU A N 1
ATOM 6570 C CA . LEU A 1 792 ? -21.494 -11.015 -2.160 1.00 48.47 792 LEU A CA 1
ATOM 6571 C C . LEU A 1 792 ? -22.175 -11.056 -3.528 1.00 48.47 792 LEU A C 1
ATOM 6573 O O . LEU A 1 792 ? -21.489 -11.142 -4.545 1.00 48.47 792 LEU A O 1
ATOM 6577 N N . GLN A 1 793 ? -23.503 -10.906 -3.569 1.00 47.31 793 GLN A N 1
ATOM 6578 C CA . GLN A 1 793 ? -24.260 -10.821 -4.818 1.00 47.31 793 GLN A CA 1
ATOM 6579 C C . GLN A 1 793 ? -23.875 -9.602 -5.673 1.00 47.31 793 GLN A C 1
ATOM 6581 O O . GLN A 1 793 ? -24.036 -9.665 -6.888 1.00 47.31 793 GLN A O 1
ATOM 6586 N N . LEU A 1 794 ? -23.337 -8.527 -5.086 1.00 48.50 794 LEU A N 1
ATOM 6587 C CA . LEU A 1 794 ? -22.920 -7.316 -5.806 1.00 48.50 794 LEU A CA 1
ATOM 6588 C C . LEU A 1 794 ? -21.507 -7.451 -6.389 1.00 48.50 794 LEU A C 1
ATOM 6590 O O . LEU A 1 794 ? -21.293 -7.088 -7.545 1.00 48.50 794 LEU A O 1
ATOM 6594 N N . ILE A 1 795 ? -20.560 -8.062 -5.661 1.00 52.44 795 ILE A N 1
ATOM 6595 C CA . ILE A 1 795 ? -19.238 -8.412 -6.224 1.00 52.44 795 ILE A CA 1
ATOM 6596 C C . ILE A 1 795 ? -19.378 -9.501 -7.294 1.00 52.44 795 ILE A C 1
ATOM 6598 O O . ILE A 1 795 ? -18.710 -9.444 -8.323 1.00 52.44 795 ILE A O 1
ATOM 6602 N N . ALA A 1 796 ? -20.309 -10.434 -7.106 1.00 48.97 796 ALA A N 1
ATOM 6603 C CA . ALA A 1 796 ? -20.688 -11.451 -8.082 1.00 48.97 796 ALA A CA 1
ATOM 6604 C C . ALA A 1 796 ? -21.164 -10.873 -9.437 1.00 48.97 796 ALA A C 1
ATOM 6606 O O . ALA A 1 796 ? -21.120 -11.524 -10.483 1.00 48.97 796 ALA A O 1
ATOM 6607 N N . ILE A 1 797 ? -21.611 -9.616 -9.464 1.00 55.03 797 ILE A N 1
ATOM 6608 C CA . ILE A 1 797 ? -21.998 -8.956 -10.711 1.00 55.03 797 ILE A CA 1
ATOM 6609 C C . ILE A 1 797 ? -20.777 -8.508 -11.533 1.00 55.03 797 ILE A C 1
ATOM 6611 O O . ILE A 1 797 ? -20.891 -8.378 -12.760 1.00 55.03 797 ILE A O 1
ATOM 6615 N N . LEU A 1 798 ? -19.619 -8.303 -10.896 1.00 63.34 798 LEU A N 1
ATOM 6616 C CA . LEU A 1 798 ? -18.378 -7.957 -11.587 1.00 63.34 798 LEU A CA 1
ATOM 6617 C C . LEU A 1 798 ? -17.876 -9.129 -12.426 1.00 63.34 798 LEU A C 1
ATOM 6619 O O . LEU A 1 798 ? -17.992 -10.293 -12.049 1.00 63.34 798 LEU A O 1
ATOM 6623 N N . LEU A 1 799 ? -17.313 -8.805 -13.591 1.00 72.81 799 LEU A N 1
ATOM 6624 C CA . LEU A 1 799 ? -16.805 -9.814 -14.512 1.00 72.81 799 LEU A CA 1
ATOM 6625 C C . LEU A 1 799 ? -15.323 -10.110 -14.268 1.00 72.81 799 LEU A C 1
ATOM 6627 O O . LEU A 1 799 ? -14.945 -11.277 -14.300 1.00 72.81 799 LEU A O 1
ATOM 6631 N N . PHE A 1 800 ? -14.520 -9.079 -13.979 1.00 84.50 800 PHE A N 1
ATOM 6632 C CA . PHE A 1 800 ? -13.080 -9.203 -13.741 1.00 84.50 800 PHE A CA 1
ATOM 6633 C C . PHE A 1 800 ? -12.609 -8.481 -12.478 1.00 84.50 800 PHE A C 1
ATOM 6635 O O . PHE A 1 800 ? -13.010 -7.346 -12.206 1.00 84.50 800 PHE A O 1
ATOM 6642 N N . LEU A 1 801 ? -11.678 -9.117 -11.767 1.00 88.50 801 LEU A N 1
ATOM 6643 C CA . LEU A 1 801 ? -10.893 -8.517 -10.692 1.00 88.50 801 LEU A CA 1
ATOM 6644 C C . LEU A 1 801 ? -9.401 -8.677 -10.993 1.00 88.50 801 LEU A C 1
ATOM 6646 O O . LEU A 1 801 ? -8.928 -9.795 -11.181 1.00 88.50 801 LEU A O 1
ATOM 6650 N N . GLY A 1 802 ? -8.658 -7.573 -11.018 1.00 91.75 802 GLY A N 1
ATOM 6651 C CA . GLY A 1 802 ? -7.216 -7.581 -11.258 1.00 91.75 802 GLY A CA 1
ATOM 6652 C C . GLY A 1 802 ? -6.410 -7.246 -10.007 1.00 91.75 802 GLY A C 1
ATOM 6653 O O . GLY A 1 802 ? -6.662 -6.224 -9.364 1.00 91.75 802 GLY A O 1
ATOM 6654 N N . PHE A 1 803 ? -5.413 -8.072 -9.693 1.00 91.88 803 PHE A N 1
ATOM 6655 C CA . PHE A 1 803 ? -4.520 -7.912 -8.545 1.00 91.88 803 PHE A CA 1
ATOM 6656 C C . PHE A 1 803 ? -3.058 -8.107 -8.954 1.00 91.88 803 PHE A C 1
ATOM 6658 O O . PHE A 1 803 ? -2.740 -8.886 -9.849 1.00 91.88 803 PHE A O 1
ATOM 6665 N N . THR A 1 804 ? -2.130 -7.481 -8.228 1.00 91.38 804 THR A N 1
ATOM 6666 C CA . THR A 1 804 ? -0.772 -8.038 -8.170 1.00 91.38 804 THR A CA 1
ATOM 6667 C C . THR A 1 804 ? -0.800 -9.318 -7.334 1.00 91.38 804 THR A C 1
ATOM 6669 O O . THR A 1 804 ? -1.642 -9.429 -6.443 1.00 91.38 804 THR A O 1
ATOM 6672 N N . ILE A 1 805 ? 0.115 -10.269 -7.539 1.00 88.69 805 ILE A N 1
ATOM 6673 C CA . ILE A 1 805 ? 0.108 -11.535 -6.779 1.00 88.69 805 ILE A CA 1
ATOM 6674 C C . ILE A 1 805 ? 0.189 -11.300 -5.258 1.00 88.69 805 ILE A C 1
ATOM 6676 O O . ILE A 1 805 ? -0.561 -11.880 -4.474 1.00 88.69 805 ILE A O 1
ATOM 6680 N N . SER A 1 806 ? 1.021 -10.342 -4.840 1.00 81.88 806 SER A N 1
ATOM 6681 C CA . SER A 1 806 ? 1.156 -9.907 -3.445 1.00 81.88 806 SER A CA 1
ATOM 6682 C C . SER A 1 806 ? -0.093 -9.185 -2.928 1.00 81.88 806 SER A C 1
ATOM 6684 O O . SER A 1 806 ? -0.461 -9.319 -1.759 1.00 81.88 806 SER A O 1
ATOM 6686 N N . GLY A 1 807 ? -0.775 -8.442 -3.803 1.00 82.38 807 GLY A N 1
ATOM 6687 C CA . GLY A 1 807 ? -2.078 -7.852 -3.526 1.00 82.38 807 GLY A CA 1
ATOM 6688 C C . GLY A 1 807 ? -3.141 -8.928 -3.320 1.00 82.38 807 GLY A C 1
ATOM 6689 O O . GLY A 1 807 ? -3.878 -8.853 -2.345 1.00 82.38 807 GLY A O 1
ATOM 6690 N N . GLY A 1 808 ? -3.170 -9.955 -4.170 1.00 83.19 808 GLY A N 1
ATOM 6691 C CA . GLY A 1 808 ? -4.049 -11.116 -4.046 1.00 83.19 808 GLY A CA 1
ATOM 6692 C C . GLY A 1 808 ? -3.921 -11.795 -2.690 1.00 83.19 808 GLY A C 1
ATOM 6693 O O . GLY A 1 808 ? -4.913 -11.931 -1.979 1.00 83.19 808 GLY A O 1
ATOM 6694 N N . ALA A 1 809 ? -2.688 -12.100 -2.278 1.00 82.31 809 ALA A N 1
ATOM 6695 C CA . ALA A 1 809 ? -2.415 -12.694 -0.970 1.00 82.31 809 ALA A CA 1
ATOM 6696 C C . ALA A 1 809 ? -2.932 -11.825 0.194 1.00 82.31 809 ALA A C 1
ATOM 6698 O O . ALA A 1 809 ? -3.426 -12.347 1.192 1.00 82.31 809 ALA A O 1
ATOM 6699 N N . LYS A 1 810 ? -2.867 -10.489 0.079 1.00 78.88 810 LYS A N 1
ATOM 6700 C CA . LYS A 1 810 ? -3.428 -9.566 1.084 1.00 78.88 810 LYS A CA 1
ATOM 6701 C C . LYS A 1 810 ? -4.955 -9.670 1.201 1.00 78.88 810 LYS A C 1
ATOM 6703 O O . LYS A 1 810 ? -5.485 -9.439 2.283 1.00 78.88 810 LYS A O 1
ATOM 6708 N N . TYR A 1 811 ? -5.647 -10.001 0.114 1.00 78.50 811 TYR A N 1
ATOM 6709 C CA . TYR A 1 811 ? -7.102 -10.163 0.064 1.00 78.50 811 TYR A CA 1
ATOM 6710 C C . TYR A 1 811 ? -7.508 -11.645 0.008 1.00 78.50 811 TYR A C 1
ATOM 6712 O O . TYR A 1 811 ? -8.498 -11.991 -0.630 1.00 78.50 811 TYR A O 1
ATOM 6720 N N . ILE A 1 812 ? -6.764 -12.533 0.677 1.00 78.50 812 ILE A N 1
ATOM 6721 C CA . ILE A 1 812 ? -7.034 -13.975 0.636 1.00 78.50 812 ILE A CA 1
ATOM 6722 C C . ILE A 1 812 ? -8.430 -14.348 1.159 1.00 78.50 812 ILE A C 1
ATOM 6724 O O . ILE A 1 812 ? -9.050 -15.248 0.607 1.00 78.50 812 ILE A O 1
ATOM 6728 N N . ASP A 1 813 ? -8.976 -13.630 2.149 1.00 75.62 813 ASP A N 1
ATOM 6729 C CA . ASP A 1 813 ? -10.357 -13.853 2.616 1.00 75.62 813 ASP A CA 1
ATOM 6730 C C . ASP A 1 813 ? -11.378 -13.536 1.534 1.00 75.62 813 ASP A C 1
ATOM 6732 O O . ASP A 1 813 ? -12.316 -14.293 1.335 1.00 75.62 813 ASP A O 1
ATOM 6736 N N . LEU A 1 814 ? -11.160 -12.463 0.767 1.00 76.50 814 LEU A N 1
ATOM 6737 C CA . LEU A 1 814 ? -12.013 -12.154 -0.375 1.00 76.50 814 LEU A CA 1
ATOM 6738 C C . LEU A 1 814 ? -12.007 -13.294 -1.379 1.00 76.50 814 LEU A C 1
ATOM 6740 O O . LEU A 1 814 ? -13.056 -13.686 -1.867 1.00 76.50 814 LEU A O 1
ATOM 6744 N N . LEU A 1 815 ? -10.823 -13.795 -1.723 1.00 80.38 815 LEU A N 1
ATOM 6745 C CA . LEU A 1 815 ? -10.689 -14.872 -2.696 1.00 80.38 815 LEU A CA 1
ATOM 6746 C C . LEU A 1 815 ? -11.305 -16.173 -2.163 1.00 80.38 815 LEU A C 1
ATOM 6748 O O . LEU A 1 815 ? -11.911 -16.919 -2.933 1.00 80.38 815 LEU A O 1
ATOM 6752 N N . ALA A 1 816 ? -11.203 -16.422 -0.856 1.00 79.56 816 ALA A N 1
ATOM 6753 C CA . ALA A 1 816 ? -11.844 -17.546 -0.185 1.00 79.56 816 ALA A CA 1
ATOM 6754 C C . ALA A 1 816 ? -13.377 -17.419 -0.145 1.00 79.56 816 ALA A C 1
ATOM 6756 O O . ALA A 1 816 ? -14.054 -18.429 -0.256 1.00 79.56 816 ALA A O 1
ATOM 6757 N N . GLU A 1 817 ? -13.941 -16.215 -0.064 1.00 77.50 817 GLU A N 1
ATOM 6758 C CA . GLU A 1 817 ? -15.397 -16.010 -0.117 1.00 77.50 817 GLU A CA 1
ATOM 6759 C C . GLU A 1 817 ? -15.934 -16.001 -1.558 1.00 77.50 817 GLU A C 1
ATOM 6761 O O . GLU A 1 817 ? -16.955 -16.613 -1.874 1.00 77.50 817 GLU A O 1
ATOM 6766 N N . LEU A 1 818 ? -15.228 -15.340 -2.481 1.00 78.75 818 LEU A N 1
ATOM 6767 C CA . LEU A 1 818 ? -15.630 -15.256 -3.887 1.00 78.75 818 LEU A CA 1
ATOM 6768 C C . LEU A 1 818 ? -15.547 -16.597 -4.608 1.00 78.75 818 LEU A C 1
ATOM 6770 O O . LEU A 1 818 ? -16.285 -16.816 -5.572 1.00 78.75 818 LEU A O 1
ATOM 6774 N N . GLN A 1 819 ? -14.629 -17.466 -4.179 1.00 84.06 819 GLN A N 1
ATOM 6775 C CA . GLN A 1 819 ? -14.394 -18.778 -4.776 1.00 84.06 819 GLN A CA 1
ATOM 6776 C C . GLN A 1 819 ? -14.299 -18.728 -6.322 1.00 84.06 819 GLN A C 1
ATOM 6778 O O . GLN A 1 819 ? -15.034 -19.471 -6.993 1.00 84.06 819 GLN A O 1
ATOM 6783 N N . PRO A 1 820 ? -13.479 -17.828 -6.925 1.00 87.94 820 PRO A N 1
ATOM 6784 C CA . PRO A 1 820 ? -13.323 -17.724 -8.375 1.00 87.94 820 PRO A CA 1
ATOM 6785 C C . PRO A 1 820 ? -13.060 -19.078 -9.024 1.00 87.94 820 PRO A C 1
ATOM 6787 O O . PRO A 1 820 ? -12.195 -19.833 -8.598 1.00 87.94 820 PRO A O 1
ATOM 6790 N N . GLN A 1 821 ? -13.807 -19.362 -10.088 1.00 90.12 821 GLN A N 1
ATOM 6791 C CA . GLN A 1 821 ? -13.678 -20.618 -10.829 1.00 90.12 821 GLN A CA 1
ATOM 6792 C C . GLN A 1 821 ? -12.587 -20.564 -11.897 1.00 90.12 821 GLN A C 1
ATOM 6794 O O . GLN A 1 821 ? -12.132 -21.615 -12.343 1.00 90.12 821 GLN A O 1
ATOM 6799 N N . ILE A 1 822 ? -12.197 -19.358 -12.316 1.00 92.50 822 ILE A N 1
ATOM 6800 C CA . ILE A 1 822 ? -11.213 -19.121 -13.369 1.00 92.50 822 ILE A CA 1
ATOM 6801 C C . ILE A 1 822 ? -10.201 -18.101 -12.856 1.00 92.50 822 ILE A C 1
ATOM 6803 O O . ILE A 1 822 ? -10.574 -16.991 -12.460 1.00 92.50 822 ILE A O 1
ATOM 6807 N N . VAL A 1 823 ? -8.928 -18.483 -12.896 1.00 95.00 823 VAL A N 1
ATOM 6808 C CA . VAL A 1 823 ? -7.795 -17.621 -12.558 1.00 95.00 823 VAL A CA 1
ATOM 6809 C C . VAL A 1 823 ? -6.850 -17.562 -13.750 1.00 95.00 823 VAL A C 1
ATOM 6811 O O . VAL A 1 823 ? -6.455 -18.596 -14.290 1.00 95.00 823 VAL A O 1
ATOM 6814 N N . ILE A 1 824 ? -6.480 -16.344 -14.139 1.00 96.56 824 ILE A N 1
ATOM 6815 C CA . ILE A 1 824 ? -5.468 -16.071 -15.159 1.00 96.56 824 ILE A CA 1
ATOM 6816 C C . ILE A 1 824 ? -4.258 -15.457 -14.460 1.00 96.56 824 ILE A C 1
ATOM 6818 O O . ILE A 1 824 ? -4.388 -14.454 -13.761 1.00 96.56 824 ILE A O 1
ATOM 6822 N N . ILE A 1 825 ? -3.086 -16.052 -14.648 1.00 96.12 825 ILE A N 1
ATOM 6823 C CA . ILE A 1 825 ? -1.815 -15.543 -14.139 1.00 96.12 825 ILE A CA 1
ATOM 6824 C C . ILE A 1 825 ? -0.947 -15.165 -15.331 1.00 96.12 825 ILE A C 1
ATOM 6826 O O . ILE A 1 825 ? -0.569 -16.027 -16.123 1.00 96.12 825 ILE A O 1
ATOM 6830 N N . GLU A 1 826 ? -0.641 -13.881 -15.453 1.00 92.75 826 GLU A N 1
ATOM 6831 C CA . GLU A 1 826 ? 0.213 -13.327 -16.498 1.00 92.75 826 GLU A CA 1
ATOM 6832 C C . GLU A 1 826 ? 1.605 -13.004 -15.924 1.00 92.75 826 GLU A C 1
ATOM 6834 O O . GLU A 1 826 ? 1.753 -12.724 -14.730 1.00 92.75 826 GLU A O 1
ATOM 6839 N N . GLU A 1 827 ? 2.637 -13.186 -16.752 1.00 90.75 827 GLU A N 1
ATOM 6840 C CA . GLU A 1 827 ? 4.048 -13.300 -16.345 1.00 90.75 827 GLU A CA 1
ATOM 6841 C C . GLU A 1 827 ? 4.283 -14.337 -15.231 1.00 90.75 827 GLU A C 1
ATOM 6843 O O . GLU A 1 827 ? 5.087 -14.165 -14.314 1.00 90.75 827 GLU A O 1
ATOM 6848 N N . ALA A 1 828 ? 3.601 -15.483 -15.333 1.00 94.31 828 ALA A N 1
ATOM 6849 C CA . ALA A 1 828 ? 3.635 -16.548 -14.330 1.00 94.31 828 ALA A CA 1
ATOM 6850 C C . ALA A 1 828 ? 5.042 -17.122 -14.072 1.00 94.31 828 ALA A C 1
ATOM 6852 O O . ALA A 1 828 ? 5.301 -17.693 -13.012 1.00 94.31 828 ALA A O 1
ATOM 6853 N N . ALA A 1 829 ? 5.954 -16.969 -15.035 1.00 92.56 829 ALA A N 1
ATOM 6854 C CA . ALA A 1 829 ? 7.336 -17.413 -14.914 1.00 92.56 829 ALA A CA 1
ATOM 6855 C C . ALA A 1 829 ? 8.165 -16.585 -13.921 1.00 92.56 829 ALA A C 1
ATOM 6857 O O . ALA A 1 829 ? 9.134 -17.124 -13.394 1.00 92.56 829 ALA A O 1
ATOM 6858 N N . GLU A 1 830 ? 7.778 -15.334 -13.644 1.00 90.44 830 GLU A N 1
ATOM 6859 C CA . GLU A 1 830 ? 8.464 -14.406 -12.729 1.00 90.44 830 GLU A CA 1
ATOM 6860 C C . GLU A 1 830 ? 7.977 -14.509 -11.274 1.00 90.44 830 GLU A C 1
ATOM 6862 O O . GLU A 1 830 ? 8.529 -13.870 -10.372 1.00 90.44 830 GLU A O 1
ATOM 6867 N N . ILE A 1 831 ? 6.921 -15.286 -11.033 1.00 90.81 831 ILE A N 1
ATOM 6868 C CA . ILE A 1 831 ? 6.260 -15.383 -9.732 1.00 90.81 831 ILE A CA 1
ATOM 6869 C C . ILE A 1 831 ? 6.846 -16.559 -8.952 1.00 90.81 831 ILE A C 1
ATOM 6871 O O . ILE A 1 831 ? 6.923 -17.680 -9.460 1.00 90.81 831 ILE A O 1
ATOM 6875 N N . LEU A 1 832 ? 7.241 -16.327 -7.694 1.00 88.00 832 LEU A N 1
ATOM 6876 C CA . LEU A 1 832 ? 7.686 -17.415 -6.820 1.00 88.00 832 LEU A CA 1
ATOM 6877 C C . LEU A 1 832 ? 6.567 -18.446 -6.659 1.00 88.00 832 LEU A C 1
ATOM 6879 O O . LEU A 1 832 ? 5.391 -18.098 -6.520 1.00 88.00 832 LEU A O 1
ATOM 6883 N N . GLU A 1 833 ? 6.929 -19.725 -6.612 1.00 89.56 833 GLU A N 1
ATOM 6884 C CA . GLU A 1 833 ? 5.959 -20.804 -6.423 1.00 89.56 833 GLU A CA 1
ATOM 6885 C C . GLU A 1 833 ? 5.071 -20.576 -5.191 1.00 89.56 833 GLU A C 1
ATOM 6887 O O . GLU A 1 833 ? 3.847 -20.631 -5.295 1.00 89.56 833 GLU A O 1
ATOM 6892 N N . SER A 1 834 ? 5.666 -20.199 -4.057 1.00 85.06 834 SER A N 1
ATOM 6893 C CA . SER A 1 834 ? 4.941 -19.898 -2.816 1.00 85.06 834 SER A CA 1
ATOM 6894 C C . SER A 1 834 ? 3.877 -18.806 -2.987 1.00 85.06 834 SER A C 1
ATOM 6896 O O . SER A 1 834 ? 2.792 -18.896 -2.412 1.00 85.06 834 SER A O 1
ATOM 6898 N N . GLN A 1 835 ? 4.153 -17.789 -3.806 1.00 88.19 835 GLN A N 1
ATOM 6899 C CA . GLN A 1 835 ? 3.213 -16.708 -4.104 1.00 88.19 835 GLN A CA 1
ATOM 6900 C C . GLN A 1 835 ? 2.084 -17.183 -5.021 1.00 88.19 835 GLN A C 1
ATOM 6902 O O . GLN A 1 835 ? 0.926 -16.848 -4.781 1.00 88.19 835 GLN A O 1
ATOM 6907 N N . THR A 1 836 ? 2.397 -18.008 -6.021 1.00 90.94 836 THR A N 1
ATOM 6908 C CA . THR A 1 836 ? 1.384 -18.599 -6.910 1.00 90.94 836 THR A CA 1
ATOM 6909 C C . THR A 1 836 ? 0.422 -19.488 -6.125 1.00 90.94 836 THR A C 1
ATOM 6911 O O . THR A 1 836 ? -0.791 -19.331 -6.227 1.00 90.94 836 THR A O 1
ATOM 6914 N N . LEU A 1 837 ? 0.955 -20.370 -5.276 1.00 89.81 837 LEU A N 1
ATOM 6915 C CA . LEU A 1 837 ? 0.162 -21.264 -4.430 1.00 89.81 837 LEU A CA 1
ATOM 6916 C C . LEU A 1 837 ? -0.748 -20.489 -3.465 1.00 89.81 837 LEU A C 1
ATOM 6918 O O . LEU A 1 837 ? -1.868 -20.913 -3.203 1.00 89.81 837 LEU A O 1
ATOM 6922 N N . SER A 1 838 ? -0.308 -19.323 -2.985 1.00 86.56 838 SER A N 1
ATOM 6923 C CA . SER A 1 838 ? -1.071 -18.516 -2.026 1.00 86.56 838 SER A CA 1
ATOM 6924 C C . SER A 1 838 ? -2.379 -17.917 -2.550 1.00 86.56 838 SER A C 1
ATOM 6926 O O . SER A 1 838 ? -3.186 -17.461 -1.747 1.00 86.56 838 SER A O 1
ATOM 6928 N N . VAL A 1 839 ? -2.602 -17.894 -3.866 1.00 87.44 839 VAL A N 1
ATOM 6929 C CA . VAL A 1 839 ? -3.832 -17.353 -4.476 1.00 87.44 839 VAL A CA 1
ATOM 6930 C C . VAL A 1 839 ? -4.706 -18.427 -5.132 1.00 87.44 839 VAL A C 1
ATOM 6932 O O . VAL A 1 839 ? -5.746 -18.103 -5.704 1.00 87.44 839 VAL A O 1
ATOM 6935 N N . ILE A 1 840 ? -4.298 -19.696 -5.046 1.00 87.06 840 ILE A N 1
ATOM 6936 C CA . ILE A 1 840 ? -5.084 -20.853 -5.480 1.00 87.06 840 ILE A CA 1
ATOM 6937 C C . ILE A 1 840 ? -6.066 -21.208 -4.359 1.00 87.06 840 ILE A C 1
ATOM 6939 O O . ILE A 1 840 ? -5.660 -21.448 -3.225 1.00 87.06 840 ILE A O 1
ATOM 6943 N N . ASN A 1 841 ? -7.360 -21.247 -4.671 1.00 82.94 841 ASN A N 1
ATOM 6944 C CA . ASN A 1 841 ? -8.436 -21.536 -3.722 1.00 82.94 841 ASN A CA 1
ATOM 6945 C C . ASN A 1 841 ? -9.267 -22.752 -4.157 1.00 82.94 841 ASN A C 1
ATOM 6947 O O . ASN A 1 841 ? -9.307 -23.092 -5.333 1.00 82.94 841 ASN A O 1
ATOM 6951 N N . GLU A 1 842 ? -9.968 -23.381 -3.215 1.00 83.62 842 GLU A N 1
ATOM 6952 C CA . GLU A 1 842 ? -10.717 -24.632 -3.433 1.00 83.62 842 GLU A CA 1
ATOM 6953 C C . GLU A 1 842 ? -11.699 -24.585 -4.623 1.00 83.62 842 GLU A C 1
ATOM 6955 O O . GLU A 1 842 ? -11.846 -25.554 -5.362 1.00 83.62 842 GLU A O 1
ATOM 6960 N N . GLY A 1 843 ? -12.344 -23.444 -4.862 1.00 85.19 843 GLY A N 1
ATOM 6961 C CA . GLY A 1 843 ? -13.329 -23.259 -5.928 1.00 85.19 843 GLY A CA 1
ATOM 6962 C C . GLY A 1 843 ? -12.753 -23.141 -7.338 1.00 85.19 843 GLY A C 1
ATOM 6963 O O . GLY A 1 843 ? -13.540 -23.043 -8.288 1.00 85.19 843 GLY A O 1
ATOM 6964 N N . LEU A 1 844 ? -11.426 -23.136 -7.487 1.00 91.00 844 LEU A N 1
ATOM 6965 C CA . LEU A 1 844 ? -10.748 -22.992 -8.767 1.00 91.00 844 LEU A CA 1
ATOM 6966 C C . LEU A 1 844 ? -10.950 -24.232 -9.644 1.00 91.00 844 LEU A C 1
ATOM 6968 O O . LEU A 1 844 ? -10.578 -25.345 -9.287 1.00 91.00 844 LEU A O 1
ATOM 6972 N N . LYS A 1 845 ? -11.525 -24.020 -10.830 1.00 90.94 845 LYS A N 1
ATOM 6973 C CA . LYS A 1 845 ? -11.818 -25.068 -11.822 1.00 90.94 845 LYS A CA 1
ATOM 6974 C C . LYS A 1 845 ? -10.965 -24.954 -13.079 1.00 90.94 845 LYS A C 1
ATOM 6976 O O . LYS A 1 845 ? -10.929 -25.890 -13.870 1.00 90.94 845 LYS A O 1
ATOM 6981 N N . HIS A 1 846 ? -10.349 -23.794 -13.298 1.00 93.81 846 HIS A N 1
ATOM 6982 C CA . HIS A 1 846 ? -9.502 -23.540 -14.450 1.00 93.81 846 HIS A CA 1
ATOM 6983 C C . HIS A 1 846 ? -8.410 -22.524 -14.115 1.00 93.81 846 HIS A C 1
ATOM 6985 O O . HIS A 1 846 ? -8.697 -21.363 -13.817 1.00 93.81 846 HIS A O 1
ATOM 6991 N N . LEU A 1 847 ? -7.159 -22.972 -14.173 1.00 96.12 847 LEU A N 1
ATOM 6992 C CA . LEU A 1 847 ? -5.972 -22.152 -13.971 1.00 96.12 847 LEU A CA 1
ATOM 6993 C C . LEU A 1 847 ? -5.236 -21.966 -15.300 1.00 96.12 847 LEU A C 1
ATOM 6995 O O . LEU A 1 847 ? -4.773 -22.934 -15.901 1.00 96.12 847 LEU A O 1
ATOM 6999 N N . ILE A 1 848 ? -5.114 -20.716 -15.742 1.00 97.38 848 ILE A N 1
ATOM 7000 C CA . ILE A 1 848 ? -4.436 -20.338 -16.984 1.00 97.38 848 ILE A CA 1
ATOM 7001 C C . ILE A 1 848 ? -3.177 -19.560 -16.612 1.00 97.38 848 ILE A C 1
ATOM 7003 O O . ILE A 1 848 ? -3.264 -18.440 -16.115 1.00 97.38 848 ILE A O 1
ATOM 7007 N N . MET A 1 849 ? -2.005 -20.141 -16.845 1.00 97.75 849 MET A N 1
ATOM 7008 C CA . MET A 1 849 ? -0.715 -19.512 -16.570 1.00 97.75 849 MET A CA 1
ATOM 7009 C C . MET A 1 849 ? -0.028 -19.169 -17.888 1.00 97.75 849 MET A C 1
ATOM 7011 O O . MET A 1 849 ? 0.259 -20.049 -18.699 1.00 97.75 849 MET A O 1
ATOM 7015 N N . ILE A 1 850 ? 0.246 -17.887 -18.094 1.00 96.38 850 ILE A N 1
ATOM 7016 C CA . ILE A 1 850 ? 0.907 -17.354 -19.282 1.00 96.38 850 ILE A CA 1
ATOM 7017 C C . ILE A 1 850 ? 2.249 -16.788 -18.839 1.00 96.38 850 ILE A C 1
ATOM 7019 O O . ILE A 1 850 ? 2.310 -15.954 -17.937 1.00 96.38 850 ILE A O 1
ATOM 7023 N N . GLY A 1 851 ? 3.336 -17.238 -19.453 1.00 94.69 851 GLY A N 1
ATOM 7024 C CA . GLY A 1 851 ? 4.664 -16.785 -19.063 1.00 94.69 851 GLY A CA 1
ATOM 7025 C C . GLY A 1 851 ? 5.768 -17.333 -19.947 1.00 94.69 851 GLY A C 1
ATOM 7026 O O . GLY A 1 851 ? 5.529 -17.922 -21.002 1.00 94.69 851 GLY A O 1
ATOM 7027 N N . ASP A 1 852 ? 7.005 -17.118 -19.516 1.00 94.62 852 ASP A N 1
ATOM 7028 C CA . ASP A 1 852 ? 8.189 -17.550 -20.242 1.00 94.62 852 ASP A CA 1
ATOM 7029 C C . ASP A 1 852 ? 9.342 -17.876 -19.290 1.00 94.62 852 ASP A C 1
ATOM 7031 O O . ASP A 1 852 ? 10.080 -16.997 -18.854 1.00 94.62 852 ASP A O 1
ATOM 7035 N N . HIS A 1 853 ? 9.514 -19.159 -18.969 1.00 93.44 853 HIS A N 1
ATOM 7036 C CA . HIS A 1 853 ? 10.527 -19.610 -18.009 1.00 93.44 853 HIS A CA 1
ATOM 7037 C C . HIS A 1 853 ? 11.979 -19.439 -18.492 1.00 93.44 853 HIS A C 1
ATOM 7039 O O . HIS A 1 853 ? 12.913 -19.638 -17.716 1.00 93.44 853 HIS A O 1
ATOM 7045 N N . LYS A 1 854 ? 12.182 -19.074 -19.767 1.00 92.88 854 LYS A N 1
ATOM 7046 C CA . LYS A 1 854 ? 13.498 -18.724 -20.313 1.00 92.88 854 LYS A CA 1
ATOM 7047 C C . LYS A 1 854 ? 13.774 -17.210 -20.270 1.00 92.88 854 LYS A C 1
ATOM 7049 O O . LYS A 1 854 ? 14.880 -16.803 -20.617 1.00 92.88 854 LYS A O 1
ATOM 7054 N N . GLN A 1 855 ? 12.817 -16.371 -19.851 1.00 91.56 855 GLN A N 1
ATOM 7055 C CA . GLN A 1 855 ? 13.033 -14.956 -19.476 1.00 91.56 855 GLN A CA 1
ATOM 7056 C C . GLN A 1 855 ? 13.294 -14.833 -17.966 1.00 91.56 855 GLN A C 1
ATOM 7058 O O . GLN A 1 855 ? 13.695 -15.819 -17.358 1.00 91.56 855 GLN A O 1
ATOM 7063 N N . LEU A 1 856 ? 13.174 -13.653 -17.343 1.00 87.94 856 LEU A N 1
ATOM 7064 C CA . LEU A 1 856 ? 13.570 -13.495 -15.938 1.00 87.94 856 LEU A CA 1
ATOM 7065 C C . LEU A 1 856 ? 12.819 -14.460 -15.013 1.00 87.94 856 LEU A C 1
ATOM 7067 O O . LEU A 1 856 ? 11.615 -14.674 -15.129 1.00 87.94 856 LEU A O 1
ATOM 7071 N N . ARG A 1 857 ? 13.578 -15.015 -14.071 1.00 87.44 857 ARG A N 1
ATOM 7072 C CA . ARG A 1 857 ? 13.060 -15.770 -12.935 1.00 87.44 857 ARG A CA 1
ATOM 7073 C C . ARG A 1 857 ? 12.717 -14.831 -11.779 1.00 87.44 857 ARG A C 1
ATOM 7075 O O . ARG A 1 857 ? 13.209 -13.699 -11.743 1.00 87.44 857 ARG A O 1
ATOM 7082 N N . PRO A 1 858 ? 11.952 -15.314 -10.790 1.00 84.81 858 PRO A N 1
ATOM 7083 C CA . PRO A 1 858 ? 11.767 -14.619 -9.532 1.00 84.81 858 PRO A CA 1
ATOM 7084 C C . PRO A 1 858 ? 13.090 -14.142 -8.918 1.00 84.81 858 PRO A C 1
ATOM 7086 O O . PRO A 1 858 ? 14.066 -14.889 -8.815 1.00 84.81 858 PRO A O 1
ATOM 7089 N N . ILE A 1 859 ? 13.122 -12.879 -8.493 1.00 75.12 859 ILE A N 1
ATOM 7090 C CA . ILE A 1 859 ? 14.330 -12.243 -7.959 1.00 75.12 859 ILE A CA 1
ATOM 7091 C C . ILE A 1 859 ? 14.599 -12.731 -6.527 1.00 75.12 859 ILE A C 1
ATOM 7093 O O . ILE A 1 859 ? 13.768 -12.555 -5.636 1.00 75.12 859 ILE A O 1
ATOM 7097 N N . MET A 1 860 ? 15.801 -13.266 -6.285 1.00 66.69 860 MET A N 1
ATOM 7098 C CA . MET A 1 860 ? 16.338 -13.597 -4.956 1.00 66.69 860 MET A CA 1
ATOM 7099 C C . MET A 1 860 ? 17.731 -12.960 -4.775 1.00 66.69 860 MET A C 1
ATOM 7101 O O . MET A 1 860 ? 18.443 -12.781 -5.755 1.00 66.69 860 MET A O 1
ATOM 7105 N N . GLN A 1 861 ? 18.134 -12.575 -3.553 1.00 55.53 861 GLN A N 1
ATOM 7106 C CA . GLN A 1 861 ? 19.478 -12.003 -3.303 1.00 55.53 861 GLN A CA 1
ATOM 7107 C C . GLN A 1 861 ? 20.488 -13.046 -2.829 1.00 55.53 861 GLN A C 1
ATOM 7109 O O . GLN A 1 861 ? 21.683 -12.868 -3.053 1.00 55.53 861 GLN A O 1
ATOM 7114 N N . SER A 1 862 ? 20.039 -14.100 -2.138 1.00 56.88 862 SER A N 1
ATOM 7115 C CA . SER A 1 862 ? 20.953 -15.122 -1.632 1.00 56.88 862 SER A CA 1
ATOM 7116 C C . SER A 1 862 ? 21.396 -16.024 -2.776 1.00 56.88 862 SER A C 1
ATOM 7118 O O . SER A 1 862 ? 20.603 -16.805 -3.306 1.00 56.88 862 SER A O 1
ATOM 7120 N N . GLN A 1 863 ? 22.675 -15.923 -3.133 1.00 56.88 863 GLN A N 1
ATOM 7121 C CA . GLN A 1 863 ? 23.274 -16.774 -4.154 1.00 56.88 863 GLN A CA 1
ATOM 7122 C C . GLN A 1 863 ? 23.226 -18.253 -3.750 1.00 56.88 863 GLN A C 1
ATOM 7124 O O . GLN A 1 863 ? 23.021 -19.105 -4.602 1.00 56.88 863 GLN A O 1
ATOM 7129 N N . GLU A 1 864 ? 23.335 -18.560 -2.457 1.00 53.19 864 GLU A N 1
ATOM 7130 C CA . GLU A 1 864 ? 23.235 -19.928 -1.936 1.00 53.19 864 GLU A CA 1
ATOM 7131 C C . GLU A 1 864 ? 21.845 -20.536 -2.186 1.00 53.19 864 GLU A C 1
ATOM 7133 O O . GLU A 1 864 ? 21.728 -21.683 -2.610 1.00 53.19 864 GLU A O 1
ATOM 7138 N N . ILE A 1 865 ? 20.782 -19.743 -2.028 1.00 60.47 865 ILE A N 1
ATOM 7139 C CA . ILE A 1 865 ? 19.404 -20.176 -2.305 1.00 60.47 865 ILE A CA 1
ATOM 7140 C C . ILE A 1 865 ? 19.168 -20.347 -3.817 1.00 60.47 865 ILE A C 1
ATOM 7142 O O . ILE A 1 865 ? 18.531 -21.311 -4.244 1.00 60.47 865 ILE A O 1
ATOM 7146 N N . ILE A 1 866 ? 19.721 -19.446 -4.639 1.00 64.50 866 ILE A N 1
ATOM 7147 C CA . ILE A 1 866 ? 19.664 -19.544 -6.109 1.00 64.50 866 ILE A CA 1
ATOM 7148 C C . ILE A 1 866 ? 20.394 -20.795 -6.601 1.00 64.50 866 ILE A C 1
ATOM 7150 O O . ILE A 1 866 ? 19.876 -21.499 -7.464 1.00 64.50 866 ILE A O 1
ATOM 7154 N N . ASN A 1 867 ? 21.563 -21.102 -6.033 1.00 65.06 867 ASN A N 1
ATOM 7155 C CA . ASN A 1 867 ? 22.332 -22.298 -6.377 1.00 65.06 867 ASN A CA 1
ATOM 7156 C C . ASN A 1 867 ? 21.548 -23.587 -6.068 1.00 65.06 867 ASN A C 1
ATOM 7158 O O . ASN A 1 867 ? 21.724 -24.589 -6.753 1.00 65.06 867 ASN A O 1
ATOM 7162 N N . ASN A 1 868 ? 20.631 -23.535 -5.096 1.00 65.88 868 ASN A N 1
ATOM 7163 C CA . ASN A 1 868 ? 19.696 -24.610 -4.767 1.00 65.88 868 ASN A CA 1
ATOM 7164 C C . ASN A 1 868 ? 18.377 -24.562 -5.575 1.00 65.88 868 ASN A C 1
ATOM 7166 O O . ASN A 1 868 ? 17.431 -25.268 -5.241 1.00 65.88 868 ASN A O 1
ATOM 7170 N N . ASN A 1 869 ? 18.286 -23.751 -6.638 1.00 74.88 869 ASN A N 1
ATOM 7171 C CA . ASN A 1 869 ? 17.141 -23.665 -7.559 1.00 74.88 869 ASN A CA 1
ATOM 7172 C C . ASN A 1 869 ? 15.797 -23.208 -6.947 1.00 74.88 869 ASN A C 1
ATOM 7174 O O . ASN A 1 869 ? 14.738 -23.399 -7.545 1.00 74.88 869 ASN A O 1
ATOM 7178 N N . TRP A 1 870 ? 15.807 -22.536 -5.797 1.00 72.25 870 TRP A N 1
ATOM 7179 C CA . TRP A 1 870 ? 14.582 -22.029 -5.152 1.00 72.25 870 TRP A CA 1
ATOM 7180 C C . TRP A 1 870 ? 13.946 -20.826 -5.862 1.00 72.25 870 TRP A C 1
ATOM 7182 O O . TRP A 1 870 ? 12.840 -20.410 -5.523 1.00 72.25 870 TRP A O 1
ATOM 7192 N N . ASN A 1 871 ? 14.630 -20.260 -6.855 1.00 79.19 871 ASN A N 1
ATOM 7193 C CA . ASN A 1 871 ? 14.097 -19.214 -7.721 1.00 79.19 871 ASN A CA 1
ATOM 7194 C C . ASN A 1 871 ? 13.323 -19.769 -8.932 1.00 79.19 871 ASN A C 1
ATOM 7196 O O . ASN A 1 871 ? 13.002 -19.005 -9.837 1.00 79.19 871 ASN A O 1
ATOM 7200 N N . ILE A 1 872 ? 13.040 -21.074 -8.984 1.00 88.75 872 ILE A N 1
ATOM 7201 C CA . ILE A 1 872 ? 12.163 -21.676 -9.995 1.00 88.75 872 ILE A CA 1
ATOM 7202 C C . ILE A 1 872 ? 10.701 -21.348 -9.655 1.00 88.75 872 ILE A C 1
ATOM 7204 O O . ILE A 1 872 ? 10.244 -21.546 -8.530 1.00 88.75 872 ILE A O 1
ATOM 7208 N N . SER A 1 873 ? 9.952 -20.836 -10.632 1.00 94.81 873 SER A N 1
ATOM 7209 C CA . SER A 1 873 ? 8.512 -20.590 -10.494 1.00 94.81 873 SER A CA 1
ATOM 7210 C C . SER A 1 873 ? 7.703 -21.883 -10.603 1.00 94.81 873 SER A C 1
ATOM 7212 O O . SER A 1 873 ? 8.149 -22.853 -11.220 1.00 94.81 873 SER A O 1
ATOM 7214 N N . LEU A 1 874 ? 6.462 -21.884 -10.095 1.00 95.44 874 LEU A N 1
ATOM 7215 C CA . LEU A 1 874 ? 5.544 -23.017 -10.292 1.00 95.44 874 LEU A CA 1
ATOM 7216 C C . LEU A 1 874 ? 5.371 -23.325 -11.789 1.00 95.44 874 LEU A C 1
ATOM 7218 O O . LEU A 1 874 ? 5.376 -24.482 -12.195 1.00 95.44 874 LEU A O 1
ATOM 7222 N N . PHE A 1 875 ? 5.285 -22.278 -12.615 1.00 97.00 875 PHE A N 1
ATOM 7223 C CA . PHE A 1 875 ? 5.212 -22.386 -14.070 1.00 97.00 875 PHE A CA 1
ATOM 7224 C C . PHE A 1 875 ? 6.389 -23.180 -14.651 1.00 97.00 875 PHE A C 1
ATOM 7226 O O . PHE A 1 875 ? 6.197 -24.146 -15.388 1.00 97.00 875 PHE A O 1
ATOM 7233 N N . GLU A 1 876 ? 7.616 -22.793 -14.294 1.00 96.06 876 GLU A N 1
ATOM 7234 C CA . GLU A 1 876 ? 8.827 -23.458 -14.765 1.00 96.06 876 GLU A CA 1
ATOM 7235 C C . GLU A 1 876 ? 8.942 -24.886 -14.222 1.00 96.06 876 GLU A C 1
ATOM 7237 O O . GLU A 1 876 ? 9.274 -25.800 -14.979 1.00 96.06 876 GLU A O 1
ATOM 7242 N N . ARG A 1 877 ? 8.627 -25.106 -12.939 1.00 95.88 877 ARG A N 1
ATOM 7243 C CA . ARG A 1 877 ? 8.664 -26.437 -12.322 1.00 95.88 877 ARG A CA 1
ATOM 7244 C C . ARG A 1 877 ? 7.742 -27.413 -13.044 1.00 95.88 877 ARG A C 1
ATOM 7246 O O . ARG A 1 877 ? 8.162 -28.532 -13.326 1.00 95.88 877 ARG A O 1
ATOM 7253 N N . LEU A 1 878 ? 6.512 -27.006 -13.354 1.00 96.69 878 LEU A N 1
ATOM 7254 C CA . LEU A 1 878 ? 5.553 -27.865 -14.051 1.00 96.69 878 LEU A CA 1
ATOM 7255 C C . LEU A 1 878 ? 6.035 -28.209 -15.469 1.00 96.69 878 LEU A C 1
ATOM 7257 O O . LEU A 1 878 ? 5.989 -29.375 -15.855 1.00 96.69 878 LEU A O 1
ATOM 7261 N N . ILE A 1 879 ? 6.582 -27.237 -16.209 1.00 95.81 879 ILE A N 1
ATOM 7262 C CA . ILE A 1 879 ? 7.140 -27.480 -17.551 1.00 95.81 879 ILE A CA 1
ATOM 7263 C C . ILE A 1 879 ? 8.326 -28.450 -17.494 1.00 95.81 879 ILE A C 1
ATOM 7265 O O . ILE A 1 879 ? 8.375 -29.400 -18.271 1.00 95.81 879 ILE A O 1
ATOM 7269 N N . ARG A 1 880 ? 9.260 -28.263 -16.551 1.00 94.44 880 ARG A N 1
ATOM 7270 C CA . ARG A 1 880 ? 10.419 -29.159 -16.370 1.00 94.44 880 ARG A CA 1
ATOM 7271 C C . ARG A 1 880 ? 10.024 -30.597 -16.028 1.00 94.44 880 ARG A C 1
ATOM 7273 O O . ARG A 1 880 ? 10.788 -31.512 -16.304 1.00 94.44 880 ARG A O 1
ATOM 7280 N N . ASN A 1 881 ? 8.845 -30.790 -15.438 1.00 94.62 881 ASN A N 1
ATOM 7281 C CA . ASN A 1 881 ? 8.286 -32.101 -15.111 1.00 94.62 881 ASN A CA 1
ATOM 7282 C C . ASN A 1 881 ? 7.314 -32.621 -16.186 1.00 94.62 881 ASN A C 1
ATOM 7284 O O . ASN A 1 881 ? 6.478 -33.473 -15.901 1.00 94.62 881 ASN A O 1
ATOM 7288 N N . ASN A 1 882 ? 7.419 -32.123 -17.423 1.00 94.62 882 ASN A N 1
ATOM 7289 C CA . ASN A 1 882 ? 6.651 -32.582 -18.585 1.00 94.62 882 ASN A CA 1
ATOM 7290 C C . ASN A 1 882 ? 5.124 -32.439 -18.447 1.00 94.62 882 ASN A C 1
ATOM 7292 O O . ASN A 1 882 ? 4.373 -33.131 -19.138 1.00 94.62 882 ASN A O 1
ATOM 7296 N N . ILE A 1 883 ? 4.641 -31.529 -17.593 1.00 96.31 883 ILE A N 1
ATOM 7297 C CA . ILE A 1 883 ? 3.222 -31.162 -17.593 1.00 96.31 883 ILE A CA 1
ATOM 7298 C C . ILE A 1 883 ? 2.900 -30.498 -18.941 1.00 96.31 883 ILE A C 1
ATOM 7300 O O . ILE A 1 883 ? 3.597 -29.550 -19.316 1.00 96.31 883 ILE A O 1
ATOM 7304 N N . PRO A 1 884 ? 1.864 -30.958 -19.675 1.00 94.88 884 PRO A N 1
ATOM 7305 C CA . PRO A 1 884 ? 1.572 -30.459 -21.015 1.00 94.88 884 PRO A CA 1
ATOM 7306 C C . PRO A 1 884 ? 1.424 -28.934 -21.086 1.00 94.88 884 PRO A C 1
ATOM 7308 O O . PRO A 1 884 ? 0.451 -28.363 -20.588 1.00 94.88 884 PRO A O 1
ATOM 7311 N N . SER A 1 885 ? 2.347 -28.281 -21.788 1.00 95.19 885 SER A N 1
ATOM 7312 C CA . SER A 1 885 ? 2.335 -26.843 -22.064 1.00 95.19 885 SER A CA 1
ATOM 7313 C C . SER A 1 885 ? 2.130 -26.568 -23.555 1.00 95.19 885 SER A C 1
ATOM 7315 O O . SER A 1 885 ? 2.281 -27.454 -24.394 1.00 95.19 885 SER A O 1
ATOM 7317 N N . SER A 1 886 ? 1.710 -25.349 -23.889 1.00 96.19 886 SER A N 1
ATOM 7318 C CA . SER A 1 886 ? 1.600 -24.874 -25.271 1.00 96.19 886 SER A CA 1
ATOM 7319 C C . SER A 1 886 ? 2.701 -23.858 -25.547 1.00 96.19 886 SER A C 1
ATOM 7321 O O . SER A 1 886 ? 2.858 -22.911 -24.777 1.00 96.19 886 SER A O 1
ATOM 7323 N N . PHE A 1 887 ? 3.442 -24.041 -26.638 1.00 95.69 887 PHE A N 1
ATOM 7324 C CA . PHE A 1 887 ? 4.530 -23.157 -27.053 1.00 95.69 887 PHE A CA 1
ATOM 7325 C C . PHE A 1 887 ? 4.077 -22.224 -28.182 1.00 95.69 887 PHE A C 1
ATOM 7327 O O . PHE A 1 887 ? 3.510 -22.674 -29.175 1.00 95.69 887 PHE A O 1
ATOM 7334 N N . LEU A 1 888 ? 4.333 -20.920 -28.053 1.00 95.75 888 LEU A N 1
ATOM 7335 C CA . LEU A 1 888 ? 4.053 -19.944 -29.110 1.00 95.75 888 LEU A CA 1
ATOM 7336 C C . LEU A 1 888 ? 5.288 -19.768 -30.007 1.00 95.75 888 LEU A C 1
ATOM 7338 O O . LEU A 1 888 ? 6.239 -19.106 -29.616 1.00 95.75 888 LEU A O 1
ATOM 7342 N N . GLY A 1 889 ? 5.286 -20.341 -31.211 1.00 94.19 889 GLY A N 1
ATOM 7343 C CA . GLY A 1 889 ? 6.493 -20.392 -32.050 1.00 94.19 889 GLY A CA 1
ATOM 7344 C C . GLY A 1 889 ? 6.754 -19.198 -32.975 1.00 94.19 889 GLY A C 1
ATOM 7345 O O . GLY A 1 889 ? 7.880 -19.033 -33.418 1.00 94.19 889 GLY A O 1
ATOM 7346 N N . ILE A 1 890 ? 5.770 -18.347 -33.289 1.00 95.12 890 ILE A N 1
ATOM 7347 C CA . ILE A 1 890 ? 5.930 -17.283 -34.308 1.00 95.12 890 ILE A CA 1
ATOM 7348 C C . ILE A 1 890 ? 6.093 -15.912 -33.650 1.00 95.12 890 ILE A C 1
ATOM 7350 O O . ILE A 1 890 ? 5.195 -15.474 -32.931 1.00 95.12 890 ILE A O 1
ATOM 7354 N N . GLN A 1 891 ? 7.200 -15.220 -33.924 1.00 93.94 891 GLN A N 1
ATOM 7355 C CA . GLN A 1 891 ? 7.512 -13.892 -33.393 1.00 93.94 891 GLN A CA 1
ATOM 7356 C C . GLN A 1 891 ? 7.230 -12.772 -34.404 1.00 93.94 891 GLN A C 1
ATOM 7358 O O . GLN A 1 891 ? 7.550 -12.892 -35.585 1.00 93.94 891 GLN A O 1
ATOM 7363 N N . LYS A 1 892 ? 6.654 -11.665 -33.919 1.00 93.88 892 LYS A N 1
ATOM 7364 C CA . LYS A 1 892 ? 6.245 -10.491 -34.714 1.00 93.88 892 LYS A CA 1
ATOM 7365 C C . LYS A 1 892 ? 6.918 -9.179 -34.285 1.00 93.88 892 LYS A C 1
ATOM 7367 O O . LYS A 1 892 ? 6.486 -8.103 -34.691 1.00 93.88 892 LYS A O 1
ATOM 7372 N N . ARG A 1 893 ? 7.934 -9.239 -33.417 1.00 93.62 893 ARG A N 1
ATOM 7373 C CA . ARG A 1 893 ? 8.544 -8.051 -32.796 1.00 93.62 893 ARG A CA 1
ATOM 7374 C C . ARG A 1 893 ? 9.814 -7.604 -33.502 1.00 93.62 893 ARG A C 1
ATOM 7376 O O . ARG A 1 893 ? 9.992 -6.411 -33.720 1.00 93.62 893 ARG A O 1
ATOM 7383 N N . MET A 1 894 ? 10.733 -8.533 -33.732 1.00 96.00 894 MET A N 1
ATOM 7384 C CA . MET A 1 894 ? 12.142 -8.229 -33.983 1.00 96.00 894 MET A CA 1
ATOM 7385 C C . MET A 1 894 ? 12.531 -8.622 -35.394 1.00 96.00 894 MET A C 1
ATOM 7387 O O . MET A 1 894 ? 12.006 -9.592 -35.930 1.00 96.00 894 MET A O 1
ATOM 7391 N N . ARG A 1 895 ? 13.512 -7.937 -35.974 1.00 96.19 895 ARG A N 1
ATOM 7392 C CA . ARG A 1 895 ? 14.133 -8.400 -37.219 1.00 96.19 895 ARG A CA 1
ATOM 7393 C C . ARG A 1 895 ? 14.703 -9.822 -37.090 1.00 96.19 895 ARG A C 1
ATOM 7395 O O . ARG A 1 895 ? 15.224 -10.154 -36.020 1.00 96.19 895 ARG A O 1
ATOM 7402 N N . PRO A 1 896 ? 14.743 -10.602 -38.189 1.00 96.31 896 PRO A N 1
ATOM 7403 C CA . PRO A 1 896 ? 15.339 -11.942 -38.208 1.00 96.31 896 PRO A CA 1
ATOM 7404 C C . PRO A 1 896 ? 16.762 -12.015 -37.635 1.00 96.31 896 PRO A C 1
ATOM 7406 O O . PRO A 1 896 ? 17.082 -12.917 -36.868 1.00 96.31 896 PRO A O 1
ATOM 7409 N N . GLU A 1 897 ? 17.604 -11.028 -37.948 1.00 95.50 897 GLU A N 1
ATOM 7410 C CA . GLU A 1 897 ? 19.002 -10.948 -37.496 1.00 95.50 897 GLU A CA 1
ATOM 7411 C C . GLU A 1 897 ? 19.166 -10.670 -35.989 1.00 95.50 897 GLU A C 1
ATOM 7413 O O . GLU A 1 897 ? 20.176 -11.056 -35.400 1.00 95.50 897 GLU A O 1
ATOM 7418 N N . ILE A 1 898 ? 18.170 -10.043 -35.349 1.00 96.94 898 ILE A N 1
ATOM 7419 C CA . ILE A 1 898 ? 18.096 -9.898 -33.886 1.00 96.94 898 ILE A CA 1
ATOM 7420 C C . ILE A 1 898 ? 17.537 -11.195 -33.283 1.00 96.94 898 ILE A C 1
ATOM 7422 O O . ILE A 1 898 ? 18.085 -11.721 -32.312 1.00 96.94 898 ILE A O 1
ATOM 7426 N N . ALA A 1 899 ? 16.478 -11.745 -33.891 1.00 96.44 899 ALA A N 1
ATOM 7427 C CA . ALA A 1 899 ? 15.830 -12.984 -33.463 1.00 96.44 899 ALA A CA 1
ATOM 7428 C C . ALA A 1 899 ? 16.774 -14.201 -33.495 1.00 96.44 899 ALA A C 1
ATOM 7430 O O . ALA A 1 899 ? 16.623 -15.103 -32.673 1.00 96.44 899 ALA A O 1
ATOM 7431 N N . ASP A 1 900 ? 17.794 -14.210 -34.359 1.00 96.50 900 ASP A N 1
ATOM 7432 C CA . ASP A 1 900 ? 18.828 -15.253 -34.411 1.00 96.50 900 ASP A CA 1
ATOM 7433 C C . ASP A 1 900 ? 19.535 -15.472 -33.063 1.00 96.50 900 ASP A C 1
ATOM 7435 O O . ASP A 1 900 ? 19.823 -16.610 -32.693 1.00 96.50 900 ASP A O 1
ATOM 7439 N N . TYR A 1 901 ? 19.765 -14.412 -32.284 1.00 96.19 901 TYR A N 1
ATOM 7440 C CA . TYR A 1 901 ? 20.345 -14.546 -30.943 1.00 96.19 901 TYR A CA 1
ATOM 7441 C C . TYR A 1 901 ? 19.373 -15.184 -29.949 1.00 96.19 901 TYR A C 1
ATOM 7443 O O . TYR A 1 901 ? 19.793 -15.903 -29.047 1.00 96.19 901 TYR A O 1
ATOM 7451 N N . ILE A 1 902 ? 18.073 -14.958 -30.133 1.00 95.94 902 ILE A N 1
ATOM 7452 C CA . ILE A 1 902 ? 17.012 -15.554 -29.316 1.00 95.94 902 ILE A CA 1
ATOM 7453 C C . ILE A 1 902 ? 16.810 -17.033 -29.692 1.00 95.94 902 ILE A C 1
ATOM 7455 O O . ILE A 1 902 ? 16.557 -17.865 -28.821 1.00 95.94 902 ILE A O 1
ATOM 7459 N N . ARG A 1 903 ? 17.037 -17.418 -30.955 1.00 95.62 903 ARG A N 1
ATOM 7460 C CA . ARG A 1 903 ? 17.036 -18.830 -31.391 1.00 95.62 903 ARG A CA 1
ATOM 7461 C C . ARG A 1 903 ? 18.107 -19.680 -30.716 1.00 95.62 903 ARG A C 1
ATOM 7463 O O . ARG A 1 903 ? 17.895 -20.878 -30.564 1.00 95.62 903 ARG A O 1
ATOM 7470 N N . LEU A 1 904 ? 19.208 -19.087 -30.244 1.00 94.75 904 LEU A N 1
ATOM 7471 C CA . LEU A 1 904 ? 20.203 -19.811 -29.438 1.00 94.75 904 LEU A CA 1
ATOM 7472 C C . LEU A 1 904 ? 19.605 -20.393 -28.143 1.00 94.75 904 LEU A C 1
ATOM 7474 O O . LEU A 1 904 ? 20.141 -21.368 -27.619 1.00 94.75 904 LEU A O 1
ATOM 7478 N N . ILE A 1 905 ? 18.509 -19.796 -27.659 1.00 94.19 905 ILE A N 1
ATOM 7479 C CA . ILE A 1 905 ? 17.823 -20.114 -26.400 1.00 94.19 905 ILE A CA 1
ATOM 7480 C C . ILE A 1 905 ? 16.596 -21.000 -26.654 1.00 94.19 905 ILE A C 1
ATOM 7482 O O . ILE A 1 905 ? 16.369 -21.985 -25.947 1.00 94.19 905 ILE A O 1
ATOM 7486 N N . TYR A 1 906 ? 15.784 -20.673 -27.666 1.00 94.12 906 TYR A N 1
ATOM 7487 C CA . TYR A 1 906 ? 14.516 -21.369 -27.947 1.00 94.12 906 TYR A CA 1
ATOM 7488 C C . TYR A 1 906 ? 14.594 -22.438 -29.039 1.00 94.12 906 TYR A C 1
ATOM 7490 O O . TYR A 1 906 ? 13.682 -23.251 -29.141 1.00 94.12 906 TYR A O 1
ATOM 7498 N N . GLY A 1 907 ? 15.667 -22.475 -29.826 1.00 93.06 907 GLY A N 1
ATOM 7499 C CA . GLY A 1 907 ? 15.805 -23.390 -30.954 1.00 93.06 907 GLY A CA 1
ATOM 7500 C C . GLY A 1 907 ? 14.993 -22.975 -32.185 1.00 93.06 907 GLY A C 1
ATOM 7501 O O . GLY A 1 907 ? 14.458 -21.869 -32.278 1.00 93.06 907 GLY A O 1
ATOM 7502 N N . ASN A 1 908 ? 14.920 -23.886 -33.156 1.00 89.94 908 ASN A N 1
ATOM 7503 C CA . ASN A 1 908 ? 14.386 -23.615 -34.498 1.00 89.94 908 ASN A CA 1
ATOM 7504 C C . ASN A 1 908 ? 12.851 -23.539 -34.566 1.00 89.94 908 ASN A C 1
ATOM 7506 O O . ASN A 1 908 ? 12.301 -23.116 -35.583 1.00 89.94 908 ASN A O 1
ATOM 7510 N N . GLU A 1 909 ? 12.151 -23.921 -33.496 1.00 89.44 909 GLU A N 1
ATOM 7511 C CA . GLU A 1 909 ? 10.697 -23.751 -33.385 1.00 89.44 909 GLU A CA 1
ATOM 7512 C C . GLU A 1 909 ? 10.292 -22.272 -33.261 1.00 89.44 909 GLU A C 1
ATOM 7514 O O . GLU A 1 909 ? 9.137 -21.928 -33.507 1.00 89.44 909 GLU A O 1
ATOM 7519 N N . TYR A 1 910 ? 11.245 -21.392 -32.929 1.00 95.19 910 TYR A N 1
ATOM 7520 C CA . TYR A 1 910 ? 11.070 -19.943 -32.876 1.00 95.19 910 TYR A CA 1
ATOM 7521 C C . TYR A 1 910 ? 11.299 -19.292 -34.256 1.00 95.19 910 TYR A C 1
ATOM 7523 O O . TYR A 1 910 ? 12.431 -19.074 -34.709 1.00 95.19 910 TYR A O 1
ATOM 7531 N N . GLN A 1 911 ? 10.195 -18.987 -34.935 1.00 94.88 911 GLN A N 1
ATOM 7532 C CA . GLN A 1 911 ? 10.116 -18.574 -36.337 1.00 94.88 911 GLN A CA 1
ATOM 7533 C C . GLN A 1 911 ? 9.709 -17.104 -36.484 1.00 94.88 911 GLN A C 1
ATOM 7535 O O . GLN A 1 911 ? 8.996 -16.561 -35.643 1.00 94.88 911 GLN A O 1
ATOM 7540 N N . ASP A 1 912 ? 10.147 -16.469 -37.572 1.00 95.44 912 ASP A N 1
ATOM 7541 C CA . ASP A 1 912 ? 9.773 -15.090 -37.907 1.00 95.44 912 ASP A CA 1
ATOM 7542 C C . ASP A 1 912 ? 8.449 -15.045 -38.667 1.00 95.44 912 ASP A C 1
ATOM 7544 O O . ASP A 1 912 ? 8.232 -15.822 -39.597 1.00 95.44 912 ASP A O 1
ATOM 7548 N N . ASP A 1 913 ? 7.594 -14.093 -38.310 1.00 94.25 913 ASP A N 1
ATOM 7549 C CA . ASP A 1 913 ? 6.465 -13.686 -39.145 1.00 94.25 913 ASP A CA 1
ATOM 7550 C C . ASP A 1 913 ? 6.945 -12.851 -40.346 1.00 94.25 913 ASP A C 1
ATOM 7552 O O . ASP A 1 913 ? 7.964 -12.160 -40.273 1.00 94.25 913 ASP A O 1
ATOM 7556 N N . GLU A 1 914 ? 6.206 -12.861 -41.456 1.00 90.88 914 GLU A N 1
ATOM 7557 C CA . GLU A 1 914 ? 6.566 -12.053 -42.631 1.00 90.88 914 GLU A CA 1
ATOM 7558 C C . GLU A 1 914 ? 6.607 -10.548 -42.309 1.00 90.88 914 GLU A C 1
ATOM 7560 O O . GLU A 1 914 ? 7.427 -9.817 -42.869 1.00 90.88 914 GLU A O 1
ATOM 7565 N N . SER A 1 915 ? 5.817 -10.082 -41.331 1.00 89.88 915 SER A N 1
ATOM 7566 C CA . SER A 1 915 ? 5.742 -8.662 -40.968 1.00 89.88 915 SER A CA 1
ATOM 7567 C C . SER A 1 915 ? 7.057 -8.058 -40.464 1.00 89.88 915 SER A C 1
ATOM 7569 O O . SER A 1 915 ? 7.216 -6.841 -40.486 1.00 89.88 915 SER A O 1
ATOM 7571 N N . VAL A 1 916 ? 7.986 -8.872 -39.945 1.00 92.75 916 VAL A N 1
ATOM 7572 C CA . VAL A 1 916 ? 9.262 -8.370 -39.395 1.00 92.75 916 VAL A CA 1
ATOM 7573 C C . VAL A 1 916 ? 10.393 -8.337 -40.419 1.00 92.75 916 VAL A C 1
ATOM 7575 O O . VAL A 1 916 ? 11.433 -7.723 -40.173 1.00 92.75 916 VAL A O 1
ATOM 7578 N N . LYS A 1 917 ? 10.210 -8.992 -41.572 1.00 91.94 917 LYS A N 1
ATOM 7579 C CA . LYS A 1 917 ? 11.219 -9.037 -42.639 1.00 91.94 917 LYS A CA 1
ATOM 7580 C C . LYS A 1 917 ? 11.254 -7.746 -43.456 1.00 91.94 917 LYS A C 1
ATOM 7582 O O . LYS A 1 917 ? 12.253 -7.465 -44.105 1.00 91.94 917 LYS A O 1
ATOM 7587 N N . THR A 1 918 ? 10.188 -6.950 -43.387 1.00 91.25 918 THR A N 1
ATOM 7588 C CA . THR A 1 918 ? 9.997 -5.709 -44.153 1.00 91.25 918 THR A CA 1
ATOM 7589 C C . THR A 1 918 ? 10.401 -4.445 -43.393 1.00 91.25 918 THR A C 1
ATOM 7591 O O . THR A 1 918 ? 10.169 -3.336 -43.871 1.00 91.25 918 THR A O 1
ATOM 7594 N N . TYR A 1 919 ? 10.992 -4.566 -42.199 1.00 93.12 919 TYR A N 1
ATOM 7595 C CA . TYR A 1 919 ? 11.435 -3.396 -41.442 1.00 93.12 919 TYR A CA 1
ATOM 7596 C C . TYR A 1 919 ? 12.497 -2.591 -42.218 1.00 93.12 919 TYR A C 1
ATOM 7598 O O . TYR A 1 919 ? 13.367 -3.158 -42.882 1.00 93.12 919 TYR A O 1
ATOM 7606 N N . GLU A 1 920 ? 12.473 -1.260 -42.084 1.00 91.06 920 GLU A N 1
ATOM 7607 C CA . GLU A 1 920 ? 13.479 -0.342 -42.653 1.00 91.06 920 GLU A CA 1
ATOM 7608 C C . GLU A 1 920 ? 14.790 -0.335 -41.863 1.00 91.06 920 GLU A C 1
ATOM 7610 O O . GLU A 1 920 ? 14.763 -0.316 -40.623 1.00 91.06 920 GLU A O 1
ATOM 7615 N N . ASP A 1 921 ? 15.931 -0.372 -42.559 1.00 91.50 921 ASP A N 1
ATOM 7616 C CA . ASP A 1 921 ? 17.257 -0.401 -41.927 1.00 91.50 921 ASP A CA 1
ATOM 7617 C C . ASP A 1 921 ? 17.499 0.803 -41.011 1.00 91.50 921 ASP A C 1
ATOM 7619 O O . ASP A 1 921 ? 17.032 1.923 -41.251 1.00 91.50 921 ASP A O 1
ATOM 7623 N N . VAL A 1 922 ? 18.270 0.574 -39.949 1.00 92.56 922 VAL A N 1
ATOM 7624 C CA . VAL A 1 922 ? 18.663 1.610 -39.003 1.00 92.56 922 VAL A CA 1
ATOM 7625 C C . VAL A 1 922 ? 19.635 2.562 -39.686 1.00 92.56 922 VAL A C 1
ATOM 7627 O O . VAL A 1 922 ? 20.759 2.228 -40.057 1.00 92.56 922 VAL A O 1
ATOM 7630 N N . LYS A 1 923 ? 19.192 3.801 -39.842 1.00 89.31 923 LYS A N 1
ATOM 7631 C CA . LYS A 1 923 ? 19.919 4.852 -40.537 1.00 89.31 923 LYS A CA 1
ATOM 7632 C C . LYS A 1 923 ? 21.127 5.273 -39.709 1.00 89.31 923 LYS A C 1
ATOM 7634 O O . LYS A 1 923 ? 21.041 5.409 -38.493 1.00 89.31 923 LYS A O 1
ATOM 7639 N N . GLY A 1 924 ? 22.242 5.505 -40.395 1.00 86.38 924 GLY A N 1
ATOM 7640 C CA . GLY A 1 924 ? 23.522 5.831 -39.764 1.00 86.38 924 GLY A CA 1
ATOM 7641 C C . GLY A 1 924 ? 24.408 4.616 -39.473 1.00 86.38 924 GLY A C 1
ATOM 7642 O O . GLY A 1 924 ? 25.540 4.781 -39.027 1.00 86.38 924 GLY A O 1
ATOM 7643 N N . PHE A 1 925 ? 23.948 3.399 -39.770 1.00 89.50 925 PHE A N 1
ATOM 7644 C CA . PHE A 1 925 ? 24.727 2.181 -39.565 1.00 89.50 925 PHE A CA 1
ATOM 7645 C C . PHE A 1 925 ? 24.747 1.314 -40.815 1.00 89.50 925 PHE A C 1
ATOM 7647 O O . PHE A 1 925 ? 23.784 1.267 -41.570 1.00 89.50 925 PHE A O 1
ATOM 7654 N N . SER A 1 926 ? 25.853 0.593 -41.005 1.00 85.50 926 SER A N 1
ATOM 7655 C CA . SER A 1 926 ? 25.986 -0.403 -42.074 1.00 85.50 926 SER A CA 1
ATOM 7656 C C . SER A 1 926 ? 25.355 -1.757 -41.728 1.00 85.50 926 SER A C 1
ATOM 7658 O O . SER A 1 926 ? 25.302 -2.636 -42.576 1.00 85.50 926 SER A O 1
ATOM 7660 N N . SER A 1 927 ? 24.963 -1.947 -40.468 1.00 91.75 927 SER A N 1
ATOM 7661 C CA . SER A 1 927 ? 24.321 -3.149 -39.935 1.00 91.75 927 SER A CA 1
ATOM 7662 C C . SER A 1 927 ? 23.390 -2.736 -38.804 1.00 91.75 927 SER A C 1
ATOM 7664 O O . SER A 1 927 ? 23.753 -1.875 -37.996 1.00 91.75 927 SER A O 1
ATOM 7666 N N . ASN A 1 928 ? 22.231 -3.383 -38.719 1.00 95.25 928 ASN A N 1
ATOM 7667 C CA . ASN A 1 928 ? 21.232 -3.150 -37.677 1.00 95.25 928 ASN A CA 1
ATOM 7668 C C . ASN A 1 928 ? 21.619 -3.789 -36.332 1.00 95.25 928 ASN A C 1
ATOM 7670 O O . ASN A 1 928 ? 21.021 -3.475 -35.301 1.00 95.25 928 ASN A O 1
ATOM 7674 N N . VAL A 1 929 ? 22.621 -4.676 -36.336 1.00 96.88 929 VAL A N 1
ATOM 7675 C CA . VAL A 1 929 ? 23.180 -5.295 -35.132 1.00 96.88 929 VAL A CA 1
ATOM 7676 C C . VAL A 1 929 ? 24.693 -5.108 -35.095 1.00 96.88 929 VAL A C 1
ATOM 7678 O O . VAL A 1 929 ? 25.398 -5.484 -36.036 1.00 96.88 929 VAL A O 1
ATOM 7681 N N . GLN A 1 930 ? 25.208 -4.545 -33.998 1.00 96.25 930 GLN A N 1
ATOM 7682 C CA . GLN A 1 930 ? 26.651 -4.475 -33.736 1.00 96.25 930 GLN A CA 1
ATOM 7683 C C . GLN A 1 930 ? 26.962 -4.778 -32.268 1.00 96.25 930 GLN A C 1
ATOM 7685 O O . GLN A 1 930 ? 26.393 -4.169 -31.361 1.00 96.25 930 GLN A O 1
ATOM 7690 N N . LEU A 1 931 ? 27.897 -5.704 -32.045 1.00 95.56 931 LEU A N 1
ATOM 7691 C CA . LEU A 1 931 ? 28.470 -6.015 -30.734 1.00 95.56 931 LEU A CA 1
ATOM 7692 C C . LEU A 1 931 ? 29.887 -5.438 -30.688 1.00 95.56 931 LEU A C 1
ATOM 7694 O O . LEU A 1 931 ? 30.816 -6.011 -31.255 1.00 95.56 931 LEU A O 1
ATOM 7698 N N . PHE A 1 932 ? 30.044 -4.295 -30.027 1.00 93.56 932 PHE A N 1
ATOM 7699 C CA . PHE A 1 932 ? 31.321 -3.611 -29.856 1.00 93.56 932 PHE A CA 1
ATOM 7700 C C . PHE A 1 932 ? 32.090 -4.193 -28.670 1.00 93.56 932 PHE A C 1
ATOM 7702 O O . PHE A 1 932 ? 31.697 -4.001 -27.514 1.00 93.56 932 PHE A O 1
ATOM 7709 N N . SER A 1 933 ? 33.194 -4.885 -28.957 1.00 92.25 933 SER A N 1
ATOM 7710 C CA . SER A 1 933 ? 34.132 -5.358 -27.942 1.00 92.25 933 SER A CA 1
ATOM 7711 C C . SER A 1 933 ? 35.301 -4.401 -27.807 1.00 92.25 933 SER A C 1
ATOM 7713 O O . SER A 1 933 ? 36.079 -4.275 -28.747 1.00 92.25 933 SER A O 1
ATOM 7715 N N . TYR A 1 934 ? 35.497 -3.794 -26.640 1.00 87.19 934 TYR A N 1
ATOM 7716 C CA . TYR A 1 934 ? 36.732 -3.060 -26.342 1.00 87.19 934 TYR A CA 1
ATOM 7717 C C . TYR A 1 934 ? 37.731 -3.936 -25.580 1.00 87.19 934 TYR A C 1
ATOM 7719 O O . TYR A 1 934 ? 37.346 -4.836 -24.831 1.00 87.19 934 TYR A O 1
ATOM 7727 N N . GLN A 1 935 ? 39.025 -3.668 -25.760 1.00 72.06 935 GLN A N 1
ATOM 7728 C CA . GLN A 1 935 ? 40.100 -4.297 -24.991 1.00 72.06 935 GLN A CA 1
ATOM 7729 C C . GLN A 1 935 ? 40.336 -3.596 -23.646 1.00 72.06 935 GLN A C 1
ATOM 7731 O O . GLN A 1 935 ? 40.120 -2.395 -23.485 1.00 72.06 935 GLN A O 1
ATOM 7736 N N . VAL A 1 936 ? 40.793 -4.365 -22.652 1.00 60.72 936 VAL A N 1
ATOM 7737 C CA . VAL A 1 936 ? 41.122 -3.861 -21.308 1.00 60.72 936 VAL A CA 1
ATOM 7738 C C . VAL A 1 936 ? 42.463 -3.132 -21.350 1.00 60.72 936 VAL A C 1
ATOM 7740 O O . VAL A 1 936 ? 43.497 -3.711 -21.021 1.00 60.72 936 VAL A O 1
ATOM 7743 N N . CYS A 1 937 ? 42.460 -1.865 -21.750 1.00 50.41 937 CYS A N 1
ATOM 7744 C CA . CYS A 1 937 ? 43.705 -1.103 -21.862 1.00 50.41 937 CYS A CA 1
ATOM 7745 C C . CYS A 1 937 ? 44.164 -0.497 -20.523 1.00 50.41 937 CYS A C 1
ATOM 7747 O O . CYS A 1 937 ? 45.355 -0.256 -20.357 1.00 50.41 937 CYS A O 1
ATOM 7749 N N . ASP A 1 938 ? 43.268 -0.301 -19.540 1.00 50.12 938 ASP A N 1
ATOM 7750 C CA . ASP A 1 938 ? 43.586 0.531 -18.370 1.00 50.12 938 ASP A CA 1
ATOM 7751 C C . ASP A 1 938 ? 43.109 0.013 -17.004 1.00 50.12 938 ASP A C 1
ATOM 7753 O O . ASP A 1 938 ? 42.050 -0.599 -16.854 1.00 50.12 938 ASP A O 1
ATOM 7757 N N . ARG A 1 939 ? 43.898 0.306 -15.958 1.00 46.19 939 ARG A N 1
ATOM 7758 C CA . ARG A 1 939 ? 43.757 -0.229 -14.582 1.00 46.19 939 ARG A CA 1
ATOM 7759 C C . ARG A 1 939 ? 42.490 0.235 -13.819 1.00 46.19 939 ARG A C 1
ATOM 7761 O O . ARG A 1 939 ? 42.345 -0.139 -12.657 1.00 46.19 939 ARG A O 1
ATOM 7768 N N . LYS A 1 940 ? 41.590 1.043 -14.410 1.00 51.69 940 LYS A N 1
ATOM 7769 C CA . LYS A 1 940 ? 40.452 1.703 -13.711 1.00 51.69 940 LYS A CA 1
ATOM 7770 C C . LYS A 1 940 ? 39.144 1.858 -14.529 1.00 51.69 940 LYS A C 1
ATOM 7772 O O . LYS A 1 940 ? 38.369 2.773 -14.240 1.00 51.69 940 LYS A O 1
ATOM 7777 N N . ILE A 1 941 ? 38.896 1.021 -15.545 1.00 61.62 941 ILE A N 1
ATOM 7778 C CA . ILE A 1 941 ? 37.710 1.163 -16.424 1.00 61.62 941 ILE A CA 1
ATOM 7779 C C . ILE A 1 941 ? 36.400 0.848 -15.677 1.00 61.62 941 ILE A C 1
ATOM 7781 O O . ILE A 1 941 ? 35.469 1.655 -15.713 1.00 61.62 941 ILE A O 1
ATOM 7785 N N . GLU A 1 942 ? 36.337 -0.277 -14.955 1.00 64.31 942 GLU A N 1
ATOM 7786 C CA . GLU A 1 942 ? 35.221 -0.562 -14.047 1.00 64.31 942 GLU A CA 1
ATOM 7787 C C . GLU A 1 942 ? 35.524 -0.045 -12.631 1.00 64.31 942 GLU A C 1
ATOM 7789 O O . GLU A 1 942 ? 36.628 -0.209 -12.104 1.00 64.31 942 GLU A O 1
ATOM 7794 N N . GLN A 1 943 ? 34.546 0.609 -12.005 1.00 62.78 943 GLN A N 1
ATOM 7795 C CA . GLN A 1 943 ? 34.660 1.178 -10.661 1.00 62.78 943 GLN A CA 1
ATOM 7796 C C . GLN A 1 943 ? 33.497 0.689 -9.795 1.00 62.78 943 GLN A C 1
ATOM 7798 O O . GLN A 1 943 ? 32.337 0.729 -10.211 1.00 62.78 943 GLN A O 1
ATOM 7803 N N . LYS A 1 944 ? 33.790 0.248 -8.565 1.00 59.44 944 LYS A N 1
ATOM 7804 C CA . LYS A 1 944 ? 32.757 -0.012 -7.551 1.00 59.44 944 LYS A CA 1
ATOM 7805 C C . LYS A 1 944 ? 32.278 1.325 -6.974 1.00 59.44 944 LYS A C 1
ATOM 7807 O O . LYS A 1 944 ? 33.095 2.133 -6.529 1.00 59.44 944 LYS A O 1
ATOM 7812 N N . GLN A 1 945 ? 30.966 1.568 -6.949 1.00 53.06 945 GLN A N 1
ATOM 7813 C CA . GLN A 1 945 ? 30.414 2.740 -6.258 1.00 53.06 945 GLN A CA 1
ATOM 7814 C C . GLN A 1 945 ? 30.631 2.636 -4.740 1.00 53.06 945 GLN A C 1
ATOM 7816 O O . GLN A 1 945 ? 30.365 1.593 -4.146 1.00 53.06 945 GLN A O 1
ATOM 7821 N N . LYS A 1 946 ? 31.037 3.750 -4.106 1.00 41.09 946 LYS A N 1
ATOM 7822 C CA . LYS A 1 946 ? 31.362 3.850 -2.664 1.00 41.09 946 LYS A CA 1
ATOM 7823 C C . LYS A 1 946 ? 30.233 3.444 -1.698 1.00 41.09 946 LYS A C 1
ATOM 7825 O O . LYS A 1 946 ? 30.528 3.243 -0.529 1.00 41.09 946 LYS A O 1
ATOM 7830 N N . TYR A 1 947 ? 28.976 3.360 -2.149 1.00 39.78 947 TYR A N 1
ATOM 7831 C CA . TYR A 1 947 ? 27.807 3.219 -1.263 1.00 39.78 947 TYR A CA 1
ATOM 7832 C C . TYR A 1 947 ? 26.803 2.117 -1.643 1.00 39.78 947 TYR A C 1
ATOM 7834 O O . TYR A 1 947 ? 25.886 1.868 -0.871 1.00 39.78 947 TYR A O 1
ATOM 7842 N N . THR A 1 948 ? 26.909 1.489 -2.820 1.00 46.16 948 THR A N 1
ATOM 7843 C CA . THR A 1 948 ? 25.827 0.635 -3.367 1.00 46.16 948 THR A CA 1
ATOM 7844 C C . THR A 1 948 ? 26.287 -0.728 -3.889 1.00 46.16 948 THR A C 1
ATOM 7846 O O . THR A 1 948 ? 25.480 -1.438 -4.477 1.00 46.16 948 THR A O 1
ATOM 7849 N N . LYS A 1 949 ? 27.569 -1.103 -3.746 1.00 54.19 949 LYS A N 1
ATOM 7850 C CA . LYS A 1 949 ? 28.192 -2.311 -4.349 1.00 54.19 949 LYS A CA 1
ATOM 7851 C C . LYS A 1 949 ? 28.019 -2.466 -5.877 1.00 54.19 949 LYS A C 1
ATOM 7853 O O . LYS A 1 949 ? 28.565 -3.399 -6.458 1.00 54.19 949 LYS A O 1
ATOM 7858 N N . THR A 1 950 ? 27.313 -1.561 -6.556 1.00 64.81 950 THR A N 1
ATOM 7859 C CA . THR A 1 950 ? 27.071 -1.618 -7.999 1.00 64.81 950 THR A CA 1
ATOM 7860 C C . THR A 1 950 ? 28.306 -1.189 -8.782 1.00 64.81 950 THR A C 1
ATOM 7862 O O . THR A 1 950 ? 29.013 -0.257 -8.387 1.00 64.81 950 THR A O 1
ATOM 7865 N N . ILE A 1 951 ? 28.530 -1.847 -9.915 1.00 77.81 951 ILE A N 1
ATOM 7866 C CA . ILE A 1 951 ? 29.661 -1.597 -10.809 1.00 77.81 951 ILE A CA 1
ATOM 7867 C C . ILE A 1 951 ? 29.236 -0.572 -11.864 1.00 77.81 951 ILE A C 1
ATOM 7869 O O . ILE A 1 951 ? 28.100 -0.596 -12.345 1.00 77.81 951 ILE A O 1
ATOM 7873 N N . VAL A 1 952 ? 30.142 0.351 -12.174 1.00 87.56 952 VAL A N 1
ATOM 7874 C CA . VAL A 1 952 ? 29.985 1.390 -13.197 1.00 87.56 952 VAL A CA 1
ATOM 7875 C C . VAL A 1 952 ? 31.165 1.311 -14.152 1.00 87.56 952 VAL A C 1
ATOM 7877 O O . VAL A 1 952 ? 32.297 1.091 -13.725 1.00 87.56 952 VAL A O 1
ATOM 7880 N N . ASN A 1 953 ? 30.897 1.534 -15.432 1.00 90.44 953 ASN A N 1
ATOM 7881 C CA . ASN A 1 953 ? 31.885 1.615 -16.489 1.00 90.44 953 ASN A CA 1
ATOM 7882 C C . ASN A 1 953 ? 31.686 2.921 -17.262 1.00 90.44 953 ASN A C 1
ATOM 7884 O O . ASN A 1 953 ? 30.782 3.049 -18.092 1.00 90.44 953 ASN A O 1
ATOM 7888 N N . LYS A 1 954 ? 32.531 3.909 -16.956 1.00 89.25 954 LYS A N 1
ATOM 7889 C CA . LYS A 1 954 ? 32.415 5.253 -17.536 1.00 89.25 954 LYS A CA 1
ATOM 7890 C C . LYS A 1 954 ? 32.689 5.269 -19.033 1.00 89.25 954 LYS A C 1
ATOM 7892 O O . LYS A 1 954 ? 32.021 6.006 -19.743 1.00 89.25 954 LYS A O 1
ATOM 7897 N N . TYR A 1 955 ? 33.610 4.430 -19.503 1.00 88.94 955 TYR A N 1
ATOM 7898 C CA . TYR A 1 955 ? 33.931 4.324 -20.923 1.00 88.94 955 TYR A CA 1
ATOM 7899 C C . TYR A 1 955 ? 32.721 3.841 -21.733 1.00 88.94 955 TYR A C 1
ATOM 7901 O O . TYR A 1 955 ? 32.366 4.452 -22.741 1.00 88.94 955 TYR A O 1
ATOM 7909 N N . GLU A 1 956 ? 32.031 2.796 -21.260 1.00 92.44 956 GLU A N 1
ATOM 7910 C CA . GLU A 1 956 ? 30.785 2.352 -21.895 1.00 92.44 956 GLU A CA 1
ATOM 7911 C C . GLU A 1 956 ? 29.707 3.439 -21.848 1.00 92.44 956 GLU A C 1
ATOM 7913 O O . GLU A 1 956 ? 29.018 3.659 -22.842 1.00 92.44 956 GLU A O 1
ATOM 7918 N N . ALA A 1 957 ? 29.571 4.134 -20.712 1.00 93.38 957 ALA A N 1
ATOM 7919 C CA . ALA A 1 957 ? 28.559 5.172 -20.545 1.00 93.38 957 ALA A CA 1
ATOM 7920 C C . ALA A 1 957 ? 28.784 6.366 -21.482 1.00 93.38 957 ALA A C 1
ATOM 7922 O O . ALA A 1 957 ? 27.845 6.828 -22.126 1.00 93.38 957 ALA A O 1
ATOM 7923 N N . GLU A 1 958 ? 30.025 6.839 -21.585 1.00 92.88 958 GLU A N 1
ATOM 7924 C CA . GLU A 1 958 ? 30.422 7.930 -22.473 1.00 92.88 958 GLU A CA 1
ATOM 7925 C C . GLU A 1 958 ? 30.246 7.539 -23.945 1.00 92.88 958 GLU A C 1
ATOM 7927 O O . GLU A 1 958 ? 29.687 8.302 -24.734 1.00 92.88 958 GLU A O 1
ATOM 7932 N N . THR A 1 959 ? 30.652 6.322 -24.315 1.00 91.88 959 THR A N 1
ATOM 7933 C CA . THR A 1 959 ? 30.524 5.825 -25.690 1.00 91.88 959 THR A CA 1
ATOM 7934 C C . THR A 1 959 ? 29.058 5.675 -26.097 1.00 91.88 959 THR A C 1
ATOM 7936 O O . THR A 1 959 ? 28.680 6.145 -27.169 1.00 91.88 959 THR A O 1
ATOM 7939 N N . LEU A 1 960 ? 28.203 5.098 -25.240 1.00 94.88 960 LEU A N 1
ATOM 7940 C CA . LEU A 1 960 ? 26.764 5.007 -25.516 1.00 94.88 960 LEU A CA 1
ATOM 7941 C C . LEU A 1 960 ? 26.081 6.367 -25.544 1.00 94.88 960 LEU A C 1
ATOM 7943 O O . LEU A 1 960 ? 25.168 6.555 -26.344 1.00 94.88 960 LEU A O 1
ATOM 7947 N N . ALA A 1 961 ? 26.504 7.310 -24.699 1.00 95.12 961 ALA A N 1
ATOM 7948 C CA . ALA A 1 961 ? 25.985 8.666 -24.749 1.00 95.12 961 ALA A CA 1
ATOM 7949 C C . ALA A 1 961 ? 26.260 9.273 -26.132 1.00 95.12 961 ALA A C 1
ATOM 7951 O O . ALA A 1 961 ? 25.320 9.690 -26.807 1.00 95.12 961 ALA A O 1
ATOM 7952 N N . ASN A 1 962 ? 27.511 9.240 -26.595 1.00 93.38 962 ASN A N 1
ATOM 7953 C CA . ASN A 1 962 ? 27.895 9.760 -27.910 1.00 93.38 962 ASN A CA 1
ATOM 7954 C C . ASN A 1 962 ? 27.193 9.028 -29.062 1.00 93.38 962 ASN A C 1
ATOM 7956 O O . ASN A 1 962 ? 26.741 9.665 -30.010 1.00 93.38 962 ASN A O 1
ATOM 7960 N N . LEU A 1 963 ? 27.035 7.706 -28.960 1.00 93.31 963 LEU A N 1
ATOM 7961 C CA . LEU A 1 963 ? 26.302 6.919 -29.948 1.00 93.31 963 LEU A CA 1
ATOM 7962 C C . LEU A 1 963 ? 24.819 7.310 -30.011 1.00 93.31 963 LEU A C 1
ATOM 7964 O O . LEU A 1 963 ? 24.269 7.483 -31.094 1.00 93.31 963 LEU A O 1
ATOM 7968 N N . LEU A 1 964 ? 24.173 7.502 -28.860 1.00 95.38 964 LEU A N 1
ATOM 7969 C CA . LEU A 1 964 ? 22.803 8.003 -28.788 1.00 95.38 964 LEU A CA 1
ATOM 7970 C C . LEU A 1 964 ? 22.681 9.378 -29.450 1.00 95.38 964 LEU A C 1
ATOM 7972 O O . LEU A 1 964 ? 21.751 9.607 -30.220 1.00 95.38 964 LEU A O 1
ATOM 7976 N N . LEU A 1 965 ? 23.608 10.292 -29.158 1.00 92.31 965 LEU A N 1
ATOM 7977 C CA . LEU A 1 965 ? 23.607 11.614 -29.773 1.00 92.31 965 LEU A CA 1
ATOM 7978 C C . LEU A 1 965 ? 23.782 11.532 -31.284 1.00 92.31 965 LEU A C 1
ATOM 7980 O O . LEU A 1 965 ? 23.064 12.218 -31.999 1.00 92.31 965 LEU A O 1
ATOM 7984 N N . TYR A 1 966 ? 24.673 10.668 -31.767 1.00 91.12 966 TYR A N 1
ATOM 7985 C CA . TYR A 1 966 ? 24.828 10.423 -33.194 1.00 91.12 966 TYR A CA 1
ATOM 7986 C C . TYR A 1 966 ? 23.492 10.030 -33.842 1.00 91.12 966 TYR A C 1
ATOM 7988 O O . TYR A 1 966 ? 23.095 10.642 -34.831 1.00 91.12 966 TYR A O 1
ATOM 7996 N N . ILE A 1 967 ? 22.755 9.086 -33.245 1.00 91.69 967 ILE A N 1
ATOM 7997 C CA . ILE A 1 967 ? 21.442 8.653 -33.751 1.00 91.69 967 ILE A CA 1
ATOM 7998 C C . ILE A 1 967 ? 20.428 9.805 -33.729 1.00 91.69 967 ILE A C 1
ATOM 8000 O O . ILE A 1 967 ? 19.678 9.993 -34.689 1.00 91.69 967 ILE A O 1
ATOM 8004 N N . LEU A 1 968 ? 20.406 10.599 -32.655 1.00 91.38 968 LEU A N 1
ATOM 8005 C CA . LEU A 1 968 ? 19.484 11.728 -32.514 1.00 91.38 968 LEU A CA 1
ATOM 8006 C C . LEU A 1 968 ? 19.808 12.883 -33.471 1.00 91.38 968 LEU A C 1
ATOM 8008 O O . LEU A 1 968 ? 18.884 13.527 -33.965 1.00 91.38 968 LEU A O 1
ATOM 8012 N N . GLU A 1 969 ? 21.081 13.126 -33.785 1.00 86.94 969 GLU A N 1
ATOM 8013 C CA . GLU A 1 969 ? 21.498 14.166 -34.733 1.00 86.94 969 GLU A CA 1
ATOM 8014 C C . GLU A 1 969 ? 21.131 13.838 -36.183 1.00 86.94 969 GLU A C 1
ATOM 8016 O O . GLU A 1 969 ? 21.012 14.751 -36.995 1.00 86.94 969 GLU A O 1
ATOM 8021 N N . ILE A 1 970 ? 20.831 12.576 -36.511 1.00 84.69 970 ILE A N 1
ATOM 8022 C CA . ILE A 1 970 ? 20.241 12.216 -37.814 1.00 84.69 970 ILE A CA 1
ATOM 8023 C C . ILE A 1 970 ? 18.845 12.857 -37.983 1.00 84.69 970 ILE A C 1
ATOM 8025 O O . ILE A 1 970 ? 18.370 13.003 -39.112 1.00 84.69 970 ILE A O 1
ATOM 8029 N N . LYS A 1 971 ? 18.184 13.255 -36.878 1.00 83.75 971 LYS A N 1
ATOM 8030 C CA . LYS A 1 971 ? 16.844 13.881 -36.819 1.00 83.75 971 LYS A CA 1
ATOM 8031 C C . LYS A 1 971 ? 15.762 13.100 -37.579 1.00 83.75 971 LYS A C 1
ATOM 8033 O O . LYS A 1 971 ? 14.848 13.679 -38.157 1.00 83.75 971 LYS A O 1
ATOM 8038 N N . GLN A 1 972 ? 15.873 11.772 -37.591 1.00 84.56 972 GLN A N 1
ATOM 8039 C CA . GLN A 1 972 ? 14.874 10.864 -38.178 1.00 84.56 972 GLN A CA 1
ATOM 8040 C C . GLN A 1 972 ? 14.327 9.831 -37.192 1.00 84.56 972 GLN A C 1
ATOM 8042 O O . GLN A 1 972 ? 13.463 9.041 -37.562 1.00 84.56 972 GLN A O 1
ATOM 8047 N N . TYR A 1 973 ? 14.813 9.858 -35.953 1.00 90.69 973 TYR A N 1
ATOM 8048 C CA . TYR A 1 973 ? 14.323 9.033 -34.859 1.00 90.69 973 TYR A CA 1
ATOM 8049 C C . TYR A 1 973 ? 13.882 9.933 -33.726 1.00 90.69 973 TYR A C 1
ATOM 8051 O O . TYR A 1 973 ? 14.636 10.818 -33.337 1.00 90.69 973 TYR A O 1
ATOM 8059 N N . THR A 1 974 ? 12.699 9.706 -33.171 1.00 91.94 974 THR A N 1
ATOM 8060 C CA . THR A 1 974 ? 12.301 10.388 -31.939 1.00 91.94 974 THR A CA 1
ATOM 8061 C C . THR A 1 974 ? 12.997 9.746 -30.736 1.00 91.94 974 THR A C 1
ATOM 8063 O O . THR A 1 974 ? 13.478 8.614 -30.802 1.00 91.94 974 THR A O 1
ATOM 8066 N N . MET A 1 975 ? 13.074 10.460 -29.612 1.00 93.56 975 MET A N 1
ATOM 8067 C CA . MET A 1 975 ? 13.740 9.942 -28.408 1.00 93.56 975 MET A CA 1
ATOM 8068 C C . MET A 1 975 ? 13.041 8.709 -27.834 1.00 93.56 975 MET A C 1
ATOM 8070 O O . MET A 1 975 ? 13.698 7.839 -27.279 1.00 93.56 975 MET A O 1
ATOM 8074 N N . GLU A 1 976 ? 11.725 8.624 -27.999 1.00 94.38 976 GLU A N 1
ATOM 8075 C CA . GLU A 1 976 ? 10.877 7.533 -27.521 1.00 94.38 976 GLU A CA 1
ATOM 8076 C C . GLU A 1 976 ? 11.130 6.229 -28.298 1.00 94.38 976 GLU A C 1
ATOM 8078 O O . GLU A 1 976 ? 10.897 5.135 -27.784 1.00 94.38 976 GLU A O 1
ATOM 8083 N N . GLN A 1 977 ? 11.645 6.332 -29.529 1.00 95.69 977 GLN A N 1
ATOM 8084 C CA . GLN A 1 977 ? 12.029 5.183 -30.352 1.00 95.69 977 GLN A CA 1
ATOM 8085 C C . GLN A 1 977 ? 13.356 4.550 -29.909 1.00 95.69 977 GLN A C 1
ATOM 8087 O O . GLN A 1 977 ? 13.700 3.472 -30.396 1.00 95.69 977 GLN A O 1
ATOM 8092 N N . ILE A 1 978 ? 14.105 5.194 -29.007 1.00 96.88 978 ILE A N 1
ATOM 8093 C CA . ILE A 1 978 ? 15.429 4.745 -28.576 1.00 96.88 978 ILE A CA 1
ATOM 8094 C C . ILE A 1 978 ? 15.429 4.529 -27.066 1.00 96.88 978 ILE A C 1
ATOM 8096 O O . ILE A 1 978 ? 15.141 5.434 -26.285 1.00 96.88 978 ILE A O 1
ATOM 8100 N N . THR A 1 979 ? 15.833 3.338 -26.636 1.00 97.69 979 THR A N 1
ATOM 8101 C CA . THR A 1 979 ? 16.013 3.031 -25.214 1.00 97.69 979 THR A CA 1
ATOM 8102 C C . THR A 1 979 ? 17.459 2.656 -24.923 1.00 97.69 979 THR A C 1
ATOM 8104 O O . THR A 1 979 ? 18.067 1.843 -25.621 1.00 97.69 979 THR A O 1
ATOM 8107 N N . VAL A 1 980 ? 18.007 3.232 -23.851 1.00 98.12 980 VAL A N 1
ATOM 8108 C CA . VAL A 1 980 ? 19.336 2.889 -23.340 1.00 98.12 980 VAL A CA 1
ATOM 8109 C C . VAL A 1 980 ? 19.188 1.958 -22.142 1.00 98.12 980 VAL A C 1
ATOM 8111 O O . VAL A 1 980 ? 18.644 2.332 -21.099 1.00 98.12 980 VAL A O 1
ATOM 8114 N N . LEU A 1 981 ? 19.688 0.738 -22.292 1.00 97.50 981 LEU A N 1
ATOM 8115 C CA . LEU A 1 981 ? 19.660 -0.304 -21.281 1.00 97.50 981 LEU A CA 1
ATOM 8116 C C . LEU A 1 981 ? 21.041 -0.532 -20.680 1.00 97.50 981 LEU A C 1
ATOM 8118 O O . LEU A 1 981 ? 22.081 -0.397 -21.324 1.00 97.50 981 LEU A O 1
ATOM 8122 N N . SER A 1 982 ? 21.039 -0.942 -19.421 1.00 95.75 982 SER A N 1
ATOM 8123 C CA . SER A 1 982 ? 22.233 -1.413 -18.736 1.00 95.75 982 SER A CA 1
ATOM 8124 C C . SER A 1 982 ? 21.930 -2.671 -17.940 1.00 95.75 982 SER A C 1
ATOM 8126 O O . SER A 1 982 ? 20.880 -2.783 -17.304 1.00 95.75 982 SER A O 1
ATOM 8128 N N . MET A 1 983 ? 22.887 -3.593 -17.912 1.00 91.94 983 MET A N 1
ATOM 8129 C CA . MET A 1 983 ? 22.820 -4.770 -17.049 1.00 91.94 983 MET A CA 1
ATOM 8130 C C . MET A 1 983 ? 22.904 -4.412 -15.555 1.00 91.94 983 MET A C 1
ATOM 8132 O O . MET A 1 983 ? 22.387 -5.143 -14.719 1.00 91.94 983 MET A O 1
ATOM 8136 N N . TYR A 1 984 ? 23.501 -3.266 -15.198 1.00 88.75 984 TYR A N 1
ATOM 8137 C CA . TYR A 1 984 ? 23.670 -2.825 -13.807 1.00 88.75 984 TYR A CA 1
ATOM 8138 C C . TYR A 1 984 ? 22.933 -1.516 -13.512 1.00 88.75 984 TYR A C 1
ATOM 8140 O O . TYR A 1 984 ? 23.054 -0.533 -14.246 1.00 88.75 984 TYR A O 1
ATOM 8148 N N . THR A 1 985 ? 22.246 -1.457 -12.369 1.00 85.56 985 THR A N 1
ATOM 8149 C CA . THR A 1 985 ? 21.521 -0.262 -11.892 1.00 85.56 985 THR A CA 1
ATOM 8150 C C . THR A 1 985 ? 22.445 0.909 -11.540 1.00 85.56 985 THR A C 1
ATOM 8152 O O . THR A 1 985 ? 22.071 2.065 -11.730 1.00 85.56 985 THR A O 1
ATOM 8155 N N . GLY A 1 986 ? 23.672 0.641 -11.076 1.00 85.00 986 GLY A N 1
ATOM 8156 C CA . GLY A 1 986 ? 24.690 1.677 -10.849 1.00 85.00 986 GLY A CA 1
ATOM 8157 C C . GLY A 1 986 ? 25.052 2.421 -12.134 1.00 85.00 986 GLY A C 1
ATOM 8158 O O . GLY A 1 986 ? 25.069 3.651 -12.159 1.00 85.00 986 GLY A O 1
ATOM 8159 N N . GLN A 1 987 ? 25.245 1.674 -13.220 1.00 92.12 987 GLN A N 1
ATOM 8160 C CA . GLN A 1 987 ? 25.540 2.209 -14.547 1.00 92.12 987 GLN A CA 1
ATOM 8161 C C . GLN A 1 987 ? 24.381 3.037 -15.120 1.00 92.12 987 GLN A C 1
ATOM 8163 O O . GLN A 1 987 ? 24.630 4.028 -15.794 1.00 92.12 987 GLN A O 1
ATOM 8168 N N . VAL A 1 988 ? 23.119 2.718 -14.802 1.00 93.25 988 VAL A N 1
ATOM 8169 C CA . VAL A 1 988 ? 21.962 3.550 -15.201 1.00 93.25 988 VAL A CA 1
ATOM 8170 C C . VAL A 1 988 ? 22.106 4.986 -14.685 1.00 93.25 988 VAL A C 1
ATOM 8172 O O . VAL A 1 988 ? 21.760 5.930 -15.393 1.00 93.25 988 VAL A O 1
ATOM 8175 N N . LYS A 1 989 ? 22.633 5.175 -13.466 1.00 89.69 989 LYS A N 1
ATOM 8176 C CA . LYS A 1 989 ? 22.866 6.516 -12.906 1.00 89.69 989 LYS A CA 1
ATOM 8177 C C . LYS A 1 989 ? 23.957 7.265 -13.674 1.00 89.69 989 LYS A C 1
ATOM 8179 O O . LYS A 1 989 ? 23.758 8.434 -13.990 1.00 89.69 989 LYS A O 1
ATOM 8184 N N . GLU A 1 990 ? 25.060 6.590 -13.996 1.00 92.44 990 GLU A N 1
ATOM 8185 C CA . GLU A 1 990 ? 26.152 7.166 -14.795 1.00 92.44 990 GLU A CA 1
ATOM 8186 C C . GLU A 1 990 ? 25.672 7.525 -16.210 1.00 92.44 990 GLU A C 1
ATOM 8188 O O . GLU A 1 990 ? 25.866 8.651 -16.655 1.00 92.44 990 GLU A O 1
ATOM 8193 N N . LEU A 1 991 ? 24.956 6.618 -16.882 1.00 94.81 991 LEU A N 1
ATOM 8194 C CA . LEU A 1 991 ? 24.353 6.860 -18.196 1.00 94.81 991 LEU A CA 1
ATOM 8195 C C . LEU A 1 991 ? 23.428 8.078 -18.175 1.00 94.81 991 LEU A C 1
ATOM 8197 O O . LEU A 1 991 ? 23.556 8.953 -19.026 1.00 94.81 991 LEU A O 1
ATOM 8201 N N . LYS A 1 992 ? 22.535 8.179 -17.180 1.00 95.31 992 LYS A N 1
ATOM 8202 C CA . LYS A 1 992 ? 21.672 9.359 -17.011 1.00 95.31 992 LYS A CA 1
ATOM 8203 C C . LYS A 1 992 ? 22.492 10.632 -16.849 1.00 95.31 992 LYS A C 1
ATOM 8205 O O . LYS A 1 992 ? 22.167 11.631 -17.477 1.00 95.31 992 LYS A O 1
ATOM 8210 N N . GLN A 1 993 ? 23.544 10.610 -16.035 1.00 91.50 993 GLN A N 1
ATOM 8211 C CA . GLN A 1 993 ? 24.402 11.775 -15.841 1.00 91.50 993 GLN A CA 1
ATOM 8212 C C . GLN A 1 993 ? 25.050 12.224 -17.159 1.00 91.50 993 GLN A C 1
ATOM 8214 O O . GLN A 1 993 ? 24.887 13.383 -17.540 1.00 91.50 993 GLN A O 1
ATOM 8219 N N . GLN A 1 994 ? 25.721 11.313 -17.868 1.00 92.44 994 GLN A N 1
ATOM 8220 C CA . GLN A 1 994 ? 26.426 11.619 -19.117 1.00 92.44 994 GLN A CA 1
ATOM 8221 C C . GLN A 1 994 ? 25.461 12.079 -20.216 1.00 92.44 994 GLN A C 1
ATOM 8223 O O . GLN A 1 994 ? 25.631 13.153 -20.794 1.00 92.44 994 GLN A O 1
ATOM 8228 N N . ILE A 1 995 ? 24.389 11.316 -20.449 1.00 94.81 995 ILE A N 1
ATOM 8229 C CA . ILE A 1 995 ? 23.398 11.620 -21.487 1.00 94.81 995 ILE A CA 1
ATOM 8230 C C . ILE A 1 995 ? 22.705 12.951 -21.191 1.00 94.81 995 ILE A C 1
ATOM 8232 O O . ILE A 1 995 ? 22.569 13.780 -22.085 1.00 94.81 995 ILE A O 1
ATOM 8236 N N . TYR A 1 996 ? 22.292 13.210 -19.946 1.00 94.50 996 TYR A N 1
ATOM 8237 C CA . TYR A 1 996 ? 21.555 14.436 -19.635 1.00 94.50 996 TYR A CA 1
ATOM 8238 C C . TYR A 1 996 ? 22.413 15.692 -19.763 1.00 94.50 996 TYR A C 1
ATOM 8240 O O . TYR A 1 996 ? 21.903 16.715 -20.217 1.00 94.50 996 TYR A O 1
ATOM 8248 N N . ILE A 1 997 ? 23.692 15.631 -19.381 1.00 90.75 997 ILE A N 1
ATOM 8249 C CA . ILE A 1 997 ? 24.631 16.738 -19.603 1.00 90.75 997 ILE A CA 1
ATOM 8250 C C . ILE A 1 997 ? 24.774 16.986 -21.105 1.00 90.75 997 ILE A C 1
ATOM 8252 O O . ILE A 1 997 ? 24.644 18.119 -21.567 1.00 90.75 997 ILE A O 1
ATOM 8256 N N . MET A 1 998 ? 24.975 15.921 -21.877 1.00 90.12 998 MET A N 1
ATOM 8257 C CA . MET A 1 998 ? 25.245 16.034 -23.301 1.00 90.12 998 MET A CA 1
ATOM 8258 C C . MET A 1 998 ? 24.037 16.543 -24.101 1.00 90.12 998 MET A C 1
ATOM 8260 O O . MET A 1 998 ? 24.181 17.470 -24.895 1.00 90.12 998 MET A O 1
ATOM 8264 N N . LEU A 1 999 ? 22.833 16.020 -23.846 1.00 91.19 999 LEU A N 1
ATOM 8265 C CA . LEU A 1 999 ? 21.604 16.496 -24.494 1.00 91.19 999 LEU A CA 1
ATOM 8266 C C . LEU A 1 999 ? 21.270 17.940 -24.097 1.00 91.19 999 LEU A C 1
ATOM 8268 O O . LEU A 1 999 ? 20.848 18.728 -24.942 1.00 91.19 999 LEU A O 1
ATOM 8272 N N . ARG A 1 1000 ? 21.525 18.325 -22.838 1.00 90.62 1000 ARG A N 1
ATOM 8273 C CA . ARG A 1 1000 ? 21.362 19.714 -22.385 1.00 90.62 1000 ARG A CA 1
ATOM 8274 C C . ARG A 1 1000 ? 22.296 20.666 -23.133 1.00 90.62 1000 ARG A C 1
ATOM 8276 O O . ARG A 1 1000 ? 21.857 21.739 -23.526 1.00 90.62 1000 ARG A O 1
ATOM 8283 N N . ASN A 1 1001 ? 23.548 20.277 -23.364 1.00 88.06 1001 ASN A N 1
ATOM 8284 C CA . ASN A 1 1001 ? 24.490 21.099 -24.127 1.00 88.06 1001 ASN A CA 1
ATOM 8285 C C . ASN A 1 1001 ? 24.042 21.280 -25.585 1.00 88.06 1001 ASN A C 1
ATOM 8287 O O . ASN A 1 1001 ? 24.182 22.367 -26.136 1.00 88.06 1001 ASN A O 1
ATOM 8291 N N . GLN A 1 1002 ? 23.464 20.246 -26.204 1.00 86.69 1002 GLN A N 1
ATOM 8292 C CA . GLN A 1 1002 ? 22.947 20.335 -27.575 1.00 86.69 1002 GLN A CA 1
ATOM 8293 C C . GLN A 1 1002 ? 21.718 21.238 -27.683 1.00 86.69 1002 GLN A C 1
ATOM 8295 O O . GLN A 1 1002 ? 21.598 21.986 -28.654 1.00 86.69 1002 GLN A O 1
ATOM 8300 N N . MET A 1 1003 ? 20.845 21.211 -26.672 1.00 87.38 1003 MET A N 1
ATOM 8301 C CA . MET A 1 1003 ? 19.650 22.055 -26.575 1.00 87.38 1003 MET A CA 1
ATOM 8302 C C . MET A 1 1003 ? 19.978 23.554 -26.695 1.00 87.38 1003 MET A C 1
ATOM 8304 O O . MET A 1 1003 ? 19.234 24.283 -27.337 1.00 87.38 1003 MET A O 1
ATOM 8308 N N . PHE A 1 1004 ? 21.113 24.007 -26.146 1.00 86.19 1004 PHE A N 1
ATOM 8309 C CA . PHE A 1 1004 ? 21.522 25.420 -26.169 1.00 86.19 1004 PHE A CA 1
ATOM 8310 C C . PHE A 1 1004 ? 22.240 25.868 -27.454 1.00 86.19 1004 PHE A C 1
ATOM 8312 O O . PHE A 1 1004 ? 22.580 27.043 -27.571 1.00 86.19 1004 PHE A O 1
ATOM 8319 N N . LYS A 1 1005 ? 22.482 24.976 -28.428 1.00 84.69 1005 LYS A N 1
ATOM 8320 C CA . LYS A 1 1005 ? 23.193 25.344 -29.667 1.00 84.69 1005 LYS A CA 1
ATOM 8321 C C . LYS A 1 1005 ? 22.326 26.108 -30.676 1.00 84.69 1005 LYS A C 1
ATOM 8323 O O . LYS A 1 1005 ? 22.864 26.883 -31.460 1.00 84.69 1005 LYS A O 1
ATOM 8328 N N . SER A 1 1006 ? 21.010 25.879 -30.709 1.00 82.69 1006 SER A N 1
ATOM 8329 C CA . SER A 1 1006 ? 20.088 26.552 -31.639 1.00 82.69 1006 SER A CA 1
ATOM 8330 C C . SER A 1 1006 ? 18.631 26.462 -31.166 1.00 82.69 1006 SER A C 1
ATOM 8332 O O . SER A 1 1006 ? 18.272 25.532 -30.448 1.00 82.69 1006 SER A O 1
ATOM 8334 N N . LYS A 1 1007 ? 17.761 27.377 -31.627 1.00 79.62 1007 LYS A N 1
ATOM 8335 C CA . LYS A 1 1007 ? 16.307 27.337 -31.337 1.00 79.62 1007 LYS A CA 1
ATOM 8336 C C . LYS A 1 1007 ? 15.630 26.045 -31.821 1.00 79.62 1007 LYS A C 1
ATOM 8338 O O . LYS A 1 1007 ? 14.681 25.563 -31.210 1.00 79.62 1007 LYS A O 1
ATOM 8343 N N . GLU A 1 1008 ? 16.113 25.469 -32.920 1.00 81.69 1008 GLU A N 1
ATOM 8344 C CA . GLU A 1 1008 ? 15.603 24.197 -33.446 1.00 81.69 1008 GLU A CA 1
ATOM 8345 C C . GLU A 1 1008 ? 15.977 23.021 -32.531 1.00 81.69 1008 GLU A C 1
ATOM 8347 O O . GLU A 1 1008 ? 15.137 22.170 -32.226 1.00 81.69 1008 GLU A O 1
ATOM 8352 N N . ASN A 1 1009 ? 17.211 23.013 -32.016 1.00 85.00 1009 ASN A N 1
ATOM 8353 C CA . ASN A 1 1009 ? 17.641 22.040 -31.019 1.00 85.00 1009 ASN A CA 1
ATOM 8354 C C . ASN A 1 1009 ? 16.918 22.218 -29.684 1.00 85.00 1009 ASN A C 1
ATOM 8356 O O . ASN A 1 1009 ? 16.592 21.213 -29.057 1.00 85.00 1009 ASN A O 1
ATOM 8360 N N . GLU A 1 1010 ? 16.628 23.451 -29.268 1.00 87.81 1010 GLU A N 1
ATOM 8361 C CA . GLU A 1 1010 ? 15.838 23.715 -28.065 1.00 87.81 1010 GLU A CA 1
ATOM 8362 C C . GLU A 1 1010 ? 14.483 23.004 -28.135 1.00 87.81 1010 GLU A C 1
ATOM 8364 O O . GLU A 1 1010 ? 14.152 22.224 -27.244 1.00 87.81 1010 GLU A O 1
ATOM 8369 N N . LYS A 1 1011 ? 13.755 23.173 -29.247 1.00 87.56 1011 LYS A N 1
ATOM 8370 C CA . LYS A 1 1011 ? 12.466 22.508 -29.479 1.00 87.56 1011 LYS A CA 1
ATOM 8371 C C . LYS A 1 1011 ? 12.596 20.984 -29.540 1.00 87.56 1011 LYS A C 1
ATOM 8373 O O . LYS A 1 1011 ? 11.783 20.270 -28.960 1.00 87.56 1011 LYS A O 1
ATOM 8378 N N . TYR A 1 1012 ? 13.609 20.468 -30.237 1.00 87.00 1012 TYR A N 1
ATOM 8379 C CA . TYR A 1 1012 ? 13.790 19.024 -30.401 1.00 87.00 1012 TYR A CA 1
ATOM 8380 C C . TYR A 1 1012 ? 14.166 18.320 -29.091 1.00 87.00 1012 TYR A C 1
ATOM 8382 O O . TYR A 1 1012 ? 13.625 17.254 -28.788 1.00 87.00 1012 TYR A O 1
ATOM 8390 N N . TYR A 1 1013 ? 15.083 18.915 -28.320 1.00 89.62 1013 TYR A N 1
ATOM 8391 C CA . TYR A 1 1013 ? 15.588 18.369 -27.060 1.00 89.62 1013 TYR A CA 1
ATOM 8392 C C . TYR A 1 1013 ? 14.753 18.779 -25.840 1.00 89.62 1013 TYR A C 1
ATOM 8394 O O . TYR A 1 1013 ? 15.047 18.348 -24.727 1.00 89.62 1013 TYR A O 1
ATOM 8402 N N . GLN A 1 1014 ? 13.680 19.551 -26.014 1.00 87.25 1014 GLN A N 1
ATOM 8403 C CA . GLN A 1 1014 ? 12.786 19.908 -24.920 1.00 87.25 1014 GLN A CA 1
ATOM 8404 C C . GLN A 1 1014 ? 12.235 18.658 -24.216 1.00 87.25 1014 GLN A C 1
ATOM 8406 O O . GLN A 1 1014 ? 11.872 17.663 -24.852 1.00 87.25 1014 GLN A O 1
ATOM 8411 N N . ASN A 1 1015 ? 12.188 18.714 -22.881 1.00 89.50 1015 ASN A N 1
ATOM 8412 C CA . ASN A 1 1015 ? 11.700 17.642 -22.005 1.00 89.50 1015 ASN A CA 1
ATOM 8413 C C . ASN A 1 1015 ? 12.384 16.278 -22.226 1.00 89.50 1015 ASN A C 1
ATOM 8415 O O . ASN A 1 1015 ? 11.811 15.234 -21.916 1.00 89.50 1015 ASN A O 1
ATOM 8419 N N . PHE A 1 1016 ? 13.637 16.259 -22.709 1.00 90.81 1016 PHE A N 1
ATOM 8420 C CA . PHE A 1 1016 ? 14.352 15.016 -23.026 1.00 90.81 1016 PHE A CA 1
ATOM 8421 C C . PHE A 1 1016 ? 14.364 13.994 -21.877 1.00 90.81 1016 PHE A C 1
ATOM 8423 O O . PHE A 1 1016 ? 14.330 12.798 -22.134 1.00 90.81 1016 PHE A O 1
ATOM 8430 N N . LYS A 1 1017 ? 14.374 14.441 -20.611 1.00 89.38 1017 LYS A N 1
ATOM 8431 C CA . LYS A 1 1017 ? 14.403 13.564 -19.423 1.00 89.38 1017 LYS A CA 1
ATOM 8432 C C . LYS A 1 1017 ? 13.169 12.669 -19.279 1.00 89.38 1017 LYS A C 1
ATOM 8434 O O . LYS A 1 1017 ? 13.266 11.640 -18.617 1.00 89.38 1017 LYS A O 1
ATOM 8439 N N . GLU A 1 1018 ? 12.036 13.087 -19.832 1.00 87.94 1018 GLU A N 1
ATOM 8440 C CA . GLU A 1 1018 ? 10.770 12.342 -19.800 1.00 87.94 1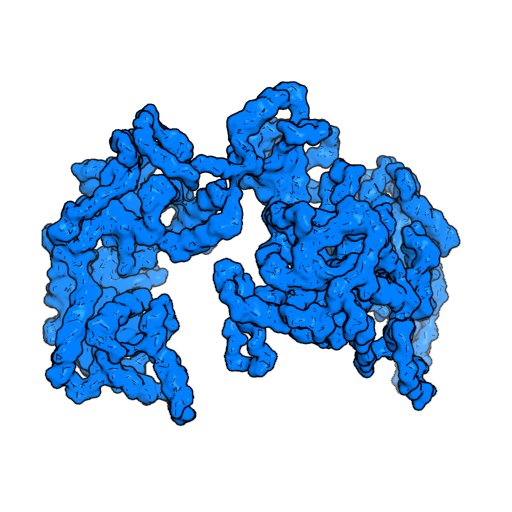018 GLU A CA 1
ATOM 8441 C C . GLU A 1 1018 ? 10.599 11.481 -21.056 1.00 87.94 1018 GLU A C 1
ATOM 8443 O O . GLU A 1 1018 ? 9.967 10.429 -21.009 1.00 87.94 1018 GLU A O 1
ATOM 8448 N N . ARG A 1 1019 ? 11.205 11.917 -22.165 1.00 91.88 1019 ARG A N 1
ATOM 8449 C CA . ARG A 1 1019 ? 11.076 11.310 -23.493 1.00 91.88 1019 ARG A CA 1
ATOM 8450 C C . ARG A 1 1019 ? 12.072 10.182 -23.743 1.00 91.88 1019 ARG A C 1
ATOM 8452 O O . ARG A 1 1019 ? 11.734 9.214 -24.416 1.00 91.88 1019 ARG A O 1
ATOM 8459 N N . ILE A 1 1020 ? 13.291 10.287 -23.202 1.00 92.31 1020 ILE A N 1
ATOM 8460 C CA . ILE A 1 1020 ? 14.303 9.240 -23.340 1.00 92.31 1020 ILE A CA 1
ATOM 8461 C C . ILE A 1 1020 ? 14.252 8.243 -22.188 1.00 92.31 1020 ILE A C 1
ATOM 8463 O O . ILE A 1 1020 ? 14.304 8.603 -21.008 1.00 92.31 1020 ILE A O 1
ATOM 8467 N N . ARG A 1 1021 ? 14.222 6.954 -22.526 1.00 94.38 1021 ARG A N 1
ATOM 8468 C CA . ARG A 1 1021 ? 14.186 5.887 -21.532 1.00 94.38 1021 ARG A CA 1
ATOM 8469 C C . ARG A 1 1021 ? 15.587 5.348 -21.257 1.00 94.38 1021 ARG A C 1
ATOM 8471 O O . ARG A 1 1021 ? 16.255 4.820 -22.141 1.00 94.38 1021 ARG A O 1
ATOM 8478 N N . ILE A 1 1022 ? 16.023 5.485 -20.003 1.00 96.38 1022 ILE A N 1
ATOM 8479 C CA . ILE A 1 1022 ? 17.309 4.973 -19.507 1.00 96.38 1022 ILE A CA 1
ATOM 8480 C C . ILE A 1 1022 ? 17.045 4.161 -18.240 1.00 96.38 1022 ILE A C 1
ATOM 8482 O O . ILE A 1 1022 ? 16.672 4.725 -17.202 1.00 96.38 1022 ILE A O 1
ATOM 8486 N N . THR A 1 1023 ? 17.210 2.842 -18.319 1.00 95.06 1023 THR A N 1
ATOM 8487 C CA . THR A 1 1023 ? 16.818 1.920 -17.242 1.00 95.06 1023 THR A CA 1
ATOM 8488 C C . THR A 1 1023 ? 17.645 0.627 -17.245 1.00 95.06 1023 THR A C 1
ATOM 8490 O O . THR A 1 1023 ? 18.468 0.408 -18.134 1.00 95.06 1023 THR A O 1
ATOM 8493 N N . SER A 1 1024 ? 17.487 -0.213 -16.219 1.00 92.31 1024 SER A N 1
ATOM 8494 C CA . SER A 1 1024 ? 18.132 -1.531 -16.189 1.00 92.31 1024 SER A CA 1
ATOM 8495 C C . SER A 1 1024 ? 17.336 -2.547 -17.006 1.00 92.31 1024 SER A C 1
ATOM 8497 O O . SER A 1 1024 ? 16.122 -2.402 -17.135 1.00 92.31 1024 SER A O 1
ATOM 8499 N N . VAL A 1 1025 ? 17.999 -3.597 -17.499 1.00 90.56 1025 VAL A N 1
ATOM 8500 C CA . VAL A 1 1025 ? 17.345 -4.696 -18.238 1.00 90.56 1025 VAL A CA 1
ATOM 8501 C C . VAL A 1 1025 ? 16.159 -5.268 -17.455 1.00 90.56 1025 VAL A C 1
ATOM 8503 O O . VAL A 1 1025 ? 15.059 -5.338 -17.992 1.00 90.56 1025 VAL A O 1
ATOM 8506 N N . ASP A 1 1026 ? 16.349 -5.561 -16.166 1.00 84.44 1026 ASP A N 1
ATOM 8507 C CA . ASP A 1 1026 ? 15.294 -6.108 -15.300 1.00 84.44 1026 ASP A CA 1
ATOM 8508 C C . ASP A 1 1026 ? 14.063 -5.202 -15.196 1.00 84.44 1026 ASP A C 1
ATOM 8510 O O . ASP A 1 1026 ? 12.935 -5.673 -15.129 1.00 84.44 1026 ASP A O 1
ATOM 8514 N N . SER A 1 1027 ? 14.269 -3.882 -15.202 1.00 82.94 1027 SER A N 1
ATOM 8515 C CA . SER A 1 1027 ? 13.176 -2.911 -15.078 1.00 82.94 1027 SER A CA 1
ATOM 8516 C C . SER A 1 1027 ? 12.472 -2.633 -16.411 1.00 82.94 1027 SER A C 1
ATOM 8518 O O . SER A 1 1027 ? 11.480 -1.912 -16.416 1.00 82.94 1027 SER A O 1
ATOM 8520 N N . PHE A 1 1028 ? 13.004 -3.134 -17.532 1.00 85.06 1028 PHE A N 1
ATOM 8521 C CA . PHE A 1 1028 ? 12.469 -2.938 -18.886 1.00 85.06 1028 PHE A CA 1
ATOM 8522 C C . PHE A 1 1028 ? 11.731 -4.179 -19.416 1.00 85.06 1028 PHE A C 1
ATOM 8524 O O . PHE A 1 1028 ? 11.400 -4.270 -20.599 1.00 85.06 1028 PHE A O 1
ATOM 8531 N N . GLN A 1 1029 ? 11.507 -5.180 -18.564 1.00 78.19 1029 GLN A N 1
ATOM 8532 C CA . GLN A 1 1029 ? 10.778 -6.378 -18.953 1.00 78.19 1029 GLN A CA 1
ATOM 8533 C C . GLN A 1 1029 ? 9.327 -6.053 -19.338 1.00 78.19 1029 GLN A C 1
ATOM 8535 O O . GLN A 1 1029 ? 8.725 -5.105 -18.843 1.00 78.19 1029 GLN A O 1
ATOM 8540 N N . GLY A 1 1030 ? 8.788 -6.822 -20.285 1.00 72.81 1030 GLY A N 1
ATOM 8541 C CA . GLY A 1 1030 ? 7.481 -6.567 -20.903 1.00 72.81 1030 GLY A CA 1
ATOM 8542 C C . GLY A 1 1030 ? 7.486 -5.451 -21.956 1.00 72.81 1030 GLY A C 1
ATOM 8543 O O . GLY A 1 1030 ? 6.649 -5.466 -22.852 1.00 72.81 1030 GLY A O 1
ATOM 8544 N N . GLU A 1 1031 ? 8.471 -4.552 -21.939 1.00 84.19 1031 GLU A N 1
ATOM 8545 C CA . GLU A 1 1031 ? 8.554 -3.428 -22.874 1.00 84.19 1031 GLU A CA 1
ATOM 8546 C C . GLU A 1 1031 ? 9.384 -3.753 -24.129 1.00 84.19 1031 GLU A C 1
ATOM 8548 O O . GLU A 1 1031 ? 10.055 -4.793 -24.219 1.00 84.19 1031 GLU A O 1
ATOM 8553 N N . GLU A 1 1032 ? 9.312 -2.860 -25.117 1.00 90.00 1032 GLU A N 1
ATOM 8554 C CA . GLU A 1 1032 ? 10.030 -2.926 -26.392 1.00 90.00 1032 GLU A CA 1
ATOM 8555 C C . GLU A 1 1032 ? 10.366 -1.517 -26.907 1.00 90.00 1032 GLU A C 1
ATOM 8557 O O . GLU A 1 1032 ? 9.748 -0.531 -26.508 1.00 90.00 1032 GLU A O 1
ATOM 8562 N N . SER A 1 1033 ? 11.374 -1.416 -27.774 1.00 95.00 1033 SER A N 1
ATOM 8563 C CA . SER A 1 1033 ? 11.805 -0.160 -28.395 1.00 95.00 1033 SER A CA 1
ATOM 8564 C C . SER A 1 1033 ? 12.281 -0.409 -29.827 1.00 95.00 1033 SER A C 1
ATOM 8566 O O . SER A 1 1033 ? 12.705 -1.519 -30.160 1.00 95.00 1033 SER A O 1
ATOM 8568 N N . GLU A 1 1034 ? 12.232 0.608 -30.692 1.00 96.25 1034 GLU A N 1
ATOM 8569 C CA . GLU A 1 1034 ? 12.717 0.463 -32.071 1.00 96.25 1034 GLU A CA 1
ATOM 8570 C C . GLU A 1 1034 ? 14.222 0.178 -32.078 1.00 96.25 1034 GLU A C 1
ATOM 8572 O O . GLU A 1 1034 ? 14.678 -0.724 -32.784 1.00 96.25 1034 GLU A O 1
ATOM 8577 N N . ILE A 1 1035 ? 14.975 0.915 -31.256 1.00 97.31 1035 ILE A N 1
ATOM 8578 C CA . ILE A 1 1035 ? 16.430 0.814 -31.146 1.00 97.31 1035 ILE A CA 1
ATOM 8579 C C . ILE A 1 1035 ? 16.830 0.647 -29.678 1.00 97.31 1035 ILE A C 1
ATOM 8581 O O . ILE A 1 1035 ? 16.435 1.435 -28.817 1.00 97.31 1035 ILE A O 1
ATOM 8585 N N . ILE A 1 1036 ? 17.666 -0.356 -29.400 1.00 97.94 1036 ILE A N 1
ATOM 8586 C CA . ILE A 1 1036 ? 18.266 -0.590 -28.084 1.00 97.94 1036 ILE A CA 1
ATOM 8587 C C . ILE A 1 1036 ? 19.764 -0.316 -28.130 1.00 97.94 1036 ILE A C 1
ATOM 8589 O O . ILE A 1 1036 ? 20.490 -0.881 -28.950 1.00 97.94 1036 ILE A O 1
ATOM 8593 N N . LEU A 1 1037 ? 20.218 0.504 -27.184 1.00 98.19 1037 LEU A N 1
ATOM 8594 C CA . LEU A 1 1037 ? 21.625 0.696 -26.850 1.00 98.19 1037 LEU A CA 1
ATOM 8595 C C . LEU A 1 1037 ? 21.904 0.012 -25.509 1.00 98.19 1037 LEU A C 1
ATOM 8597 O O . LEU A 1 1037 ? 21.335 0.415 -24.498 1.00 98.19 1037 LEU A O 1
ATOM 8601 N N . LEU A 1 1038 ? 22.744 -1.021 -25.477 1.00 97.75 1038 LEU A N 1
ATOM 8602 C CA . LEU A 1 1038 ? 22.934 -1.873 -24.297 1.00 97.75 1038 LEU A CA 1
ATOM 8603 C C . LEU A 1 1038 ? 24.374 -1.826 -23.772 1.00 97.75 1038 LEU A C 1
ATOM 8605 O O . LEU A 1 1038 ? 25.310 -2.138 -24.501 1.00 97.75 1038 LEU A O 1
ATOM 8609 N N . SER A 1 1039 ? 24.538 -1.515 -22.483 1.00 96.56 1039 SER A N 1
ATOM 8610 C CA . SER A 1 1039 ? 25.812 -1.598 -21.747 1.00 96.56 1039 SER A CA 1
ATOM 8611 C C . SER A 1 1039 ? 25.880 -2.872 -20.898 1.00 96.56 1039 SER A C 1
ATOM 8613 O O . SER A 1 1039 ? 24.983 -3.141 -20.090 1.00 96.56 1039 SER A O 1
ATOM 8615 N N . THR A 1 1040 ? 26.956 -3.651 -21.058 1.00 94.44 1040 THR A N 1
ATOM 8616 C CA . THR A 1 1040 ? 27.213 -4.874 -20.266 1.00 94.44 1040 THR A CA 1
ATOM 8617 C C . THR A 1 1040 ? 28.059 -4.610 -19.018 1.00 94.44 1040 THR A C 1
ATOM 8619 O O . THR A 1 1040 ? 27.974 -5.367 -18.053 1.00 94.44 1040 THR A O 1
ATOM 8622 N N . VAL A 1 1041 ? 28.789 -3.492 -18.972 1.00 91.94 1041 VAL A N 1
ATOM 8623 C CA . VAL A 1 1041 ? 29.516 -2.928 -17.820 1.00 91.94 1041 VAL A CA 1
ATOM 8624 C C . VAL A 1 1041 ? 30.789 -3.673 -17.421 1.00 91.94 1041 VAL A C 1
ATOM 8626 O O . VAL A 1 1041 ? 31.814 -3.029 -17.183 1.00 91.94 1041 VAL A O 1
ATOM 8629 N N . ARG A 1 1042 ? 30.742 -5.001 -17.270 1.00 88.12 1042 ARG A N 1
ATOM 8630 C CA . ARG A 1 1042 ? 31.833 -5.765 -16.641 1.00 88.12 1042 ARG A CA 1
ATOM 8631 C C . ARG A 1 1042 ? 33.079 -5.811 -17.509 1.00 88.12 1042 ARG A C 1
ATOM 8633 O O . ARG A 1 1042 ? 33.046 -6.252 -18.651 1.00 88.12 1042 ARG A O 1
ATOM 8640 N N . SER A 1 1043 ? 34.199 -5.424 -16.907 1.00 86.69 1043 SER A N 1
ATOM 8641 C CA . SER A 1 1043 ? 35.518 -5.448 -17.520 1.00 86.69 1043 SER A CA 1
ATOM 8642 C C . SER A 1 1043 ? 36.603 -5.542 -16.444 1.00 86.69 1043 SER A C 1
ATOM 8644 O O . SER A 1 1043 ? 37.017 -4.542 -15.859 1.00 86.69 1043 SER A O 1
ATOM 8646 N N . ASN A 1 1044 ? 37.067 -6.762 -16.154 1.00 82.19 1044 ASN A N 1
ATOM 8647 C CA . ASN A 1 1044 ? 38.078 -7.025 -15.126 1.00 82.19 1044 ASN A CA 1
ATOM 8648 C C . ASN A 1 1044 ? 39.084 -8.110 -15.510 1.00 82.19 1044 ASN A C 1
ATOM 8650 O O . ASN A 1 1044 ? 38.772 -9.074 -16.198 1.00 82.19 1044 ASN A O 1
ATOM 8654 N N . ARG A 1 1045 ? 40.302 -8.004 -14.963 1.00 75.56 1045 ARG A N 1
ATOM 8655 C CA . ARG A 1 1045 ? 41.382 -8.982 -15.194 1.00 75.56 1045 ARG A CA 1
ATOM 8656 C C . ARG A 1 1045 ? 41.091 -10.372 -14.624 1.00 75.56 1045 ARG A C 1
ATOM 8658 O O . ARG A 1 1045 ? 41.683 -11.341 -15.082 1.00 75.56 1045 ARG A O 1
ATOM 8665 N N . LYS A 1 1046 ? 40.199 -10.472 -13.632 1.00 74.12 1046 LYS A N 1
ATOM 8666 C CA . LYS A 1 1046 ? 39.826 -11.745 -12.997 1.00 74.12 1046 LYS A CA 1
ATOM 8667 C C . LYS A 1 1046 ? 38.881 -12.592 -13.861 1.00 74.12 1046 LYS A C 1
ATOM 8669 O O . LYS A 1 1046 ? 38.583 -13.713 -13.471 1.00 74.12 1046 LYS A O 1
ATOM 8674 N N . GLN A 1 1047 ? 38.422 -12.074 -15.005 1.00 76.94 1047 GLN A N 1
ATOM 8675 C CA . GLN A 1 1047 ? 37.474 -12.743 -15.901 1.00 76.94 1047 GLN A CA 1
ATOM 8676 C C . GLN A 1 1047 ? 36.149 -13.124 -15.216 1.00 76.94 1047 GLN A C 1
ATOM 8678 O O . GLN A 1 1047 ? 35.528 -14.140 -15.522 1.00 76.94 1047 GLN A O 1
ATOM 8683 N N . ILE A 1 1048 ? 35.712 -12.301 -14.257 1.00 78.62 1048 ILE A N 1
ATOM 8684 C CA . ILE A 1 1048 ? 34.471 -12.509 -13.510 1.00 78.62 1048 ILE A CA 1
ATOM 8685 C C . ILE A 1 1048 ? 33.355 -11.732 -14.205 1.00 78.62 1048 ILE A C 1
ATOM 8687 O O . ILE A 1 1048 ? 33.311 -10.499 -14.133 1.00 78.62 1048 ILE A O 1
ATOM 8691 N N . ALA A 1 1049 ? 32.434 -12.456 -14.836 1.00 80.00 1049 ALA A N 1
ATOM 8692 C CA . ALA A 1 1049 ? 31.243 -11.888 -15.468 1.00 80.00 1049 ALA A CA 1
ATOM 8693 C C . ALA A 1 1049 ? 30.095 -11.623 -14.470 1.00 80.00 1049 ALA A C 1
ATOM 8695 O O . ALA A 1 1049 ? 29.283 -10.724 -14.684 1.00 80.00 1049 ALA A O 1
ATOM 8696 N N . GLY A 1 1050 ? 30.045 -12.339 -13.338 1.00 79.69 1050 GLY A N 1
ATOM 8697 C CA . GLY A 1 1050 ? 28.914 -12.269 -12.401 1.00 79.69 1050 GLY A CA 1
ATOM 8698 C C . GLY A 1 1050 ? 27.624 -12.798 -13.039 1.00 79.69 1050 GLY A C 1
ATOM 8699 O O . GLY A 1 1050 ? 27.692 -13.699 -13.862 1.00 79.69 1050 GLY A O 1
ATOM 8700 N N . PHE A 1 1051 ? 26.468 -12.202 -12.723 1.00 80.50 1051 PHE A N 1
ATOM 8701 C CA . PHE A 1 1051 ? 25.163 -12.608 -13.281 1.00 80.50 1051 PHE A CA 1
ATOM 8702 C C . PHE A 1 1051 ? 25.023 -12.403 -14.800 1.00 80.50 1051 PHE A C 1
ATOM 8704 O O . PHE A 1 1051 ? 24.011 -12.784 -15.378 1.00 80.50 1051 PHE A O 1
ATOM 8711 N N . LEU A 1 1052 ? 25.991 -11.764 -15.472 1.00 85.94 1052 LEU A N 1
ATOM 8712 C CA . LEU A 1 1052 ? 25.905 -11.524 -16.916 1.00 85.94 1052 LEU A CA 1
ATOM 8713 C C . LEU A 1 1052 ? 25.828 -12.810 -17.730 1.00 85.94 1052 LEU A C 1
ATOM 8715 O O . LEU A 1 1052 ? 25.372 -12.762 -18.863 1.00 85.94 1052 LEU A O 1
ATOM 8719 N N . THR A 1 1053 ? 26.293 -13.929 -17.190 1.00 84.88 1053 THR A N 1
ATOM 8720 C CA . THR A 1 1053 ? 26.235 -15.244 -17.831 1.00 84.88 1053 THR A CA 1
ATOM 8721 C C . THR A 1 1053 ? 24.881 -15.941 -17.658 1.00 84.88 1053 THR A C 1
ATOM 8723 O O . THR A 1 1053 ? 24.675 -17.010 -18.226 1.00 84.88 1053 THR A O 1
ATOM 8726 N N . GLU A 1 1054 ? 23.933 -15.343 -16.926 1.00 85.44 1054 GLU A N 1
ATOM 8727 C CA . GLU A 1 1054 ? 22.552 -15.824 -16.846 1.00 85.44 1054 GLU A CA 1
ATOM 8728 C C . GLU A 1 1054 ? 21.840 -15.649 -18.196 1.00 85.44 1054 GLU A C 1
ATOM 8730 O O . GLU A 1 1054 ? 21.523 -14.534 -18.625 1.00 85.44 1054 GLU A O 1
ATOM 8735 N N . GLU A 1 1055 ? 21.533 -16.771 -18.848 1.00 89.69 1055 GLU A N 1
ATOM 8736 C CA . GLU A 1 1055 ? 20.848 -16.832 -20.145 1.00 89.69 1055 GLU A CA 1
ATOM 8737 C C . GLU A 1 1055 ? 19.527 -16.046 -20.154 1.00 89.69 1055 GLU A C 1
ATOM 8739 O O . GLU A 1 1055 ? 19.247 -15.302 -21.095 1.00 89.69 1055 GLU A O 1
ATOM 8744 N N . ASN A 1 1056 ? 18.767 -16.111 -19.058 1.00 89.88 1056 ASN A N 1
ATOM 8745 C CA . ASN A 1 1056 ? 17.491 -15.421 -18.873 1.00 89.88 1056 ASN A CA 1
ATOM 8746 C C . ASN A 1 1056 ? 17.596 -13.891 -19.042 1.00 89.88 1056 ASN A C 1
ATOM 8748 O O . ASN A 1 1056 ? 16.729 -13.266 -19.658 1.00 89.88 1056 ASN A O 1
ATOM 8752 N N . ARG A 1 1057 ? 18.667 -13.271 -18.528 1.00 88.31 1057 ARG A N 1
ATOM 8753 C CA . ARG A 1 1057 ? 18.880 -11.814 -18.618 1.00 88.31 1057 ARG A CA 1
ATOM 8754 C C . ARG A 1 1057 ? 19.325 -11.389 -20.006 1.00 88.31 1057 ARG A C 1
ATOM 8756 O O . ARG A 1 1057 ? 18.927 -10.325 -20.471 1.00 88.31 1057 ARG A O 1
ATOM 8763 N N . ILE A 1 1058 ? 20.119 -12.216 -20.681 1.00 91.25 1058 ILE A N 1
ATOM 8764 C CA . ILE A 1 1058 ? 20.539 -11.965 -22.065 1.00 91.25 1058 ILE A CA 1
ATOM 8765 C C . ILE A 1 1058 ? 19.338 -12.069 -22.997 1.00 91.25 1058 ILE A C 1
ATOM 8767 O O . ILE A 1 1058 ? 19.140 -11.178 -23.821 1.00 91.25 1058 ILE A O 1
ATOM 8771 N N . ASN A 1 1059 ? 18.499 -13.092 -22.811 1.00 93.62 1059 ASN A N 1
ATOM 8772 C CA . ASN A 1 1059 ? 17.234 -13.230 -23.522 1.00 93.62 1059 ASN A CA 1
ATOM 8773 C C . ASN A 1 1059 ? 16.403 -11.952 -23.394 1.00 93.62 1059 ASN A C 1
ATOM 8775 O O . ASN A 1 1059 ? 15.990 -11.355 -24.387 1.00 93.62 1059 ASN A O 1
ATOM 8779 N N . VAL A 1 1060 ? 16.221 -11.475 -22.161 1.00 92.06 1060 VAL A N 1
ATOM 8780 C CA . VAL A 1 1060 ? 15.478 -10.243 -21.898 1.00 92.06 1060 VAL A CA 1
ATOM 8781 C C . VAL A 1 1060 ? 16.174 -9.050 -22.521 1.00 92.06 1060 VAL A C 1
ATOM 8783 O O . VAL A 1 1060 ? 15.469 -8.266 -23.121 1.00 92.06 1060 VAL A O 1
ATOM 8786 N N . ALA A 1 1061 ? 17.495 -8.901 -22.443 1.00 93.06 1061 ALA A N 1
ATOM 8787 C CA . ALA A 1 1061 ? 18.199 -7.737 -22.977 1.00 93.06 1061 ALA A CA 1
ATOM 8788 C C . ALA A 1 1061 ? 18.161 -7.655 -24.515 1.00 93.06 1061 ALA A C 1
ATOM 8790 O O . ALA A 1 1061 ? 17.929 -6.581 -25.068 1.00 93.06 1061 ALA A O 1
ATOM 8791 N N . PHE A 1 1062 ? 18.369 -8.779 -25.206 1.00 95.38 1062 PHE A N 1
ATOM 8792 C CA . PHE A 1 1062 ? 18.460 -8.820 -26.670 1.00 95.38 1062 PHE A CA 1
ATOM 8793 C C . PHE A 1 1062 ? 17.074 -8.786 -27.322 1.00 95.38 1062 PHE A C 1
ATOM 8795 O O . PHE A 1 1062 ? 16.932 -8.287 -28.435 1.00 95.38 1062 PHE A O 1
ATOM 8802 N N . SER A 1 1063 ? 16.031 -9.233 -26.611 1.00 94.50 1063 SER A N 1
ATOM 8803 C CA . SER A 1 1063 ? 14.674 -9.333 -27.161 1.00 94.50 1063 SER A CA 1
ATOM 8804 C C . SER A 1 1063 ? 13.817 -8.058 -27.104 1.00 94.50 1063 SER A C 1
ATOM 8806 O O . SER A 1 1063 ? 12.599 -8.092 -27.334 1.00 94.50 1063 SER A O 1
ATOM 8808 N N . ARG A 1 1064 ? 14.435 -6.922 -26.761 1.00 93.94 1064 ARG A N 1
ATOM 8809 C CA . ARG A 1 1064 ? 13.761 -5.621 -26.595 1.00 93.94 1064 ARG A CA 1
ATOM 8810 C C . ARG A 1 1064 ? 13.795 -4.752 -27.841 1.00 93.94 1064 ARG A C 1
ATOM 8812 O O . ARG A 1 1064 ? 12.989 -3.832 -27.945 1.00 93.94 1064 ARG A O 1
ATOM 8819 N N . ALA A 1 1065 ? 14.717 -5.034 -28.755 1.00 96.38 1065 ALA A N 1
ATOM 8820 C CA . ALA A 1 1065 ? 14.929 -4.263 -29.969 1.00 96.38 1065 ALA A CA 1
ATOM 8821 C C . ALA A 1 1065 ? 14.045 -4.763 -31.109 1.00 96.38 1065 ALA A C 1
ATOM 8823 O O . ALA A 1 1065 ? 14.143 -5.924 -31.493 1.00 96.38 1065 ALA A O 1
ATOM 8824 N N . ARG A 1 1066 ? 13.241 -3.881 -31.707 1.00 96.25 1066 ARG A N 1
ATOM 8825 C CA . ARG A 1 1066 ? 12.477 -4.214 -32.917 1.00 96.25 1066 ARG A CA 1
ATOM 8826 C C . ARG A 1 1066 ? 13.335 -4.134 -34.177 1.00 96.25 1066 ARG A C 1
ATOM 8828 O O . ARG A 1 1066 ? 13.349 -5.077 -34.964 1.00 96.25 1066 ARG A O 1
ATOM 8835 N N . LYS A 1 1067 ? 14.056 -3.021 -34.360 1.00 96.31 1067 LYS A N 1
ATOM 8836 C CA . LYS A 1 1067 ? 14.810 -2.700 -35.585 1.00 96.31 1067 LYS A CA 1
ATOM 8837 C C . LYS A 1 1067 ? 16.320 -2.671 -35.403 1.00 96.31 1067 LYS A C 1
ATOM 8839 O O . LYS A 1 1067 ? 17.004 -3.033 -36.348 1.00 96.31 1067 LYS A O 1
ATOM 8844 N N . GLY A 1 1068 ? 16.838 -2.232 -34.254 1.00 96.88 1068 GLY A N 1
ATOM 8845 C CA . GLY A 1 1068 ? 18.281 -2.055 -34.052 1.00 96.88 1068 GLY A CA 1
ATOM 8846 C C . GLY A 1 1068 ? 18.775 -2.479 -32.676 1.00 96.88 1068 GLY A C 1
ATOM 8847 O O . GLY A 1 1068 ? 18.212 -2.051 -31.670 1.00 96.88 1068 GLY A O 1
ATOM 8848 N N . LEU A 1 1069 ? 19.850 -3.269 -32.627 1.00 97.62 1069 LEU A N 1
ATOM 8849 C CA . LEU A 1 1069 ? 20.487 -3.721 -31.387 1.00 97.62 1069 LEU A CA 1
ATOM 8850 C C . LEU A 1 1069 ? 21.987 -3.398 -31.397 1.00 97.62 1069 LEU A C 1
ATOM 8852 O O . LEU A 1 1069 ? 22.775 -4.045 -32.086 1.00 97.62 1069 LEU A O 1
ATOM 8856 N N . PHE A 1 1070 ? 22.393 -2.431 -30.577 1.00 97.25 1070 PHE A N 1
ATOM 8857 C CA . PHE A 1 1070 ? 23.791 -2.023 -30.445 1.00 97.25 1070 PHE A CA 1
ATOM 8858 C C . PHE A 1 1070 ? 24.265 -2.280 -29.019 1.00 97.25 1070 PHE A C 1
ATOM 8860 O O . PHE A 1 1070 ? 23.766 -1.678 -28.067 1.00 97.25 1070 PHE A O 1
ATOM 8867 N N . VAL A 1 1071 ? 25.220 -3.193 -28.863 1.00 96.69 1071 VAL A N 1
ATOM 8868 C CA . VAL A 1 1071 ? 25.696 -3.646 -27.552 1.00 96.69 1071 VAL A CA 1
ATOM 8869 C C . VAL A 1 1071 ? 27.161 -3.279 -27.385 1.00 96.69 1071 VAL A C 1
ATOM 8871 O O . VAL A 1 1071 ? 27.978 -3.582 -28.251 1.00 96.69 1071 VAL A O 1
ATOM 8874 N N . ILE A 1 1072 ? 27.501 -2.668 -26.253 1.00 94.62 1072 ILE A N 1
ATOM 8875 C CA . ILE A 1 1072 ? 28.877 -2.394 -25.849 1.00 94.62 1072 ILE A CA 1
ATOM 8876 C C . ILE A 1 1072 ? 29.272 -3.274 -24.661 1.00 94.62 1072 ILE A C 1
ATOM 8878 O O . ILE A 1 1072 ? 28.525 -3.438 -23.689 1.00 94.62 1072 ILE A O 1
ATOM 8882 N N . GLY A 1 1073 ? 30.464 -3.859 -24.733 1.00 93.19 1073 GLY A N 1
ATOM 8883 C CA . GLY A 1 1073 ? 30.958 -4.710 -23.666 1.00 93.19 1073 GLY A CA 1
ATOM 8884 C C . GLY A 1 1073 ? 32.385 -5.179 -23.835 1.00 93.19 1073 GLY A C 1
ATOM 8885 O O . GLY A 1 1073 ? 33.007 -4.985 -24.872 1.00 93.19 1073 GLY A O 1
ATOM 8886 N N . ASN A 1 1074 ? 32.899 -5.842 -22.806 1.00 91.38 1074 ASN A N 1
ATOM 8887 C CA . ASN A 1 1074 ? 34.121 -6.622 -22.917 1.00 91.38 1074 ASN A CA 1
ATOM 8888 C C . ASN A 1 1074 ? 33.754 -8.071 -23.272 1.00 91.38 1074 ASN A C 1
ATOM 8890 O O . ASN A 1 1074 ? 33.641 -8.936 -22.401 1.00 91.38 1074 ASN A O 1
ATOM 8894 N N . PHE A 1 1075 ? 33.525 -8.336 -24.559 1.00 92.38 1075 PHE A N 1
ATOM 8895 C CA . PHE A 1 1075 ? 33.104 -9.663 -25.009 1.00 92.38 1075 PHE A CA 1
ATOM 8896 C C . PHE A 1 1075 ? 34.220 -10.702 -24.922 1.00 92.38 1075 PHE A C 1
ATOM 8898 O O . PHE A 1 1075 ? 33.919 -11.884 -24.808 1.00 92.38 1075 PHE A O 1
ATOM 8905 N N . GLU A 1 1076 ? 35.490 -10.292 -24.893 1.00 89.44 1076 GLU A N 1
ATOM 8906 C CA . GLU A 1 1076 ? 36.596 -11.209 -24.606 1.00 89.44 1076 GLU A CA 1
ATOM 8907 C C . GLU A 1 1076 ? 36.482 -11.783 -23.186 1.00 89.44 1076 GLU A C 1
ATOM 8909 O O . GLU A 1 1076 ? 36.651 -12.989 -22.986 1.00 89.44 1076 GLU A O 1
ATOM 8914 N N . LEU A 1 1077 ? 36.131 -10.938 -22.211 1.00 89.25 1077 LEU A N 1
ATOM 8915 C CA . LEU A 1 1077 ? 35.863 -11.380 -20.847 1.00 89.25 1077 LEU A CA 1
ATOM 8916 C C . LEU A 1 1077 ? 34.648 -12.289 -20.772 1.00 89.25 1077 LEU A C 1
ATOM 8918 O O . LEU A 1 1077 ? 34.707 -13.346 -20.147 1.00 89.25 1077 LEU A O 1
ATOM 8922 N N . LEU A 1 1078 ? 33.551 -11.887 -21.412 1.00 89.88 1078 LEU A N 1
ATOM 8923 C CA . LEU A 1 1078 ? 32.308 -12.655 -21.392 1.00 89.88 1078 LEU A CA 1
ATOM 8924 C C . LEU A 1 1078 ? 32.471 -14.014 -22.080 1.00 89.88 1078 LEU A C 1
ATOM 8926 O O . LEU A 1 1078 ? 31.944 -15.007 -21.590 1.00 89.88 1078 LEU A O 1
ATOM 8930 N N . TYR A 1 1079 ? 33.266 -14.083 -23.149 1.00 90.38 1079 TYR A N 1
ATOM 8931 C CA . TYR A 1 1079 ? 33.621 -15.327 -23.831 1.00 90.38 1079 TYR A CA 1
ATOM 8932 C C . TYR A 1 1079 ? 34.439 -16.269 -22.934 1.00 90.38 1079 TYR A C 1
ATOM 8934 O O . TYR A 1 1079 ? 34.191 -17.470 -22.912 1.00 90.38 1079 TYR A O 1
ATOM 8942 N N . LYS A 1 1080 ? 35.394 -15.728 -22.163 1.00 86.81 1080 LYS A N 1
ATOM 8943 C CA . LYS A 1 1080 ? 36.292 -16.496 -21.275 1.00 86.81 1080 LYS A CA 1
ATOM 8944 C C . LYS A 1 1080 ? 35.722 -16.753 -19.872 1.00 86.81 1080 LYS A C 1
ATOM 8946 O O . LYS A 1 1080 ? 36.406 -17.361 -19.046 1.00 86.81 1080 LYS A O 1
ATOM 8951 N N . ALA A 1 1081 ? 34.515 -16.273 -19.572 1.00 82.56 1081 ALA A N 1
ATOM 8952 C CA . ALA A 1 1081 ? 33.913 -16.412 -18.251 1.00 82.56 1081 ALA A CA 1
ATOM 8953 C C . ALA A 1 1081 ? 33.746 -17.896 -17.874 1.00 82.56 1081 ALA A C 1
ATOM 8955 O O . ALA A 1 1081 ? 33.234 -18.699 -18.656 1.00 82.56 1081 ALA A O 1
ATOM 8956 N N . ARG A 1 1082 ? 34.195 -18.260 -16.664 1.00 69.75 1082 ARG A N 1
ATOM 8957 C CA . ARG A 1 1082 ? 34.183 -19.642 -16.158 1.00 69.75 1082 ARG A CA 1
ATOM 8958 C C . ARG A 1 1082 ? 32.776 -20.039 -15.701 1.00 69.75 1082 ARG A C 1
ATOM 8960 O O . ARG A 1 1082 ? 32.429 -19.816 -14.546 1.00 69.75 1082 ARG A O 1
ATOM 8967 N N . GLN A 1 1083 ? 31.986 -20.618 -16.602 1.00 70.00 1083 GLN A N 1
ATOM 8968 C CA . GLN A 1 1083 ? 30.710 -21.264 -16.287 1.00 70.00 1083 GLN A CA 1
ATOM 8969 C C . GLN A 1 1083 ? 30.426 -22.399 -17.278 1.00 70.00 1083 GLN A C 1
ATOM 8971 O O . GLN A 1 1083 ? 30.678 -22.256 -18.476 1.00 70.00 1083 GLN A O 1
ATOM 8976 N N . GLU A 1 1084 ? 29.884 -23.513 -16.785 1.00 64.69 1084 GLU A N 1
ATOM 8977 C CA . GLU A 1 1084 ? 29.355 -24.582 -17.637 1.00 64.69 1084 GLU A CA 1
ATOM 8978 C C . GLU A 1 1084 ? 28.217 -24.036 -18.513 1.00 64.69 1084 GLU A C 1
ATOM 8980 O O . GLU A 1 1084 ? 27.323 -23.347 -18.024 1.00 64.69 1084 GLU A O 1
ATOM 8985 N N . ASN A 1 1085 ? 28.258 -24.315 -19.819 1.00 72.31 1085 ASN A N 1
ATOM 8986 C CA . ASN A 1 1085 ? 27.286 -23.814 -20.801 1.00 72.31 1085 ASN A CA 1
ATOM 8987 C C . ASN A 1 1085 ? 27.169 -22.277 -20.874 1.00 72.31 1085 ASN A C 1
ATOM 8989 O O . ASN A 1 1085 ? 26.075 -21.731 -21.011 1.00 72.31 1085 ASN A O 1
ATOM 8993 N N . ASN A 1 1086 ? 28.300 -21.564 -20.848 1.00 84.38 1086 ASN A N 1
ATOM 8994 C CA . ASN A 1 1086 ? 28.339 -20.112 -21.033 1.00 84.38 1086 ASN A CA 1
ATOM 8995 C C . ASN A 1 1086 ? 27.760 -19.674 -22.397 1.00 84.38 1086 ASN A C 1
ATOM 8997 O O . ASN A 1 1086 ? 28.428 -19.740 -23.430 1.00 84.38 1086 ASN A O 1
ATOM 9001 N N . ILE A 1 1087 ? 26.535 -19.153 -22.387 1.00 90.50 1087 ILE A N 1
ATOM 9002 C CA . ILE A 1 1087 ? 25.804 -18.636 -23.554 1.00 90.50 1087 ILE A CA 1
ATOM 9003 C C . ILE A 1 1087 ? 26.558 -17.541 -24.329 1.00 90.50 1087 ILE A C 1
ATOM 9005 O O . ILE A 1 1087 ? 26.387 -17.433 -25.545 1.00 90.50 1087 ILE A O 1
ATOM 9009 N N . TRP A 1 1088 ? 27.446 -16.770 -23.687 1.00 92.81 1088 TRP A N 1
ATOM 9010 C CA . TRP A 1 1088 ? 28.237 -15.746 -24.379 1.00 92.81 1088 TRP A CA 1
ATOM 9011 C C . TRP A 1 1088 ? 29.187 -16.323 -25.424 1.00 92.81 1088 TRP A C 1
ATOM 9013 O O . TRP A 1 1088 ? 29.464 -15.638 -26.404 1.00 92.81 1088 TRP A O 1
ATOM 9023 N N . THR A 1 1089 ? 29.639 -17.572 -25.271 1.00 93.38 1089 THR A N 1
ATOM 9024 C CA . THR A 1 1089 ? 30.420 -18.258 -26.316 1.00 93.38 1089 T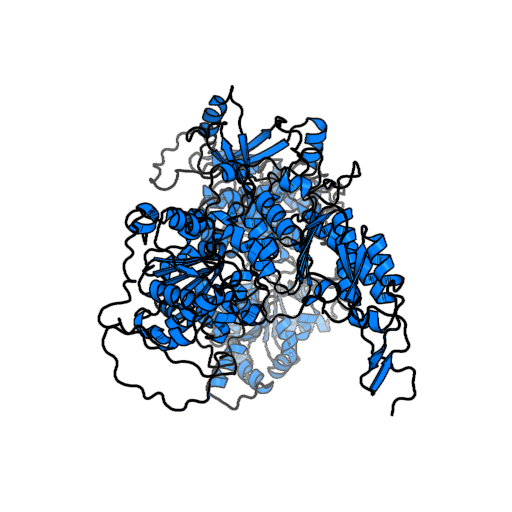HR A CA 1
ATOM 9025 C C . THR A 1 1089 ? 29.609 -18.350 -27.608 1.00 93.38 1089 THR A C 1
ATOM 9027 O O . THR A 1 1089 ? 30.012 -17.805 -28.633 1.00 93.38 1089 THR A O 1
ATOM 9030 N N . LYS A 1 1090 ? 28.382 -18.878 -27.519 1.00 94.25 1090 LYS A N 1
ATOM 9031 C CA . LYS A 1 1090 ? 27.432 -18.984 -28.635 1.00 94.25 1090 LYS A CA 1
ATOM 9032 C C . LYS A 1 1090 ? 27.068 -17.617 -29.219 1.00 94.25 1090 LYS A C 1
ATOM 9034 O O . LYS A 1 1090 ? 27.027 -17.467 -30.437 1.00 94.25 1090 LYS A O 1
ATOM 9039 N N . VAL A 1 1091 ? 26.820 -16.614 -28.370 1.00 95.69 1091 VAL A N 1
ATOM 9040 C CA . VAL A 1 1091 ? 26.490 -15.243 -28.807 1.00 95.69 1091 VAL A CA 1
ATOM 9041 C C . VAL A 1 1091 ? 27.652 -14.617 -29.577 1.00 95.69 1091 VAL A C 1
ATOM 9043 O O . VAL A 1 1091 ? 27.443 -14.047 -30.649 1.00 95.69 1091 VAL A O 1
ATOM 9046 N N . VAL A 1 1092 ? 28.878 -14.731 -29.062 1.00 95.31 1092 VAL A N 1
ATOM 9047 C CA . VAL A 1 1092 ? 30.071 -14.178 -29.709 1.00 95.31 1092 VAL A CA 1
ATOM 9048 C C . VAL A 1 1092 ? 30.367 -14.919 -31.012 1.00 95.31 1092 VAL A C 1
ATOM 9050 O O . VAL A 1 1092 ? 30.590 -14.261 -32.028 1.00 95.31 1092 VAL A O 1
ATOM 9053 N N . ASP A 1 1093 ? 30.290 -16.247 -31.039 1.00 95.94 1093 ASP A N 1
ATOM 9054 C CA . ASP A 1 1093 ? 30.538 -17.040 -32.248 1.00 95.94 1093 ASP A CA 1
ATOM 9055 C C . ASP A 1 1093 ? 29.504 -16.756 -33.341 1.00 95.94 1093 ASP A C 1
ATOM 9057 O O . ASP A 1 1093 ? 29.869 -16.515 -34.496 1.00 95.94 1093 ASP A O 1
ATOM 9061 N N . LEU A 1 1094 ? 28.220 -16.668 -32.975 1.00 96.44 1094 LEU A N 1
ATOM 9062 C CA . LEU A 1 1094 ? 27.167 -16.239 -33.894 1.00 96.44 1094 LEU A CA 1
ATOM 9063 C C . LEU A 1 1094 ? 27.420 -14.814 -34.402 1.00 96.44 1094 LEU A C 1
ATOM 9065 O O . LEU A 1 1094 ? 27.300 -14.561 -35.600 1.00 96.44 1094 LEU A O 1
ATOM 9069 N N . SER A 1 1095 ? 27.820 -13.889 -33.523 1.00 96.38 1095 SER A N 1
ATOM 9070 C CA . SER A 1 1095 ? 28.104 -12.505 -33.916 1.00 96.38 1095 SER A CA 1
ATOM 9071 C C . SER A 1 1095 ? 29.298 -12.386 -34.865 1.00 96.38 1095 SER A C 1
ATOM 9073 O O . SER A 1 1095 ? 29.261 -11.562 -35.775 1.00 96.38 1095 SER A O 1
ATOM 9075 N N . LYS A 1 1096 ? 30.328 -13.230 -34.715 1.00 95.94 1096 LYS A N 1
ATOM 9076 C CA . LYS A 1 1096 ? 31.449 -13.313 -35.661 1.00 95.94 1096 LYS A CA 1
ATOM 9077 C C . LYS A 1 1096 ? 30.987 -13.886 -36.997 1.00 95.94 1096 LYS A C 1
ATOM 9079 O O . LYS A 1 1096 ? 31.244 -13.278 -38.031 1.00 95.94 1096 LYS A O 1
ATOM 9084 N N . LYS A 1 1097 ? 30.240 -14.997 -36.975 1.00 96.62 1097 LYS A N 1
ATOM 9085 C CA . LYS A 1 1097 ? 29.694 -15.648 -38.179 1.00 96.62 1097 LYS A CA 1
ATOM 9086 C C . LYS A 1 1097 ? 28.806 -14.711 -39.004 1.00 96.62 1097 LYS A C 1
ATOM 9088 O O . LYS A 1 1097 ? 28.837 -14.765 -40.227 1.00 96.62 1097 LYS A O 1
ATOM 9093 N N . LYS A 1 1098 ? 28.020 -13.860 -38.342 1.00 94.88 1098 LYS A N 1
ATOM 9094 C CA . LYS A 1 1098 ? 27.117 -12.885 -38.975 1.00 94.88 1098 LYS A CA 1
ATOM 9095 C C . LYS A 1 1098 ? 27.779 -11.536 -39.291 1.00 94.88 1098 LYS A C 1
ATOM 9097 O O . LYS A 1 1098 ? 27.128 -10.657 -39.836 1.00 94.88 1098 LYS A O 1
ATOM 9102 N N . GLY A 1 1099 ? 29.051 -11.336 -38.933 1.00 93.56 1099 GLY A N 1
ATOM 9103 C CA . GLY A 1 1099 ? 29.748 -10.057 -39.126 1.00 93.56 1099 GLY A CA 1
ATOM 9104 C C . GLY A 1 1099 ? 29.290 -8.923 -38.194 1.00 93.56 1099 GLY A C 1
ATOM 9105 O O . GLY A 1 1099 ? 29.663 -7.768 -38.402 1.00 93.56 1099 GLY A O 1
ATOM 9106 N N . HIS A 1 1100 ? 28.509 -9.232 -37.155 1.00 95.50 1100 HIS A N 1
ATOM 9107 C CA . HIS A 1 1100 ? 28.020 -8.274 -36.159 1.00 95.50 1100 HIS A CA 1
ATOM 9108 C C . HIS A 1 1100 ? 29.092 -7.902 -35.117 1.00 95.50 1100 HIS A C 1
ATOM 9110 O O . HIS A 1 1100 ? 29.033 -6.816 -34.538 1.00 95.50 1100 HIS A O 1
ATOM 9116 N N . TYR A 1 1101 ? 30.078 -8.773 -34.874 1.00 95.12 1101 TYR A N 1
ATOM 9117 C CA . TYR A 1 1101 ? 31.168 -8.533 -33.920 1.00 95.12 1101 TYR A CA 1
ATOM 9118 C C . TYR A 1 1101 ? 32.139 -7.455 -34.423 1.00 95.12 1101 TYR A C 1
ATOM 9120 O O . TYR A 1 1101 ? 32.737 -7.615 -35.487 1.00 95.12 1101 TYR A O 1
ATOM 9128 N N . GLN A 1 1102 ? 32.344 -6.387 -33.648 1.00 93.00 1102 GLN A N 1
ATOM 9129 C CA . GLN A 1 1102 ? 33.311 -5.333 -33.961 1.00 93.00 1102 GLN A CA 1
ATOM 9130 C C . GLN A 1 1102 ? 34.354 -5.200 -32.844 1.00 93.00 1102 GLN A C 1
ATOM 9132 O O . GLN A 1 1102 ? 34.023 -4.925 -31.690 1.00 93.00 1102 GLN A O 1
ATOM 9137 N N . GLN A 1 1103 ? 35.631 -5.387 -33.184 1.00 90.56 1103 GLN A N 1
ATOM 9138 C CA . GLN A 1 1103 ? 36.738 -5.301 -32.230 1.00 90.56 1103 GLN A CA 1
ATOM 9139 C C . GLN A 1 1103 ? 37.304 -3.877 -32.183 1.00 90.56 1103 GLN A C 1
ATOM 9141 O O . GLN A 1 1103 ? 37.871 -3.406 -33.166 1.00 90.56 1103 GLN A O 1
ATOM 9146 N N . ASN A 1 1104 ? 37.203 -3.216 -31.032 1.00 86.69 1104 ASN A N 1
ATOM 9147 C CA . ASN A 1 1104 ? 37.711 -1.871 -30.745 1.00 86.69 1104 ASN A CA 1
ATOM 9148 C C . ASN A 1 1104 ? 37.151 -0.754 -31.655 1.00 86.69 1104 ASN A C 1
ATOM 9150 O O . ASN A 1 1104 ? 37.740 0.321 -31.709 1.00 86.69 1104 ASN A O 1
ATOM 9154 N N . HIS A 1 1105 ? 36.054 -0.977 -32.388 1.00 85.81 1105 HIS A N 1
ATOM 9155 C CA . HIS A 1 1105 ? 35.446 0.049 -33.244 1.00 85.81 1105 HIS A CA 1
ATOM 9156 C C . HIS A 1 1105 ? 33.945 -0.157 -33.482 1.00 85.81 1105 HIS A C 1
ATOM 9158 O O . HIS A 1 1105 ? 33.481 -1.287 -33.492 1.00 85.81 1105 HIS A O 1
ATOM 9164 N N . PHE A 1 1106 ? 33.187 0.917 -33.712 1.00 84.81 1106 PHE A N 1
ATOM 9165 C CA . PHE A 1 1106 ? 31.859 0.878 -34.334 1.00 84.81 1106 PHE A CA 1
ATOM 9166 C C . PHE A 1 1106 ? 31.978 1.171 -35.828 1.00 84.81 1106 PHE A C 1
ATOM 9168 O O . PHE A 1 1106 ? 32.867 1.912 -36.256 1.00 84.81 1106 PHE A O 1
ATOM 9175 N N . LYS A 1 1107 ? 31.051 0.625 -36.620 1.00 88.75 1107 LYS A N 1
ATOM 9176 C CA . LYS A 1 1107 ? 30.891 0.972 -38.037 1.00 88.75 1107 LYS A CA 1
ATOM 9177 C C . LYS A 1 1107 ? 29.683 1.886 -38.204 1.00 88.75 1107 LYS A C 1
ATOM 9179 O O . LYS A 1 1107 ? 28.542 1.421 -38.209 1.00 88.75 1107 LYS A O 1
ATOM 9184 N N . LEU A 1 1108 ? 29.944 3.182 -38.333 1.00 89.00 1108 LEU A N 1
ATOM 9185 C CA . LEU A 1 1108 ? 28.939 4.188 -38.680 1.00 89.00 1108 LEU A CA 1
ATOM 9186 C C . LEU A 1 1108 ? 28.860 4.336 -40.204 1.00 89.00 1108 LEU A C 1
ATOM 9188 O O . LEU A 1 1108 ? 29.774 3.927 -40.918 1.00 89.00 1108 LEU A O 1
ATOM 9192 N N . GLN A 1 1109 ? 27.789 4.921 -40.732 1.00 86.69 1109 GLN A N 1
ATOM 9193 C CA . GLN A 1 1109 ? 27.594 5.100 -42.175 1.00 86.69 1109 GLN A CA 1
ATOM 9194 C C . GLN A 1 1109 ? 27.032 6.503 -42.485 1.00 86.69 1109 GLN A C 1
ATOM 9196 O O . GLN A 1 1109 ? 26.053 6.908 -41.859 1.00 86.69 1109 GLN A O 1
ATOM 9201 N N . CYS A 1 1110 ? 27.601 7.267 -43.447 1.00 79.88 1110 CYS A N 1
ATOM 9202 C CA . CYS A 1 1110 ? 26.944 8.519 -43.915 1.00 79.88 1110 CYS A CA 1
ATOM 9203 C C . CYS A 1 1110 ? 25.604 8.118 -44.541 1.00 79.88 1110 CYS A C 1
ATOM 9205 O O . CYS A 1 1110 ? 25.530 7.232 -45.397 1.00 79.88 1110 CYS A O 1
ATOM 9207 N N . ARG A 1 1111 ? 24.536 8.781 -44.095 1.00 76.56 1111 ARG A N 1
ATOM 9208 C CA . ARG A 1 1111 ? 23.170 8.517 -44.552 1.00 76.56 1111 ARG A CA 1
ATOM 9209 C C . ARG A 1 1111 ? 23.021 8.746 -46.056 1.00 76.56 1111 ARG A C 1
ATOM 9211 O O . ARG A 1 1111 ? 22.324 7.976 -46.708 1.00 76.56 1111 ARG A O 1
ATOM 9218 N N . CYS A 1 1112 ? 23.665 9.794 -46.569 1.00 74.94 1112 CYS A N 1
ATOM 9219 C CA . CYS A 1 1112 ? 23.532 10.239 -47.953 1.00 74.94 1112 CYS A CA 1
ATOM 9220 C C . CYS A 1 1112 ? 24.299 9.328 -48.920 1.00 74.94 1112 CYS A C 1
ATOM 9222 O O . CYS A 1 1112 ? 23.729 8.851 -49.892 1.00 74.94 1112 CYS A O 1
ATOM 9224 N N . HIS A 1 1113 ? 25.564 9.026 -48.620 1.00 79.94 1113 HIS A N 1
ATOM 9225 C CA . HIS A 1 1113 ? 26.462 8.337 -49.559 1.00 79.94 1113 HIS A CA 1
ATOM 9226 C C . HIS A 1 1113 ? 26.725 6.867 -49.232 1.00 79.94 1113 HIS A C 1
ATOM 9228 O O . HIS A 1 1113 ? 27.535 6.229 -49.896 1.00 79.94 1113 HIS A O 1
ATOM 9234 N N . LYS A 1 1114 ? 26.112 6.332 -48.168 1.00 82.62 1114 LYS A N 1
ATOM 9235 C CA . LYS A 1 1114 ? 26.275 4.939 -47.704 1.00 82.62 1114 LYS A CA 1
ATOM 9236 C C . LYS A 1 1114 ? 27.733 4.509 -47.452 1.00 82.62 1114 LYS A C 1
ATOM 9238 O O . LYS A 1 1114 ? 28.016 3.327 -47.267 1.00 82.62 1114 LYS A O 1
ATOM 9243 N N . LYS A 1 1115 ? 28.664 5.463 -47.357 1.00 84.25 1115 LYS A N 1
ATOM 9244 C CA . LYS A 1 1115 ? 30.068 5.217 -47.019 1.00 84.25 1115 LYS A CA 1
ATOM 9245 C C . LYS A 1 1115 ? 30.205 4.893 -45.533 1.00 84.25 1115 LYS A C 1
ATOM 9247 O O . LYS A 1 1115 ? 29.715 5.653 -44.695 1.00 84.25 1115 LYS A O 1
ATOM 9252 N N . SER A 1 1116 ? 30.862 3.778 -45.223 1.00 85.75 1116 SER A N 1
ATOM 9253 C CA . SER A 1 1116 ? 31.119 3.331 -43.852 1.00 85.75 1116 SER A CA 1
ATOM 9254 C C . SER A 1 1116 ? 32.370 3.978 -43.261 1.00 85.75 1116 SER A C 1
ATOM 9256 O O . SER A 1 1116 ? 33.367 4.185 -43.953 1.00 85.75 1116 SER A O 1
ATOM 9258 N N . TYR A 1 1117 ? 32.318 4.255 -41.964 1.00 86.31 1117 TYR A N 1
ATOM 9259 C CA . TYR A 1 1117 ? 33.381 4.862 -41.176 1.00 86.31 1117 TYR A CA 1
ATOM 9260 C C . TYR A 1 1117 ? 33.589 4.065 -39.894 1.00 86.31 1117 TYR A C 1
ATOM 9262 O O . TYR A 1 1117 ? 32.633 3.639 -39.248 1.00 86.31 1117 TYR A O 1
ATOM 9270 N N . ILE A 1 1118 ? 34.854 3.870 -39.542 1.00 87.94 1118 ILE A N 1
ATOM 9271 C CA . ILE A 1 1118 ? 35.281 3.164 -38.337 1.00 87.94 1118 ILE A CA 1
ATOM 9272 C C . ILE A 1 1118 ? 35.545 4.216 -37.261 1.00 87.94 1118 ILE A C 1
ATOM 9274 O O . ILE A 1 1118 ? 36.298 5.153 -37.509 1.00 87.94 1118 ILE A O 1
ATOM 9278 N N . VAL A 1 1119 ? 34.925 4.064 -36.091 1.00 86.31 1119 VAL A N 1
ATOM 9279 C CA . VAL A 1 1119 ? 35.134 4.946 -34.928 1.00 86.31 1119 VAL A CA 1
ATOM 9280 C C . VAL A 1 1119 ? 35.490 4.113 -33.701 1.00 86.31 1119 VAL A C 1
ATOM 9282 O O . VAL A 1 1119 ? 34.785 3.161 -33.377 1.00 86.31 1119 VAL A O 1
ATOM 9285 N N . GLN A 1 1120 ? 36.588 4.436 -33.026 1.00 83.12 1120 GLN A N 1
ATOM 9286 C CA . GLN A 1 1120 ? 37.168 3.620 -31.949 1.00 83.12 1120 GLN A CA 1
ATOM 9287 C C . GLN A 1 1120 ? 36.891 4.173 -30.545 1.00 83.12 1120 GLN A C 1
ATOM 9289 O O . GLN A 1 1120 ? 37.018 3.464 -29.544 1.00 83.12 1120 GLN A O 1
ATOM 9294 N N . SER A 1 1121 ? 36.488 5.441 -30.452 1.00 83.69 1121 SER A N 1
ATOM 9295 C CA . SER A 1 1121 ? 36.308 6.146 -29.185 1.00 83.69 1121 SER A CA 1
ATOM 9296 C C . SER A 1 1121 ? 35.097 7.080 -29.195 1.00 83.69 1121 SER A C 1
ATOM 9298 O O . SER A 1 1121 ? 34.645 7.538 -30.245 1.00 83.69 1121 SER A O 1
ATOM 9300 N N . ALA A 1 1122 ? 34.600 7.419 -28.003 1.00 86.12 1122 ALA A N 1
ATOM 9301 C CA . ALA A 1 1122 ? 33.563 8.434 -27.820 1.00 86.12 1122 ALA A CA 1
ATOM 9302 C C . ALA A 1 1122 ? 33.933 9.774 -28.485 1.00 86.12 1122 ALA A C 1
ATOM 9304 O O . ALA A 1 1122 ? 33.103 10.396 -29.143 1.00 86.12 1122 ALA A O 1
ATOM 9305 N N . LYS A 1 1123 ? 35.210 10.170 -28.393 1.00 86.44 1123 LYS A N 1
ATOM 9306 C CA . LYS A 1 1123 ? 35.743 11.383 -29.024 1.00 86.44 1123 LYS A CA 1
ATOM 9307 C C . LYS A 1 1123 ? 35.686 11.325 -30.552 1.00 86.44 1123 LYS A C 1
ATOM 9309 O O . LYS A 1 1123 ? 35.375 12.328 -31.181 1.00 86.44 1123 LYS A O 1
ATOM 9314 N N . GLU A 1 1124 ? 35.956 10.172 -31.159 1.00 86.38 1124 GLU A N 1
ATOM 9315 C CA . GLU A 1 1124 ? 35.819 10.000 -32.611 1.00 86.38 1124 GLU A CA 1
ATOM 9316 C C . GLU A 1 1124 ? 34.362 10.033 -33.072 1.00 86.38 1124 GLU A C 1
ATOM 9318 O O . GLU A 1 1124 ? 34.088 10.598 -34.126 1.00 86.38 1124 GLU A O 1
ATOM 9323 N N . ILE A 1 1125 ? 33.423 9.501 -32.279 1.00 87.75 1125 ILE A N 1
ATOM 9324 C CA . ILE A 1 1125 ? 31.984 9.648 -32.553 1.00 87.75 1125 ILE A CA 1
ATOM 9325 C C . ILE A 1 1125 ? 31.587 11.129 -32.478 1.00 87.75 1125 ILE A C 1
ATOM 9327 O O . ILE A 1 1125 ? 30.904 11.628 -33.369 1.00 87.75 1125 ILE A O 1
ATOM 9331 N N . GLN A 1 1126 ? 32.059 11.859 -31.465 1.00 85.62 1126 GLN A N 1
ATOM 9332 C CA . GLN A 1 1126 ? 31.808 13.296 -31.343 1.00 85.62 1126 GLN A CA 1
ATOM 9333 C C . GLN A 1 1126 ? 32.407 14.082 -32.519 1.00 85.62 1126 GLN A C 1
ATOM 9335 O O . GLN A 1 1126 ? 31.723 14.905 -33.120 1.00 85.62 1126 GLN A O 1
ATOM 9340 N N . ASN A 1 1127 ? 33.638 13.765 -32.932 1.00 81.94 1127 ASN A N 1
ATOM 9341 C CA . ASN A 1 1127 ? 34.241 14.338 -34.138 1.00 81.94 1127 ASN A CA 1
ATOM 9342 C C . ASN A 1 1127 ? 33.440 13.982 -35.397 1.00 81.94 1127 ASN A C 1
ATOM 9344 O O . ASN A 1 1127 ? 33.310 14.816 -36.287 1.00 81.94 1127 ASN A O 1
ATOM 9348 N N . PHE A 1 1128 ? 32.879 12.773 -35.482 1.00 79.62 1128 PHE A N 1
ATOM 9349 C CA . PHE A 1 1128 ? 32.004 12.381 -36.586 1.00 79.62 1128 PHE A CA 1
ATOM 9350 C C . PHE A 1 1128 ? 30.761 13.275 -36.663 1.00 79.62 1128 PHE A C 1
ATOM 9352 O O . PHE A 1 1128 ? 30.369 13.683 -37.756 1.00 79.62 1128 PHE A O 1
ATOM 9359 N N . ILE A 1 1129 ? 30.182 13.611 -35.507 1.00 80.81 1129 ILE A N 1
ATOM 9360 C CA . ILE A 1 1129 ? 29.039 14.520 -35.386 1.00 80.81 1129 ILE A CA 1
ATOM 9361 C C . ILE A 1 1129 ? 29.433 15.955 -35.770 1.00 80.81 1129 ILE A C 1
ATOM 9363 O O . ILE A 1 1129 ? 28.742 16.582 -36.572 1.00 80.81 1129 ILE A O 1
ATOM 9367 N N . ASP A 1 1130 ? 30.545 16.466 -35.236 1.00 76.38 1130 ASP A N 1
ATOM 9368 C CA . ASP A 1 1130 ? 30.917 17.880 -35.359 1.00 76.38 1130 ASP A CA 1
ATOM 9369 C C . ASP A 1 1130 ? 31.633 18.221 -36.685 1.00 76.38 1130 ASP A C 1
ATOM 9371 O O . ASP A 1 1130 ? 31.429 19.302 -37.236 1.00 76.38 1130 ASP A O 1
ATOM 9375 N N . GLN A 1 1131 ? 32.468 17.324 -37.227 1.00 65.12 1131 GLN A N 1
ATOM 9376 C CA . GLN A 1 1131 ? 33.409 17.630 -38.322 1.00 65.12 1131 GLN A CA 1
ATOM 9377 C C . GLN A 1 1131 ? 32.927 17.241 -39.732 1.00 65.12 1131 GLN A C 1
ATOM 9379 O O . GLN A 1 1131 ? 33.695 17.393 -40.681 1.00 65.12 1131 GLN A O 1
ATOM 9384 N N . LYS A 1 1132 ? 31.690 16.742 -39.906 1.00 63.62 1132 LYS A N 1
ATOM 9385 C CA . LYS A 1 1132 ? 31.122 16.349 -41.222 1.00 63.62 1132 LYS A CA 1
ATOM 9386 C C . LYS A 1 1132 ? 32.100 15.509 -42.071 1.00 63.62 1132 LYS A C 1
ATOM 9388 O O . LYS A 1 1132 ? 32.459 15.863 -43.191 1.00 63.62 1132 LYS A O 1
ATOM 9393 N N . ILE A 1 1133 ? 32.566 14.382 -41.530 1.00 63.09 1133 ILE A N 1
ATOM 9394 C CA . ILE A 1 1133 ? 33.683 13.594 -42.099 1.00 63.09 1133 ILE A CA 1
ATOM 9395 C C . ILE A 1 1133 ? 33.414 13.101 -43.538 1.00 63.09 1133 ILE A C 1
ATOM 9397 O O . ILE A 1 1133 ? 34.345 12.862 -44.316 1.00 63.09 1133 ILE A O 1
ATOM 9401 N N . CYS A 1 1134 ? 32.149 12.979 -43.944 1.00 71.31 1134 CYS A N 1
ATOM 9402 C CA . CYS A 1 1134 ? 31.821 12.752 -45.343 1.00 71.31 1134 CYS A CA 1
ATOM 9403 C C . CYS A 1 1134 ? 31.969 14.044 -46.156 1.00 71.31 1134 CYS A C 1
ATOM 9405 O O . CYS A 1 1134 ? 31.062 14.859 -46.246 1.00 71.31 1134 CYS A O 1
ATOM 9407 N N . LYS A 1 1135 ? 33.138 14.201 -46.784 1.00 76.62 1135 LYS A N 1
ATOM 9408 C CA . LYS A 1 1135 ? 33.491 15.367 -47.608 1.00 76.62 1135 LYS A CA 1
ATOM 9409 C C . LYS A 1 1135 ? 32.880 15.362 -49.019 1.00 76.62 1135 LYS A C 1
ATOM 9411 O O . LYS A 1 1135 ? 33.291 16.157 -49.855 1.00 76.62 1135 LYS A O 1
ATOM 9416 N N . GLN A 1 1136 ? 31.953 14.449 -49.313 1.00 79.81 1136 GLN A N 1
ATOM 9417 C CA . GLN A 1 1136 ? 31.280 14.407 -50.613 1.00 79.81 1136 GLN A CA 1
ATOM 9418 C C . GLN A 1 1136 ? 30.161 15.461 -50.672 1.00 79.81 1136 GLN A C 1
ATOM 9420 O O . GLN A 1 1136 ? 29.531 15.712 -49.641 1.00 79.81 1136 GLN A O 1
ATOM 9425 N N . PRO A 1 1137 ? 29.892 16.070 -51.842 1.00 81.12 1137 PRO A N 1
ATOM 9426 C CA . PRO A 1 1137 ? 28.741 16.956 -52.017 1.00 81.12 1137 PRO A CA 1
ATOM 9427 C C . PRO A 1 1137 ? 27.446 16.184 -51.737 1.00 81.12 1137 PRO A C 1
ATOM 9429 O O . PRO A 1 1137 ? 27.323 15.019 -52.120 1.00 81.12 1137 PRO A O 1
ATOM 9432 N N . CYS A 1 1138 ? 26.501 16.796 -51.020 1.00 82.56 1138 CYS A N 1
ATOM 9433 C CA . CYS A 1 1138 ? 25.284 16.120 -50.583 1.00 82.56 1138 CYS A CA 1
ATOM 9434 C C . CYS A 1 1138 ? 24.411 15.704 -51.771 1.00 82.56 1138 CYS A C 1
ATOM 9436 O O . CYS A 1 1138 ? 23.998 14.547 -51.818 1.00 82.56 1138 CYS A O 1
ATOM 9438 N N . GLY A 1 1139 ? 24.121 16.626 -52.700 1.00 76.62 1139 GLY A N 1
ATOM 9439 C CA . GLY A 1 1139 ? 23.384 16.344 -53.942 1.00 76.62 1139 GLY A CA 1
ATOM 9440 C C . GLY A 1 1139 ? 21.961 15.803 -53.741 1.00 76.62 1139 GLY A C 1
ATOM 9441 O O . GLY A 1 1139 ? 21.342 15.313 -54.680 1.00 76.62 1139 GLY A O 1
ATOM 9442 N N . GLN A 1 1140 ? 21.422 15.838 -52.515 1.00 81.38 1140 GLN A N 1
ATOM 9443 C CA . GLN A 1 1140 ? 20.083 15.325 -52.229 1.00 81.38 1140 GLN A CA 1
ATOM 9444 C C . GLN A 1 1140 ? 19.045 16.314 -52.776 1.00 81.38 1140 GLN A C 1
ATOM 9446 O O . GLN A 1 1140 ? 19.098 17.497 -52.436 1.00 81.38 1140 GLN A O 1
ATOM 9451 N N . LYS A 1 1141 ? 18.085 15.833 -53.577 1.00 81.25 1141 LYS A N 1
ATOM 9452 C CA . LYS A 1 1141 ? 16.956 16.651 -54.043 1.00 81.25 1141 LYS A CA 1
ATOM 9453 C C . LYS A 1 1141 ? 16.079 17.089 -52.868 1.00 81.25 1141 LYS A C 1
ATOM 9455 O O . LYS A 1 1141 ? 15.629 16.263 -52.070 1.00 81.25 1141 LYS A O 1
ATOM 9460 N N . LEU A 1 1142 ? 15.864 18.393 -52.767 1.00 81.00 1142 LEU A N 1
ATOM 9461 C CA . LEU A 1 1142 ? 14.981 19.053 -51.812 1.00 81.00 1142 LEU A CA 1
ATOM 9462 C C . LEU A 1 1142 ? 13.523 18.988 -52.304 1.00 81.00 1142 LEU A C 1
ATOM 9464 O O . LEU A 1 1142 ? 13.267 18.717 -53.475 1.00 81.00 1142 LEU A O 1
ATOM 9468 N N . GLY A 1 1143 ? 12.552 19.267 -51.424 1.00 76.62 1143 GLY A N 1
ATOM 9469 C CA . GLY A 1 1143 ? 11.118 19.235 -51.772 1.00 76.62 1143 GLY A CA 1
ATOM 9470 C C . GLY A 1 1143 ? 10.702 20.212 -52.884 1.00 76.62 1143 GLY A C 1
ATOM 9471 O O . GLY A 1 1143 ? 9.682 20.010 -53.526 1.00 76.62 1143 GLY A O 1
ATOM 9472 N N . CYS A 1 1144 ? 11.523 21.227 -53.137 1.00 82.88 1144 CYS A N 1
ATOM 9473 C CA . CYS A 1 1144 ? 11.418 22.201 -54.224 1.00 82.88 1144 CYS A CA 1
ATOM 9474 C C . CYS A 1 1144 ? 12.041 21.748 -55.560 1.00 82.88 1144 CYS A C 1
ATOM 9476 O O . CYS A 1 1144 ? 12.033 22.503 -56.523 1.00 82.88 1144 CYS A O 1
ATOM 9478 N N . GLY A 1 1145 ? 12.664 20.567 -55.619 1.00 80.06 1145 GLY A N 1
ATOM 9479 C CA . GLY A 1 1145 ? 13.339 20.053 -56.816 1.00 80.06 1145 GLY A CA 1
ATOM 9480 C C . GLY A 1 1145 ? 14.828 20.408 -56.953 1.00 80.06 1145 GLY A C 1
ATOM 9481 O O . GLY A 1 1145 ? 15.534 19.682 -57.652 1.00 80.06 1145 GLY A O 1
ATOM 9482 N N . HIS A 1 1146 ? 15.332 21.435 -56.256 1.00 85.69 1146 HIS A N 1
ATOM 9483 C CA . HIS A 1 1146 ? 16.761 21.790 -56.244 1.00 85.69 1146 HIS A CA 1
ATOM 9484 C C . HIS A 1 1146 ? 17.630 20.756 -55.512 1.00 85.69 1146 HIS A C 1
ATOM 9486 O O . HIS A 1 1146 ? 17.180 20.086 -54.580 1.00 85.69 1146 HIS A O 1
ATOM 9492 N N . GLU A 1 1147 ? 18.899 20.640 -55.906 1.00 85.88 1147 GLU A N 1
ATOM 9493 C CA . GLU A 1 1147 ? 19.882 19.791 -55.227 1.00 85.88 1147 GLU A CA 1
ATOM 9494 C C . GLU A 1 1147 ? 20.546 20.529 -54.060 1.00 85.88 1147 GLU A C 1
ATOM 9496 O O . GLU A 1 1147 ? 20.849 21.717 -54.137 1.00 85.88 1147 GLU A O 1
ATOM 9501 N N . CYS A 1 1148 ? 20.786 19.817 -52.958 1.00 83.94 1148 CYS A N 1
ATOM 9502 C CA . CYS A 1 1148 ? 21.513 20.366 -51.820 1.00 83.94 1148 CYS A CA 1
ATOM 9503 C C . CYS A 1 1148 ? 22.982 20.655 -52.183 1.00 83.94 1148 CYS A C 1
ATOM 9505 O O . CYS A 1 1148 ? 23.743 19.732 -52.487 1.00 83.94 1148 CYS A O 1
ATOM 9507 N N . ASP A 1 1149 ? 23.378 21.926 -52.069 1.00 81.62 1149 ASP A N 1
ATOM 9508 C CA . ASP A 1 1149 ? 24.714 22.456 -52.382 1.00 81.62 1149 ASP A CA 1
ATOM 9509 C C . ASP A 1 1149 ? 25.753 22.274 -51.255 1.00 81.62 1149 ASP A C 1
ATOM 9511 O O . ASP A 1 1149 ? 26.935 22.580 -51.419 1.00 81.62 1149 ASP A O 1
ATOM 9515 N N . GLN A 1 1150 ? 25.333 21.760 -50.098 1.00 80.75 1150 GLN A N 1
ATOM 9516 C CA . GLN A 1 1150 ? 26.190 21.555 -48.932 1.00 80.75 1150 GLN A CA 1
ATOM 9517 C C . GLN A 1 1150 ? 27.021 20.262 -49.044 1.00 80.75 1150 GLN A C 1
ATOM 9519 O O . GLN A 1 1150 ? 26.646 19.297 -49.707 1.00 80.75 1150 GLN A O 1
ATOM 9524 N N . ILE A 1 1151 ? 28.135 20.190 -48.310 1.00 79.56 1151 ILE A N 1
ATOM 9525 C CA . ILE A 1 1151 ? 28.890 18.940 -48.060 1.00 79.56 1151 ILE A CA 1
ATOM 9526 C C . ILE A 1 1151 ? 28.028 17.964 -47.210 1.00 79.56 1151 ILE A C 1
ATOM 9528 O O . ILE A 1 1151 ? 27.257 18.469 -46.387 1.00 79.56 1151 ILE A O 1
ATOM 9532 N N . CYS A 1 1152 ? 28.141 16.614 -47.365 1.00 79.12 1152 CYS A N 1
ATOM 9533 C CA . CYS A 1 1152 ? 27.334 15.606 -46.610 1.00 79.12 1152 CYS A CA 1
ATOM 9534 C C . CYS A 1 1152 ? 27.238 16.034 -45.150 1.00 79.12 1152 CYS A C 1
ATOM 9536 O O . CYS A 1 1152 ? 28.229 16.205 -44.438 1.00 79.12 1152 CYS A O 1
ATOM 9538 N N . HIS A 1 1153 ? 26.000 16.212 -44.714 1.00 77.06 1153 HIS A N 1
ATOM 9539 C CA . HIS A 1 1153 ? 25.657 16.572 -43.358 1.00 77.06 1153 HIS A CA 1
ATOM 9540 C C . HIS A 1 1153 ? 24.722 15.509 -42.787 1.00 77.06 1153 HIS A C 1
ATOM 9542 O O . HIS A 1 1153 ? 23.974 14.851 -43.506 1.00 77.06 1153 HIS A O 1
ATOM 9548 N N . ILE A 1 1154 ? 24.796 15.314 -41.473 1.00 73.19 1154 ILE A N 1
ATOM 9549 C CA . ILE A 1 1154 ? 24.067 14.244 -40.779 1.00 73.19 1154 ILE A CA 1
ATOM 9550 C C . ILE A 1 1154 ? 22.548 14.500 -40.764 1.00 73.19 1154 ILE A C 1
ATOM 9552 O O . ILE A 1 1154 ? 21.761 13.554 -40.838 1.00 73.19 1154 ILE A O 1
ATOM 9556 N N . GLN A 1 1155 ? 22.139 15.770 -40.707 1.00 74.75 1155 GLN A N 1
ATOM 9557 C CA . GLN A 1 1155 ? 20.735 16.183 -40.652 1.00 74.75 1155 GLN A CA 1
ATOM 9558 C C . GLN A 1 1155 ? 20.047 16.067 -42.030 1.00 74.75 1155 GLN A C 1
ATOM 9560 O O . GLN A 1 1155 ? 20.728 16.080 -43.052 1.00 74.75 1155 GLN A O 1
ATOM 9565 N N . PRO A 1 1156 ? 18.710 15.949 -42.115 1.00 72.62 1156 PRO A N 1
ATOM 9566 C CA . PRO A 1 1156 ? 17.998 15.967 -43.391 1.00 72.62 1156 PRO A CA 1
ATOM 9567 C C . PRO A 1 1156 ? 18.151 17.312 -44.118 1.00 72.62 1156 PRO A C 1
ATOM 9569 O O . PRO A 1 1156 ? 18.172 18.360 -43.480 1.00 72.62 1156 PRO A O 1
ATOM 9572 N N . CYS A 1 1157 ? 18.211 17.297 -45.452 1.00 76.06 1157 CYS A N 1
ATOM 9573 C CA . CYS A 1 1157 ? 18.214 18.519 -46.256 1.00 76.06 1157 CYS A CA 1
ATOM 9574 C C . CYS A 1 1157 ? 16.826 19.176 -46.191 1.00 76.06 1157 CYS A C 1
ATOM 9576 O O . CYS A 1 1157 ? 15.866 18.642 -46.744 1.00 76.06 1157 CYS A O 1
ATOM 9578 N N . THR A 1 1158 ? 16.708 20.298 -45.480 1.00 70.06 1158 THR A N 1
ATOM 9579 C CA . THR A 1 1158 ? 15.426 21.000 -45.269 1.00 70.06 1158 THR A CA 1
ATOM 9580 C C . THR A 1 1158 ? 15.409 22.432 -45.794 1.00 70.06 1158 THR A C 1
ATOM 9582 O O . THR A 1 1158 ? 14.332 23.006 -45.921 1.00 70.06 1158 THR A O 1
ATOM 9585 N N . LYS A 1 1159 ? 16.569 23.021 -46.113 1.00 70.19 1159 LYS A N 1
ATOM 9586 C CA . LYS A 1 1159 ? 16.680 24.408 -46.583 1.00 70.19 1159 LYS A CA 1
ATOM 9587 C C . LYS A 1 1159 ? 17.308 24.469 -47.973 1.00 70.19 1159 LYS A C 1
ATOM 9589 O O . LYS A 1 1159 ? 18.382 23.916 -48.190 1.00 70.19 1159 LYS A O 1
ATOM 9594 N N . CYS A 1 1160 ? 16.607 25.149 -48.873 1.00 75.62 1160 CYS A N 1
ATOM 9595 C CA . CYS A 1 1160 ? 17.044 25.545 -50.209 1.00 75.62 1160 CYS A CA 1
ATOM 9596 C C . CYS A 1 1160 ? 17.812 26.867 -50.090 1.00 75.62 1160 CYS A C 1
ATOM 9598 O O . CYS A 1 1160 ? 17.301 27.809 -49.490 1.00 75.62 1160 CYS A O 1
ATOM 9600 N N . THR A 1 1161 ? 19.040 26.921 -50.601 1.00 74.50 1161 THR A N 1
ATOM 9601 C CA . THR A 1 1161 ? 19.853 28.150 -50.715 1.00 74.50 1161 THR A CA 1
ATOM 9602 C C . THR A 1 1161 ? 19.639 28.867 -52.050 1.00 74.50 1161 THR A C 1
ATOM 9604 O O . THR A 1 1161 ? 20.118 29.982 -52.226 1.00 74.50 1161 THR A O 1
ATOM 9607 N N . GLN A 1 1162 ? 18.922 28.231 -52.978 1.00 72.88 1162 GLN A N 1
ATOM 9608 C CA . GLN A 1 1162 ? 18.568 28.755 -54.295 1.00 72.88 1162 GLN A CA 1
ATOM 9609 C C . GLN A 1 1162 ? 17.169 29.394 -54.260 1.00 72.88 1162 GLN A C 1
ATOM 9611 O O . GLN A 1 1162 ? 16.368 29.090 -53.374 1.00 72.88 1162 GLN A O 1
ATOM 9616 N N . GLU A 1 1163 ? 16.859 30.284 -55.206 1.00 73.56 1163 GLU A N 1
ATOM 9617 C CA . GLU A 1 1163 ? 15.500 30.817 -55.354 1.00 73.56 1163 GLU A CA 1
ATOM 9618 C C . GLU A 1 1163 ? 14.561 29.692 -55.789 1.00 73.56 1163 GLU A C 1
ATOM 9620 O O . GLU A 1 1163 ? 14.619 29.178 -56.901 1.00 73.56 1163 GLU A O 1
ATOM 9625 N N . CYS A 1 1164 ? 13.745 29.255 -54.842 1.00 72.62 1164 CYS A N 1
ATOM 9626 C CA . CYS A 1 1164 ? 12.851 28.126 -54.972 1.00 72.62 1164 CYS A CA 1
ATOM 9627 C C . CYS A 1 1164 ? 11.508 28.597 -55.573 1.00 72.62 1164 CYS A C 1
ATOM 9629 O O . CYS A 1 1164 ? 10.865 29.455 -54.970 1.00 72.62 1164 CYS A O 1
ATOM 9631 N N . VAL A 1 1165 ? 11.125 28.064 -56.745 1.00 61.97 1165 VAL A N 1
ATOM 9632 C CA . VAL A 1 1165 ? 9.873 28.396 -57.470 1.00 61.97 1165 VAL A CA 1
ATOM 9633 C C . VAL A 1 1165 ? 8.658 27.738 -56.829 1.00 61.97 1165 VAL A C 1
ATOM 9635 O O . VAL A 1 1165 ? 8.764 26.537 -56.482 1.00 61.97 1165 VAL A O 1
#

InterPro domains:
  IPR003593 AAA+ ATPase domain [SM00382] (676-876)
  IPR027417 P-loop containing nucleoside triphosphate hydrolase [G3DSA:3.40.50.300] (15-219)
  IPR027417 P-loop containing nucleoside triphosphate hydrolase [G3DSA:3.40.50.300] (221-440)
  IPR027417 P-loop containing nucleoside triphosphate hydrolase [G3DSA:3.40.50.300] (554-891)
  IPR027417 P-loop containing nucleoside triphosphate hydrolase [G3DSA:3.40.50.300] (893-1113)
  IPR027417 P-loop containing nucleoside triphosphate hydrolase [SSF52540] (27-410)
  IPR027417 P-loop containing nucleoside triphosphate hydrolase [SSF52540] (659-1082)
  IPR041677 DNA2/NAM7 helicase, helicase domain [PF13086] (100-188)
  IPR041677 DNA2/NAM7 helicase, helicase domain [PF13086] (663-756)
  IPR041677 DNA2/NAM7 helicase, helicase domain [PF13086] (815-863)
  IPR041679 DNA2/NAM7 helicase-like, C-terminal [PF13087] (200-402)
  IPR041679 DNA2/NAM7 helicase-like, C-terminal [PF13087] (872-1074)
  IPR045055 DNA2/NAM7-like helicase [PTHR10887] (502-1113)
  IPR047187 Upf1-like, C-terminal helicase domain [cd18808] (222-424)
  IPR047187 Upf1-like, C-terminal helicase domain [cd18808] (894-1096)